Protein 9C5W (pdb70)

B-factor: mean 43.68, std 12.54, range [23.69, 110.82]

Radius of gyration: 29.63 Å; Cα contacts (8 Å, |Δi|>4): 1350; chains: 5; bounding box: 74×79×59 Å

Structure (mmCIF, N/CA/C/O backbone):
data_9C5W
#
_entry.id   9C5W
#
_cell.length_a   75.427
_cell.length_b   75.427
_cell.length_c   331.203
_cell.angle_alpha   90.000
_cell.angle_beta   90.000
_cell.angle_gamma   90.000
#
_symmetry.space_group_name_H-M   'P 41 21 2'
#
loop_
_entity.id
_entity.type
_entity.pdbx_description
1 polymer 'Cyclodehydratase RohQ'
2 non-polymer IMIDAZOLE
3 water water
#
loop_
_atom_site.group_PDB
_atom_site.id
_atom_site.type_symbol
_atom_site.label_atom_id
_atom_site.label_alt_id
_atom_site.label_comp_id
_atom_site.label_asym_id
_atom_site.label_entity_id
_atom_site.label_seq_id
_atom_site.pdbx_PDB_ins_code
_atom_site.Cartn_x
_atom_site.Cartn_y
_atom_site.Cartn_z
_atom_site.occupancy
_atom_site.B_iso_or_equiv
_atom_site.auth_seq_id
_atom_site.auth_comp_id
_atom_site.auth_asym_id
_atom_site.auth_atom_id
_atom_site.pdbx_PDB_model_num
ATOM 1 N N . MET A 1 1 ? 44.89936 -5.10908 45.62129 1.000 82.15677 1 MET E N 1
ATOM 2 C CA . MET A 1 1 ? 44.36376 -6.11947 46.52558 1.000 78.45575 1 MET E CA 1
ATOM 3 C C . MET A 1 1 ? 43.22665 -6.87872 45.84576 1.000 73.74760 1 MET E C 1
ATOM 4 O O . MET A 1 1 ? 42.34399 -6.28545 45.23319 1.000 70.50544 1 MET E O 1
ATOM 9 N N . ALA A 1 2 ? 43.27506 -8.20192 45.95259 1.000 64.53041 2 ALA E N 1
ATOM 10 C CA . ALA A 1 2 ? 42.25060 -9.09143 45.42945 1.000 55.54585 2 ALA E CA 1
ATOM 11 C C . ALA A 1 2 ? 41.45105 -9.67842 46.58640 1.000 55.42205 2 ALA E C 1
ATOM 12 O O . ALA A 1 2 ? 42.02020 -10.07593 47.61107 1.000 53.42820 2 ALA E O 1
ATOM 14 N N . GLU A 1 3 ? 40.13486 -9.73258 46.42628 1.000 46.68564 3 GLU E N 1
ATOM 15 C CA . GLU A 1 3 ? 39.26201 -10.28897 47.44902 1.000 50.17274 3 GLU E CA 1
ATOM 16 C C . GLU A 1 3 ? 38.63237 -11.58606 46.95588 1.000 42.82977 3 GLU E C 1
ATOM 17 O O . GLU A 1 3 ? 38.17488 -11.67302 45.80913 1.000 43.63005 3 GLU E O 1
ATOM 23 N N . ALA A 1 4 ? 38.60577 -12.59154 47.83002 1.000 44.93064 4 ALA E N 1
ATOM 24 C CA . ALA A 1 4 ? 37.91561 -13.83281 47.49746 1.000 44.50754 4 ALA E CA 1
ATOM 25 C C . ALA A 1 4 ? 36.42908 -13.57801 47.23164 1.000 44.05846 4 ALA E C 1
ATOM 26 O O . ALA A 1 4 ? 35.88420 -14.02030 46.21563 1.000 40.44440 4 ALA E O 1
ATOM 28 N N . SER A 1 5 ? 35.76185 -12.83978 48.11980 1.000 41.86611 5 SER E N 1
ATOM 29 C CA . SER A 1 5 ? 34.33412 -12.54190 47.95972 1.000 39.97219 5 SER E CA 1
ATOM 30 C C . SER A 1 5 ? 34.12132 -11.18452 47.29151 1.000 37.73848 5 SER E C 1
ATOM 31 O O . SER A 1 5 ? 33.46052 -10.30380 47.84260 1.000 37.14260 5 SER E O 1
ATOM 34 N N . ILE A 1 6 ? 34.64870 -11.01384 46.07523 1.000 36.12082 6 ILE E N 1
ATOM 35 C CA . ILE A 1 6 ? 34.46568 -9.73788 45.38760 1.000 35.22654 6 ILE E CA 1
ATOM 36 C C . ILE A 1 6 ? 32.97555 -9.46663 45.16992 1.000 33.20304 6 ILE E C 1
ATOM 37 O O . ILE A 1 6 ? 32.20540 -10.35633 44.78983 1.000 32.34648 6 ILE E O 1
ATOM 42 N N . ALA A 1 7 ? 32.56343 -8.22277 45.40309 1.000 31.63052 7 ALA E N 1
ATOM 43 C CA . ALA A 1 7 ? 31.16999 -7.85736 45.19989 1.000 31.88694 7 ALA E CA 1
ATOM 44 C C . ALA A 1 7 ? 30.81172 -7.85013 43.70793 1.000 30.91873 7 ALA E C 1
ATOM 45 O O . ALA A 1 7 ? 31.56500 -7.34980 42.87511 1.000 35.29113 7 ALA E O 1
ATOM 47 N N . VAL A 1 8 ? 29.65216 -8.41141 43.37426 1.000 31.25051 8 VAL E N 1
ATOM 48 C CA . VAL A 1 8 ? 29.14814 -8.45444 42.00565 1.000 30.59545 8 VAL E CA 1
ATOM 49 C C . VAL A 1 8 ? 27.99656 -7.47088 41.90123 1.000 30.70440 8 VAL E C 1
ATOM 50 O O . VAL A 1 8 ? 27.06783 -7.50070 42.71984 1.000 30.80890 8 VAL E O 1
ATOM 54 N N . ILE A 1 9 ? 28.04550 -6.59862 40.90032 1.000 28.61851 9 ILE E N 1
ATOM 55 C CA . ILE A 1 9 ? 26.94100 -5.68297 40.65396 1.000 29.60247 9 ILE E CA 1
ATOM 56 C C . ILE A 1 9 ? 26.45765 -5.89349 39.23434 1.000 28.58422 9 ILE E C 1
ATOM 57 O O . ILE A 1 9 ? 27.11781 -6.52855 38.42393 1.000 27.00481 9 ILE E O 1
ATOM 62 N N . ASP A 1 10 ? 25.29682 -5.32798 38.93181 1.000 28.37723 10 ASP E N 1
ATOM 63 C CA . ASP A 1 10 ? 24.79987 -5.37016 37.56774 1.000 26.48610 10 ASP E CA 1
ATOM 64 C C . ASP A 1 10 ? 24.44680 -3.95483 37.13447 1.000 26.32004 10 ASP E C 1
ATOM 65 O O . ASP A 1 10 ? 24.65179 -2.97132 37.86955 1.000 26.63106 10 ASP E O 1
ATOM 70 N N . ALA A 1 11 ? 23.93121 -3.85420 35.91244 1.000 26.84553 11 ALA E N 1
ATOM 71 C CA . ALA A 1 11 ? 23.64262 -2.54245 35.34973 1.000 26.67280 11 ALA E CA 1
ATOM 72 C C . ALA A 1 11 ? 22.61661 -1.78645 36.18441 1.000 26.72645 11 ALA E C 1
ATOM 73 O O . ALA A 1 11 ? 22.64930 -0.55228 36.22103 1.000 27.65149 11 ALA E O 1
ATOM 75 N N . THR A 1 12 ? 21.70138 -2.48917 36.86557 1.000 27.75641 12 THR E N 1
ATOM 76 C CA . THR A 1 12 ? 20.71235 -1.73757 37.63412 1.000 28.32000 12 THR E CA 1
ATOM 77 C C . THR A 1 12 ? 21.36405 -1.01688 38.79921 1.000 27.03568 12 THR E C 1
ATOM 78 O O . THR A 1 12 ? 20.87043 0.02898 39.22375 1.000 29.13770 12 THR E O 1
ATOM 82 N N . VAL A 1 13 ? 22.49131 -1.52878 39.29981 1.000 29.92207 13 VAL E N 1
ATOM 83 C CA . VAL A 1 13 ? 23.19160 -0.82758 40.37147 1.000 28.31034 13 VAL E CA 1
ATOM 84 C C . VAL A 1 13 ? 23.95530 0.36554 39.82293 1.000 24.50076 13 VAL E C 1
ATOM 85 O O . VAL A 1 13 ? 23.92038 1.45258 40.40030 1.000 26.76773 13 VAL E O 1
ATOM 89 N N . PHE A 1 14 ? 24.66534 0.18304 38.71197 1.000 25.87503 14 PHE E N 1
ATOM 90 C CA . PHE A 1 14 ? 25.42701 1.28782 38.14795 1.000 27.98311 14 PHE E CA 1
ATOM 91 C C . PHE A 1 14 ? 24.50356 2.41423 37.69254 1.000 26.80876 14 PHE E C 1
ATOM 92 O O . PHE A 1 14 ? 24.68987 3.57475 38.07734 1.000 27.29727 14 PHE E O 1
ATOM 100 N N . MET A 1 15 ? 23.50302 2.08338 36.87235 1.000 26.14013 15 MET E N 1
ATOM 101 C CA . MET A 1 15 ? 22.57405 3.08693 36.36074 1.000 27.37901 15 MET E CA 1
ATOM 102 C C . MET A 1 15 ? 21.68473 3.63348 37.47151 1.000 27.59644 15 MET E C 1
ATOM 103 O O . MET A 1 15 ? 21.17708 4.76243 37.36671 1.000 29.19044 15 MET E O 1
ATOM 108 N N . GLY A 1 16 ? 21.47687 2.83657 38.52889 1.000 27.53370 16 GLY E N 1
ATOM 109 C CA . GLY A 1 16 ? 20.68845 3.28150 39.67041 1.000 27.28825 16 GLY E CA 1
ATOM 110 C C . GLY A 1 16 ? 21.18652 4.57852 40.27120 1.000 29.90135 16 GLY E C 1
ATOM 111 O O . GLY A 1 16 ? 20.41970 5.31420 40.89835 1.000 30.31399 16 GLY E O 1
ATOM 112 N N . MET A 1 17 ? 22.46987 4.88789 40.08283 1.000 29.99974 17 MET E N 1
ATOM 113 C CA . MET A 1 17 ? 22.98797 6.18271 40.51446 1.000 29.83267 17 MET E CA 1
ATOM 114 C C . MET A 1 17 ? 22.27707 7.35784 39.83273 1.000 31.06985 17 MET E C 1
ATOM 115 O O . MET A 1 17 ? 22.41632 8.50271 40.28104 1.000 31.18027 17 MET E O 1
ATOM 120 N N . HIS A 1 18 ? 21.53825 7.11094 38.74785 1.000 32.21091 18 HIS E N 1
ATOM 121 C CA . HIS A 1 18 ? 20.80126 8.16315 38.04556 1.000 32.09653 18 HIS E CA 1
ATOM 122 C C . HIS A 1 18 ? 19.30881 7.85411 37.95012 1.000 35.69433 18 HIS E C 1
ATOM 123 O O . HIS A 1 18 ? 18.61152 8.38944 37.07945 1.000 37.89687 18 HIS E O 1
ATOM 130 N N . HIS A 1 19 ? 18.80981 7.00598 38.84272 1.000 30.37199 19 HIS E N 1
ATOM 131 C CA . HIS A 1 19 ? 17.41560 6.60262 38.81485 1.000 36.08330 19 HIS E CA 1
ATOM 132 C C . HIS A 1 19 ? 16.52154 7.78274 39.16330 1.000 38.47814 19 HIS E C 1
ATOM 133 O O . HIS A 1 19 ? 16.86727 8.61540 40.00974 1.000 36.94839 19 HIS E O 1
ATOM 140 N N . SER A 1 20 ? 15.35863 7.85905 38.50943 1.000 39.01737 20 SER E N 1
ATOM 141 C CA . SER A 1 20 ? 14.43572 8.93607 38.84501 1.000 41.66060 20 SER E CA 1
ATOM 142 C C . SER A 1 20 ? 13.90320 8.78684 40.26638 1.000 39.91037 20 SER E C 1
ATOM 143 O O . SER A 1 20 ? 13.54571 9.78034 40.89813 1.000 44.87133 20 SER E O 1
ATOM 146 N N . ASP A 1 21 ? 13.86563 7.57827 40.79068 1.000 41.16557 21 ASP E N 1
ATOM 147 C CA . ASP A 1 21 ? 13.43154 7.36893 42.16882 1.000 41.42843 21 ASP E CA 1
ATOM 148 C C . ASP A 1 21 ? 14.55355 7.75948 43.12828 1.000 41.23221 21 ASP E C 1
ATOM 149 O O . ASP A 1 21 ? 15.60717 7.11070 43.12249 1.000 38.64978 21 ASP E O 1
ATOM 154 N N . PRO A 1 22 ? 14.36857 8.78510 43.97577 1.000 38.67126 22 PRO E N 1
ATOM 155 C CA . PRO A 1 22 ? 15.46047 9.19339 44.88751 1.000 41.25813 22 PRO E CA 1
ATOM 156 C C . PRO A 1 22 ? 15.90978 8.09107 45.83035 1.000 39.49261 22 PRO E C 1
ATOM 157 O O . PRO A 1 22 ? 17.08501 8.06037 46.22172 1.000 37.95798 22 PRO E O 1
ATOM 161 N N . GLU A 1 23 ? 15.00877 7.18375 46.20719 1.000 38.32484 23 GLU E N 1
ATOM 162 C CA . GLU A 1 23 ? 15.37111 6.10753 47.12487 1.000 38.30799 23 GLU E CA 1
ATOM 163 C C . GLU A 1 23 ? 16.35231 5.14707 46.47684 1.000 38.33727 23 GLU E C 1
ATOM 164 O O . GLU A 1 23 ? 17.41045 4.83197 47.04279 1.000 36.26265 23 GLU E O 1
ATOM 170 N N . VAL A 1 24 ? 16.00162 4.66029 45.28913 1.000 38.99464 24 VAL E N 1
ATOM 171 C CA . VAL A 1 24 ? 16.90457 3.82410 44.50710 1.000 37.05521 24 VAL E CA 1
ATOM 172 C C . VAL A 1 24 ? 18.24164 4.52815 44.30340 1.000 33.81967 24 VAL E C 1
ATOM 173 O O . VAL A 1 24 ? 19.31424 3.93454 44.46563 1.000 34.77957 24 VAL E O 1
ATOM 177 N N . ARG A 1 25 ? 18.19434 5.80853 43.94330 1.000 35.65651 25 ARG E N 1
ATOM 178 C CA . ARG A 1 25 ? 19.42438 6.55654 43.69662 1.000 32.01734 25 ARG E CA 1
ATOM 179 C C . ARG A 1 25 ? 20.29913 6.63933 44.94909 1.000 34.66077 25 ARG E C 1
ATOM 180 O O . ARG A 1 25 ? 21.51793 6.43806 44.87915 1.000 35.04897 25 ARG E O 1
ATOM 188 N N . ALA A 1 26 ? 19.69714 6.92894 46.10625 1.000 33.82448 26 ALA E N 1
ATOM 189 C CA . ALA A 1 26 ? 20.46618 6.99149 47.34788 1.000 39.09158 26 ALA E CA 1
ATOM 190 C C . ALA A 1 26 ? 21.09667 5.64127 47.69465 1.000 37.35182 26 ALA E C 1
ATOM 191 O O . ALA A 1 26 ? 22.24066 5.58788 48.15619 1.000 39.92149 26 ALA E O 1
ATOM 193 N N . GLN A 1 27 ? 20.37714 4.54034 47.46856 1.000 34.48277 27 GLN E N 1
ATOM 194 C CA . GLN A 1 27 ? 20.94779 3.21372 47.71651 1.000 37.30641 27 GLN E CA 1
ATOM 195 C C . GLN A 1 27 ? 22.13815 2.93347 46.79874 1.000 36.57090 27 GLN E C 1
ATOM 196 O O . GLN A 1 27 ? 23.19079 2.46568 47.25124 1.000 33.01591 27 GLN E O 1
ATOM 198 N N . SER A 1 28 ? 21.98960 3.19967 45.50143 1.000 31.52434 28 SER E N 1
ATOM 199 C CA . SER A 1 28 ? 23.09379 2.95373 44.57972 1.000 32.17638 28 SER E CA 1
ATOM 200 C C . SER A 1 28 ? 24.29873 3.80833 44.93941 1.000 35.92165 28 SER E C 1
ATOM 201 O O . SER A 1 28 ? 25.43685 3.32473 44.94962 1.000 33.71751 28 SER E O 1
ATOM 204 N N . LEU A 1 29 ? 24.06581 5.09479 45.21306 1.000 33.77817 29 LEU E N 1
ATOM 205 C CA . LEU A 1 29 ? 25.14620 5.96370 45.66520 1.000 36.86263 29 LEU E CA 1
ATOM 206 C C . LEU A 1 29 ? 25.74591 5.44459 46.96122 1.000 37.78743 29 LEU E C 1
ATOM 207 O O . LEU A 1 29 ? 26.96663 5.47822 47.14925 1.000 34.68931 29 LEU E O 1
ATOM 212 N N . GLY A 1 30 ? 24.89429 4.98500 47.87917 1.000 39.57324 30 GLY E N 1
ATOM 213 C CA . GLY A 1 30 ? 25.39972 4.35262 49.08459 1.000 42.59522 30 GLY E CA 1
ATOM 214 C C . GLY A 1 30 ? 26.34910 3.21483 48.77222 1.000 37.94041 30 GLY E C 1
ATOM 215 O O . GLY A 1 30 ? 27.39692 3.07135 49.40804 1.000 37.62232 30 GLY E O 1
ATOM 216 N N . PHE A 1 31 ? 26.01371 2.40854 47.76610 1.000 35.65999 31 PHE E N 1
ATOM 217 C CA . PHE A 1 31 ? 26.90124 1.31473 47.39782 1.000 34.42868 31 PHE E CA 1
ATOM 218 C C . PHE A 1 31 ? 28.24990 1.83688 46.92936 1.000 33.53485 31 PHE E C 1
ATOM 219 O O . PHE A 1 31 ? 29.29259 1.41708 47.43697 1.000 34.99578 31 PHE E O 1
ATOM 227 N N . PHE A 1 32 ? 28.25541 2.74687 45.94876 1.000 33.83637 32 PHE E N 1
ATOM 228 C CA . PHE A 1 32 ? 29.53813 3.17863 45.39635 1.000 35.42866 32 PHE E CA 1
ATOM 229 C C . PHE A 1 32 ? 30.33035 3.98658 46.40700 1.000 32.87997 32 PHE E C 1
ATOM 230 O O . PHE A 1 32 ? 31.56140 3.95826 46.37720 1.000 38.66507 32 PHE E O 1
ATOM 238 N N . GLY A 1 33 ? 29.65104 4.68529 47.31376 1.000 36.44032 33 GLY E N 1
ATOM 239 C CA . GLY A 1 33 ? 30.35278 5.31610 48.41456 1.000 38.46543 33 GLY E CA 1
ATOM 240 C C . GLY A 1 33 ? 31.09601 4.30634 49.26842 1.000 41.82374 33 GLY E C 1
ATOM 241 O O . GLY A 1 33 ? 32.26287 4.50898 49.61620 1.000 42.03359 33 GLY E O 1
ATOM 242 N N . ALA A 1 34 ? 30.44147 3.18710 49.59041 1.000 41.57430 34 ALA E N 1
ATOM 243 C CA . ALA A 1 34 ? 31.07158 2.18096 50.43768 1.000 39.20931 34 ALA E CA 1
ATOM 244 C C . ALA A 1 34 ? 32.17695 1.41990 49.70752 1.000 38.27827 34 ALA E C 1
ATOM 245 O O . ALA A 1 34 ? 33.15737 1.01560 50.34161 1.000 37.93782 34 ALA E O 1
ATOM 247 N N . PHE A 1 35 ? 32.06178 1.23126 48.39026 1.000 37.04136 35 PHE E N 1
ATOM 248 C CA . PHE A 1 35 ? 32.99293 0.36966 47.66312 1.000 40.81757 35 PHE E CA 1
ATOM 249 C C . PHE A 1 35 ? 33.96404 1.12902 46.76401 1.000 37.66189 35 PHE E C 1
ATOM 250 O O . PHE A 1 35 ? 34.74374 0.49036 46.05002 1.000 37.09219 35 PHE E O 1
ATOM 258 N N . TYR A 1 36 ? 33.95936 2.46595 46.80086 1.000 37.23749 36 TYR E N 1
ATOM 259 C CA . TYR A 1 36 ? 34.82877 3.24868 45.91617 1.000 36.69847 36 TYR E CA 1
ATOM 260 C C . TYR A 1 36 ? 36.28701 2.78766 45.97584 1.000 40.09012 36 TYR E C 1
ATOM 261 O O . TYR A 1 36 ? 36.99841 2.81258 44.96306 1.000 40.02754 36 TYR E O 1
ATOM 270 N N . SER A 1 37 ? 36.75705 2.36217 47.14796 1.000 39.19882 37 SER E N 1
ATOM 271 C CA . SER A 1 37 ? 38.14658 1.94875 47.27734 1.000 44.21344 37 SER E CA 1
ATOM 272 C C . SER A 1 37 ? 38.31056 0.43818 47.34271 1.000 42.40844 37 SER E C 1
ATOM 273 O O . SER A 1 37 ? 39.34960 -0.04424 47.80369 1.000 44.44363 37 SER E O 1
ATOM 276 N N . ARG A 1 38 ? 37.33107 -0.31578 46.87368 1.000 40.52252 38 ARG E N 1
ATOM 277 C CA . ARG A 1 38 ? 37.40458 -1.76429 46.92094 1.000 42.66800 38 ARG E CA 1
ATOM 278 C C . ARG A 1 38 ? 37.21745 -2.34225 45.51480 1.000 40.70846 38 ARG E C 1
ATOM 279 O O . ARG A 1 38 ? 37.05697 -1.61842 44.53788 1.000 40.92769 38 ARG E O 1
ATOM 287 N N . GLN A 1 39 ? 37.27680 -3.66669 45.41253 1.000 47.61708 39 GLN E N 1
ATOM 288 C CA . GLN A 1 39 ? 37.05240 -4.35792 44.15032 1.000 43.33746 39 GLN E CA 1
ATOM 289 C C . GLN A 1 39 ? 35.56240 -4.59196 43.95556 1.000 41.84254 39 GLN E C 1
ATOM 290 O O . GLN A 1 39 ? 34.84922 -4.92399 44.90425 1.000 44.82928 39 GLN E O 1
ATOM 296 N N . VAL A 1 40 ? 35.09508 -4.40630 42.72667 1.000 34.51302 40 VAL E N 1
ATOM 297 C CA . VAL A 1 40 ? 33.73327 -4.75284 42.33980 1.000 35.44582 40 VAL E CA 1
ATOM 298 C C . VAL A 1 40 ? 33.78959 -5.35438 40.93591 1.000 33.88004 40 VAL E C 1
ATOM 299 O O . VAL A 1 40 ? 34.56749 -4.89901 40.08872 1.000 33.29470 40 VAL E O 1
ATOM 303 N N . MET A 1 41 ? 32.96769 -6.37059 40.68228 1.000 30.48564 41 MET E N 1
ATOM 304 C CA . MET A 1 41 ? 32.93531 -7.04187 39.38074 1.000 30.00003 41 MET E CA 1
ATOM 305 C C . MET A 1 41 ? 31.70633 -6.61218 38.57787 1.000 29.56442 41 MET E C 1
ATOM 306 O O . MET A 1 41 ? 30.58848 -6.57571 39.11246 1.000 28.65678 41 MET E O 1
ATOM 311 N N . MET A 1 42 ? 31.91942 -6.23647 37.30522 1.000 29.07990 42 MET E N 1
ATOM 312 C CA . MET A 1 42 ? 30.84249 -6.12460 36.32482 1.000 29.00700 42 MET E CA 1
ATOM 313 C C . MET A 1 42 ? 31.22680 -6.90897 35.08593 1.000 32.25396 42 MET E C 1
ATOM 314 O O . MET A 1 42 ? 32.36758 -6.82095 34.61924 1.000 30.44078 42 MET E O 1
ATOM 319 N N . SER A 1 43 ? 30.26439 -7.64166 34.53900 1.000 27.37977 43 SER E N 1
ATOM 320 C CA . SER A 1 43 ? 30.49755 -8.38029 33.30592 1.000 30.64227 43 SER E CA 1
ATOM 321 C C . SER A 1 43 ? 30.50542 -7.43840 32.10538 1.000 28.83751 43 SER E C 1
ATOM 322 O O . SER A 1 43 ? 29.91795 -6.34973 32.14064 1.000 28.39754 43 SER E O 1
ATOM 325 N N . PHE A 1 44 ? 31.20467 -7.85844 31.04143 1.000 31.21325 44 PHE E N 1
ATOM 326 C CA . PHE A 1 44 ? 31.11802 -7.14074 29.76851 1.000 29.39750 44 PHE E CA 1
ATOM 327 C C . PHE A 1 44 ? 29.66069 -6.89779 29.38094 1.000 27.52898 44 PHE E C 1
ATOM 328 O O . PHE A 1 44 ? 29.30122 -5.80622 28.92081 1.000 26.94880 44 PHE E O 1
ATOM 336 N N . GLY A 1 45 ? 28.80028 -7.90322 29.56803 1.000 27.58825 45 GLY E N 1
ATOM 337 C CA . GLY A 1 45 ? 27.40131 -7.73368 29.18857 1.000 28.57220 45 GLY E CA 1
ATOM 338 C C . GLY A 1 45 ? 26.69947 -6.63318 29.97193 1.000 29.36046 45 GLY E C 1
ATOM 339 O O . GLY A 1 45 ? 25.91285 -5.86155 29.41709 1.000 25.78049 45 GLY E O 1
ATOM 340 N N . GLN A 1 46 ? 26.94881 -6.56048 31.27908 1.000 25.94937 46 GLN E N 1
ATOM 341 C CA . GLN A 1 46 ? 26.29091 -5.52210 32.06608 1.000 25.33131 46 GLN E CA 1
ATOM 342 C C . GLN A 1 46 ? 26.79025 -4.14318 31.66758 1.000 25.21381 46 GLN E C 1
ATOM 343 O O . GLN A 1 46 ? 26.02052 -3.17618 31.64757 1.000 26.80913 46 GLN E O 1
ATOM 349 N N . ILE A 1 47 ? 28.07908 -4.04262 31.34358 1.000 27.86812 47 ILE E N 1
ATOM 350 C CA . ILE A 1 47 ? 28.63671 -2.78746 30.85174 1.000 26.60466 47 ILE E CA 1
ATOM 351 C C . ILE A 1 47 ? 27.95197 -2.38277 29.54978 1.000 26.25844 47 ILE E C 1
ATOM 352 O O . ILE A 1 47 ? 27.56483 -1.22144 29.35766 1.000 25.94375 47 ILE E O 1
ATOM 357 N N . GLY A 1 48 ? 27.79292 -3.34444 28.63555 1.000 25.58425 48 GLY E N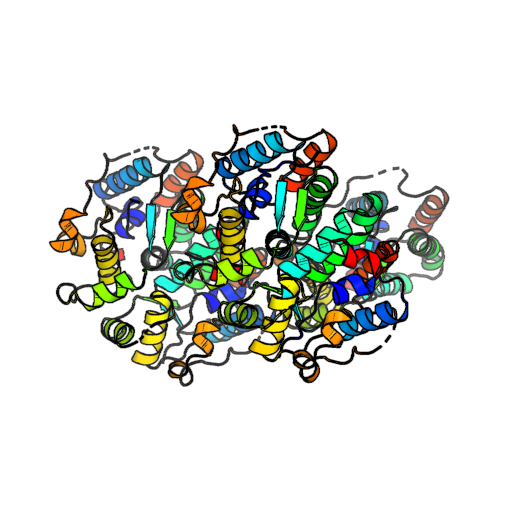 1
ATOM 358 C CA . GLY A 1 48 ? 27.10797 -3.06284 27.38377 1.000 25.59572 48 GLY E CA 1
ATOM 359 C C . GLY A 1 48 ? 25.67411 -2.60024 27.57741 1.000 27.88837 48 GLY E C 1
ATOM 360 O O . GLY A 1 48 ? 25.19102 -1.73815 26.83833 1.000 26.86492 48 GLY E O 1
ATOM 361 N N . ILE A 1 49 ? 24.97603 -3.16649 28.57246 1.000 25.12096 49 ILE E N 1
ATOM 362 C CA . ILE A 1 49 ? 23.59746 -2.76213 28.83204 1.000 25.17123 49 ILE E CA 1
ATOM 363 C C . ILE A 1 49 ? 23.54001 -1.29334 29.25624 1.000 26.35975 49 ILE E C 1
ATOM 364 O O . ILE A 1 49 ? 22.64784 -0.55064 28.83501 1.000 25.38031 49 ILE E O 1
ATOM 369 N N . CYS A 1 50 ? 24.48048 -0.85741 30.10855 1.000 27.90398 50 CYS E N 1
ATOM 370 C CA . CYS A 1 50 ? 24.51395 0.55092 30.50578 1.000 29.07047 50 CYS E CA 1
ATOM 371 C C . CYS A 1 50 ? 24.63785 1.45247 29.28112 1.000 26.75199 50 CYS E C 1
ATOM 372 O O . CYS A 1 50 ? 23.86028 2.40132 29.11655 1.000 28.99959 50 CYS E O 1
ATOM 375 N N . ASP A 1 51 ? 25.59230 1.15246 28.38804 1.000 25.24668 51 ASP E N 1
ATOM 376 C CA . ASP A 1 51 ? 25.75481 1.98426 27.19547 1.000 26.19117 51 ASP E CA 1
ATOM 377 C C . ASP A 1 51 ? 24.51699 1.94169 26.31385 1.000 27.28092 51 ASP E C 1
ATOM 378 O O . ASP A 1 51 ? 24.10077 2.96888 25.76075 1.000 27.15869 51 ASP E O 1
ATOM 383 N N . ALA A 1 52 ? 23.95209 0.74724 26.11638 1.000 27.00165 52 ALA E N 1
ATOM 384 C CA . ALA A 1 52 ? 22.79799 0.64160 25.23714 1.000 25.78771 52 ALA E CA 1
ATOM 385 C C . ALA A 1 52 ? 21.66595 1.52381 25.73347 1.000 26.75258 52 ALA E C 1
ATOM 386 O O . ALA A 1 52 ? 20.93844 2.10635 24.92901 1.000 29.15977 52 ALA E O 1
ATOM 388 N N . ILE A 1 53 ? 21.53532 1.66485 27.05227 1.000 26.21901 53 ILE E N 1
ATOM 389 C CA . ILE A 1 53 ? 20.53063 2.54937 27.63229 1.000 26.98985 53 ILE E CA 1
ATOM 390 C C . ILE A 1 53 ? 20.86284 4.00718 27.33411 1.000 31.34062 53 ILE E C 1
ATOM 391 O O . ILE A 1 53 ? 19.98255 4.79694 26.96604 1.000 30.21964 53 ILE E O 1
ATOM 396 N N . ILE A 1 54 ? 22.14026 4.38271 27.46465 1.000 28.00675 54 ILE E N 1
ATOM 397 C CA . ILE A 1 54 ? 22.53455 5.78744 27.35572 1.000 27.62058 54 ILE E CA 1
ATOM 398 C C . ILE A 1 54 ? 22.52159 6.24826 25.90853 1.000 28.53040 54 ILE E C 1
ATOM 399 O O . ILE A 1 54 ? 22.14588 7.39375 25.60748 1.000 28.57911 54 ILE E O 1
ATOM 404 N N . TRP A 1 55 ? 22.94194 5.37684 24.98167 1.000 27.76657 55 TRP E N 1
ATOM 405 C CA . TRP A 1 55 ? 23.02244 5.80546 23.59082 1.000 29.06172 55 TRP E CA 1
ATOM 406 C C . TRP A 1 55 ? 21.65290 6.02656 22.96634 1.000 29.38183 55 TRP E C 1
ATOM 407 O O . TRP A 1 55 ? 21.58632 6.51295 21.84294 1.000 28.29050 55 TRP E O 1
ATOM 418 N N . LYS A 1 56 ? 20.57008 5.66968 23.65445 1.000 32.75721 56 LYS E N 1
ATOM 419 C CA . LYS A 1 56 ? 19.22926 6.03784 23.21757 1.000 33.23191 56 LYS E CA 1
ATOM 420 C C . LYS A 1 56 ? 18.80514 7.41118 23.71675 1.000 34.42992 56 LYS E C 1
ATOM 421 O O . LYS A 1 56 ? 17.82508 7.96145 23.20651 1.000 37.17811 56 LYS E O 1
ATOM 427 N N . LYS A 1 57 ? 19.52430 7.98231 24.68063 1.000 34.15282 57 LYS E N 1
ATOM 428 C CA . LYS A 1 57 ? 19.25048 9.32677 25.16365 1.000 33.27618 57 LYS E CA 1
ATOM 429 C C . LYS A 1 57 ? 19.788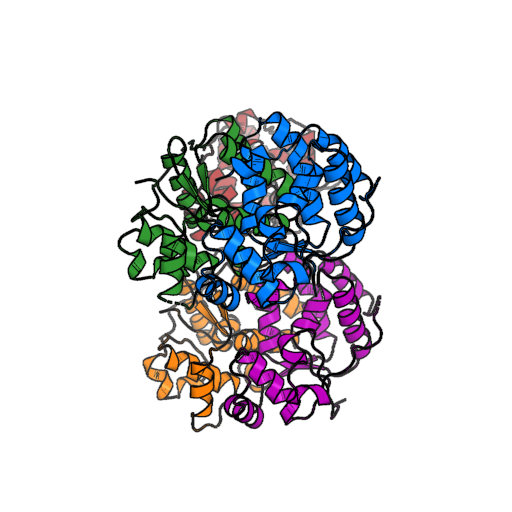80 10.36322 24.17936 1.000 33.73487 57 LYS E C 1
ATOM 430 O O . LYS A 1 57 ? 20.56755 10.05455 23.27115 1.000 32.52125 57 LYS E O 1
ATOM 436 N N . SER A 1 58 ? 19.37112 11.61233 24.37711 1.000 35.65457 58 SER E N 1
ATOM 437 C CA . SER A 1 58 ? 19.76903 12.69525 23.48383 1.000 34.17467 58 SER E CA 1
ATOM 438 C C . SER A 1 58 ? 21.28486 12.87261 23.49426 1.000 32.42160 58 SER E C 1
ATOM 439 O O . SER A 1 58 ? 21.98811 12.45168 24.41616 1.000 32.95995 58 SER E O 1
ATOM 442 N N . ARG A 1 59 ? 21.78547 13.51037 22.44174 1.000 35.49175 59 ARG E N 1
ATOM 443 C CA . ARG A 1 59 ? 23.21143 13.81357 22.36413 1.000 32.41404 59 ARG E CA 1
ATOM 444 C C . ARG A 1 59 ? 23.65936 14.61675 23.58668 1.000 33.38361 59 ARG E C 1
ATOM 445 O O . ARG A 1 59 ? 24.65024 14.27442 24.24500 1.000 36.32539 59 ARG E O 1
ATOM 453 N N . HIS A 1 60 ? 22.91183 15.67005 23.92796 1.000 33.76428 60 HIS E N 1
ATOM 454 C CA . HIS A 1 60 ? 23.27244 16.50868 25.07167 1.000 36.39545 60 HIS E CA 1
ATOM 455 C C . HIS A 1 60 ? 23.35875 15.70341 26.37411 1.000 32.91444 60 HIS E C 1
ATOM 456 O O . HIS A 1 60 ? 24.30547 15.85807 27.15219 1.000 30.96137 60 HIS E O 1
ATOM 463 N N . LEU A 1 61 ? 22.36756 14.86001 26.64349 1.000 33.80088 61 LEU E N 1
ATOM 464 C CA . LEU A 1 61 ? 22.36204 14.12448 27.90922 1.000 33.71159 61 LEU E CA 1
ATOM 465 C C . LEU A 1 61 ? 23.53571 13.15313 27.99038 1.000 35.06751 61 LEU E C 1
ATOM 466 O O . LEU A 1 61 ? 24.17754 13.03243 29.04532 1.000 33.58664 61 LEU E O 1
ATOM 471 N N . GLN A 1 62 ? 23.82888 12.45128 26.88343 1.000 32.01990 62 GLN E N 1
ATOM 472 C CA . GLN A 1 62 ? 25.01265 11.60392 26.83167 1.000 30.61359 62 GLN E CA 1
ATOM 473 C C . GLN A 1 62 ? 26.25572 12.40684 27.18255 1.000 33.25264 62 GLN E C 1
ATOM 474 O O . GLN A 1 62 ? 27.11387 11.95553 27.95560 1.000 27.85174 62 GLN E O 1
ATOM 480 N N . ASP A 1 63 ? 26.35933 13.61380 26.62584 1.000 34.49927 63 ASP E N 1
ATOM 481 C CA . ASP A 1 63 ? 27.57463 14.40493 26.77852 1.000 28.90010 63 ASP E CA 1
ATOM 482 C C . ASP A 1 63 ? 27.77967 14.84295 28.22257 1.000 32.05697 63 ASP E C 1
ATOM 483 O O . ASP A 1 63 ? 28.91990 14.90503 28.69207 1.000 31.88138 63 ASP E O 1
ATOM 488 N N . VAL A 1 64 ? 26.70071 15.14348 28.95497 1.000 30.97676 64 VAL E N 1
ATOM 489 C CA . VAL A 1 64 ? 26.89960 15.48472 30.36255 1.000 34.52976 64 VAL E CA 1
ATOM 490 C C . VAL A 1 64 ? 27.01066 14.24065 31.24259 1.000 32.70436 64 VAL E C 1
ATOM 491 O O . VAL A 1 64 ? 27.53552 14.32265 32.36348 1.000 32.77247 64 VAL E O 1
ATOM 495 N N . TYR A 1 65 ? 26.55876 13.08503 30.76001 1.000 31.40756 65 TYR E N 1
ATOM 496 C CA . TYR A 1 65 ? 26.58174 11.88894 31.59080 1.000 30.74039 65 TYR E CA 1
ATOM 497 C C . TYR A 1 65 ? 27.92391 11.16396 31.51697 1.000 32.42971 65 TYR E C 1
ATOM 498 O O . TYR A 1 65 ? 28.55050 10.90846 32.55225 1.000 32.25299 65 TYR E O 1
ATOM 507 N N . TYR A 1 66 ? 28.36327 10.81374 30.30411 1.000 29.46213 66 TYR E N 1
ATOM 508 C CA . TYR A 1 66 ? 29.50371 9.91003 30.14584 1.000 30.67132 66 TYR E CA 1
ATOM 509 C C . TYR A 1 66 ? 30.76861 10.34788 30.87781 1.000 30.67476 66 TYR E C 1
ATOM 510 O O . TYR A 1 66 ? 31.48024 9.46124 31.38132 1.000 33.25228 66 TYR E O 1
ATOM 519 N N . PRO A 1 67 ? 31.12201 11.64257 30.97599 1.000 33.09977 67 PRO E N 1
ATOM 520 C CA . PRO A 1 67 ? 32.31852 11.99581 31.76576 1.000 33.96150 67 PRO E CA 1
ATOM 521 C C . PRO A 1 67 ? 32.29298 11.41628 33.16829 1.000 34.93729 67 PRO E C 1
ATOM 522 O O . PRO A 1 67 ? 33.32655 10.94118 33.65277 1.000 32.65915 67 PRO E O 1
ATOM 526 N N . PHE A 1 68 ? 31.12904 11.42258 33.82979 1.000 33.44198 68 PHE E N 1
ATOM 527 C CA . PHE A 1 68 ? 31.04024 10.81594 35.15356 1.000 30.43820 68 PHE E CA 1
ATOM 528 C C . PHE A 1 68 ? 31.33263 9.32250 35.08760 1.000 31.57968 68 PHE E C 1
ATOM 529 O O . PHE A 1 68 ? 32.13564 8.79750 35.87395 1.000 29.46996 68 PHE E O 1
ATOM 537 N N . MET A 1 69 ? 30.67011 8.61901 34.15957 1.000 29.95894 69 MET E N 1
ATOM 538 C CA . MET A 1 69 ? 30.81399 7.16529 34.08412 1.000 30.59657 69 MET E CA 1
ATOM 539 C C . MET A 1 69 ? 32.25095 6.78310 33.76953 1.000 27.87843 69 MET E C 1
ATOM 540 O O . MET A 1 69 ? 32.79956 5.85120 34.37142 1.000 27.82078 69 MET E O 1
ATOM 545 N N . ASP A 1 70 ? 32.88352 7.50450 32.83447 1.000 29.48338 70 ASP E N 1
ATOM 546 C CA . ASP A 1 70 ? 34.22345 7.12802 32.39259 1.000 28.38288 70 ASP E CA 1
ATOM 547 C C . ASP A 1 70 ? 35.25640 7.38167 33.48998 1.000 30.64562 70 ASP E C 1
ATOM 548 O O . ASP A 1 70 ? 36.16973 6.57284 33.69427 1.000 30.08891 70 ASP E O 1
ATOM 553 N N . VAL A 1 71 ? 35.11617 8.48653 34.22256 1.000 30.39356 71 VAL E N 1
ATOM 554 C CA . VAL A 1 71 ? 36.05127 8.77101 35.30992 1.000 31.46260 71 VAL E CA 1
ATOM 555 C C . VAL A 1 71 ? 35.85184 7.79188 36.45772 1.000 29.07677 71 VAL E C 1
ATOM 556 O O . VAL A 1 71 ? 36.81815 7.34325 37.08445 1.000 29.24561 71 VAL E O 1
ATOM 560 N N . LEU A 1 72 ? 34.60646 7.41638 36.73556 1.000 29.04010 72 LEU E N 1
ATOM 561 C CA . LEU A 1 72 ? 34.37178 6.43540 37.78975 1.000 28.64428 72 LEU E CA 1
ATOM 562 C C . LEU A 1 72 ? 35.03885 5.10493 37.45049 1.000 29.55406 72 LEU E C 1
ATOM 563 O O . LEU A 1 72 ? 35.78244 4.54381 38.26467 1.000 27.00717 72 LEU E O 1
ATOM 568 N N . HIS A 1 73 ? 34.78282 4.59470 36.24060 1.000 28.40992 73 HIS E N 1
ATOM 569 C CA . HIS A 1 73 ? 35.35220 3.32313 35.80474 1.000 28.00791 73 HIS E CA 1
ATOM 570 C C . HIS A 1 73 ? 36.87346 3.37229 35.76711 1.000 28.71781 73 HIS E C 1
ATOM 571 O O . HIS A 1 73 ? 37.53000 2.33099 35.89402 1.000 28.92564 73 HIS E O 1
ATOM 578 N N . THR A 1 74 ? 37.45004 4.55506 35.52390 1.000 29.88050 74 THR E N 1
ATOM 579 C CA . THR A 1 74 ? 38.90868 4.68663 35.52476 1.000 29.13259 74 THR E CA 1
ATOM 580 C C . THR A 1 74 ? 39.45469 4.66018 36.94961 1.000 32.49505 74 THR E C 1
ATOM 581 O O . THR A 1 74 ? 40.33935 3.86183 37.26482 1.000 33.08355 74 THR E O 1
ATOM 585 N N . ASP A 1 75 ? 38.90959 5.50493 37.83673 1.000 32.38405 75 ASP E N 1
ATOM 586 C CA . ASP A 1 75 ? 39.50085 5.72548 39.15601 1.000 32.50433 75 ASP E CA 1
ATOM 587 C C . ASP A 1 75 ? 39.07730 4.69062 40.19172 1.000 35.56291 75 ASP E C 1
ATOM 588 O O . ASP A 1 75 ? 39.79569 4.49526 41.17454 1.000 37.46256 75 ASP E O 1
ATOM 593 N N . MET A 1 76 ? 37.93621 4.03853 40.00663 1.000 32.71229 76 MET E N 1
ATOM 594 C CA . MET A 1 76 ? 37.53058 2.92118 40.84538 1.000 32.57308 76 MET E CA 1
ATOM 595 C C . MET A 1 76 ? 38.03381 1.62413 40.23499 1.000 33.92862 76 MET E C 1
ATOM 596 O O . MET A 1 76 ? 38.09923 1.48602 39.01045 1.000 32.49163 76 MET E O 1
ATOM 601 N N . ASP A 1 77 ? 38.38515 0.66670 41.10045 1.000 31.87017 77 ASP E N 1
ATOM 602 C CA . ASP A 1 77 ? 38.89253 -0.63028 40.64733 1.000 34.50329 77 ASP E CA 1
ATOM 603 C C . ASP A 1 77 ? 37.71075 -1.55434 40.35253 1.000 35.14189 77 ASP E C 1
ATOM 604 O O . ASP A 1 77 ? 37.45759 -2.54501 41.03727 1.000 36.55106 77 ASP E O 1
ATOM 609 N N . ILE A 1 78 ? 36.96095 -1.19103 39.31664 1.000 30.98931 78 ILE E N 1
ATOM 610 C CA . ILE A 1 78 ? 35.90588 -2.04767 38.78927 1.000 31.86747 78 ILE E CA 1
ATOM 611 C C . ILE A 1 78 ? 36.54665 -3.09949 37.88483 1.000 32.97420 78 ILE E C 1
ATOM 612 O O . ILE A 1 78 ? 37.21902 -2.76019 36.90704 1.000 33.46171 78 ILE E O 1
ATOM 617 N N . GLN A 1 79 ? 36.37737 -4.37647 38.24360 1.000 30.85091 79 GLN E N 1
ATOM 618 C CA . GLN A 1 79 ? 36.96034 -5.50408 37.51221 1.000 33.50752 79 GLN E CA 1
ATOM 619 C C . GLN A 1 79 ? 35.97814 -5.90510 36.42888 1.000 32.27329 79 GLN E C 1
ATOM 620 O O . GLN A 1 79 ? 34.87001 -6.36931 36.72281 1.000 32.58194 79 GLN E O 1
ATOM 626 N N . ARG A 1 80 ? 36.37879 -5.72234 35.18687 1.000 32.66589 80 ARG E N 1
ATOM 627 C CA . ARG A 1 80 ? 35.50934 -5.92796 34.04072 1.000 31.14142 80 ARG E CA 1
ATOM 628 C C . ARG A 1 80 ? 35.95011 -7.20187 33.33705 1.000 32.23483 80 ARG E C 1
ATOM 629 O O . ARG A 1 80 ? 37.08426 -7.29144 32.85783 1.000 36.13660 80 ARG E O 1
ATOM 637 N N . GLN A 1 81 ? 35.05794 -8.18070 33.27278 1.000 29.13375 81 GLN E N 1
ATOM 638 C CA . GLN A 1 81 ? 35.45284 -9.50014 32.79914 1.000 36.26381 81 GLN E CA 1
ATOM 639 C C . GLN A 1 81 ? 34.26554 -10.17231 32.13037 1.000 35.20540 81 GLN E C 1
ATOM 640 O O . GLN A 1 81 ? 33.12322 -9.70754 32.22043 1.000 29.20094 81 GLN E O 1
ATOM 646 N N . GLY A 1 82 ? 34.55190 -11.29132 31.46771 1.000 39.87427 82 GLY E N 1
ATOM 647 C CA . GLY A 1 82 ? 33.52838 -12.19161 30.99232 1.000 34.69978 82 GLY E CA 1
ATOM 648 C C . GLY A 1 82 ? 33.28520 -13.32929 31.97265 1.000 39.57849 82 GLY E C 1
ATOM 649 O O . GLY A 1 82 ? 33.85810 -13.40310 33.05874 1.000 42.48856 82 GLY E O 1
ATOM 650 N N . TYR A 1 83 ? 32.39547 -14.22166 31.56942 1.000 37.72641 83 TYR E N 1
ATOM 651 C CA . TYR A 1 83 ? 32.10283 -15.41190 32.34450 1.000 39.63126 83 TYR E CA 1
ATOM 652 C C . TYR A 1 83 ? 33.02480 -16.55806 31.93374 1.000 38.10972 83 TYR E C 1
ATOM 653 O O . TYR A 1 83 ? 33.63904 -16.53010 30.87121 1.000 44.08226 83 TYR E O 1
ATOM 662 N N . CYS A 1 84 ? 33.13108 -17.56631 32.80204 1.000 45.71551 84 CYS E N 1
ATOM 663 C CA . CYS A 1 84 ? 33.95455 -18.73855 32.52202 1.000 44.79429 84 CYS E CA 1
ATOM 664 C C . CYS A 1 84 ? 33.09125 -19.90611 32.05716 1.000 46.20897 84 CYS E C 1
ATOM 665 O O . CYS A 1 84 ? 31.85787 -19.85626 32.08080 1.000 40.99207 84 CYS E O 1
ATOM 668 N N . ASN A 1 85 ? 33.77538 -20.98167 31.65030 1.000 46.04258 85 ASN E N 1
ATOM 669 C CA . ASN A 1 85 ? 33.10123 -22.13873 31.06826 1.000 46.42220 85 ASN E CA 1
ATOM 670 C C . ASN A 1 85 ? 32.14221 -22.80278 32.05339 1.000 46.88842 85 ASN E C 1
ATOM 671 O O . ASN A 1 85 ? 31.05945 -23.25582 31.65940 1.000 46.40265 85 ASN E O 1
ATOM 673 N N . LYS A 1 86 ? 32.52901 -22.90584 33.33209 1.000 45.80180 86 LYS E N 1
ATOM 674 C CA . LYS A 1 86 ? 31.62692 -23.49691 34.31982 1.000 45.95290 86 LYS E CA 1
ATOM 675 C C . LYS A 1 86 ? 30.34950 -22.67314 34.47060 1.000 40.88032 86 LYS E C 1
ATOM 676 O O . LYS A 1 86 ? 29.26024 -23.22597 34.66987 1.000 43.25542 86 LYS E O 1
ATOM 682 N N . VAL A 1 87 ? 30.46026 -21.35104 34.37808 1.000 39.81872 87 VAL E N 1
ATOM 683 C CA . VAL A 1 87 ? 29.27587 -20.51036 34.50133 1.000 40.08089 87 VAL E CA 1
ATOM 684 C C . VAL A 1 87 ? 28.35446 -20.68571 33.29073 1.000 43.97885 87 VAL E C 1
ATOM 685 O O . VAL A 1 87 ? 27.13108 -20.81536 33.44015 1.000 38.31399 87 VAL E O 1
ATOM 689 N N . LEU A 1 88 ? 28.91854 -20.71036 32.07767 1.000 41.00828 88 LEU E N 1
ATOM 690 C CA . LEU A 1 88 ? 28.10194 -20.97584 30.89606 1.000 41.66740 88 LEU E CA 1
ATOM 691 C C . LEU A 1 88 ? 27.35484 -22.30088 31.03360 1.000 47.58051 88 LEU E C 1
ATOM 692 O O . LEU A 1 88 ? 26.13764 -22.37170 30.81747 1.000 44.76472 88 LEU E O 1
ATOM 697 N N . LYS A 1 89 ? 28.06615 -23.36651 31.40234 1.000 45.30502 89 LYS E N 1
ATOM 698 C CA . LYS A 1 89 ? 27.40455 -24.66055 31.51256 1.000 46.45085 89 LYS E CA 1
ATOM 699 C C . LYS A 1 89 ? 26.25982 -24.58998 32.50889 1.000 48.62563 89 LYS E C 1
ATOM 700 O O . LYS A 1 89 ? 25.16922 -25.11791 32.25848 1.000 47.09831 89 LYS E O 1
ATOM 702 N N . ARG A 1 90 ? 26.46964 -23.89831 33.62495 1.000 43.32568 90 ARG E N 1
ATOM 703 C CA . ARG A 1 90 ? 25.40117 -23.80164 34.60838 1.000 47.07610 90 ARG E CA 1
ATOM 704 C C . ARG A 1 90 ? 24.20555 -23.04599 34.04503 1.000 43.33102 90 ARG E C 1
ATOM 705 O O . ARG A 1 90 ? 23.05843 -23.44364 34.26248 1.000 47.39715 90 ARG E O 1
ATOM 713 N N . ALA A 1 91 ? 24.45378 -21.96465 33.30095 1.000 43.50979 91 ALA E N 1
ATOM 714 C CA . ALA A 1 91 ? 23.35328 -21.17989 32.74696 1.000 43.42240 91 ALA E CA 1
ATOM 715 C C . ALA A 1 91 ? 22.50204 -21.99774 31.78742 1.000 50.73975 91 ALA E C 1
ATOM 716 O O . ALA A 1 91 ? 21.28346 -21.79164 31.70975 1.000 53.58498 91 ALA E O 1
ATOM 718 N N . CYS A 1 92 ? 23.11393 -22.94486 31.06929 1.000 47.08005 92 CYS E N 1
ATOM 719 C CA . CYS A 1 92 ? 22.35043 -23.78437 30.15353 1.000 55.74299 92 CYS E CA 1
ATOM 720 C C . CYS A 1 92 ? 21.56221 -24.85160 30.88602 1.000 55.95320 92 CYS E C 1
ATOM 721 O O . CYS A 1 92 ? 20.44055 -25.18721 30.48460 1.000 55.15130 92 CYS E O 1
ATOM 724 N N . LEU A 1 93 ? 22.14765 -25.40932 31.94301 1.000 57.23191 93 LEU E N 1
ATOM 725 C CA . LEU A 1 93 ? 21.52562 -26.52879 32.63714 1.000 56.45890 93 LEU E CA 1
ATOM 726 C C . LEU A 1 93 ? 20.38069 -26.06806 33.51771 1.000 57.65179 93 LEU E C 1
ATOM 727 O O . LEU A 1 93 ? 19.42877 -26.82294 33.72456 1.000 62.55038 93 LEU E O 1
ATOM 732 N N . GLU A 1 94 ? 20.46062 -24.84278 34.03837 1.000 59.81085 94 GLU E N 1
ATOM 733 C CA . GLU A 1 94 ? 19.46664 -24.32533 34.96542 1.000 63.00370 94 GLU E CA 1
ATOM 734 C C . GLU A 1 94 ? 18.12632 -24.29629 34.25520 1.000 67.27172 94 GLU E C 1
ATOM 735 O O . GLU A 1 94 ? 17.88602 -23.43236 33.40309 1.000 68.51301 94 GLU E O 1
ATOM 741 N N . PRO A 1 95 ? 17.22904 -25.22672 34.58124 1.000 73.76281 95 PRO E N 1
ATOM 742 C CA . PRO A 1 95 ? 16.00234 -25.37304 33.79136 1.000 78.63397 95 PRO E CA 1
ATOM 743 C C . PRO A 1 95 ? 14.90726 -24.40774 34.19011 1.000 77.38497 95 PRO E C 1
ATOM 744 O O . PRO A 1 95 ? 13.86484 -24.37075 33.52108 1.000 80.01837 95 PRO E O 1
ATOM 748 N N . ASP A 1 96 ? 15.10929 -23.62521 35.24749 1.000 76.09140 96 ASP E N 1
ATOM 749 C CA . ASP A 1 96 ? 14.06758 -22.75306 35.76387 1.000 78.02811 96 ASP E CA 1
ATOM 750 C C . ASP A 1 96 ? 14.43231 -21.28096 35.63015 1.000 80.76106 96 ASP E C 1
ATOM 751 O O . ASP A 1 96 ? 13.99339 -20.44643 36.42749 1.000 79.38843 96 ASP E O 1
ATOM 756 N N . TRP A 1 97 ? 15.24305 -20.95215 34.62755 1.000 73.85231 97 TRP E N 1
ATOM 757 C CA . TRP A 1 97 ? 15.54964 -19.56682 34.29763 1.000 71.16693 97 TRP E CA 1
ATOM 758 C C . TRP A 1 97 ? 15.14018 -19.23257 32.86871 1.000 71.24438 97 TRP E C 1
ATOM 759 O O . TRP A 1 97 ? 15.67531 -18.28879 32.27718 1.000 66.93732 97 TRP E O 1
ATOM 770 N N . ALA A 1 98 ? 14.21708 -20.00778 32.29521 1.000 74.87259 98 ALA E N 1
ATOM 771 C CA . ALA A 1 98 ? 13.76226 -19.73948 30.93584 1.000 77.59606 98 ALA E CA 1
ATOM 772 C C . ALA A 1 98 ? 13.11809 -18.36263 30.82347 1.000 75.91543 98 ALA E C 1
ATOM 773 O O . ALA A 1 98 ? 13.11568 -17.76443 29.74033 1.000 72.95137 98 ALA E O 1
ATOM 775 N N . ARG A 1 99 ? 12.56965 -17.84708 31.92984 1.000 75.39068 99 ARG E N 1
ATOM 776 C CA . ARG A 1 99 ? 11.91001 -16.54652 31.92298 1.000 72.09659 99 ARG E CA 1
ATOM 777 C C . ARG A 1 99 ? 12.90227 -15.39162 31.83792 1.000 67.92571 99 ARG E C 1
ATOM 778 O O . ARG A 1 99 ? 12.51366 -14.27917 31.47027 1.000 69.44184 99 ARG E O 1
ATOM 780 N N . LEU A 1 100 ? 14.16412 -15.62570 32.16371 1.000 56.91157 100 LEU E N 1
ATOM 781 C CA . LEU A 1 100 ? 15.16563 -14.57493 32.14543 1.000 56.30612 100 LEU E CA 1
ATOM 782 C C . LEU A 1 100 ? 15.89886 -14.53087 30.81349 1.000 53.04217 100 LEU E C 1
ATOM 783 O O . LEU A 1 100 ? 16.04318 -15.54465 30.12271 1.000 52.11466 100 LEU E O 1
ATOM 788 N N . SER A 1 101 ? 16.38013 -13.33737 30.47368 1.000 43.55596 101 SER E N 1
ATOM 789 C CA . SER A 1 101 ? 17.26538 -13.17174 29.33410 1.000 42.98341 101 SER E CA 1
ATOM 790 C C . SER A 1 101 ? 18.54541 -13.98927 29.52349 1.000 40.77866 101 SER E C 1
ATOM 791 O O . SER A 1 101 ? 18.88221 -14.42943 30.62367 1.000 41.57680 101 SER E O 1
ATOM 794 N N . VAL A 1 102 ? 19.25646 -14.19760 28.41764 1.000 40.75141 102 VAL E N 1
ATOM 795 C CA . VAL A 1 102 ? 20.51899 -14.92862 28.45519 1.000 36.08835 102 VAL E CA 1
ATOM 796 C C . VAL A 1 102 ? 21.50921 -14.24482 29.39532 1.000 37.70697 102 VAL E C 1
ATOM 797 O O . VAL A 1 102 ? 22.17969 -14.90416 30.20880 1.000 34.75645 102 VAL E O 1
ATOM 801 N N . GLU A 1 103 ? 21.61612 -12.91429 29.30574 1.000 32.97163 103 GLU E N 1
ATOM 802 C CA . GLU A 1 103 ? 22.55365 -12.19316 30.16259 1.000 34.78735 103 GLU E CA 1
ATOM 803 C C . GLU A 1 103 ? 22.19937 -12.35980 31.63652 1.000 35.79391 103 GLU E C 1
ATOM 804 O O . GLU A 1 103 ? 23.08252 -12.58821 32.47457 1.000 36.34572 103 GLU E O 1
ATOM 810 N N . LYS A 1 104 ? 20.91376 -12.24989 31.97742 1.000 31.49025 104 LYS E N 1
ATOM 811 C CA . LYS A 1 104 ? 20.51550 -12.48866 33.35820 1.000 34.92816 104 LYS E CA 1
ATOM 812 C C . LYS A 1 104 ? 20.84992 -13.90997 33.79498 1.000 37.43735 104 LYS E C 1
ATOM 813 O O . LYS A 1 104 ? 21.29389 -14.12631 34.92806 1.000 37.57047 104 LYS E O 1
ATOM 819 N N . ARG A 1 105 ? 20.65287 -14.89418 32.91185 1.000 34.36184 105 ARG E N 1
ATOM 820 C CA . ARG A 1 105 ? 20.94674 -16.27294 33.28008 1.000 35.41838 105 ARG E CA 1
ATOM 821 C C . ARG A 1 105 ? 22.43310 -16.45443 33.54206 1.000 35.93367 105 ARG E C 1
ATOM 822 O O . ARG A 1 105 ? 22.82980 -17.12394 34.50540 1.000 34.28741 105 ARG E O 1
ATOM 830 N N . LEU A 1 106 ? 23.27244 -15.86080 32.69618 1.000 33.04820 106 LEU E N 1
ATOM 831 C CA . LEU A 1 106 ? 24.71289 -15.94790 32.90540 1.000 34.21060 106 LEU E CA 1
ATOM 832 C C . LEU A 1 106 ? 25.12063 -15.27089 34.20986 1.000 33.56644 106 LEU E C 1
ATOM 833 O O . LEU A 1 106 ? 25.94261 -15.80327 34.96774 1.000 32.10997 106 LEU E O 1
ATOM 838 N N . LEU A 1 107 ? 24.54103 -14.10484 34.49441 1.000 30.87564 107 LEU E N 1
ATOM 839 C CA . LEU A 1 107 ? 24.92451 -13.34859 35.68009 1.000 34.21694 107 LEU E CA 1
ATOM 840 C C . LEU A 1 107 ? 24.56501 -14.10813 36.94980 1.000 33.01561 107 LEU E C 1
ATOM 841 O O . LEU A 1 107 ? 25.36915 -14.19268 37.88806 1.000 34.13532 107 LEU E O 1
ATOM 846 N N . VAL A 1 108 ? 23.35393 -14.66434 36.99611 1.00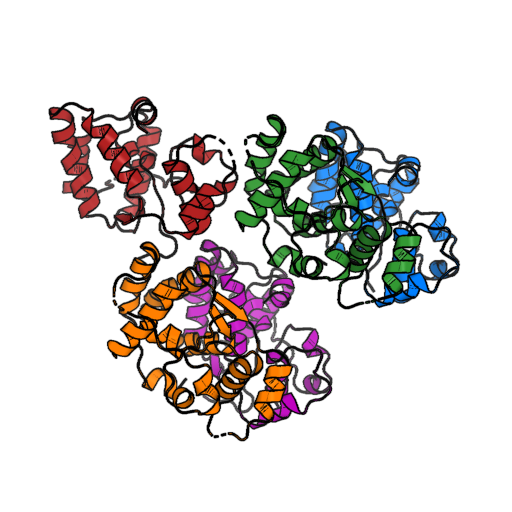0 32.14433 108 VAL E N 1
ATOM 847 C CA . VAL A 1 108 ? 22.92948 -15.45818 38.14486 1.000 35.08043 108 VAL E CA 1
ATOM 848 C C . VAL A 1 108 ? 23.77293 -16.72255 38.26503 1.000 33.84546 108 VAL E C 1
ATOM 849 O O . VAL A 1 108 ? 24.14090 -17.13672 39.37136 1.000 33.57162 108 VAL E O 1
ATOM 853 N N . ALA A 1 109 ? 24.06672 -17.37530 37.13584 1.000 33.23500 109 ALA E N 1
ATOM 854 C CA . ALA A 1 109 ? 24.96475 -18.53118 37.17775 1.000 34.96281 109 ALA E CA 1
ATOM 855 C C . ALA A 1 109 ? 26.33678 -18.14279 37.72026 1.000 31.92808 109 ALA E C 1
ATOM 856 O O . ALA A 1 109 ? 26.94857 -18.90555 38.47621 1.000 31.60613 109 ALA E O 1
ATOM 858 N N . HIS A 1 110 ? 26.83910 -16.96196 37.34773 1.000 30.99292 110 HIS E N 1
ATOM 859 C CA . HIS A 1 110 ? 28.13971 -16.52753 37.84516 1.000 31.35534 110 HIS E CA 1
ATOM 860 C C . HIS A 1 110 ? 28.10870 -16.36061 39.36260 1.000 34.47192 110 HIS E C 1
ATOM 861 O O . HIS A 1 110 ? 28.97203 -16.88462 40.07894 1.000 31.58406 110 HIS E O 1
ATOM 868 N N . VAL A 1 111 ? 27.09620 -15.65389 39.86932 1.000 31.16226 111 VAL E N 1
ATOM 869 C CA . VAL A 1 111 ? 26.97414 -15.41957 41.30750 1.000 30.99320 111 VAL E CA 1
ATOM 870 C C . VAL A 1 111 ? 26.85239 -16.73950 42.05582 1.000 33.03252 111 VAL E C 1
ATOM 871 O O . VAL A 1 111 ? 27.50430 -16.96011 43.08843 1.000 29.12774 111 VAL E O 1
ATOM 875 N N . VAL A 1 112 ? 26.01256 -17.63747 41.55083 1.000 31.02075 112 VAL E N 1
ATOM 876 C CA . VAL A 1 112 ? 25.76456 -18.87418 42.27936 1.000 33.86163 112 VAL E CA 1
ATOM 877 C C . VAL A 1 112 ? 26.98183 -19.78967 42.19858 1.000 36.29650 112 VAL E C 1
ATOM 878 O O . VAL A 1 112 ? 27.41413 -20.36805 43.20292 1.000 33.85835 112 VAL E O 1
ATOM 882 N N . GLU A 1 113 ? 27.57107 -19.91105 41.01418 1.000 33.99883 113 GLU E N 1
ATOM 883 C CA . GLU A 1 113 ? 28.69189 -20.82644 40.83462 1.000 34.89196 113 GLU E CA 1
ATOM 884 C C . GLU A 1 113 ? 29.87005 -20.44143 41.72670 1.000 33.39331 113 GLU E C 1
ATOM 885 O O . GLU A 1 113 ? 30.45665 -21.29505 42.39524 1.000 33.70453 113 GLU E O 1
ATOM 891 N N . HIS A 1 114 ? 30.23426 -19.15818 41.74126 1.000 31.57755 114 HIS E N 1
ATOM 892 C CA . HIS A 1 114 ? 31.36798 -18.66853 42.51875 1.000 33.46169 114 HIS E CA 1
ATOM 893 C C . HIS A 1 114 ? 30.97323 -18.23956 43.93034 1.000 34.57244 114 HIS E C 1
ATOM 894 O O . HIS A 1 114 ? 31.85206 -17.84892 44.72010 1.000 31.99445 114 HIS E O 1
ATOM 901 N N . GLN A 1 115 ? 29.67873 -18.31912 44.26813 1.000 32.62833 115 GLN E N 1
ATOM 902 C CA . GLN A 1 115 ? 29.19222 -18.01525 45.60858 1.000 31.82909 115 GLN E CA 1
ATOM 903 C C . GLN A 1 115 ? 29.56120 -16.58487 46.01262 1.000 34.04769 115 GLN E C 1
ATOM 904 O O . GLN A 1 115 ? 30.15231 -16.34699 47.06665 1.000 35.39400 115 GLN E O 1
ATOM 910 N N . LEU A 1 116 ? 29.20539 -15.65152 45.19073 1.000 30.75861 116 LEU E N 1
ATOM 911 C CA . LEU A 1 116 ? 29.68818 -14.29766 45.43412 1.000 31.77858 116 LEU E CA 1
ATOM 912 C C . LEU A 1 116 ? 28.59692 -13.39634 46.00783 1.000 33.28640 116 LEU E C 1
ATOM 913 O O . LEU A 1 116 ? 27.40706 -13.59595 45.74110 1.000 32.57865 116 LEU E O 1
ATOM 918 N N . PRO A 1 117 ? 28.97374 -12.38054 46.78876 1.000 29.83540 117 PRO E N 1
ATOM 919 C CA . PRO A 1 117 ? 27.98646 -11.37713 47.20885 1.000 33.32598 117 PRO E CA 1
ATOM 920 C C . PRO A 1 117 ? 27.50557 -10.55803 46.01495 1.000 33.87432 117 PRO E C 1
ATOM 921 O O . PRO A 1 117 ? 28.30113 -10.05015 45.21267 1.000 31.54553 117 PRO E O 1
ATOM 925 N N . PHE A 1 118 ? 26.18654 -10.43470 45.90461 1.000 29.86017 118 PHE E N 1
ATOM 926 C CA . PHE A 1 118 ? 25.53665 -9.89638 44.71850 1.000 31.93922 118 PHE E CA 1
ATOM 927 C C . PHE A 1 118 ? 24.63990 -8.73297 45.11006 1.000 33.76255 118 PHE E C 1
ATOM 928 O O . PHE A 1 118 ? 23.77990 -8.87746 45.98106 1.000 31.85718 118 PHE E O 1
ATOM 936 N N . TYR A 1 119 ? 24.83406 -7.59387 44.45463 1.000 28.32802 119 TYR E N 1
ATOM 937 C CA . TYR A 1 119 ? 24.00431 -6.41430 44.64745 1.000 32.80465 119 TYR E CA 1
ATOM 938 C C . TYR A 1 119 ? 23.25676 -6.12754 43.35540 1.000 32.03244 119 TYR E C 1
ATOM 939 O O . TYR A 1 119 ? 23.87767 -6.07129 42.29151 1.000 27.47765 119 TYR E O 1
ATOM 948 N N . THR A 1 120 ? 21.93476 -5.94834 43.45233 1.000 31.67712 120 THR E N 1
ATOM 949 C CA . THR A 1 120 ? 21.07252 -5.71287 42.29430 1.000 31.64862 120 THR E CA 1
ATOM 950 C C . THR A 1 120 ? 19.77085 -5.05455 42.74798 1.000 33.93101 120 THR E C 1
ATOM 951 O O . THR A 1 120 ? 19.29486 -5.30368 43.85842 1.000 31.86791 120 THR E O 1
ATOM 955 N N . HIS A 1 121 ? 19.19526 -4.21974 41.87880 1.000 30.45536 121 HIS E N 1
ATOM 956 C CA . HIS A 1 121 ? 17.85444 -3.67252 42.08178 1.000 36.75813 121 HIS E CA 1
ATOM 957 C C . HIS A 1 121 ? 16.81939 -4.40097 41.23447 1.000 37.39048 121 HIS E C 1
ATOM 958 O O . HIS A 1 121 ? 15.66676 -3.96374 41.16322 1.000 41.86224 121 HIS E O 1
ATOM 965 N N . ASP A 1 122 ? 17.21319 -5.49069 40.58660 1.000 32.55219 122 ASP E N 1
ATOM 966 C CA . ASP A 1 122 ? 16.40244 -6.15089 39.57016 1.000 34.95060 122 ASP E CA 1
ATOM 967 C C . ASP A 1 122 ? 15.46924 -7.12876 40.27024 1.000 40.98039 122 ASP E C 1
ATOM 968 O O . ASP A 1 122 ? 15.90805 -8.18609 40.72977 1.000 37.68073 122 ASP E O 1
ATOM 973 N N . ASP A 1 123 ? 14.18101 -6.77687 40.34565 1.000 38.78717 123 ASP E N 1
ATOM 974 C CA . ASP A 1 123 ? 13.22184 -7.62105 41.05859 1.000 43.64773 123 ASP E CA 1
ATOM 975 C C . ASP A 1 123 ? 13.10776 -9.01208 40.44108 1.000 44.65478 123 ASP E C 1
ATOM 976 O O . ASP A 1 123 ? 12.82444 -9.98554 41.15146 1.000 47.04729 123 ASP E O 1
ATOM 981 N N . SER A 1 124 ? 13.32496 -9.13458 39.12995 1.000 42.09286 124 SER E N 1
ATOM 982 C CA . SER A 1 124 ? 13.25363 -10.45153 38.50722 1.000 44.46524 124 SER E CA 1
ATOM 983 C C . SER A 1 124 ? 14.37512 -11.36538 38.98069 1.000 44.99758 124 SER E C 1
ATOM 984 O O . SER A 1 124 ? 14.27311 -12.58167 38.81388 1.000 44.01710 124 SER E O 1
ATOM 987 N N . LEU A 1 125 ? 15.43914 -10.81786 39.56334 1.000 42.14380 125 LEU E N 1
ATOM 988 C CA . LEU A 1 125 ? 16.48913 -11.65843 40.12497 1.000 44.17210 125 LEU E CA 1
ATOM 989 C C . LEU A 1 125 ? 16.31934 -11.91479 41.61065 1.000 46.41510 125 LEU E C 1
ATOM 990 O O . LEU A 1 125 ? 16.70235 -12.98583 42.08886 1.000 44.74856 125 LEU E O 1
ATOM 995 N N . ARG A 1 126 ? 15.76311 -10.95892 42.35325 1.000 43.71280 126 ARG E N 1
ATOM 996 C CA . ARG A 1 126 ? 15.73217 -11.05806 43.80619 1.000 46.06280 126 ARG E CA 1
ATOM 997 C C . ARG A 1 126 ? 14.74593 -12.10736 44.31648 1.000 51.17514 126 ARG E C 1
ATOM 998 O O . ARG A 1 126 ? 14.77288 -12.42277 45.50987 1.000 48.44302 126 ARG E O 1
ATOM 1006 N N . GLU A 1 127 ? 13.89993 -12.66993 43.45350 1.000 55.29133 127 GLU E N 1
ATOM 1007 C CA . GLU A 1 127 ? 12.95834 -13.71262 43.84214 1.000 54.05471 127 GLU E CA 1
ATOM 1008 C C . GLU A 1 127 ? 13.46386 -15.12009 43.53365 1.000 52.85759 127 GLU E C 1
ATOM 1009 O O . GLU A 1 127 ? 12.76398 -16.09771 43.81615 1.000 55.50807 127 GLU E O 1
ATOM 1015 N N . LEU A 1 128 ? 14.65857 -15.24583 42.96959 1.000 47.31204 128 LEU E N 1
ATOM 1016 C CA . LEU A 1 128 ? 15.22066 -16.54570 42.62575 1.000 48.41611 128 LEU E CA 1
ATOM 1017 C C . LEU A 1 128 ? 15.75693 -17.20986 43.89082 1.000 48.72748 128 LEU E C 1
ATOM 1018 O O . LEU A 1 128 ? 16.68577 -16.69471 44.52437 1.000 46.92011 128 LEU E O 1
ATOM 1023 N N . GLY A 1 129 ? 15.17251 -18.34772 44.26113 1.000 45.69125 129 GLY E N 1
ATOM 1024 C CA . GLY A 1 129 ? 15.58091 -18.99729 45.49410 1.000 43.03065 129 GLY E CA 1
ATOM 1025 C C . GLY A 1 129 ? 17.06233 -19.31412 45.52653 1.000 42.36629 129 GLY E C 1
ATOM 1026 O O . GLY A 1 129 ? 17.71177 -19.16496 46.56417 1.000 44.36464 129 GLY E O 1
ATOM 1027 N N . LEU A 1 130 ? 17.61739 -19.74227 44.38616 1.000 40.37981 130 LEU E N 1
ATOM 1028 C CA . LEU A 1 130 ? 19.03865 -20.06891 44.31910 1.000 42.10692 130 LEU E CA 1
ATOM 1029 C C . LEU A 1 130 ? 19.89346 -18.85601 44.62089 1.000 44.20868 130 LEU E C 1
ATOM 1030 O O . LEU A 1 130 ? 21.01454 -18.99300 45.12612 1.000 42.77351 130 LEU E O 1
ATOM 1035 N N . LEU A 1 131 ? 19.38051 -17.66661 44.31425 1.000 39.43071 131 LEU E N 1
ATOM 1036 C CA . LEU A 1 131 ? 20.12711 -16.43292 44.45670 1.000 42.14825 131 LEU E CA 1
ATOM 1037 C C . LEU A 1 131 ? 20.05966 -15.85915 45.86054 1.000 41.41547 131 LEU E C 1
ATOM 1038 O O . LEU A 1 131 ? 20.97711 -15.13695 46.26383 1.000 40.59494 131 LEU E O 1
ATOM 1043 N N . LYS A 1 132 ? 18.98576 -16.13651 46.59887 1.000 38.28204 132 LYS E N 1
ATOM 1044 C CA . LYS A 1 132 ? 18.79626 -15.50523 47.90168 1.000 40.21081 132 LYS E CA 1
ATOM 1045 C C . LYS A 1 132 ? 19.96365 -15.67597 48.86618 1.000 38.93103 132 LYS E C 1
ATOM 1046 O O . LYS A 1 132 ? 20.31712 -14.68521 49.52172 1.000 44.57924 132 LYS E O 1
ATOM 1052 N N . PRO A 1 133 ? 20.62523 -16.83328 48.98844 1.000 40.74828 133 PRO E N 1
ATOM 1053 C CA . PRO A 1 133 ? 21.76241 -16.91019 49.92648 1.000 40.94865 133 PRO E CA 1
ATOM 1054 C C . PRO A 1 133 ? 22.89726 -15.93485 49.61337 1.000 41.28852 133 PRO E C 1
ATOM 1055 O O . PRO A 1 133 ? 23.74674 -15.69499 50.48123 1.000 43.19481 133 PRO E O 1
ATOM 1059 N N . PHE A 1 134 ? 22.94290 -15.36161 48.41037 1.000 35.21057 134 PHE E N 1
ATOM 1060 C CA . PHE A 1 134 ? 24.03391 -14.47858 48.02218 1.000 38.43462 134 PHE E CA 1
ATOM 1061 C C . PHE A 1 134 ? 23.62673 -13.01712 47.85349 1.000 39.07924 134 PHE E C 1
ATOM 1062 O O . PHE A 1 134 ? 24.50434 -12.17749 47.62661 1.000 36.94069 134 PHE E O 1
ATOM 1070 N N . LEU A 1 135 ? 22.33596 -12.69101 47.93250 1.000 38.98911 135 LEU E N 1
ATOM 1071 C CA . LEU A 1 135 ? 21.90157 -11.30590 47.78765 1.000 38.60290 135 LEU E CA 1
ATOM 1072 C C . LEU A 1 135 ? 22.32336 -10.50674 49.01290 1.000 42.02531 135 LEU E C 1
ATOM 1073 O O . LEU A 1 135 ? 22.13981 -10.95176 50.14528 1.000 39.93992 135 LEU E O 1
ATOM 1078 N N . LYS A 1 136 ? 22.87856 -9.32579 48.80004 1.000 39.91899 136 LYS E N 1
ATOM 1079 C CA . LYS A 1 136 ? 23.40559 -8.55213 49.91127 1.000 42.08664 136 LYS E CA 1
ATOM 1080 C C . LYS A 1 136 ? 22.55120 -7.31971 50.16758 1.000 46.59760 136 LYS E C 1
ATOM 1081 O O . LYS A 1 136 ? 21.94003 -6.74804 49.25776 1.000 40.53672 136 LYS E O 1
ATOM 1085 N N . THR A 1 137 ? 22.49382 -6.93563 51.43423 1.000 47.44471 137 THR E N 1
ATOM 1086 C CA . THR A 1 137 ? 21.84783 -5.68495 51.78984 1.000 49.88292 137 THR E CA 1
ATOM 1087 C C . THR A 1 137 ? 22.72693 -4.52234 51.33330 1.000 47.58640 137 THR E C 1
ATOM 1088 O O . THR A 1 137 ? 23.95520 -4.56220 51.46324 1.000 48.92889 137 THR E O 1
ATOM 1092 N N . PHE A 1 138 ? 22.10318 -3.50711 50.75206 1.000 44.96970 138 PHE E N 1
ATOM 1093 C CA . PHE A 1 138 ? 22.85728 -2.35008 50.30205 1.000 46.01302 138 PHE E CA 1
ATOM 1094 C C . PHE A 1 138 ? 23.42464 -1.58735 51.49788 1.000 51.02668 138 PHE E C 1
ATOM 1095 O O . PHE A 1 138 ? 22.74310 -1.43793 52.51416 1.000 55.07409 138 PHE E O 1
ATOM 1103 N N . PRO A 1 139 ? 24.67142 -1.12053 51.41765 1.000 50.38964 139 PRO E N 1
ATOM 1104 C CA . PRO A 1 139 ? 25.23445 -0.33621 52.51863 1.000 51.45308 139 PRO E CA 1
ATOM 1105 C C . PRO A 1 139 ? 24.37361 0.88362 52.78700 1.000 59.53531 139 PRO E C 1
ATOM 1106 O O . PRO A 1 139 ? 23.56866 1.29893 51.95126 1.000 57.45364 139 PRO E O 1
ATOM 1110 N N . ALA A 1 140 ? 24.54030 1.44308 53.98665 1.000 68.92954 140 ALA E N 1
ATOM 1111 C CA . ALA A 1 140 ? 23.82803 2.65293 54.37035 1.000 69.85581 140 ALA E CA 1
ATOM 1112 C C . ALA A 1 140 ? 23.82324 3.64739 53.22257 1.000 76.99098 140 ALA E C 1
ATOM 1113 O O . ALA A 1 140 ? 24.84276 3.85485 52.55731 1.000 77.50459 140 ALA E O 1
ATOM 1115 N N . SER A 1 141 ? 22.65184 4.22348 52.96862 1.000 77.82671 141 SER E N 1
ATOM 1116 C CA . SER A 1 141 ? 22.48910 5.13431 51.84629 1.000 72.10768 141 SER E CA 1
ATOM 1117 C C . SER A 1 141 ? 23.31011 6.40479 52.06147 1.000 70.85327 141 SER E C 1
ATOM 1118 O O . SER A 1 141 ? 23.54316 6.83699 53.19465 1.000 71.69580 141 SER E O 1
ATOM 1121 N N . ALA A 1 142 ? 23.77452 6.98014 50.95090 1.000 66.63735 142 ALA E N 1
ATOM 1122 C CA . ALA A 1 142 ? 24.57715 8.20016 50.96282 1.000 68.69864 142 ALA E CA 1
ATOM 1123 C C . ALA A 1 142 ? 23.90794 9.32288 51.75189 1.000 77.89149 142 ALA E C 1
ATOM 1124 O O . ALA A 1 142 ? 22.73028 9.61417 51.54877 1.000 78.62133 142 ALA E O 1
ATOM 1126 N N . SER A 1 145 ? 27.45025 13.39178 49.54793 1.000 70.90726 145 SER E N 1
ATOM 1127 C CA . SER A 1 145 ? 28.58101 13.35269 48.62714 1.000 63.73403 145 SER E CA 1
ATOM 1128 C C . SER A 1 145 ? 29.50461 12.20620 49.00575 1.000 64.00463 145 SER E C 1
ATOM 1129 O O . SER A 1 145 ? 29.93908 12.10192 50.15342 1.000 68.93877 145 SER E O 1
ATOM 1131 N N . VAL A 1 146 ? 29.81532 11.34686 48.03284 1.000 59.40543 146 VAL E N 1
ATOM 1132 C CA . VAL A 1 146 ? 30.51259 10.09768 48.29745 1.000 54.79781 146 VAL E CA 1
ATOM 1133 C C . VAL A 1 146 ? 31.75666 9.91167 47.44367 1.000 53.84586 146 VAL E C 1
ATOM 1134 O O . VAL A 1 146 ? 32.44909 8.90762 47.60045 1.000 54.71424 146 VAL E O 1
ATOM 1138 N N . PHE A 1 147 ? 32.06154 10.82722 46.53697 1.000 54.23598 147 PHE E N 1
ATOM 1139 C CA . PHE A 1 147 ? 33.19732 10.69786 45.63760 1.000 48.99801 147 PHE E CA 1
ATOM 1140 C C . PHE A 1 147 ? 34.23782 11.77907 45.92813 1.000 49.04109 147 PHE E C 1
ATOM 1141 O O . PHE A 1 147 ? 33.95105 12.75486 46.62362 1.000 49.20796 147 PHE E O 1
ATOM 1149 N N . PRO A 1 148 ? 35.46510 11.62859 45.42177 1.000 47.64495 148 PRO E N 1
ATOM 1150 C CA . PRO A 1 148 ? 36.41299 12.74843 45.47120 1.000 48.82541 148 PRO E CA 1
ATOM 1151 C C . PRO A 1 148 ? 35.84953 13.94501 44.72367 1.000 48.23398 148 PRO E C 1
ATOM 1152 O O . PRO A 1 148 ? 34.96961 13.81214 43.86868 1.000 47.08355 148 PRO E O 1
ATOM 1156 N N . GLU A 1 149 ? 36.40032 15.12489 45.03954 1.000 46.55954 149 GLU E N 1
ATOM 1157 C CA . GLU A 1 149 ? 35.75181 16.38619 44.68383 1.000 45.50145 149 GLU E CA 1
ATOM 1158 C C . GLU A 1 149 ? 35.53080 16.50917 43.18417 1.000 47.88101 149 GLU E C 1
ATOM 1159 O O . GLU A 1 149 ? 34.48032 16.99020 42.74237 1.000 50.38814 149 GLU E O 1
ATOM 1161 N N . ASN A 1 150 ? 36.50990 16.10071 42.37824 1.000 46.16521 150 ASN E N 1
ATOM 1162 C CA . ASN A 1 150 ? 36.34899 16.24398 40.93476 1.000 49.10773 150 ASN E CA 1
ATOM 1163 C C . ASN A 1 150 ? 35.26735 15.30453 40.40808 1.000 47.58461 150 ASN E C 1
ATOM 1164 O O . ASN A 1 150 ? 34.39663 15.71647 39.62974 1.000 42.53472 150 ASN E O 1
ATOM 1169 N N . LEU A 1 151 ? 35.31482 14.03417 40.81933 1.000 47.14499 151 LEU E N 1
ATOM 1170 C CA . LEU A 1 151 ? 34.29475 13.07469 40.41146 1.000 40.97644 151 LEU E CA 1
ATOM 1171 C C . LEU A 1 151 ? 32.91790 13.48466 40.92383 1.000 42.50079 151 LEU E C 1
ATOM 1172 O O . LEU A 1 151 ? 31.90451 13.29899 40.23631 1.000 40.46063 151 LEU E O 1
ATOM 1177 N N . GLN A 1 152 ? 32.86619 14.04426 42.13176 1.000 40.71931 152 GLN E N 1
ATOM 1178 C CA . GLN A 1 152 ? 31.61140 14.54228 42.67689 1.000 42.19673 152 GLN E CA 1
ATOM 1179 C C . GLN A 1 152 ? 31.00175 15.60894 41.77021 1.000 43.82121 152 GLN E C 1
ATOM 1180 O O . GLN A 1 152 ? 29.79704 15.58653 41.47839 1.000 40.66602 152 GLN E O 1
ATOM 1186 N N . ARG A 1 153 ? 31.82147 16.56627 41.32860 1.000 43.34462 153 ARG E N 1
ATOM 1187 C CA . ARG A 1 153 ? 31.34002 17.58844 40.40291 1.000 39.68262 153 ARG E CA 1
ATOM 1188 C C . ARG A 1 153 ? 30.85501 16.96053 39.09823 1.000 39.24727 153 ARG E C 1
ATOM 1189 O O . ARG A 1 153 ? 29.81241 17.35296 38.55905 1.000 36.09651 153 ARG E O 1
ATOM 1191 N N . LEU A 1 154 ? 31.59436 15.97756 38.57549 1.000 37.86198 154 LEU E N 1
ATOM 1192 C CA . LEU A 1 154 ? 31.12595 15.26998 37.38799 1.000 37.62208 154 LEU E CA 1
ATOM 1193 C C . LEU A 1 154 ? 29.78349 14.59426 37.64007 1.000 33.23971 154 LEU E C 1
ATOM 1194 O O . LEU A 1 154 ? 28.90229 14.59551 36.77223 1.000 33.82909 154 LEU E O 1
ATOM 1199 N N . TYR A 1 155 ? 29.60737 14.00750 38.81762 1.000 33.31229 155 TYR E N 1
ATOM 1200 C CA . TYR A 1 155 ? 28.33574 13.36898 39.11782 1.000 33.86020 155 TYR E CA 1
ATOM 1201 C C . TYR A 1 155 ? 27.19979 14.38550 39.08914 1.000 37.37483 155 TYR E C 1
ATOM 1202 O O . TYR A 1 155 ? 26.15110 14.14015 38.48155 1.000 33.26417 155 TYR E O 1
ATOM 1211 N N . GLU A 1 156 ? 27.40163 15.55320 39.72010 1.000 35.83258 156 GLU E N 1
ATOM 1212 C CA . GLU A 1 156 ? 26.34480 16.56201 39.74800 1.000 37.59399 156 GLU E CA 1
ATOM 1213 C C . GLU A 1 156 ? 26.01585 17.08619 38.35820 1.000 39.10263 156 GLU E C 1
ATOM 1214 O O . GLU A 1 156 ? 24.84332 17.32644 38.04839 1.000 37.23484 156 GLU E O 1
ATOM 1220 N N . GLN A 1 157 ? 27.02743 17.27300 37.50247 1.000 35.95261 157 GLN E N 1
ATOM 1221 C CA . GLN A 1 157 ? 26.73718 17.61779 36.11327 1.000 38.02583 157 GLN E CA 1
ATOM 1222 C C . GLN A 1 157 ? 25.94860 16.50096 35.43711 1.000 35.15739 157 GLN E C 1
ATOM 1223 O O . GLN A 1 157 ? 25.00870 16.75815 34.67232 1.000 37.63951 157 GLN E O 1
ATOM 1225 N N . SER A 1 158 ? 26.29798 15.25240 35.72948 1.000 32.77750 158 SER E N 1
ATOM 1226 C CA . SER A 1 158 ? 25.65321 14.12343 35.06767 1.000 33.84788 158 SER E CA 1
ATOM 1227 C C . SER A 1 158 ? 24.21605 13.93035 35.51977 1.000 36.04452 158 SER E C 1
ATOM 1228 O O . SER A 1 158 ? 23.46456 13.21507 34.84846 1.000 32.61617 158 SER E O 1
ATOM 1231 N N . MET A 1 159 ? 23.81033 14.56972 36.62197 1.000 34.25783 159 MET E N 1
ATOM 1232 C CA . MET A 1 159 ? 22.49256 14.30054 37.16200 1.000 35.20671 159 MET E CA 1
ATOM 1233 C C . MET A 1 159 ? 21.39073 14.94430 36.32975 1.000 36.45958 159 MET E C 1
ATOM 1234 O O . MET A 1 159 ? 20.21085 14.74893 36.62627 1.000 37.95874 159 MET E O 1
ATOM 1239 N N . GLU A 1 160 ? 21.74894 15.71606 35.30106 1.000 36.12015 160 GLU E N 1
ATOM 1240 C CA . GLU A 1 160 ? 20.75684 16.13321 34.31656 1.000 37.31968 160 GLU E CA 1
ATOM 1241 C C . GLU A 1 160 ? 20.12300 14.92715 33.62965 1.000 36.53809 160 GLU E C 1
ATOM 1242 O O . GLU A 1 160 ? 18.97707 14.99885 33.17309 1.000 37.88441 160 GLU E O 1
ATOM 1248 N N . MET A 1 161 ? 20.83936 13.81267 33.57764 1.000 37.42297 161 MET E N 1
ATOM 1249 C CA . MET A 1 161 ? 20.38702 12.59295 32.91654 1.000 38.45803 161 MET E CA 1
ATOM 1250 C C . MET A 1 161 ? 19.66159 11.71191 33.92395 1.000 36.22829 161 MET E C 1
ATOM 1251 O O . MET A 1 161 ? 20.23943 11.31914 34.94037 1.000 34.59089 161 MET E O 1
ATOM 1256 N N . THR A 1 162 ? 18.42174 11.36091 33.63018 1.000 38.46541 162 THR E N 1
ATOM 1257 C CA . THR A 1 162 ? 17.64005 10.53348 34.53395 1.000 39.58721 162 THR E CA 1
ATOM 1258 C C . THR A 1 162 ? 17.30421 9.19674 33.87683 1.000 42.42807 162 THR E C 1
ATOM 1259 O O . THR A 1 162 ? 17.05356 9.12408 32.67010 1.000 43.43958 162 THR E O 1
ATOM 1263 N N . ILE A 1 163 ? 17.37091 8.13643 34.67646 1.000 39.39072 163 ILE E N 1
ATOM 1264 C CA . ILE A 1 163 ? 17.10871 6.76522 34.25857 1.000 44.08842 163 ILE E CA 1
ATOM 1265 C C . ILE A 1 163 ? 15.78999 6.31802 34.86797 1.000 44.47761 163 ILE E C 1
ATOM 1266 O O . ILE A 1 163 ? 15.49441 6.63830 36.02472 1.000 43.86159 163 ILE E O 1
ATOM 1271 N N . GLY A 1 164 ? 15.00496 5.56649 34.09928 1.000 46.18983 164 GLY E N 1
ATOM 1272 C CA . GLY A 1 164 ? 13.75130 5.04922 34.61436 1.000 52.75333 164 GLY E CA 1
ATOM 1273 C C . GLY A 1 164 ? 13.69678 3.53994 34.72766 1.000 55.21058 164 GLY E C 1
ATOM 1274 O O . GLY A 1 164 ? 14.48974 2.82741 34.09977 1.000 54.32410 164 GLY E O 1
ATOM 1275 N N . LYS A 1 165 ? 12.74503 3.04170 35.52477 1.000 54.13050 165 LYS E N 1
ATOM 1276 C CA . LYS A 1 165 ? 12.54849 1.59943 35.65198 1.000 57.06958 165 LYS E CA 1
ATOM 1277 C C . LYS A 1 165 ? 12.32514 0.95453 34.29231 1.000 62.56768 165 LYS E C 1
ATOM 1278 O O . LYS A 1 165 ? 12.78216 -0.16792 34.03896 1.000 62.92995 165 LYS E O 1
ATOM 1280 N N . GLU A 1 166 ? 11.65224 1.66956 33.39150 1.000 61.36771 166 GLU E N 1
ATOM 1281 C CA . GLU A 1 166 ? 11.37239 1.14691 32.06477 1.000 66.47337 166 GLU E CA 1
ATOM 1282 C C . GLU A 1 166 ? 12.59632 1.10400 31.15642 1.000 63.89126 166 GLU E C 1
ATOM 1283 O O . GLU A 1 166 ? 12.56546 0.38409 30.15159 1.000 62.60656 166 GLU E O 1
ATOM 1289 N N . ASP A 1 167 ? 13.65779 1.86343 31.46163 1.000 61.48102 167 ASP E N 1
ATOM 1290 C CA . ASP A 1 167 ? 14.84998 1.82876 30.61289 1.000 55.39350 167 ASP E CA 1
ATOM 1291 C C . ASP A 1 167 ? 15.47635 0.44332 30.58042 1.000 53.35965 167 ASP E C 1
ATOM 1292 O O . ASP A 1 167 ? 16.16134 0.09469 29.61272 1.000 49.76632 167 ASP E O 1
ATOM 1297 N N . PHE A 1 168 ? 15.27608 -0.34847 31.63064 1.000 52.14798 168 PHE E N 1
ATOM 1298 C CA . PHE A 1 168 ? 15.79234 -1.70941 31.67502 1.000 52.48104 168 PHE E CA 1
ATOM 1299 C C . PHE A 1 168 ? 14.87271 -2.72246 31.00543 1.000 57.74485 168 PHE E C 1
ATOM 1300 O O . PHE A 1 168 ? 15.25778 -3.89232 30.87796 1.000 58.41335 168 PHE E O 1
ATOM 1308 N N . GLN A 1 169 ? 13.66998 -2.31086 30.59118 1.000 59.82063 169 GLN E N 1
ATOM 1309 C CA . GLN A 1 169 ? 12.78519 -3.21728 29.86559 1.000 69.39179 169 GLN E CA 1
ATOM 1310 C C . GLN A 1 169 ? 13.14830 -3.26305 28.38616 1.000 69.22733 169 GLN E C 1
ATOM 1311 O O . GLN A 1 169 ? 13.31638 -4.34797 27.81715 1.000 72.75942 169 GLN E O 1
ATOM 1317 N N . HIS A 1 170 ? 13.29075 -2.08938 27.75607 1.000 77.64288 170 HIS E N 1
ATOM 1318 C CA . HIS A 1 170 ? 13.46559 -2.02819 26.30540 1.000 78.97618 170 HIS E CA 1
ATOM 1319 C C . HIS A 1 170 ? 14.79984 -2.61522 25.87217 1.000 76.18720 170 HIS E C 1
ATOM 1320 O O . HIS A 1 170 ? 14.84616 -3.48075 24.99095 1.000 79.70195 170 HIS E O 1
ATOM 1322 N N . VAL A 1 171 ? 15.88766 -2.13350 26.46956 1.000 67.27155 171 VAL E N 1
ATOM 1323 C CA . VAL A 1 171 ? 17.26987 -2.43917 26.09531 1.000 63.69699 171 VAL E CA 1
ATOM 1324 C C . VAL A 1 171 ? 17.47218 -3.81079 25.45265 1.000 58.32761 171 VAL E C 1
ATOM 1325 O O . VAL A 1 171 ? 17.45597 -3.94484 24.22143 1.000 58.50253 171 VAL E O 1
ATOM 1329 N N . SER B 1 5 ? -1.56921 -4.94452 48.13801 1.000 75.61867 5 SER A N 1
ATOM 1330 C CA . SER B 1 5 ? -2.22516 -4.93061 46.83289 1.000 73.13653 5 SER A CA 1
ATOM 1331 C C . SER B 1 5 ? -2.72290 -3.52361 46.49333 1.000 67.40179 5 SER A C 1
ATOM 1332 O O . SER B 1 5 ? -3.34709 -2.86277 47.32320 1.000 70.15381 5 SER A O 1
ATOM 1334 N N . ILE B 1 6 ? -2.44791 -3.07896 45.26828 1.000 57.34485 6 ILE A N 1
ATOM 1335 C CA . ILE B 1 6 ? -2.70825 -1.70160 44.84830 1.000 53.18427 6 ILE A CA 1
ATOM 1336 C C . ILE B 1 6 ? -4.19165 -1.51712 44.55256 1.000 50.52959 6 ILE A C 1
ATOM 1337 O O . ILE B 1 6 ? -4.81540 -2.36246 43.90055 1.000 53.42559 6 ILE A O 1
ATOM 1342 N N . ALA B 1 7 ? -4.76144 -0.39860 45.00804 1.000 46.36032 7 ALA A N 1
ATOM 1343 C CA . ALA B 1 7 ? -6.18413 -0.15143 44.80862 1.000 42.13230 7 ALA A CA 1
ATOM 1344 C C . ALA B 1 7 ? -6.49836 0.09326 43.33660 1.000 44.02887 7 ALA A C 1
ATOM 1345 O O . ALA B 1 7 ? -5.72838 0.73425 42.60728 1.000 39.09088 7 ALA A O 1
ATOM 1347 N N . VAL B 1 8 ? -7.65227 -0.40456 42.90339 1.000 38.05712 8 VAL A N 1
ATOM 1348 C CA . VAL B 1 8 ? -8.12729 -0.23351 41.53289 1.000 35.81774 8 VAL A CA 1
ATOM 1349 C C . VAL B 1 8 ? -9.27563 0.76256 41.54844 1.000 34.44530 8 VAL A C 1
ATOM 1350 O O . VAL B 1 8 ? -10.16576 0.66444 42.40343 1.000 36.45107 8 VAL A O 1
ATOM 1354 N N . ILE B 1 9 ? -9.25926 1.72391 40.61690 1.000 32.85237 9 ILE A N 1
ATOM 1355 C CA . ILE B 1 9 ? -10.39491 2.61852 40.38143 1.000 34.09734 9 ILE A CA 1
ATOM 1356 C C . ILE B 1 9 ? -10.79373 2.56890 38.91315 1.000 33.66035 9 ILE A C 1
ATOM 1357 O O . ILE B 1 9 ? -10.02305 2.14715 38.04685 1.000 30.65054 9 ILE A O 1
ATOM 1362 N N . ASP B 1 10 ? -12.01021 3.03887 38.63936 1.000 30.76548 10 ASP A N 1
ATOM 1363 C CA . ASP B 1 10 ? -12.50162 3.13489 37.27398 1.000 29.18177 10 ASP A CA 1
ATOM 1364 C C . ASP B 1 10 ? -12.80347 4.59860 36.93888 1.000 33.07089 10 ASP A C 1
ATOM 1365 O O . ASP B 1 10 ? -12.50527 5.52954 37.71506 1.000 31.77233 10 ASP A O 1
ATOM 1370 N N . ALA B 1 11 ? -13.38918 4.80364 35.76010 1.000 31.90811 11 ALA A N 1
ATOM 1371 C CA . ALA B 1 11 ? -13.64830 6.16109 35.29047 1.000 31.89947 11 ALA A CA 1
ATOM 1372 C C . ALA B 1 11 ? -14.70794 6.86186 36.13813 1.000 33.06342 11 ALA A C 1
ATOM 1373 O O . ALA B 1 11 ? -14.70587 8.09764 36.22139 1.000 30.92875 11 ALA A O 1
ATOM 1375 N N . THR B 1 12 ? -15.62830 6.10312 36.75803 1.000 34.12056 12 THR A N 1
ATOM 1376 C CA . THR B 1 12 ? -16.62190 6.74010 37.62071 1.000 35.10675 12 THR A CA 1
ATOM 1377 C C . THR B 1 12 ? -15.96466 7.40008 38.83138 1.000 33.38193 12 THR A C 1
ATOM 1378 O O . THR B 1 12 ? -16.42496 8.44515 39.30046 1.000 32.01967 12 THR A O 1
ATOM 1382 N N . VAL B 1 13 ? -14.90918 6.79587 39.37554 1.000 30.79169 13 VAL A N 1
ATOM 1383 C CA . VAL B 1 13 ? -14.25238 7.42380 40.51786 1.000 32.09903 13 VAL A CA 1
ATOM 1384 C C . VAL B 1 13 ? -13.47309 8.65664 40.07385 1.000 32.33585 13 VAL A C 1
ATOM 1385 O O . VAL B 1 13 ? -13.54447 9.71449 40.70796 1.000 29.99479 13 VAL A O 1
ATOM 1389 N N . PHE B 1 14 ? -12.75256 8.55974 38.95765 1.000 29.17383 14 PHE A N 1
ATOM 1390 C CA . PHE B 1 14 ? -11.96729 9.70233 38.49263 1.000 28.51822 14 PHE A CA 1
ATOM 1391 C C . PHE B 1 14 ? -12.86170 10.87998 38.11287 1.000 29.83961 14 PHE A C 1
ATOM 1392 O O . PHE B 1 14 ? -12.63273 12.02252 38.53439 1.000 31.16733 14 PHE A O 1
ATOM 1400 N N . MET B 1 15 ? -13.86035 10.62654 37.27348 1.000 29.40560 15 MET A N 1
ATOM 1401 C CA . MET B 1 15 ? -14.76198 11.67799 36.84336 1.000 29.11253 15 MET A CA 1
ATOM 1402 C C . MET B 1 15 ? -15.70314 12.10981 37.96684 1.000 32.65677 15 MET A C 1
ATOM 1403 O O . MET B 1 15 ? -16.26085 13.21283 37.90054 1.000 32.71693 15 MET A O 1
ATOM 1408 N N . GLY B 1 16 ? -15.90547 11.25308 38.98063 1.000 30.51170 16 GLY A N 1
ATOM 1409 C CA . GLY B 1 16 ? -16.76539 11.58008 40.11305 1.000 33.50351 16 GLY A CA 1
ATOM 1410 C C . GLY B 1 16 ? -16.30349 12.81120 40.86384 1.000 34.53539 16 GLY A C 1
ATOM 1411 O O . GLY B 1 16 ? -17.09628 13.43226 41.57576 1.000 34.81385 16 GLY A O 1
ATOM 1412 N N . MET B 1 17 ? -15.03340 13.18295 40.70046 1.000 30.57957 17 MET A N 1
ATOM 1413 C CA . MET B 1 17 ? -14.51868 14.42809 41.23815 1.000 32.58047 17 MET A CA 1
ATOM 1414 C C . MET B 1 17 ? -15.20973 15.63936 40.62772 1.000 35.78637 17 MET A C 1
ATOM 1415 O O . MET B 1 17 ? -15.11080 16.73427 41.18781 1.000 36.01550 17 MET A O 1
ATOM 1420 N N . HIS B 1 18 ? -15.89438 15.47636 39.48787 1.000 33.57146 18 HIS A N 1
ATOM 1421 C CA . HIS B 1 18 ? -16.62141 16.57161 38.85088 1.000 34.31793 18 HIS A CA 1
ATOM 1422 C C . HIS B 1 18 ? -18.11983 16.29366 38.74340 1.000 38.36460 18 HIS A C 1
ATOM 1423 O O . HIS B 1 18 ? -18.83406 16.97718 38.00342 1.000 38.60551 18 HIS A O 1
ATOM 1430 N N . HIS B 1 19 ? -18.60957 15.32020 39.50028 1.000 39.67803 19 HIS A N 1
ATOM 1431 C CA . HIS B 1 19 ? -20.02073 14.97855 39.48378 1.000 41.47753 19 HIS A CA 1
ATOM 1432 C C . HIS B 1 19 ? -20.87383 16.15667 39.95412 1.000 45.26203 19 HIS A C 1
ATOM 1433 O O . HIS B 1 19 ? -20.46917 16.95229 40.81110 1.000 42.59447 19 HIS A O 1
ATOM 1440 N N . SER B 1 20 ? -22.07645 16.26455 39.38501 1.000 46.86952 20 SER A N 1
ATOM 1441 C CA . SER B 1 20 ? -22.99807 17.29815 39.84585 1.000 48.87077 20 SER A CA 1
ATOM 1442 C C . SER B 1 20 ? -23.47203 17.02528 41.26289 1.000 47.04632 20 SER A C 1
ATOM 1443 O O . SER B 1 20 ? -23.79751 17.96465 41.98975 1.000 50.78025 20 SER A O 1
ATOM 1446 N N . ASP B 1 21 ? -23.51342 15.76192 41.67419 1.000 48.13603 21 ASP A N 1
ATOM 1447 C CA . ASP B 1 21 ? -23.96362 15.42801 43.02093 1.000 49.76379 21 ASP A CA 1
ATOM 1448 C C . ASP B 1 21 ? -22.85051 15.73103 44.01864 1.000 48.18175 21 ASP A C 1
ATOM 1449 O O . ASP B 1 21 ? -21.78392 15.11080 43.94195 1.000 45.45744 21 ASP A O 1
ATOM 1454 N N . PRO B 1 22 ? -23.04432 16.67426 44.95162 1.000 52.11694 22 PRO A N 1
ATOM 1455 C CA . PRO B 1 22 ? -21.96076 17.00416 45.89959 1.000 48.63409 22 PRO A CA 1
ATOM 1456 C C . PRO B 1 22 ? -21.52147 15.82583 46.75525 1.000 48.98429 22 PRO A C 1
ATOM 1457 O O . PRO B 1 22 ? -20.33541 15.73064 47.09850 1.000 47.09718 22 PRO A O 1
ATOM 1461 N N . GLU B 1 23 ? -22.44084 14.93043 47.12438 1.000 46.99082 23 GLU A N 1
ATOM 1462 C CA . GLU B 1 23 ? -22.04013 13.76161 47.90217 1.000 50.90048 23 GLU A CA 1
ATOM 1463 C C . GLU B 1 23 ? -21.15335 12.82732 47.08742 1.000 46.26792 23 GLU A C 1
ATOM 1464 O O . GLU B 1 23 ? -20.21186 12.24076 47.62756 1.000 49.30118 23 GLU A O 1
ATOM 1470 N N . VAL B 1 24 ? -21.44811 12.65030 45.79719 1.000 46.99528 24 VAL A N 1
ATOM 1471 C CA . VAL B 1 24 ? -20.57744 11.82674 44.96107 1.000 43.42950 24 VAL A CA 1
ATOM 1472 C C . VAL B 1 24 ? -19.22287 12.49553 44.82240 1.000 43.64186 24 VAL A C 1
ATOM 1473 O O . VAL B 1 24 ? -18.16945 11.85507 44.95257 1.000 42.23912 24 VAL A O 1
ATOM 1477 N N . ARG B 1 25 ? -19.24123 13.80657 44.58290 1.000 41.57082 25 ARG A N 1
ATOM 1478 C CA . ARG B 1 25 ? -18.02372 14.58598 44.43485 1.000 43.61663 25 ARG A CA 1
ATOM 1479 C C . ARG B 1 25 ? -17.16874 14.53191 45.69978 1.000 44.97796 25 ARG A C 1
ATOM 1480 O O . ARG B 1 25 ? -15.97470 14.21934 45.63868 1.000 37.87620 25 ARG A O 1
ATOM 1488 N N . ALA B 1 26 ? -17.76352 14.83773 46.86362 1.000 45.52482 26 ALA A N 1
ATOM 1489 C CA . ALA B 1 26 ? -17.00049 14.80085 48.11065 1.000 45.59433 26 ALA A CA 1
ATOM 1490 C C . ALA B 1 26 ? -16.42573 13.41406 48.38158 1.000 48.30616 26 ALA A C 1
ATOM 1491 O O . ALA B 1 26 ? -15.37978 13.28704 49.02813 1.000 51.82869 26 ALA A O 1
ATOM 1493 N N . GLN B 1 27 ? -17.07309 12.36923 47.87339 1.000 45.29611 27 GLN A N 1
ATOM 1494 C CA . GLN B 1 27 ? -16.59669 11.00989 48.09642 1.000 45.88925 27 GLN A CA 1
ATOM 1495 C C . GLN B 1 27 ? -15.39609 10.67833 47.21852 1.000 43.98855 27 GLN A C 1
ATOM 1496 O O . GLN B 1 27 ? -14.42065 10.07787 47.69261 1.000 38.74287 27 GLN A O 1
ATOM 1502 N N . SER B 1 28 ? -15.47066 11.02319 45.92559 1.000 38.15280 28 SER A N 1
ATOM 1503 C CA . SER B 1 28 ? -14.31444 10.85096 45.05262 1.000 40.77423 28 SER A CA 1
ATOM 1504 C C . SER B 1 28 ? -13.13475 11.65587 45.55192 1.000 39.22634 28 SER A C 1
ATOM 1505 O O . SER B 1 28 ? -11.99191 11.17800 45.51910 1.000 39.13791 28 SER A O 1
ATOM 1508 N N . LEU B 1 29 ? -13.38414 12.90291 45.97154 1.000 40.95804 29 LEU A N 1
ATOM 1509 C CA . LEU B 1 29 ? -12.31508 13.71850 46.53630 1.000 42.00544 29 LEU A CA 1
ATOM 1510 C C . LEU B 1 29 ? -11.72796 13.04188 47.76474 1.000 45.66143 29 LEU A C 1
ATOM 1511 O O . LEU B 1 29 ? -10.50528 12.97521 47.92852 1.000 45.42550 29 LEU A O 1
ATOM 1516 N N . GLY B 1 30 ? -12.59615 12.54077 48.64650 1.000 45.98361 30 GLY A N 1
ATOM 1517 C CA . GLY B 1 30 ? -12.12094 11.79347 49.79589 1.000 49.39086 30 GLY A CA 1
ATOM 1518 C C . GLY B 1 30 ? -11.21539 10.64423 49.40269 1.000 42.08881 30 GLY A C 1
ATOM 1519 O O . GLY B 1 30 ? -10.19189 10.39947 50.04223 1.000 39.69447 30 GLY A O 1
ATOM 1520 N N . PHE B 1 31 ? -11.55917 9.93769 48.32557 1.000 38.79799 31 PHE A N 1
ATOM 1521 C CA . PHE B 1 31 ? -10.67794 8.86923 47.87442 1.000 38.83995 31 PHE A CA 1
ATOM 1522 C C . PHE B 1 31 ? -9.30914 9.42141 47.49870 1.000 38.64446 31 PHE A C 1
ATOM 1523 O O . PHE B 1 31 ? -8.28240 8.96986 48.01700 1.000 40.75773 31 PHE A O 1
ATOM 1531 N N . PHE B 1 32 ? -9.27674 10.42195 46.61571 1.000 36.41141 32 PHE A N 1
ATOM 1532 C CA . PHE B 1 32 ? -7.98609 10.90369 46.13897 1.000 40.96077 32 PHE A CA 1
ATOM 1533 C C . PHE B 1 32 ? -7.18639 11.56839 47.25227 1.000 41.03538 32 PHE A C 1
ATOM 1534 O O . PHE B 1 32 ? -5.95817 11.48519 47.25136 1.000 44.55525 32 PHE A O 1
ATOM 1542 N N . GLY B 1 33 ? -7.84810 12.18540 48.23099 1.000 45.88890 33 GLY A N 1
ATOM 1543 C CA . GLY B 1 33 ? -7.11649 12.70830 49.37271 1.000 45.09674 33 GLY A CA 1
ATOM 1544 C C . GLY B 1 33 ? -6.38432 11.62819 50.14828 1.000 47.99351 33 GLY A C 1
ATOM 1545 O O . GLY B 1 33 ? -5.22201 11.79978 50.52794 1.000 51.91718 33 GLY A O 1
ATOM 1546 N N . ALA B 1 34 ? -7.04671 10.49314 50.37792 1.000 44.80165 34 ALA A N 1
ATOM 1547 C CA . ALA B 1 34 ? -6.41687 9.39133 51.09660 1.000 42.06764 34 ALA A CA 1
ATOM 1548 C C . ALA B 1 34 ? -5.34213 8.68787 50.26434 1.000 41.54333 34 ALA A C 1
ATOM 1549 O O . ALA B 1 34 ? -4.37783 8.15424 50.82436 1.000 47.07017 34 ALA A O 1
ATOM 1551 N N . PHE B 1 35 ? -5.47723 8.65436 48.94569 1.000 38.62607 35 PHE A N 1
ATOM 1552 C CA . PHE B 1 35 ? -4.54502 7.88027 48.14023 1.000 43.62439 35 PHE A CA 1
ATOM 1553 C C . PHE B 1 35 ? -3.58167 8.73028 47.32512 1.000 42.43391 35 PHE A C 1
ATOM 1554 O O . PHE B 1 35 ? -2.75537 8.16498 46.59538 1.000 41.41285 35 PHE A O 1
ATOM 1562 N N . TYR B 1 36 ? -3.65551 10.06160 47.42189 1.000 39.20920 36 TYR A N 1
ATOM 1563 C CA . TYR B 1 36 ? -2.78375 10.90046 46.60333 1.000 39.81275 36 TYR A CA 1
ATOM 1564 C C . TYR B 1 36 ? -1.31839 10.57105 46.84102 1.000 38.91381 36 TYR A C 1
ATOM 1565 O O . TYR B 1 36 ? -0.50750 10.58924 45.90787 1.000 36.26113 36 TYR A O 1
ATOM 1574 N N . SER B 1 37 ? -0.95736 10.28490 48.08545 1.000 38.37248 37 SER A N 1
ATOM 1575 C CA . SER B 1 37 ? 0.41947 9.95474 48.41651 1.000 44.13255 37 SER A CA 1
ATOM 1576 C C . SER B 1 37 ? 0.76297 8.51290 48.10595 1.000 44.49794 37 SER A C 1
ATOM 1577 O O . SER B 1 37 ? 1.91392 8.11120 48.30581 1.000 48.40527 37 SER A O 1
ATOM 1580 N N . ARG B 1 38 ? -0.19618 7.72756 47.62535 1.000 41.40143 38 ARG A N 1
ATOM 1581 C CA . ARG B 1 38 ? 0.04512 6.30324 47.45229 1.000 45.98025 38 ARG A CA 1
ATOM 1582 C C . ARG B 1 38 ? -0.02448 5.92388 45.98464 1.000 42.91539 38 ARG A C 1
ATOM 1583 O O . ARG B 1 38 ? 0.33345 6.71521 45.10839 1.000 45.21968 38 ARG A O 1
ATOM 1591 N N . GLN B 1 39 ? -0.49816 4.72288 45.70458 1.000 45.56299 39 GLN A N 1
ATOM 1592 C CA . GLN B 1 39 ? -0.55689 4.21614 44.34661 1.000 44.40591 39 GLN A CA 1
ATOM 1593 C C . GLN B 1 39 ? -1.97237 3.75496 44.05092 1.000 41.38636 39 GLN A C 1
ATOM 1594 O O . GLN B 1 39 ? -2.66974 3.25564 44.93504 1.000 44.05218 39 GLN A O 1
ATOM 1600 N N . VAL B 1 40 ? -2.39491 3.95294 42.81153 1.000 40.88707 40 VAL A N 1
ATOM 1601 C CA . VAL B 1 40 ? -3.72426 3.58822 42.33873 1.000 37.23464 40 VAL A CA 1
ATOM 1602 C C . VAL B 1 40 ? -3.55730 3.07520 40.91417 1.000 35.56574 40 VAL A C 1
ATOM 1603 O O . VAL B 1 40 ? -2.71122 3.57866 40.16582 1.000 34.85086 40 VAL A O 1
ATOM 1607 N N . MET B 1 41 ? -4.34067 2.07290 40.53105 1.000 33.51183 41 MET A N 1
ATOM 1608 C CA . MET B 1 41 ? -4.24139 1.51580 39.18932 1.000 35.00803 41 MET A CA 1
ATOM 1609 C C . MET B 1 41 ? -5.48796 1.86941 38.38858 1.000 34.21387 41 MET A C 1
ATOM 1610 O O . MET B 1 41 ? -6.60799 1.83769 38.90985 1.000 32.77777 41 MET A O 1
ATOM 1615 N N . MET B 1 42 ? -5.27082 2.23520 37.12841 1.000 30.00378 42 MET A N 1
ATOM 1616 C CA . MET B 1 42 ? -6.32415 2.49833 36.16070 1.000 33.98394 42 MET A CA 1
ATOM 1617 C C . MET B 1 42 ? -5.95800 1.80291 34.86483 1.000 33.82312 42 MET A C 1
ATOM 1618 O O . MET B 1 42 ? -4.80164 1.85348 34.42478 1.000 35.51801 42 MET A O 1
ATOM 1623 N N . SER B 1 43 ? -6.94433 1.17575 34.24279 1.000 33.55966 43 SER A N 1
ATOM 1624 C CA . SER B 1 43 ? -6.69668 0.50089 32.98240 1.000 34.99800 43 SER A CA 1
ATOM 1625 C C . SER B 1 43 ? -6.66844 1.50777 31.84063 1.000 32.02336 43 SER A C 1
ATOM 1626 O O . SER B 1 43 ? -7.18565 2.62355 31.95303 1.000 30.87016 43 SER A O 1
ATOM 1629 N N . PHE B 1 44 ? -6.05852 1.09376 30.72157 1.000 34.19919 44 PHE A N 1
ATOM 1630 C CA . PHE B 1 44 ? -6.08060 1.92114 29.51607 1.000 33.46660 44 PHE A CA 1
ATOM 1631 C C . PHE B 1 44 ? -7.51026 2.27352 29.11902 1.000 32.06781 44 PHE A C 1
ATOM 1632 O O . PHE B 1 44 ? -7.80420 3.42146 28.75359 1.000 29.82439 44 PHE A O 1
ATOM 1640 N N . GLY B 1 45 ? -8.41484 1.28986 29.18863 1.000 31.05778 45 GLY A N 1
ATOM 1641 C CA . GLY B 1 45 ? -9.78919 1.54057 28.79701 1.000 31.90673 45 GLY A CA 1
ATOM 1642 C C . GLY B 1 45 ? -10.45618 2.60932 29.64607 1.000 31.23133 45 GLY A C 1
ATOM 1643 O O . GLY B 1 45 ? -11.15306 3.48051 29.12434 1.000 29.93736 45 GLY A O 1
ATOM 1644 N N . GLN B 1 46 ? -10.26917 2.54191 30.96925 1.000 32.03566 46 GLN A N 1
ATOM 1645 C CA . GLN B 1 46 ? -10.87659 3.52914 31.85789 1.000 32.19343 46 GLN A CA 1
ATOM 1646 C C . GLN B 1 46 ? -10.35358 4.92928 31.56574 1.000 28.88270 46 GLN A C 1
ATOM 1647 O O . GLN B 1 46 ? -11.11031 5.90441 31.60933 1.000 28.80382 46 GLN A O 1
ATOM 1653 N N . ILE B 1 47 ? -9.05906 5.03937 31.26158 1.000 27.96141 47 ILE A N 1
ATOM 1654 C CA . ILE B 1 47 ? -8.47595 6.31866 30.86715 1.000 29.80864 47 ILE A CA 1
ATOM 1655 C C . ILE B 1 47 ? -9.13306 6.83596 29.59341 1.000 31.02789 47 ILE A C 1
ATOM 1656 O O . ILE B 1 47 ? -9.46342 8.02437 29.49181 1.000 27.91537 47 ILE A O 1
ATOM 1661 N N . GLY B 1 48 ? -9.35967 5.94646 28.61446 1.000 30.07708 48 GLY A N 1
ATOM 1662 C CA . GLY B 1 48 ? -10.02642 6.36247 27.38321 1.000 29.17366 48 GLY A CA 1
ATOM 1663 C C . GLY B 1 48 ? -11.45512 6.82483 27.60602 1.000 31.84808 48 GLY A C 1
ATOM 1664 O O . GLY B 1 48 ? -11.89544 7.81857 27.02283 1.000 31.04210 48 GLY A O 1
ATOM 1665 N N . ILE B 1 49 ? -12.19702 6.11907 28.46224 1.000 29.57903 49 ILE A N 1
ATOM 1666 C CA . ILE B 1 49 ? -13.56480 6.53190 28.76363 1.000 31.33473 49 ILE A CA 1
ATOM 1667 C C . ILE B 1 49 ? -13.58855 7.95953 29.29996 1.000 29.14685 49 ILE A C 1
ATOM 1668 O O . ILE B 1 49 ? -14.45351 8.76793 28.92408 1.000 31.54188 49 ILE A O 1
ATOM 1673 N N . CYS B 1 50 ? -12.64270 8.29841 30.18127 1.000 27.89883 50 CYS A N 1
ATOM 1674 C CA . CYS B 1 50 ? -12.59323 9.66247 30.71459 1.000 30.38125 50 CYS A CA 1
ATOM 1675 C C . CYS B 1 50 ? -12.42233 10.68731 29.59847 1.000 30.01765 50 CYS A C 1
ATOM 1676 O O . CYS B 1 50 ? -13.14256 11.69582 29.54769 1.000 29.43386 50 CYS A O 1
ATOM 1679 N N . ASP B 1 51 ? -11.46211 10.44972 28.69808 1.000 29.26758 51 ASP A N 1
ATOM 1680 C CA . ASP B 1 51 ? -11.24203 11.37217 27.58321 1.000 28.77060 51 ASP A CA 1
ATOM 1681 C C . ASP B 1 51 ? -12.45020 11.41841 26.66002 1.000 31.47894 51 ASP A C 1
ATOM 1682 O O . ASP B 1 51 ? -12.84223 12.49418 26.19155 1.000 33.09656 51 ASP A O 1
ATOM 1687 N N . ALA B 1 52 ? -13.01469 10.24738 26.33929 1.000 32.58753 52 ALA A N 1
ATOM 1688 C CA . ALA B 1 52 ? -14.16417 10.19209 25.43764 1.000 34.59969 52 ALA A CA 1
ATOM 1689 C C . ALA B 1 52 ? -15.31782 11.02775 25.96817 1.000 33.37198 52 ALA A C 1
ATOM 1690 O O . ALA B 1 52 ? -16.02879 11.67911 25.19322 1.000 33.69383 52 ALA A O 1
ATOM 1692 N N . ILE B 1 53 ? -15.51023 11.02946 27.28983 1.000 32.32937 53 ILE A N 1
ATOM 1693 C CA . ILE B 1 53 ? -16.51177 11.89569 27.90496 1.000 35.34295 53 ILE A CA 1
ATOM 1694 C C . ILE B 1 53 ? -16.15423 13.37045 27.69798 1.000 33.74922 53 ILE A C 1
ATOM 1695 O O . ILE B 1 53 ? -17.00664 14.18290 27.32566 1.000 32.03318 53 ILE A O 1
ATOM 1700 N N . ILE B 1 54 ? -14.88784 13.73405 27.93415 1.000 30.75487 54 ILE A N 1
ATOM 1701 C CA . ILE B 1 54 ? -14.49248 15.14618 27.95985 1.000 32.70281 54 ILE A CA 1
ATOM 1702 C C . ILE B 1 54 ? -14.45989 15.74516 26.54998 1.000 34.59309 54 ILE A C 1
ATOM 1703 O O . ILE B 1 54 ? -14.85459 16.89931 26.33986 1.000 34.16833 54 ILE A O 1
ATOM 1708 N N . TRP B 1 55 ? -13.97652 14.98659 25.56608 1.000 30.96113 55 TRP A N 1
ATOM 1709 C CA . TRP B 1 55 ? -13.81092 15.51272 24.21865 1.000 33.38819 55 TRP A CA 1
ATOM 1710 C C . TRP B 1 55 ? -15.14247 15.86527 23.55938 1.000 38.93604 55 TRP A C 1
ATOM 1711 O O . TRP B 1 55 ? -15.15042 16.49807 22.49467 1.000 34.71879 55 TRP A O 1
ATOM 1722 N N . LYS B 1 56 ? -16.25418 15.47846 24.17685 1.000 34.46511 56 LYS A N 1
ATOM 1723 C CA . LYS B 1 56 ? -17.58349 15.85031 23.72569 1.000 40.88679 56 LYS A CA 1
ATOM 1724 C C . LYS B 1 56 ? -18.01769 17.21193 24.25476 1.000 39.10164 56 LYS A C 1
ATOM 1725 O O . LYS B 1 56 ? -19.03543 17.73993 23.79604 1.000 40.73851 56 LYS A O 1
ATOM 1731 N N . LYS B 1 57 ? -17.28696 17.77849 25.21278 1.000 38.47381 57 LYS A N 1
ATOM 1732 C CA . LYS B 1 57 ? -17.62595 19.07081 25.78825 1.000 38.48722 57 LYS A CA 1
ATOM 1733 C C . LYS B 1 57 ? -17.03733 20.19160 24.93284 1.000 38.96262 57 LYS A C 1
ATOM 1734 O O . LYS B 1 57 ? -16.20838 19.96582 24.04365 1.000 37.50488 57 LYS A O 1
ATOM 1740 N N . SER B 1 58 ? -17.47104 21.41423 25.21910 1.000 37.52128 58 SER A N 1
ATOM 1741 C CA . SER B 1 58 ? -16.98431 22.57450 24.48464 1.000 40.31166 58 SER A CA 1
ATOM 1742 C C . SER B 1 58 ? -15.46970 22.71775 24.62555 1.000 39.46652 58 SER A C 1
ATOM 1743 O O . SER B 1 58 ? -14.85281 22.20810 25.56819 1.000 39.38206 58 SER A O 1
ATOM 1746 N N . ARG B 1 59 ? -14.87151 23.44243 23.67557 1.000 37.03516 59 ARG A N 1
ATOM 1747 C CA . ARG B 1 59 ? -13.45236 23.76525 23.77373 1.000 37.47357 59 ARG A CA 1
ATOM 1748 C C . ARG B 1 59 ? -13.13653 24.45062 25.10172 1.000 40.56489 59 ARG A C 1
ATOM 1749 O O . ARG B 1 59 ? -12.17589 24.07907 25.78445 1.000 43.37533 59 ARG A O 1
ATOM 1757 N N . HIS B 1 60 ? -13.94191 25.44645 25.49626 1.000 37.13117 60 HIS A N 1
ATOM 1758 C CA . HIS B 1 60 ? -13.67802 26.14773 26.75596 1.000 37.28627 60 HIS A CA 1
ATOM 1759 C C . HIS B 1 60 ? -13.68025 25.18854 27.95057 1.000 38.98051 60 HIS A C 1
ATOM 1760 O O . HIS B 1 60 ? -12.76984 25.21707 28.78692 1.000 37.20722 60 HIS A O 1
ATOM 1767 N N . LEU B 1 61 ? -14.70833 24.34305 28.06124 1.000 37.07946 61 LEU A N 1
ATOM 1768 C CA . LEU B 1 61 ? -14.76898 23.41880 29.18974 1.000 32.95860 61 LEU A CA 1
ATOM 1769 C C . LEU B 1 61 ? -13.57592 22.46663 29.19743 1.000 37.29159 61 LEU A C 1
ATOM 1770 O O . LEU B 1 61 ? -12.99536 22.19976 30.25578 1.000 34.97554 61 LEU A O 1
ATOM 1775 N N . GLN B 1 62 ? -13.19713 21.93770 28.02642 1.000 36.93285 62 GLN A N 1
ATOM 1776 C CA . GLN B 1 62 ? -12.01372 21.08648 27.94990 1.000 36.29553 62 GLN A CA 1
ATOM 1777 C C . GLN B 1 62 ? -10.77430 21.83223 28.43037 1.000 37.85955 62 GLN A C 1
ATOM 1778 O O . GLN B 1 62 ? -9.95395 21.27529 29.17201 1.000 33.58221 62 GLN A O 1
ATOM 1784 N N . ASP B 1 63 ? -10.62292 23.10113 28.01167 1.000 35.11642 63 ASP A N 1
ATOM 1785 C CA . ASP B 1 63 ? -9.39103 23.84074 28.28722 1.000 32.96462 63 ASP A CA 1
ATOM 1786 C C . ASP B 1 63 ? -9.21489 24.11940 29.77836 1.000 33.50492 63 ASP A C 1
ATOM 1787 O O . ASP B 1 63 ? -8.08053 24.17477 30.26665 1.000 35.03460 63 ASP A O 1
ATOM 1792 N N . VAL B 1 64 ? -10.30623 24.29015 30.52256 1.000 32.45629 64 VAL A N 1
ATOM 1793 C CA . VAL B 1 64 ? -10.17598 24.50043 31.96071 1.000 33.17552 64 VAL A CA 1
ATOM 1794 C C . VAL B 1 64 ? -10.13691 23.19385 32.73981 1.000 36.80806 64 VAL A C 1
ATOM 1795 O O . VAL B 1 64 ? -9.67216 23.19098 33.89022 1.000 34.95394 64 VAL A O 1
ATOM 1799 N N . TYR B 1 65 ? -10.60395 22.08843 32.15294 1.000 32.05583 65 TYR A N 1
ATOM 1800 C CA . TYR B 1 65 ? -10.60470 20.82185 32.86886 1.000 35.04728 65 TYR A CA 1
ATOM 1801 C C . TYR B 1 65 ? -9.26741 20.09485 32.74744 1.000 34.54538 65 TYR A C 1
ATOM 1802 O O . TYR B 1 65 ? -8.71215 19.63112 33.75404 1.000 31.37418 65 TYR A O 1
ATOM 1811 N N . TYR B 1 66 ? -8.76191 19.95477 31.52000 1.000 31.86936 66 TYR A N 1
ATOM 1812 C CA . TYR B 1 66 ? -7.63373 19.05505 31.28472 1.000 31.08379 66 TYR A CA 1
ATOM 1813 C C . TYR B 1 66 ? -6.38062 19.37416 32.09544 1.000 31.39409 66 TYR A C 1
ATOM 1814 O O . TYR B 1 66 ? -5.69397 18.42034 32.49639 1.000 31.20625 66 TYR A O 1
ATOM 1823 N N . PRO B 1 67 ? -6.00688 20.63225 32.35686 1.000 30.43453 67 PRO A N 1
ATOM 1824 C CA . PRO B 1 67 ? -4.84113 20.85323 33.23371 1.000 32.29575 67 PRO A CA 1
ATOM 1825 C C . PRO B 1 67 ? -4.94423 20.14392 34.57257 1.000 31.79880 67 PRO A C 1
ATOM 1826 O O . PRO B 1 67 ? -3.92664 19.67012 35.09300 1.000 33.56892 67 PRO A O 1
ATOM 1830 N N . PHE B 1 68 ? -6.14439 20.03961 35.14355 1.000 29.50847 68 PHE A N 1
ATOM 1831 C CA . PHE B 1 68 ? -6.27552 19.33656 36.41172 1.000 29.43580 68 PHE A CA 1
ATOM 1832 C C . PHE B 1 68 ? -5.99849 17.84791 36.23007 1.000 30.69048 68 PHE A C 1
ATOM 1833 O O . PHE B 1 68 ? -5.16650 17.27026 36.94176 1.000 28.47196 68 PHE A O 1
ATOM 1841 N N . MET B 1 69 ? -6.68502 17.21382 35.27413 1.000 27.97023 69 MET A N 1
ATOM 1842 C CA . MET B 1 69 ? -6.43904 15.80068 34.97992 1.000 30.68715 69 MET A CA 1
ATOM 1843 C C . MET B 1 69 ? -4.95179 15.53012 34.73108 1.000 27.94239 69 MET A C 1
ATOM 1844 O O . MET B 1 69 ? -4.37263 14.58798 35.28579 1.000 27.36218 69 MET A O 1
ATOM 1849 N N . ASP B 1 70 ? -4.32324 16.34461 33.88097 1.000 27.93900 70 ASP A N 1
ATOM 1850 C CA . ASP B 1 70 ? -2.95596 16.06228 33.44218 1.000 30.99412 70 ASP A CA 1
ATOM 1851 C C . ASP B 1 70 ? -1.96169 16.17450 34.59997 1.000 32.24742 70 ASP A C 1
ATOM 1852 O O . ASP B 1 70 ? -1.08959 15.30730 34.77243 1.000 28.46546 70 ASP A O 1
ATOM 1857 N N . VAL B 1 71 ? -2.07632 17.23370 35.40916 1.000 30.38739 71 VAL A N 1
ATOM 1858 C CA . VAL B 1 71 ? -1.14983 17.38752 36.53062 1.000 28.54207 71 VAL A CA 1
ATOM 1859 C C . VAL B 1 71 ? -1.38949 16.28887 37.56133 1.000 28.90709 71 VAL A C 1
ATOM 1860 O O . VAL B 1 71 ? -0.44083 15.74624 38.15220 1.000 27.58940 71 VAL A O 1
ATOM 1864 N N . LEU B 1 72 ? -2.65356 15.91082 37.76444 1.000 26.97893 72 LEU A N 1
ATOM 1865 C CA . LEU B 1 72 ? -2.94750 14.82448 38.69265 1.000 28.05674 72 LEU A CA 1
ATOM 1866 C C . LEU B 1 72 ? -2.28809 13.53186 38.22470 1.000 28.77358 72 LEU A C 1
ATOM 1867 O O . LEU B 1 72 ? -1.56941 12.87468 38.98749 1.000 27.46971 72 LEU A O 1
ATOM 1872 N N . HIS B 1 73 ? -2.51990 13.15224 36.96459 1.000 28.65871 73 HIS A N 1
ATOM 1873 C CA . HIS B 1 73 ? -1.90333 11.93843 36.44312 1.000 28.25427 73 HIS A CA 1
ATOM 1874 C C . HIS B 1 73 ? -0.37865 12.02603 36.47911 1.000 28.35617 73 HIS A C 1
ATOM 1875 O O . HIS B 1 73 ? 0.30382 11.00106 36.61128 1.000 26.31597 73 HIS A O 1
ATOM 1882 N N . THR B 1 74 ? 0.17352 13.23501 36.37985 1.000 26.28017 74 THR A N 1
ATOM 1883 C CA . THR B 1 74 ? 1.62747 13.34475 36.35596 1.000 27.54761 74 THR A CA 1
ATOM 1884 C C . THR B 1 74 ? 2.17768 13.19521 37.76649 1.000 31.13747 74 THR A C 1
ATOM 1885 O O . THR B 1 74 ? 3.01670 12.31964 38.02545 1.000 29.37275 74 THR A O 1
ATOM 1889 N N . ASP B 1 75 ? 1.63370 13.97668 38.71143 1.000 26.95519 75 ASP A N 1
ATOM 1890 C CA . ASP B 1 75 ? 2.23016 14.12464 40.03130 1.000 30.61780 75 ASP A CA 1
ATOM 1891 C C . ASP B 1 75 ? 1.84227 13.01670 41.00261 1.000 30.84716 75 ASP A C 1
ATOM 1892 O O . ASP B 1 75 ? 2.55831 12.80735 41.98716 1.000 31.52568 75 ASP A O 1
ATOM 1897 N N . MET B 1 76 ? 0.72124 12.33961 40.78731 1.000 30.23128 76 MET A N 1
ATOM 1898 C CA . MET B 1 76 ? 0.35718 11.21123 41.63265 1.000 31.80426 76 MET A CA 1
ATOM 1899 C C . MET B 1 76 ? 0.74824 9.91853 40.92176 1.000 32.87606 76 MET A C 1
ATOM 1900 O O . MET B 1 76 ? 0.75148 9.84661 39.69175 1.000 29.85409 76 MET A O 1
ATOM 1905 N N . ASP B 1 77 ? 1.10908 8.90081 41.70704 1.000 34.03547 77 ASP A N 1
ATOM 1906 C CA . ASP B 1 77 ? 1.58676 7.63753 41.14213 1.000 33.70316 77 ASP A CA 1
ATOM 1907 C C . ASP B 1 77 ? 0.38096 6.78992 40.74200 1.000 33.69481 77 ASP A C 1
ATOM 1908 O O . ASP B 1 77 ? -0.04783 5.86964 41.43888 1.000 35.95868 77 ASP A O 1
ATOM 1910 N N . ILE B 1 78 ? -0.19961 7.12354 39.60134 1.000 31.59845 78 ILE A N 1
ATOM 1911 C CA . ILE B 1 78 ? -1.29089 6.32988 39.04880 1.000 31.61361 78 ILE A CA 1
ATOM 1912 C C . ILE B 1 78 ? -0.67642 5.33053 38.07305 1.000 34.78274 78 ILE A C 1
ATOM 1913 O O . ILE B 1 78 ? -0.06504 5.72975 37.07674 1.000 30.58479 78 ILE A O 1
ATOM 1918 N N . GLN B 1 79 ? -0.81500 4.03455 38.36926 1.000 35.65767 79 GLN A N 1
ATOM 1919 C CA . GLN B 1 79 ? -0.32133 2.98996 37.47453 1.000 34.63440 79 GLN A CA 1
ATOM 1920 C C . GLN B 1 79 ? -1.33270 2.73620 36.36419 1.000 33.23768 79 GLN A C 1
ATOM 1921 O O . GLN B 1 79 ? -2.47491 2.33323 36.62544 1.000 34.76916 79 GLN A O 1
ATOM 1927 N N . ARG B 1 80 ? -0.88967 2.92793 35.13194 1.000 33.93153 80 ARG A N 1
ATOM 1928 C CA . ARG B 1 80 ? -1.72142 2.83399 33.94608 1.000 33.42203 80 ARG A CA 1
ATOM 1929 C C . ARG B 1 80 ? -1.25494 1.63533 33.13227 1.000 36.71321 80 ARG A C 1
ATOM 1930 O O . ARG B 1 80 ? -0.10427 1.58273 32.68053 1.000 35.77856 80 ARG A O 1
ATOM 1938 N N . GLN B 1 81 ? -2.13170 0.66123 32.96436 1.000 34.75117 81 GLN A N 1
ATOM 1939 C CA . GLN B 1 81 ? -1.69392 -0.56972 32.32954 1.000 41.73995 81 GLN A CA 1
ATOM 1940 C C . GLN B 1 81 ? -2.89405 -1.24890 31.69535 1.000 38.40608 81 GLN A C 1
ATOM 1941 O O . GLN B 1 81 ? -4.04714 -0.85480 31.90791 1.000 36.51011 81 GLN A O 1
ATOM 1947 N N . GLY B 1 82 ? -2.60358 -2.25377 30.87045 1.000 38.72438 82 GLY A N 1
ATOM 1948 C CA . GLY B 1 82 ? -3.63204 -3.05842 30.25565 1.000 39.40254 82 GLY A CA 1
ATOM 1949 C C . GLY B 1 82 ? -3.87516 -4.31974 31.06550 1.000 42.76588 82 GLY A C 1
ATOM 1950 O O . GLY B 1 82 ? -3.17226 -4.62718 32.02223 1.000 44.04054 82 GLY A O 1
ATOM 1951 N N . TYR B 1 83 ? -4.90192 -5.05036 30.66468 1.000 41.83764 83 TYR A N 1
ATOM 1952 C CA . TYR B 1 83 ? -5.23396 -6.29521 31.33615 1.000 46.01963 83 TYR A CA 1
ATOM 1953 C C . TYR B 1 83 ? -4.31566 -7.41207 30.84836 1.000 49.80112 83 TYR A C 1
ATOM 1954 O O . TYR B 1 83 ? -3.85861 -7.40770 29.70453 1.000 46.90286 83 TYR A O 1
ATOM 1963 N N . CYS B 1 84 ? -4.01308 -8.35212 31.73879 1.000 50.06959 84 CYS A N 1
ATOM 1964 C CA . CYS B 1 84 ? -3.14333 -9.46152 31.37480 1.000 51.94242 84 CYS A CA 1
ATOM 1965 C C . CYS B 1 84 ? -3.97579 -10.62352 30.83536 1.000 53.88790 84 CYS A C 1
ATOM 1966 O O . CYS B 1 84 ? -5.21035 -10.59164 30.83789 1.000 51.51586 84 CYS A O 1
ATOM 1969 N N . ASN B 1 85 ? -3.28356 -11.66717 30.36293 1.000 55.14618 85 ASN A N 1
ATOM 1970 C CA . ASN B 1 85 ? -3.97672 -12.72739 29.63333 1.000 55.27030 85 ASN A CA 1
ATOM 1971 C C . ASN B 1 85 ? -4.86916 -13.57457 30.53828 1.000 55.99714 85 ASN A C 1
ATOM 1972 O O . ASN B 1 85 ? -5.91784 -14.05614 30.08881 1.000 56.46740 85 ASN A O 1
ATOM 1977 N N . LYS B 1 86 ? -4.46948 -13.79536 31.79446 1.000 52.11340 86 LYS A N 1
ATOM 1978 C CA . LYS B 1 86 ? -5.36381 -14.47681 32.72286 1.000 60.70668 86 LYS A CA 1
ATOM 1979 C C . LYS B 1 86 ? -6.69015 -13.73076 32.85353 1.000 50.76463 86 LYS A C 1
ATOM 1980 O O . LYS B 1 86 ? -7.74866 -14.35249 32.98380 1.000 52.09873 86 LYS A O 1
ATOM 1982 N N . VAL B 1 87 ? -6.66267 -12.40595 32.78115 1.000 50.77044 87 VAL A N 1
ATOM 1983 C CA . VAL B 1 87 ? -7.90448 -11.65205 32.91444 1.000 50.75341 87 VAL A CA 1
ATOM 1984 C C . VAL B 1 87 ? -8.81008 -11.88634 31.70608 1.000 51.09991 87 VAL A C 1
ATOM 1985 O O . VAL B 1 87 ? -10.02131 -12.10114 31.85484 1.000 45.91127 87 VAL A O 1
ATOM 1989 N N . LEU B 1 88 ? -8.24254 -11.85917 30.49377 1.000 48.61521 88 LEU A N 1
ATOM 1990 C CA . LEU B 1 88 ? -9.05027 -12.07947 29.29690 1.000 49.91133 88 LEU A CA 1
ATOM 1991 C C . LEU B 1 88 ? -9.68887 -13.46393 29.30945 1.000 51.72432 88 LEU A C 1
ATOM 1992 O O . LEU B 1 88 ? -10.85461 -13.62136 28.92819 1.000 51.34503 88 LEU A O 1
ATOM 1997 N N . LYS B 1 89 ? -8.93695 -14.48036 29.74640 1.000 51.68241 89 LYS A N 1
ATOM 1998 C CA . LYS B 1 89 ? -9.48372 -15.83322 29.81812 1.000 53.66510 89 LYS A CA 1
ATOM 1999 C C . LYS B 1 89 ? -10.63008 -15.91501 30.81629 1.000 52.36478 89 LYS A C 1
ATOM 2000 O O . LYS B 1 89 ? -11.67232 -16.50954 30.52302 1.000 53.69549 89 LYS A O 1
ATOM 2002 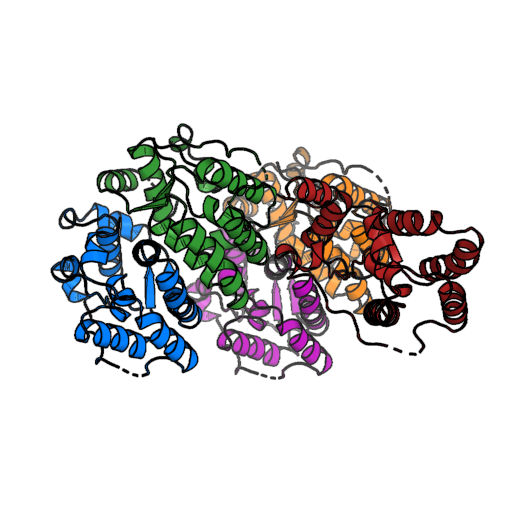N N . ARG B 1 90 ? -10.45812 -15.31379 31.99914 1.000 50.10931 90 ARG A N 1
ATOM 2003 C CA . ARG B 1 90 ? -11.52892 -15.31205 32.99266 1.000 49.30159 90 ARG A CA 1
ATOM 2004 C C . ARG B 1 90 ? -12.77581 -14.62986 32.45093 1.000 50.64975 90 ARG A C 1
ATOM 2005 O O . ARG B 1 90 ? -13.89541 -15.11898 32.64713 1.000 50.38351 90 ARG A O 1
ATOM 2013 N N . ALA B 1 91 ? -12.59846 -13.49355 31.76843 1.000 49.43529 91 ALA A N 1
ATOM 2014 C CA . ALA B 1 91 ? -13.73821 -12.74394 31.25003 1.000 48.76981 91 ALA A CA 1
ATOM 2015 C C . ALA B 1 91 ? -14.52318 -13.56366 30.23577 1.000 55.75351 91 ALA A C 1
ATOM 2016 O O . ALA B 1 91 ? -15.75211 -13.45553 30.15912 1.000 54.31247 91 ALA A O 1
ATOM 2018 N N . CYS B 1 92 ? -13.83155 -14.38580 29.44234 1.000 52.25843 92 CYS A N 1
ATOM 2019 C CA . CYS B 1 92 ? -14.53400 -15.25741 28.51434 1.000 58.33933 92 CYS A CA 1
ATOM 2020 C C . CYS B 1 92 ? -15.17569 -16.45902 29.19672 1.000 55.28827 92 CYS A C 1
ATOM 2021 O O . CYS B 1 92 ? -16.02063 -17.11483 28.58106 1.000 57.92056 92 CYS A O 1
ATOM 2024 N N . LEU B 1 93 ? -14.80747 -16.76994 30.43934 1.000 54.55840 93 LEU A N 1
ATOM 2025 C CA . LEU B 1 93 ? -15.39561 -17.90795 31.13927 1.000 60.66395 93 LEU A CA 1
ATOM 2026 C C . LEU B 1 93 ? -16.50982 -17.49976 32.09405 1.000 61.56311 93 LEU A C 1
ATOM 2027 O O . LEU B 1 93 ? -17.06456 -18.36325 32.77593 1.000 65.91186 93 LEU A O 1
ATOM 2032 N N . GLU B 1 94 ? -16.85237 -16.21595 32.15841 1.000 57.16169 94 GLU A N 1
ATOM 2033 C CA . GLU B 1 94 ? -17.93399 -15.76371 33.02494 1.000 64.86802 94 GLU A CA 1
ATOM 2034 C C . GLU B 1 94 ? -19.13735 -15.30606 32.20827 1.000 67.44584 94 GLU A C 1
ATOM 2035 O O . GLU B 1 94 ? -19.32781 -14.09566 32.01663 1.000 63.46243 94 GLU A O 1
ATOM 2041 N N . PRO B 1 95 ? -19.98553 -16.22497 31.73795 1.000 69.93626 95 PRO A N 1
ATOM 2042 C CA . PRO B 1 95 ? -21.18628 -15.79712 30.99401 1.000 74.50735 95 PRO A CA 1
ATOM 2043 C C . PRO B 1 95 ? -22.11396 -14.92509 31.81636 1.000 75.45769 95 PRO A C 1
ATOM 2044 O O . PRO B 1 95 ? -22.89866 -14.15681 31.24064 1.000 73.74016 95 PRO A O 1
ATOM 2048 N N . ASP B 1 96 ? -22.03265 -15.02357 33.14660 1.000 77.30958 96 ASP A N 1
ATOM 2049 C CA . ASP B 1 96 ? -22.84838 -14.20313 34.03378 1.000 75.51921 96 ASP A CA 1
ATOM 2050 C C . ASP B 1 96 ? -22.76092 -12.71653 33.69659 1.000 78.40228 96 ASP A C 1
ATOM 2051 O O . ASP B 1 96 ? -23.76339 -11.99703 33.77226 1.000 83.46796 96 ASP A O 1
ATOM 2056 N N . TRP B 1 97 ? -21.57565 -12.23114 33.32516 1.000 67.21896 97 TRP A N 1
ATOM 2057 C CA . TRP B 1 97 ? -21.38705 -10.80838 33.06554 1.000 63.87507 97 TRP A CA 1
ATOM 2058 C C . TRP B 1 97 ? -21.63779 -10.42303 31.60678 1.000 64.41473 97 TRP A C 1
ATOM 2059 O O . TRP B 1 97 ? -21.23731 -9.32848 31.19345 1.000 61.57164 97 TRP A O 1
ATOM 2070 N N . ALA B 1 98 ? -22.28206 -11.28749 30.81627 1.000 66.02129 98 ALA A N 1
ATOM 2071 C CA . ALA B 1 98 ? -22.50651 -10.96148 29.41002 1.000 65.50469 98 ALA A CA 1
ATOM 2072 C C . ALA B 1 98 ? -23.37027 -9.71595 29.23668 1.000 66.65211 98 ALA A C 1
ATOM 2073 O O . ALA B 1 98 ? -23.28229 -9.05826 28.19359 1.000 63.52968 98 ALA A O 1
ATOM 2075 N N . ARG B 1 99 ? -24.19206 -9.37253 30.23773 1.000 72.03412 99 ARG A N 1
ATOM 2076 C CA . ARG B 1 99 ? -25.02206 -8.17237 30.16652 1.000 69.47380 99 ARG A CA 1
ATOM 2077 C C . ARG B 1 99 ? -24.19874 -6.88917 30.07578 1.000 69.85170 99 ARG A C 1
ATOM 2078 O O . ARG B 1 99 ? -24.71621 -5.86429 29.61838 1.000 69.93521 99 ARG A O 1
ATOM 2080 N N . LEU B 1 100 ? -22.93966 -6.91762 30.49373 1.000 59.17691 100 LEU A N 1
ATOM 2081 C CA . LEU B 1 100 ? -22.10896 -5.72662 30.56755 1.000 55.58699 100 LEU A CA 1
ATOM 2082 C C . LEU B 1 100 ? -21.20336 -5.59854 29.35076 1.000 50.98159 100 LEU A C 1
ATOM 2083 O O . LEU B 1 100 ? -20.97032 -6.55808 28.61215 1.000 56.17569 100 LEU A O 1
ATOM 2088 N N . SER B 1 101 ? -20.66652 -4.39366 29.17381 1.000 47.31274 101 SER A N 1
ATOM 2089 C CA . SER B 1 101 ? -19.73716 -4.11764 28.08647 1.000 49.60480 101 SER A CA 1
ATOM 2090 C C . SER B 1 101 ? -18.46278 -4.94916 28.23536 1.000 44.36103 101 SER A C 1
ATOM 2091 O O . SER B 1 101 ? -18.13978 -5.44683 29.31398 1.000 45.18107 101 SER A O 1
ATOM 2094 N N . VAL B 1 102 ? -17.73284 -5.09975 27.12442 1.000 46.11867 102 VAL A N 1
ATOM 2095 C CA . VAL B 1 102 ? -16.45983 -5.81501 27.17357 1.000 45.24235 102 VAL A CA 1
ATOM 2096 C C . VAL B 1 102 ? -15.51384 -5.14609 28.16426 1.000 43.98815 102 VAL A C 1
ATOM 2097 O O . VAL B 1 102 ? -14.84590 -5.82141 28.95782 1.000 43.46953 102 VAL A O 1
ATOM 2101 N N . GLU B 1 103 ? -15.46648 -3.80838 28.15731 1.000 41.74831 103 GLU A N 1
ATOM 2102 C CA . GLU B 1 103 ? -14.57861 -3.08455 29.06559 1.000 42.72167 103 GLU A CA 1
ATOM 2103 C C . GLU B 1 103 ? -14.91040 -3.39634 30.52042 1.000 41.09778 103 GLU A C 1
ATOM 2104 O O . GLU B 1 103 ? -14.01122 -3.64492 31.33325 1.000 40.25807 103 GLU A O 1
ATOM 2110 N N . LYS B 1 104 ? -16.19708 -3.41785 30.86118 1.000 40.09196 104 LYS A N 1
ATOM 2111 C CA . LYS B 1 104 ? -16.58336 -3.72472 32.23519 1.000 40.30961 104 LYS A CA 1
ATOM 2112 C C . LYS B 1 104 ? -16.31280 -5.18391 32.57696 1.000 40.21204 104 LYS A C 1
ATOM 2113 O O . LYS B 1 104 ? -15.87345 -5.49596 33.69006 1.000 40.05029 104 LYS A O 1
ATOM 2119 N N . ARG B 1 105 ? -16.57647 -6.09454 31.64133 1.000 39.36657 105 ARG A N 1
ATOM 2120 C CA . ARG B 1 105 ? -16.30722 -7.50018 31.91997 1.000 43.70294 105 ARG A CA 1
ATOM 2121 C C . ARG B 1 105 ? -14.82907 -7.71398 32.20779 1.000 41.11759 105 ARG A C 1
ATOM 2122 O O . ARG B 1 105 ? -14.47521 -8.43383 33.14697 1.000 41.01495 105 ARG A O 1
ATOM 2130 N N . LEU B 1 106 ? -13.95185 -7.06694 31.43015 1.000 37.22467 106 LEU A N 1
ATOM 2131 C CA . LEU B 1 106 ? -12.51682 -7.21488 31.65155 1.000 39.72912 106 LEU A CA 1
ATOM 2132 C C . LEU B 1 106 ? -12.09167 -6.60019 32.98360 1.000 41.19604 106 LEU A C 1
ATOM 2133 O O . LEU B 1 106 ? -11.26167 -7.17366 33.69738 1.000 41.06498 106 LEU A O 1
ATOM 2138 N N . LEU B 1 107 ? -12.63753 -5.42704 33.32333 1.000 38.47254 107 LEU A N 1
ATOM 2139 C CA . LEU B 1 107 ? -12.31730 -4.77545 34.59187 1.000 38.35879 107 LEU A CA 1
ATOM 2140 C C . LEU B 1 107 ? -12.71242 -5.64755 35.77487 1.000 38.21564 107 LEU A C 1
ATOM 2141 O O . LEU B 1 107 ? -11.92390 -5.84792 36.70632 1.000 37.49611 107 LEU A O 1
ATOM 2146 N N . VAL B 1 108 ? -13.95017 -6.14459 35.77200 1.000 38.15878 108 VAL A N 1
ATOM 2147 C CA . VAL B 1 108 ? -14.39237 -7.03641 36.83835 1.000 37.53090 108 VAL A CA 1
ATOM 2148 C C . VAL B 1 108 ? -13.49195 -8.26611 36.89512 1.000 38.77841 108 VAL A C 1
ATOM 2149 O O . VAL B 1 108 ? -13.02144 -8.66523 37.96525 1.000 39.40453 108 VAL A O 1
ATOM 2153 N N . ALA B 1 109 ? -13.22468 -8.87769 35.73886 1.000 41.05991 109 ALA A N 1
ATOM 2154 C CA . ALA B 1 109 ? -12.34979 -10.04807 35.71912 1.000 44.01464 109 ALA A CA 1
ATOM 2155 C C . ALA B 1 109 ? -10.98075 -9.71607 36.30758 1.000 42.08017 109 ALA A C 1
ATOM 2156 O O . ALA B 1 109 ? -10.42042 -10.49918 37.08201 1.000 42.81743 109 ALA A O 1
ATOM 2158 N N . HIS B 1 110 ? -10.45083 -8.54032 35.97564 1.000 41.97395 110 HIS A N 1
ATOM 2159 C CA . HIS B 1 110 ? -9.18941 -8.07774 36.54539 1.000 41.13611 110 HIS A CA 1
ATOM 2160 C C . HIS B 1 110 ? -9.24946 -8.03092 38.07070 1.000 42.29556 110 HIS A C 1
ATOM 2161 O O . HIS B 1 110 ? -8.36619 -8.55930 38.75820 1.000 42.90439 110 HIS A O 1
ATOM 2168 N N . VAL B 1 111 ? -10.29093 -7.40683 38.61978 1.000 38.47883 111 VAL A N 1
ATOM 2169 C CA . VAL B 1 111 ? -10.39024 -7.27232 40.07262 1.000 41.21916 111 VAL A CA 1
ATOM 2170 C C . VAL B 1 111 ? -10.56955 -8.63203 40.74345 1.000 40.39666 111 VAL A C 1
ATOM 2171 O O . VAL B 1 111 ? -9.97546 -8.89985 41.79471 1.000 40.75570 111 VAL A O 1
ATOM 2175 N N . VAL B 1 112 ? -11.41190 -9.49964 40.17524 1.000 41.14833 112 VAL A N 1
ATOM 2176 C CA . VAL B 1 112 ? -11.68031 -10.78802 40.81884 1.000 41.17829 112 VAL A CA 1
ATOM 2177 C C . VAL B 1 112 ? -10.49104 -11.73108 40.64545 1.000 44.66041 112 VAL A C 1
ATOM 2178 O O . VAL B 1 112 ? -10.10614 -12.43751 41.58225 1.000 45.01655 112 VAL A O 1
ATOM 2182 N N . GLU B 1 113 ? -9.87259 -11.73607 39.45676 1.000 44.72691 113 GLU A N 1
ATOM 2183 C CA . GLU B 1 113 ? -8.73422 -12.62165 39.19698 1.000 46.75859 113 GLU A CA 1
ATOM 2184 C C . GLU B 1 113 ? -7.58883 -12.33434 40.15393 1.000 49.14700 113 GLU A C 1
ATOM 2185 O O . GLU B 1 113 ? -6.96854 -13.25508 40.69869 1.000 49.92644 113 GLU A O 1
ATOM 2191 N N . HIS B 1 114 ? -7.27426 -11.05528 40.34228 1.000 49.18705 114 HIS A N 1
ATOM 2192 C CA . HIS B 1 114 ? -6.14199 -10.63683 41.15022 1.000 48.08076 114 HIS A CA 1
ATOM 2193 C C . HIS B 1 114 ? -6.53078 -10.27941 42.57527 1.000 45.02593 114 HIS A C 1
ATOM 2194 O O . HIS B 1 114 ? -5.65663 -9.90507 43.35865 1.000 45.98832 114 HIS A O 1
ATOM 2201 N N . GLN B 1 115 ? -7.81607 -10.37709 42.92391 1.000 46.45578 115 GLN A N 1
ATOM 2202 C CA . GLN B 1 115 ? -8.29880 -10.10609 44.27895 1.000 46.22374 115 GLN A CA 1
ATOM 2203 C C . GLN B 1 115 ? -7.88114 -8.71101 44.74328 1.000 46.26940 115 GLN A C 1
ATOM 2204 O O . GLN B 1 115 ? -7.27558 -8.53910 45.80161 1.000 49.17739 115 GLN A O 1
ATOM 2210 N N . LEU B 1 116 ? -8.21852 -7.70437 43.94384 1.000 42.00328 116 LEU A N 1
ATOM 2211 C CA . LEU B 1 116 ? -7.71023 -6.38005 44.28358 1.000 44.25855 116 LEU A CA 1
ATOM 2212 C C . LEU B 1 116 ? -8.77617 -5.52740 44.96642 1.000 43.27678 116 LEU A C 1
ATOM 2213 O O . LEU B 1 116 ? -9.97756 -5.74162 44.77545 1.000 42.17721 116 LEU A O 1
ATOM 2218 N N . PRO B 1 117 ? -8.37169 -4.56514 45.79297 1.000 41.66077 117 PRO A N 1
ATOM 2219 C CA . PRO B 1 117 ? -9.35869 -3.65384 46.38402 1.000 44.28466 117 PRO A CA 1
ATOM 2220 C C . PRO B 1 117 ? -9.87084 -2.68766 45.32328 1.000 43.62922 117 PRO A C 1
ATOM 2221 O O . PRO B 1 117 ? -9.08724 -2.00084 44.66179 1.000 42.13303 117 PRO A O 1
ATOM 2225 N N . PHE B 1 118 ? -11.19264 -2.64023 45.16072 1.000 38.20462 118 PHE A N 1
ATOM 2226 C CA . PHE B 1 118 ? -11.81474 -1.94440 44.04181 1.000 37.11100 118 PHE A CA 1
ATOM 2227 C C . PHE B 1 118 ? -12.71988 -0.82035 44.52862 1.000 36.17074 118 PHE A C 1
ATOM 2228 O O . PHE B 1 118 ? -13.56002 -1.02491 45.41195 1.000 33.38186 118 PHE A O 1
ATOM 2236 N N . TYR B 1 119 ? -12.56287 0.35738 43.92779 1.000 33.00237 119 TYR A N 1
ATOM 2237 C CA . TYR B 1 119 ? -13.38120 1.52593 44.23439 1.000 35.65961 119 TYR A CA 1
ATOM 2238 C C . TYR B 1 119 ? -14.14420 1.93039 42.98342 1.000 34.29953 119 TYR A C 1
ATOM 2239 O O . TYR B 1 119 ? -13.53993 2.13393 41.92400 1.000 34.21070 119 TYR A O 1
ATOM 2248 N N . THR B 1 120 ? -15.46416 2.04598 43.10391 1.000 32.73167 120 THR A N 1
ATOM 2249 C CA . THR B 1 120 ? -16.30045 2.36232 41.95245 1.000 34.50941 120 THR A CA 1
ATOM 2250 C C . THR B 1 120 ? -17.62064 2.95762 42.41823 1.000 36.47305 120 THR A C 1
ATOM 2251 O O . THR B 1 120 ? -18.13286 2.61362 43.49464 1.000 39.78641 120 THR A O 1
ATOM 2255 N N . HIS B 1 121 ? -18.17357 3.84103 41.58145 1.000 32.28257 121 HIS A N 1
ATOM 2256 C CA . HIS B 1 121 ? -19.53252 4.33395 41.75014 1.000 36.05644 121 HIS A CA 1
ATOM 2257 C C . HIS B 1 121 ? -20.51780 3.64403 40.81789 1.000 36.05219 121 HIS A C 1
ATOM 2258 O O . HIS B 1 121 ? -21.69933 3.98862 40.83410 1.000 39.39993 121 HIS A O 1
ATOM 2265 N N . ASP B 1 122 ? -20.06170 2.69118 39.99875 1.000 36.03666 122 ASP A N 1
ATOM 2266 C CA . ASP B 1 122 ? -20.88578 2.08734 38.95201 1.000 36.02050 122 ASP A CA 1
ATOM 2267 C C . ASP B 1 122 ? -21.86727 1.07951 39.56047 1.000 39.84342 122 ASP A C 1
ATOM 2268 O O . ASP B 1 122 ? -21.46937 -0.01242 39.98042 1.000 39.70965 122 ASP A O 1
ATOM 2273 N N . ASP B 1 123 ? -23.15910 1.42241 39.56970 1.000 41.44586 123 ASP A N 1
ATOM 2274 C CA . ASP B 1 123 ? -24.16039 0.51416 40.13668 1.000 44.52096 123 ASP A CA 1
ATOM 2275 C C . ASP B 1 123 ? -24.17662 -0.83520 39.42080 1.000 45.41715 123 ASP A C 1
ATOM 2276 O O . ASP B 1 123 ? -24.41602 -1.87307 40.05385 1.000 44.80418 123 ASP A O 1
ATOM 2281 N N . SER B 1 124 ? -23.92692 -0.84896 38.10686 1.000 41.14265 124 SER A N 1
ATOM 2282 C CA . SER B 1 124 ? -23.97888 -2.10702 37.37476 1.000 44.01249 124 SER A CA 1
ATOM 2283 C C . SER B 1 124 ? -22.88515 -3.07114 37.81628 1.000 45.82589 124 SER A C 1
ATOM 2284 O O . SER B 1 124 ? -23.05460 -4.29116 37.67637 1.000 44.56041 124 SER A O 1
ATOM 2287 N N . LEU B 1 125 ? -21.77768 -2.55322 38.35146 1.000 40.01348 125 LEU A N 1
ATOM 2288 C CA . LEU B 1 125 ? -20.72305 -3.39393 38.89624 1.000 39.38501 125 LEU A CA 1
ATOM 2289 C C . LEU B 1 125 ? -20.97227 -3.72935 40.35851 1.000 41.30395 125 LEU A C 1
ATOM 2290 O O . LEU B 1 125 ? -20.73093 -4.86612 40.78407 1.000 37.48978 125 LEU A O 1
ATOM 2295 N N . ARG B 1 126 ? -21.47107 -2.75929 41.12909 1.000 39.58167 126 ARG A N 1
ATOM 2296 C CA . A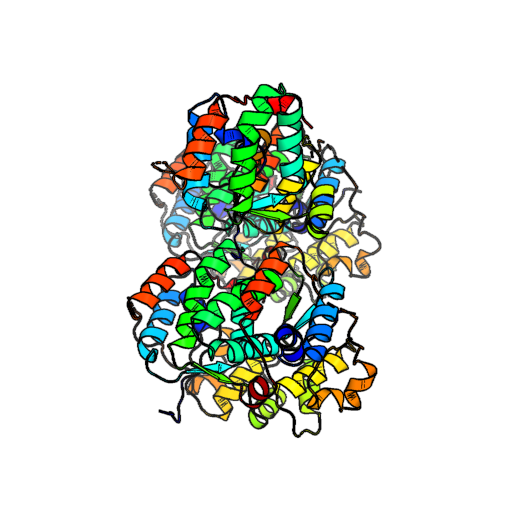RG B 1 126 ? -21.59360 -2.93584 42.57048 1.000 42.49657 126 ARG A CA 1
ATOM 2297 C C . ARG B 1 126 ? -22.56097 -4.05527 42.93254 1.000 46.29307 126 ARG A C 1
ATOM 2298 O O . ARG B 1 126 ? -22.46412 -4.61736 44.03008 1.000 41.59310 126 ARG A O 1
ATOM 2306 N N . GLU B 1 127 ? -23.47272 -4.40981 42.03332 1.000 44.48484 127 GLU A N 1
ATOM 2307 C CA . GLU B 1 127 ? -24.44804 -5.45196 42.31078 1.000 45.55464 127 GLU A CA 1
ATOM 2308 C C . GLU B 1 127 ? -23.97765 -6.84215 41.88329 1.000 44.69677 127 GLU A C 1
ATOM 2309 O O . GLU B 1 127 ? -24.73243 -7.80767 42.04450 1.000 43.65617 127 GLU A O 1
ATOM 2315 N N . LEU B 1 128 ? -22.75337 -6.97356 41.36843 1.000 41.45760 128 LEU A N 1
ATOM 2316 C CA . LEU B 1 128 ? -22.22570 -8.27629 40.96641 1.000 42.41421 128 LEU A CA 1
ATOM 2317 C C . LEU B 1 128 ? -21.71757 -9.02009 42.19980 1.000 38.76577 128 LEU A C 1
ATOM 2318 O O . LEU B 1 128 ? -20.74913 -8.59469 42.84074 1.000 37.34464 128 LEU A O 1
ATOM 2323 N N . GLY B 1 129 ? -22.37381 -10.13648 42.52717 1.000 39.61045 129 GLY A N 1
ATOM 2324 C CA . GLY B 1 129 ? -22.01980 -10.87836 43.72869 1.000 39.53347 129 GLY A CA 1
ATOM 2325 C C . GLY B 1 129 ? -20.55492 -11.25429 43.78428 1.000 40.93444 129 GLY A C 1
ATOM 2326 O O . GLY B 1 129 ? -19.89989 -11.08192 44.81398 1.000 40.54977 129 GLY A O 1
ATOM 2327 N N . LEU B 1 130 ? -20.00871 -11.73628 42.66118 1.000 38.78887 130 LEU A N 1
ATOM 2328 C CA . LEU B 1 130 ? -18.60410 -12.12470 42.62197 1.000 40.43315 130 LEU A CA 1
ATOM 2329 C C . LEU B 1 130 ? -17.69106 -10.95532 42.95682 1.000 43.04522 130 LEU A C 1
ATOM 2330 O O . LEU B 1 130 ? -16.60922 -11.15762 43.52175 1.000 40.84807 130 LEU A O 1
ATOM 2335 N N . LEU B 1 131 ? -18.11698 -9.72889 42.63341 1.000 38.20660 131 LEU A N 1
ATOM 2336 C CA . LEU B 1 131 ? -17.29469 -8.53823 42.83373 1.000 39.06306 131 LEU A CA 1
ATOM 2337 C C . LEU B 1 131 ? -17.44182 -7.93824 44.22634 1.000 41.74858 131 LEU A C 1
ATOM 2338 O O . LEU B 1 131 ? -16.52135 -7.25987 44.70492 1.000 37.05594 131 LEU A O 1
ATOM 2343 N N . LYS B 1 132 ? -18.57427 -8.18235 44.88971 1.000 38.94461 132 LYS A N 1
ATOM 2344 C CA . LYS B 1 132 ? -18.83505 -7.52549 46.16699 1.000 40.52395 132 LYS A CA 1
ATOM 2345 C C . LYS B 1 132 ? -17.75353 -7.74304 47.22419 1.000 40.96312 132 LYS A C 1
ATOM 2346 O O . LYS B 1 132 ? -17.49452 -6.79667 47.98781 1.000 44.41615 132 LYS A O 1
ATOM 2352 N N . PRO B 1 133 ? -17.09789 -8.90786 47.34166 1.000 38.39675 133 PRO A N 1
ATOM 2353 C CA . PRO B 1 133 ? -16.05734 -9.04701 48.38093 1.000 39.27525 133 PRO A CA 1
ATOM 2354 C C . PRO B 1 133 ? -14.86846 -8.11397 48.19141 1.000 44.46658 133 PRO A C 1
ATOM 2355 O O . PRO B 1 133 ? -14.11085 -7.89398 49.14457 1.000 46.54866 133 PRO A O 1
ATOM 2359 N N . PHE B 1 134 ? -14.67297 -7.57055 46.99426 1.000 39.69243 134 PHE A N 1
ATOM 2360 C CA . PHE B 1 134 ? -13.53431 -6.70693 46.71401 1.000 44.46573 134 PHE A CA 1
ATOM 2361 C C . PHE B 1 134 ? -13.88711 -5.22630 46.72149 1.000 44.65456 134 PHE A C 1
ATOM 2362 O O . PHE B 1 134 ? -12.98301 -4.39010 46.63593 1.000 43.43998 134 PHE A O 1
ATOM 2370 N N . LEU B 1 135 ? -15.16662 -4.88948 46.85321 1.000 46.17269 135 LEU A N 1
ATOM 2371 C CA . LEU B 1 135 ? -15.60998 -3.50093 46.88910 1.000 45.11243 135 LEU A CA 1
ATOM 2372 C C . LEU B 1 135 ? -15.22398 -2.88131 48.22167 1.000 43.80924 135 LEU A C 1
ATOM 2373 O O . LEU B 1 135 ? -15.79667 -3.22726 49.25579 1.000 47.88961 135 LEU A O 1
ATOM 2378 N N . LYS B 1 136 ? -14.28558 -1.94244 48.20951 1.000 44.15998 136 LYS A N 1
ATOM 2379 C CA . LYS B 1 136 ? -13.86405 -1.29786 49.44671 1.000 47.51053 136 LYS A CA 1
ATOM 2380 C C . LYS B 1 136 ? -14.76784 -0.11520 49.78067 1.000 48.32860 136 LYS A C 1
ATOM 2381 O O . LYS B 1 136 ? -15.33787 0.52465 48.89395 1.000 42.36490 136 LYS A O 1
ATOM 2385 N N . THR B 1 137 ? -14.90696 0.15062 51.08392 1.000 50.50557 137 THR A N 1
ATOM 2386 C CA . THR B 1 137 ? -15.55865 1.37003 51.54672 1.000 51.78101 137 THR A CA 1
ATOM 2387 C C . THR B 1 137 ? -14.74466 2.58716 51.13369 1.000 49.95425 137 THR A C 1
ATOM 2388 O O . THR B 1 137 ? -13.52270 2.62177 51.30653 1.000 48.53468 137 THR A O 1
ATOM 2392 N N . PHE B 1 138 ? -15.42543 3.59161 50.60063 1.000 50.22962 138 PHE A N 1
ATOM 2393 C CA . PHE B 1 138 ? -14.74742 4.83432 50.28082 1.000 49.99748 138 PHE A CA 1
ATOM 2394 C C . PHE B 1 138 ? -14.26780 5.51047 51.56238 1.000 48.63411 138 PHE A C 1
ATOM 2395 O O . PHE B 1 138 ? -14.95458 5.45619 52.58959 1.000 54.46719 138 PHE A O 1
ATOM 2403 N N . PRO B 1 139 ? -13.07223 6.10008 51.55270 1.000 49.43619 139 PRO A N 1
ATOM 2404 C CA . PRO B 1 139 ? -12.60363 6.83912 52.72862 1.000 53.91372 139 PRO A CA 1
ATOM 2405 C C . PRO B 1 139 ? -13.51044 8.02306 53.00983 1.000 57.04486 139 PRO A C 1
ATOM 2406 O O . PRO B 1 139 ? -14.32094 8.43409 52.17555 1.000 56.00489 139 PRO A O 1
ATOM 2410 N N . ALA B 1 140 ? -13.36623 8.56747 54.22013 1.000 59.71301 140 ALA A N 1
ATOM 2411 C CA . ALA B 1 140 ? -14.17224 9.70562 54.63616 1.000 62.55310 140 ALA A CA 1
ATOM 2412 C C . ALA B 1 140 ? -14.11184 10.80077 53.58386 1.000 63.79275 140 ALA A C 1
ATOM 2413 O O . ALA B 1 140 ? -13.05065 11.08929 53.02363 1.000 64.76368 140 ALA A O 1
ATOM 2415 N N . SER B 1 141 ? -15.27251 11.37881 53.29303 1.000 66.39713 141 SER A N 1
ATOM 2416 C CA . SER B 1 141 ? -15.36107 12.43142 52.29636 1.000 67.81268 141 SER A CA 1
ATOM 2417 C C . SER B 1 141 ? -14.44462 13.59430 52.66836 1.000 66.84956 141 SER A C 1
ATOM 2418 O O . SER B 1 141 ? -14.00557 13.73688 53.81358 1.000 59.98506 141 SER A O 1
ATOM 2421 N N . ALA B 1 142 ? -14.13945 14.41675 51.66896 1.000 77.47241 142 ALA A N 1
ATOM 2422 C CA . ALA B 1 142 ? -13.19731 15.51976 51.83164 1.000 81.20674 142 ALA A CA 1
ATOM 2423 C C . ALA B 1 142 ? -13.34008 16.52784 50.69544 1.000 77.54854 142 ALA A C 1
ATOM 2424 O O . ALA B 1 142 ? -14.45479 16.87148 50.29949 1.000 79.63823 142 ALA A O 1
ATOM 2426 N N . SER B 1 145 ? -9.57830 20.44195 50.41147 1.000 86.77444 145 SER A N 1
ATOM 2427 C CA . SER B 1 145 ? -8.19854 20.82770 50.14372 1.000 86.83215 145 SER A CA 1
ATOM 2428 C C . SER B 1 145 ? -7.27535 19.61300 50.13236 1.000 85.42265 145 SER A C 1
ATOM 2429 O O . SER B 1 145 ? -6.17379 19.64690 50.68214 1.000 85.70254 145 SER A O 1
ATOM 2432 N N . VAL B 1 146 ? -7.72599 18.53163 49.49131 1.000 63.92033 146 VAL A N 1
ATOM 2433 C CA . VAL B 1 146 ? -6.97381 17.27897 49.51831 1.000 59.42765 146 VAL A CA 1
ATOM 2434 C C . VAL B 1 146 ? -5.77257 17.27574 48.58894 1.000 55.47969 146 VAL A C 1
ATOM 2435 O O . VAL B 1 146 ? -5.01899 16.29205 48.57434 1.000 52.32391 146 VAL A O 1
ATOM 2439 N N . PHE B 1 147 ? -5.57568 18.32893 47.79803 1.000 50.90743 147 PHE A N 1
ATOM 2440 C CA . PHE B 1 147 ? -4.49147 18.33976 46.83056 1.000 45.41676 147 PHE A CA 1
ATOM 2441 C C . PHE B 1 147 ? -3.43108 19.35320 47.23958 1.000 47.51756 147 PHE A C 1
ATOM 2442 O O . PHE B 1 147 ? -3.74517 20.33672 47.91091 1.000 49.70945 147 PHE A O 1
ATOM 2450 N N . PRO B 1 148 ? -2.16478 19.16129 46.82840 1.000 47.56329 148 PRO A N 1
ATOM 2451 C CA . PRO B 1 148 ? -1.18452 20.24328 46.97641 1.000 46.86897 148 PRO A CA 1
ATOM 2452 C C . PRO B 1 148 ? -1.73613 21.52071 46.37095 1.000 47.47735 148 PRO A C 1
ATOM 2453 O O . PRO B 1 148 ? -2.60689 21.45894 45.49759 1.000 45.30662 148 PRO A O 1
ATOM 2457 N N . GLU B 1 149 ? -1.23629 22.67073 46.82498 1.000 46.04784 149 GLU A N 1
ATOM 2458 C CA . GLU B 1 149 ? -1.85679 23.95811 46.52219 1.000 48.30312 149 GLU A CA 1
ATOM 2459 C C . GLU B 1 149 ? -2.13672 24.14589 45.03236 1.000 46.77879 149 GLU A C 1
ATOM 2460 O O . GLU B 1 149 ? -3.27981 24.40284 44.63596 1.000 46.58456 149 GLU A O 1
ATOM 2466 N N . ASN B 1 150 ? -1.10671 24.04482 44.18709 1.000 46.15442 150 ASN A N 1
ATOM 2467 C CA . ASN B 1 150 ? -1.32765 24.39984 42.78880 1.000 45.80707 150 ASN A CA 1
ATOM 2468 C C . ASN B 1 150 ? -2.35020 23.48150 42.13975 1.000 42.80028 150 ASN A C 1
ATOM 2469 O O . ASN B 1 150 ? -3.24480 23.95185 41.42610 1.000 42.92637 150 ASN A O 1
ATOM 2474 N N . LEU B 1 151 ? -2.24562 22.16923 42.38260 1.000 40.45796 151 LEU A N 1
ATOM 2475 C CA . LEU B 1 151 ? -3.22637 21.24400 41.82208 1.000 38.17820 151 LEU A CA 1
ATOM 2476 C C . LEU B 1 151 ? -4.62817 21.53754 42.35037 1.000 38.54570 151 LEU A C 1
ATOM 2477 O O . LEU B 1 151 ? -5.61617 21.43025 41.61228 1.000 37.68833 151 LEU A O 1
ATOM 2482 N N . GLN B 1 152 ? -4.72978 21.93757 43.62217 1.000 40.73751 152 GLN A N 1
ATOM 2483 C CA . GLN B 1 152 ? -6.01751 22.35606 44.17016 1.000 41.66710 152 GLN A CA 1
ATOM 2484 C C . GLN B 1 152 ? -6.57585 23.55400 43.40757 1.000 43.02687 152 GLN A C 1
ATOM 2485 O O . GLN B 1 152 ? -7.78523 23.62830 43.13860 1.000 42.99867 152 GLN A O 1
ATOM 2491 N N . ARG B 1 153 ? -5.70233 24.49359 43.03369 1.000 44.58902 153 ARG A N 1
ATOM 2492 C CA . ARG B 1 153 ? -6.13019 25.62939 42.22204 1.000 46.33220 153 ARG A CA 1
ATOM 2493 C C . ARG B 1 153 ? -6.58993 25.17851 40.83365 1.000 44.01300 153 ARG A C 1
ATOM 2494 O O . ARG B 1 153 ? -7.60872 25.65916 40.32102 1.000 44.55270 153 ARG A O 1
ATOM 2502 N N . LEU B 1 154 ? -5.86315 24.25668 40.20840 1.000 41.83041 154 LEU A N 1
ATOM 2503 C CA . LEU B 1 154 ? -6.34545 23.70888 38.94247 1.000 41.88744 154 LEU A CA 1
ATOM 2504 C C . LEU B 1 154 ? -7.68992 22.99025 39.12300 1.000 38.48968 154 LEU A C 1
ATOM 2505 O O . LEU B 1 154 ? -8.59687 23.12173 38.28833 1.000 38.25648 154 LEU A O 1
ATOM 2510 N N . TYR B 1 155 ? -7.84056 22.22903 40.20707 1.000 37.80322 155 TYR A N 1
ATOM 2511 C CA . TYR B 1 155 ? -9.12610 21.58544 40.47231 1.000 37.13725 155 TYR A CA 1
ATOM 2512 C C . TYR B 1 155 ? -10.26040 22.61068 40.56072 1.000 38.98727 155 TYR A C 1
ATOM 2513 O O . TYR B 1 155 ? -11.29010 22.47051 39.88580 1.000 38.48961 155 TYR A O 1
ATOM 2522 N N . GLU B 1 156 ? -10.09973 23.63270 41.41332 1.000 41.54563 156 GLU A N 1
ATOM 2523 C CA . GLU B 1 156 ? -11.09577 24.70714 41.52180 1.000 44.10065 156 GLU A CA 1
ATOM 2524 C C . GLU B 1 156 ? -11.49705 25.21724 40.14564 1.000 43.72367 156 GLU A C 1
ATOM 2525 O O . GLU B 1 156 ? -12.68421 25.27285 39.80574 1.000 43.91460 156 GLU A O 1
ATOM 2531 N N . GLN B 1 157 ? -10.49911 25.60663 39.35143 1.000 43.62433 157 GLN A N 1
ATOM 2532 C CA . GLN B 1 157 ? -10.70282 26.01261 37.96557 1.000 43.59932 157 GLN A CA 1
ATOM 2533 C C . GLN B 1 157 ? -11.50173 24.97813 37.16963 1.000 41.06335 157 GLN A C 1
ATOM 2534 O O . GLN B 1 157 ? -12.41705 25.32317 36.41027 1.000 41.49428 157 GLN A O 1
ATOM 2540 N N . SER B 1 158 ? -11.14778 23.70119 37.31785 1.000 38.77985 158 SER A N 1
ATOM 2541 C CA . SER B 1 158 ? -11.73224 22.64464 36.49971 1.000 36.92150 158 SER A CA 1
ATOM 2542 C C . SER B 1 158 ? -13.16044 22.31339 36.88947 1.000 36.89629 158 SER A C 1
ATOM 2543 O O . SER B 1 158 ? -13.83868 21.60848 36.13469 1.000 35.97005 158 SER A O 1
ATOM 2546 N N . MET B 1 159 ? -13.62178 22.77433 38.04531 1.000 38.38674 159 MET A N 1
ATOM 2547 C CA . MET B 1 159 ? -14.96997 22.45703 38.49321 1.000 39.08067 159 MET A CA 1
ATOM 2548 C C . MET B 1 159 ? -16.03725 23.24933 37.75165 1.000 40.22632 159 MET A C 1
ATOM 2549 O O . MET B 1 159 ? -17.22337 23.07484 38.03956 1.000 42.73421 159 MET A O 1
ATOM 2554 N N . GLU B 1 160 ? -15.65166 24.12398 36.81664 1.000 40.56885 160 GLU A N 1
ATOM 2555 C CA . GLU B 1 160 ? -16.62225 24.62424 35.84745 1.000 41.28035 160 GLU A CA 1
ATOM 2556 C C . GLU B 1 160 ? -17.17489 23.48610 34.99516 1.000 44.18096 160 GLU A C 1
ATOM 2557 O O . GLU B 1 160 ? -18.29786 23.57906 34.48358 1.000 40.49425 160 GLU A O 1
ATOM 2563 N N . MET B 1 161 ? -16.40209 22.40984 34.84681 1.000 46.12726 161 MET A N 1
ATOM 2564 C CA . MET B 1 161 ? -16.79866 21.22070 34.10244 1.000 44.57928 161 MET A CA 1
ATOM 2565 C C . MET B 1 161 ? -17.56787 20.26863 35.01620 1.000 44.09054 161 MET A C 1
ATOM 2566 O O . MET B 1 161 ? -17.05132 19.84151 36.05347 1.000 43.94957 161 MET A O 1
ATOM 2571 N N . THR B 1 162 ? -18.78321 19.91612 34.62529 1.000 44.23317 162 THR A N 1
ATOM 2572 C CA . THR B 1 162 ? -19.64010 19.08279 35.44949 1.000 44.36548 162 THR A CA 1
ATOM 2573 C C . THR B 1 162 ? -20.00928 17.80783 34.69200 1.000 46.60579 162 THR A C 1
ATOM 2574 O O . THR B 1 162 ? -20.30944 17.84683 33.49549 1.000 46.68836 162 THR A O 1
ATOM 2578 N N . ILE B 1 163 ? -19.93560 16.67093 35.38852 1.000 43.70653 163 ILE A N 1
ATOM 2579 C CA . ILE B 1 163 ? -20.14215 15.34289 34.81899 1.000 44.63363 163 ILE A CA 1
ATOM 2580 C C . ILE B 1 163 ? -21.35737 14.72810 35.49879 1.000 47.99766 163 ILE A C 1
ATOM 2581 O O . ILE B 1 163 ? -21.58400 14.94978 36.69475 1.000 49.39272 163 ILE A O 1
ATOM 2586 N N . GLY B 1 164 ? -22.15756 13.97231 34.73399 1.000 48.46169 164 GLY A N 1
ATOM 2587 C CA . GLY B 1 164 ? -23.34978 13.35485 35.26815 1.000 50.11260 164 GLY A CA 1
ATOM 2588 C C . GLY B 1 164 ? -23.47358 11.89905 34.85146 1.000 49.75000 164 GLY A C 1
ATOM 2589 O O . GLY B 1 164 ? -22.68232 11.38018 34.05229 1.000 44.54822 164 GLY A O 1
ATOM 2590 N N . LYS B 1 165 ? -24.50015 11.24857 35.41660 1.000 47.30059 165 LYS A N 1
ATOM 2591 C CA . LYS B 1 165 ? -24.79539 9.85849 35.07948 1.000 48.83279 165 LYS A CA 1
ATOM 2592 C C . LYS B 1 165 ? -24.93925 9.67422 33.57501 1.000 48.59565 165 LYS A C 1
ATOM 2593 O O . LYS B 1 165 ? -24.50754 8.65775 33.02162 1.000 47.92925 165 LYS A O 1
ATOM 2595 N N . GLU B 1 166 ? -25.53887 10.65252 32.89494 1.000 48.04205 166 GLU A N 1
ATOM 2596 C CA . GLU B 1 166 ? -25.76685 10.51483 31.46800 1.000 49.50625 166 GLU A CA 1
ATOM 2597 C C . GLU B 1 166 ? -24.46749 10.53727 30.67774 1.000 49.95142 166 GLU A C 1
ATOM 2598 O O . GLU B 1 166 ? -24.42563 9.98163 29.57662 1.000 51.57489 166 GLU A O 1
ATOM 2604 N N . ASP B 1 167 ? -23.41348 11.16421 31.21184 1.000 45.56027 167 ASP A N 1
ATOM 2605 C CA . ASP B 1 167 ? -22.11580 11.13510 30.54306 1.000 46.50195 167 ASP A CA 1
ATOM 2606 C C . ASP B 1 167 ? -21.60892 9.70167 30.38905 1.000 46.83618 167 ASP A C 1
ATOM 2607 O O . ASP B 1 167 ? -21.06749 9.32889 29.34061 1.000 45.48804 167 ASP A O 1
ATOM 2612 N N . PHE B 1 168 ? -21.80189 8.87709 31.41718 1.000 45.73638 168 PHE A N 1
ATOM 2613 C CA . PHE B 1 168 ? -21.37948 7.48830 31.35652 1.000 46.00977 168 PHE A CA 1
ATOM 2614 C C . PHE B 1 168 ? -22.30013 6.64929 30.48549 1.000 48.64318 168 PHE A C 1
ATOM 2615 O O . PHE B 1 168 ? -21.83303 5.74156 29.78930 1.000 48.77733 168 PHE A O 1
ATOM 2623 N N . GLN B 1 169 ? -23.59881 6.94132 30.50038 1.000 48.51948 169 GLN A N 1
ATOM 2624 C CA . GLN B 1 169 ? -24.52730 6.19008 29.67058 1.000 51.65806 169 GLN A CA 1
ATOM 2625 C C . GLN B 1 169 ? -24.32498 6.49238 28.18839 1.000 54.33858 169 GLN A C 1
ATOM 2626 O O . GLN B 1 169 ? -24.57363 5.62385 27.34220 1.000 54.80090 169 GLN A O 1
ATOM 2632 N N . HIS B 1 170 ? -23.85804 7.70068 27.85830 1.000 50.86281 170 HIS A N 1
ATOM 2633 C CA . HIS B 1 170 ? -23.70687 8.14000 26.47327 1.000 53.19017 170 HIS A CA 1
ATOM 2634 C C . HIS B 1 170 ? -22.34310 7.81588 25.87044 1.000 52.98527 170 HIS A C 1
ATOM 2635 O O . HIS B 1 170 ? -22.19153 7.90838 24.64429 1.000 50.63471 170 HIS A O 1
ATOM 2642 N N . VAL B 1 171 ? -21.35599 7.43977 26.68730 1.000 49.34861 171 VAL A N 1
ATOM 2643 C CA . VAL B 1 171 ? -20.00541 7.24928 26.17406 1.000 52.21381 171 VAL A CA 1
ATOM 2644 C C . VAL B 1 171 ? -19.93880 5.98323 25.32751 1.000 54.52032 171 VAL A C 1
ATOM 2645 O O . VAL B 1 171 ? -20.57714 4.96455 25.63513 1.000 53.89049 171 VAL A O 1
ATOM 2649 N N . GLY B 1 172 ? -19.17683 6.05267 24.23711 1.000 56.35870 172 GLY A N 1
ATOM 2650 C CA . GLY B 1 172 ? -19.06302 4.94403 23.30475 1.000 55.88981 172 GLY A CA 1
ATOM 2651 C C . GLY B 1 172 ? -20.21022 4.86143 22.31242 1.000 61.06854 172 GLY A C 1
ATOM 2652 O O . GLY B 1 172 ? -21.08274 5.73255 22.25202 1.000 62.78506 172 GLY A O 1
ATOM 2654 N N . SER C 1 5 ? 19.63318 -9.64556 5.53405 1.000 73.67052 5 SER B N 1
ATOM 2655 C CA . SER C 1 5 ? 20.02828 -10.01819 6.88958 1.000 72.21265 5 SER B CA 1
ATOM 2656 C C . SER C 1 5 ? 21.05283 -9.01986 7.45357 1.000 66.52072 5 SER B C 1
ATOM 2657 O O . SER C 1 5 ? 22.00376 -8.63831 6.76801 1.000 67.78462 5 SER B O 1
ATOM 2659 N N . ILE C 1 6 ? 20.84495 -8.60619 8.70722 1.000 68.16626 6 ILE B N 1
ATOM 2660 C CA . ILE C 1 6 ? 21.65723 -7.55775 9.31380 1.000 61.53620 6 ILE B CA 1
ATOM 2661 C C . ILE C 1 6 ? 23.06512 -8.06794 9.59597 1.000 61.55098 6 ILE B C 1
ATOM 2662 O O . ILE C 1 6 ? 23.26065 -9.20113 10.05943 1.000 61.52319 6 ILE B O 1
ATOM 2667 N N . ALA C 1 7 ? 24.05926 -7.22937 9.31524 1.000 46.96165 7 ALA B N 1
ATOM 2668 C CA . ALA C 1 7 ? 25.44932 -7.61942 9.50301 1.000 48.10992 7 ALA B CA 1
ATOM 2669 C C . ALA C 1 7 ? 25.81309 -7.61466 10.98286 1.000 48.57046 7 ALA B C 1
ATOM 2670 O O . ALA C 1 7 ? 25.38269 -6.73558 11.73326 1.000 39.64639 7 ALA B O 1
ATOM 2672 N N . VAL C 1 8 ? 26.61917 -8.59389 11.39748 1.000 39.73242 8 VAL B N 1
ATOM 2673 C CA . VAL C 1 8 ? 27.10847 -8.69006 12.77409 1.000 39.55363 8 VAL B CA 1
ATOM 2674 C C . VAL C 1 8 ? 28.57629 -8.27664 12.80868 1.000 36.08311 8 VAL B C 1
ATOM 2675 O O . VAL C 1 8 ? 29.37160 -8.71083 11.96377 1.000 37.35243 8 VAL B O 1
ATOM 2679 N N . ILE C 1 9 ? 28.94125 -7.45110 13.79034 1.000 33.16117 9 ILE B N 1
ATOM 2680 C CA . ILE C 1 9 ? 30.34068 -7.12369 14.03455 1.000 35.32680 9 ILE B CA 1
ATOM 2681 C C . ILE C 1 9 ? 30.67981 -7.35273 15.50214 1.000 33.63195 9 ILE B C 1
ATOM 2682 O O . ILE C 1 9 ? 29.81108 -7.39097 16.37216 1.000 34.83372 9 ILE B O 1
ATOM 2687 N N . ASP C 1 10 ? 31.96720 -7.50002 15.77117 1.000 35.05087 10 ASP B N 1
ATOM 2688 C CA . ASP C 1 10 ? 32.43344 -7.65006 17.13770 1.000 32.70319 10 ASP B CA 1
ATOM 2689 C C . ASP C 1 10 ? 33.34003 -6.46896 17.49527 1.000 34.76477 10 ASP B C 1
ATOM 2690 O O . ASP C 1 10 ? 33.51449 -5.52635 16.71360 1.000 32.00374 10 ASP B O 1
ATOM 2695 N N . ALA C 1 11 ? 33.91892 -6.53133 18.69784 1.000 32.02525 11 ALA B N 1
ATOM 2696 C CA . ALA C 1 11 ? 34.74849 -5.43221 19.17767 1.000 33.51264 11 ALA B CA 1
ATOM 2697 C C . ALA C 1 11 ? 36.00186 -5.25697 18.32203 1.000 32.81451 11 ALA B C 1
ATOM 2698 O O . ALA C 1 11 ? 36.52275 -4.13838 18.20564 1.000 30.62112 11 ALA B O 1
ATOM 2700 N N . THR C 1 12 ? 36.48859 -6.33004 17.69507 1.000 30.89775 12 THR B N 1
ATOM 2701 C CA . THR C 1 12 ? 37.66591 -6.17783 16.84931 1.000 33.71378 12 THR B CA 1
ATOM 2702 C C . THR C 1 12 ? 37.36144 -5.33048 15.61868 1.000 33.57394 12 THR B C 1
ATOM 2703 O O . THR C 1 12 ? 38.24236 -4.62093 15.13353 1.000 36.52097 12 THR B O 1
ATOM 2707 N N . VAL C 1 13 ? 36.13412 -5.37582 15.09760 1.000 34.84282 13 VAL B N 1
ATOM 2708 C CA . VAL C 1 13 ? 35.79484 -4.49684 13.98170 1.000 33.71489 13 VAL B CA 1
ATOM 2709 C C . VAL C 1 13 ? 35.72503 -3.05137 14.46122 1.000 33.36508 13 VAL B C 1
ATOM 2710 O O . VAL C 1 13 ? 36.29783 -2.14000 13.84623 1.000 32.45976 13 VAL B O 1
ATOM 2714 N N . PHE C 1 14 ? 35.02484 -2.82535 15.57600 1.000 29.97715 14 PHE B N 1
ATOM 2715 C CA . PHE C 1 14 ? 34.82552 -1.46472 16.06204 1.000 28.54122 14 PHE B CA 1
ATOM 2716 C C . PHE C 1 14 ? 36.15497 -0.82254 16.44919 1.000 33.94715 14 PHE B C 1
ATOM 2717 O O . PHE C 1 14 ? 36.48263 0.28157 15.98963 1.000 31.14798 14 PHE B O 1
ATOM 2725 N N . MET C 1 15 ? 36.93097 -1.50096 17.30654 1.000 29.98586 15 MET B N 1
ATOM 2726 C CA . MET C 1 15 ? 38.21806 -0.96733 17.72930 1.000 33.72603 15 MET B CA 1
ATOM 2727 C C . MET C 1 15 ? 39.25590 -1.02391 16.62194 1.000 33.53228 15 MET B C 1
ATOM 2728 O O . MET C 1 15 ? 40.22309 -0.25974 16.67003 1.000 38.30198 15 MET B O 1
ATOM 2733 N N . GLY C 1 16 ? 39.07017 -1.89801 15.63067 1.000 35.40844 16 GLY B N 1
ATOM 2734 C CA . GLY C 1 16 ? 39.96343 -1.95039 14.48385 1.000 35.53656 16 GLY B CA 1
ATOM 2735 C C . GLY C 1 16 ? 40.07576 -0.64248 13.72320 1.000 37.38258 16 GLY B C 1
ATOM 2736 O O . GLY C 1 16 ? 41.08345 -0.40984 13.05279 1.000 39.43444 16 GLY B O 1
ATOM 2737 N N . MET C 1 17 ? 39.06287 0.21740 13.80916 1.000 37.61443 17 MET B N 1
ATOM 2738 C CA . MET C 1 17 ? 39.17067 1.56226 13.25642 1.000 36.10069 17 MET B CA 1
ATOM 2739 C C . MET C 1 17 ? 40.37210 2.31857 13.81371 1.000 37.99577 17 MET B C 1
ATOM 2740 O O . MET C 1 17 ? 40.81251 3.29725 13.20898 1.000 41.27600 17 MET B O 1
ATOM 2745 N N . HIS C 1 18 ? 40.91111 1.90250 14.95849 1.000 39.59599 18 HIS B N 1
ATOM 2746 C CA . HIS C 1 18 ? 42.04488 2.59074 15.56532 1.000 42.25777 18 HIS B CA 1
ATOM 2747 C C . HIS C 1 18 ? 43.25978 1.68520 15.66403 1.000 45.75946 18 HIS B C 1
ATOM 2748 O O . HIS C 1 18 ? 44.18888 1.96670 16.43164 1.000 44.46394 18 HIS B O 1
ATOM 2755 N N . HIS C 1 19 ? 43.26579 0.60349 14.89563 1.000 44.44438 19 HIS B N 1
ATOM 2756 C CA . HIS C 1 19 ? 44.35317 -0.35342 14.95440 1.000 46.78503 19 HIS B CA 1
ATOM 2757 C C . HIS C 1 19 ? 45.65432 0.26918 14.45997 1.000 49.37658 19 HIS B C 1
ATOM 2758 O O . HIS C 1 19 ? 45.65916 1.15249 13.60018 1.000 48.20480 19 HIS B O 1
ATOM 2765 N N . SER C 1 20 ? 46.77281 -0.20920 15.01135 1.000 48.86074 20 SER B N 1
ATOM 2766 C CA . SER C 1 20 ? 48.07310 0.23981 14.52602 1.000 55.15110 20 SER B CA 1
ATOM 2767 C C . SER C 1 20 ? 48.40892 -0.33837 13.15536 1.000 53.73879 20 SER B C 1
ATOM 2768 O O . SER C 1 20 ? 49.21281 0.25422 12.42056 1.000 56.76369 20 SER B O 1
ATOM 2771 N N . ASP C 1 21 ? 47.82534 -1.47691 12.80183 1.000 54.99982 21 ASP B N 1
ATOM 2772 C CA . ASP C 1 21 ? 48.00689 -2.04922 11.46347 1.000 58.18801 21 ASP B CA 1
ATOM 2773 C C . ASP C 1 21 ? 47.20114 -1.23680 10.45774 1.000 56.47304 21 ASP B C 1
ATOM 2774 O O . ASP C 1 21 ? 45.96532 -1.22946 10.53505 1.000 55.31877 21 ASP B O 1
ATOM 2779 N N . PRO C 1 22 ? 47.83805 -0.56422 9.49656 1.000 59.59626 22 PRO B N 1
ATOM 2780 C CA . PRO C 1 22 ? 47.05813 0.24421 8.54278 1.000 59.74652 22 PRO B CA 1
ATOM 2781 C C . PRO C 1 22 ? 46.06354 -0.57488 7.74546 1.000 55.09037 22 PRO B C 1
ATOM 2782 O O . PRO C 1 22 ? 44.98274 -0.07114 7.41682 1.000 53.55027 22 PRO B O 1
ATOM 2786 N N . GLU C 1 23 ? 46.38478 -1.83393 7.44215 1.000 56.41056 23 GLU B N 1
ATOM 2787 C CA . GLU C 1 23 ? 45.45202 -2.66837 6.69149 1.000 54.41977 23 GLU B CA 1
ATOM 2788 C C . GLU C 1 23 ? 44.21687 -3.00492 7.52091 1.000 55.21332 23 GLU B C 1
ATOM 2789 O O . GLU C 1 23 ? 43.08945 -2.98413 7.00574 1.000 48.10652 23 GLU B O 1
ATOM 2795 N N . VAL C 1 24 ? 44.40233 -3.32001 8.80641 1.000 55.86520 24 VAL B N 1
ATOM 2796 C CA . VAL C 1 24 ? 43.25066 -3.58388 9.66333 1.000 51.46111 24 VAL B CA 1
ATOM 2797 C C . VAL C 1 24 ? 42.37304 -2.34447 9.73920 1.000 47.52701 24 VAL B C 1
ATOM 2798 O O . VAL C 1 24 ? 41.14899 -2.41255 9.58386 1.000 47.41569 24 VAL B O 1
ATOM 2802 N N . ARG C 1 25 ? 42.99383 -1.18675 9.95337 1.000 47.14422 25 ARG B N 1
ATOM 2803 C CA . ARG C 1 25 ? 42.23545 0.05541 10.03179 1.000 46.07846 25 ARG B CA 1
ATOM 2804 C C . ARG C 1 25 ? 41.47562 0.32230 8.73520 1.000 46.02904 25 ARG B C 1
ATOM 2805 O O . ARG C 1 25 ? 40.28552 0.66056 8.75960 1.000 46.75050 25 ARG B O 1
ATOM 2813 N N . ALA C 1 26 ? 42.15548 0.18539 7.59101 1.000 44.86900 26 ALA B N 1
ATOM 2814 C CA . ALA C 1 26 ? 41.49618 0.36662 6.30271 1.000 45.93984 26 ALA B CA 1
ATOM 2815 C C . ALA C 1 26 ? 40.29875 -0.56225 6.16091 1.000 50.58080 26 ALA B C 1
ATOM 2816 O O . ALA C 1 26 ? 39.24593 -0.15875 5.65399 1.000 51.04755 26 ALA B O 1
ATOM 2818 N N . GLN C 1 27 ? 40.43846 -1.81297 6.60088 1.000 46.98631 27 GLN B N 1
ATOM 2819 C CA . GLN C 1 27 ? 39.32663 -2.74842 6.49816 1.000 48.05539 27 GLN B CA 1
ATOM 2820 C C . GLN C 1 27 ? 38.15731 -2.31925 7.38402 1.000 46.63812 27 GLN B C 1
ATOM 2821 O O . GLN C 1 27 ? 37.01053 -2.27361 6.92627 1.000 45.37378 27 GLN B O 1
ATOM 2827 N N . SER C 1 28 ? 38.42852 -2.00168 8.65747 1.000 43.74469 28 SER B N 1
ATOM 2828 C CA . SER C 1 28 ? 37.36840 -1.56121 9.56077 1.000 43.13313 28 SER B CA 1
ATOM 2829 C C . SER C 1 28 ? 36.68535 -0.29220 9.05936 1.000 43.94695 28 SER B C 1
ATOM 2830 O O . SER C 1 28 ? 35.45405 -0.18156 9.12111 1.000 42.62537 28 SER B O 1
ATOM 2833 N N . LEU C 1 29 ? 37.47115 0.69624 8.60895 1.000 44.43877 29 LEU B N 1
ATOM 2834 C CA . LEU C 1 29 ? 36.88979 1.93623 8.09581 1.000 45.07761 29 LEU B CA 1
ATOM 2835 C C . LEU C 1 29 ? 36.07073 1.67892 6.83813 1.000 45.83285 29 LEU B C 1
ATOM 2836 O O . LEU C 1 29 ? 35.03497 2.31632 6.61918 1.000 44.26649 29 LEU B O 1
ATOM 2841 N N . GLY C 1 30 ? 36.53021 0.75951 5.99107 1.000 44.63959 30 GLY B N 1
ATOM 2842 C CA . GLY C 1 30 ? 35.76291 0.42134 4.80525 1.000 48.74457 30 GLY B CA 1
ATOM 2843 C C . GLY C 1 30 ? 34.41757 -0.18614 5.14927 1.000 45.33744 30 GLY B C 1
ATOM 2844 O O . GLY C 1 30 ? 33.40332 0.12453 4.52003 1.000 46.21706 30 GLY B O 1
ATOM 2845 N N . PHE C 1 31 ? 34.38196 -1.04137 6.16902 1.000 43.39896 31 PHE B N 1
ATOM 2846 C CA . PHE C 1 31 ? 33.10012 -1.58343 6.59930 1.000 43.05684 31 PHE B CA 1
ATOM 2847 C C . PHE C 1 31 ? 32.14939 -0.46684 7.02240 1.000 42.00899 31 PHE B C 1
ATOM 2848 O O . PHE C 1 31 ? 30.98352 -0.43782 6.60958 1.000 42.33200 31 PHE B O 1
ATOM 2856 N N . PHE C 1 32 ? 32.62590 0.46141 7.85485 1.000 39.29992 32 PHE B N 1
ATOM 2857 C CA . PHE C 1 32 ? 31.72062 1.48078 8.37632 1.000 43.41811 32 PHE B CA 1
ATOM 2858 C C . PHE C 1 32 ? 31.32027 2.48950 7.30156 1.000 44.79176 32 PHE B C 1
ATOM 2859 O O . PHE C 1 32 ? 30.18993 2.98333 7.31399 1.000 46.81512 32 PHE B O 1
ATOM 2867 N N . GLY C 1 33 ? 32.20968 2.80184 6.36145 1.000 45.66283 33 GLY B N 1
ATOM 2868 C CA . GLY C 1 33 ? 31.79476 3.62196 5.23423 1.000 43.77033 33 GLY B CA 1
ATOM 2869 C C . GLY C 1 33 ? 30.66667 2.98782 4.44408 1.000 47.94680 33 GLY B C 1
ATOM 2870 O O . GLY C 1 33 ? 29.74435 3.67301 3.99533 1.000 51.29034 33 GLY B O 1
ATOM 2871 N N . ALA C 1 34 ? 30.71335 1.66756 4.27532 1.000 45.59593 34 ALA B N 1
ATOM 2872 C CA . ALA C 1 34 ? 29.68074 0.99902 3.49655 1.000 47.20364 34 ALA B CA 1
ATOM 2873 C C . ALA C 1 34 ? 28.40915 0.75243 4.29970 1.000 45.84618 34 ALA B C 1
ATOM 2874 O O . ALA C 1 34 ? 27.32724 0.67510 3.71118 1.000 50.53657 34 ALA B O 1
ATOM 2876 N N . PHE C 1 35 ? 28.50365 0.63031 5.62213 1.000 43.83692 35 PHE B N 1
ATOM 2877 C CA . PHE C 1 35 ? 27.35059 0.26282 6.43334 1.000 47.88685 35 PHE B CA 1
ATOM 2878 C C . PHE C 1 35 ? 26.80718 1.40334 7.28760 1.000 47.27150 35 PHE B C 1
ATOM 2879 O O . PHE C 1 35 ? 25.79725 1.20757 7.97094 1.000 48.56044 35 PHE B O 1
ATOM 2887 N N . TYR C 1 36 ? 27.41852 2.59215 7.24291 1.000 45.20542 36 TYR B N 1
ATOM 2888 C CA . TYR C 1 36 ? 26.96056 3.69765 8.08402 1.000 47.06384 36 TYR B CA 1
ATOM 2889 C C . TYR C 1 36 ? 25.48612 4.01467 7.84231 1.000 49.97147 36 TYR B C 1
ATOM 2890 O O . TYR C 1 36 ? 24.73412 4.26473 8.78878 1.000 45.00674 36 TYR B O 1
ATOM 2899 N N . SER C 1 37 ? 25.05328 4.01268 6.58531 1.000 48.59219 37 SER B N 1
ATOM 2900 C CA . SER C 1 37 ? 23.65030 4.26751 6.27685 1.000 50.38307 37 SER B CA 1
ATOM 2901 C C . SER C 1 37 ? 22.75851 3.05037 6.49596 1.000 51.45835 37 SER B C 1
ATOM 2902 O O . SER C 1 37 ? 21.55785 3.11840 6.20120 1.000 52.33433 37 SER B O 1
ATOM 2905 N N . ARG C 1 38 ? 23.30619 1.94269 6.99725 1.000 48.02870 38 ARG B N 1
ATOM 2906 C CA . ARG C 1 38 ? 22.54649 0.70602 7.08596 1.000 47.47677 38 ARG B CA 1
ATOM 2907 C C . ARG C 1 38 ? 22.43393 0.28366 8.54110 1.000 49.10316 38 ARG B C 1
ATOM 2908 O O . ARG C 1 38 ? 22.58884 1.10490 9.45192 1.000 53.29549 38 ARG B O 1
ATOM 2916 N N . GLN C 1 39 ? 22.16051 -0.98901 8.77044 1.000 50.87937 39 GLN B N 1
ATOM 2917 C CA . GLN C 1 39 ? 22.01098 -1.52921 10.10878 1.000 51.16271 39 GLN B CA 1
ATOM 2918 C C . GLN C 1 39 ? 23.14472 -2.50322 10.39156 1.000 47.50113 39 GLN B C 1
ATOM 2919 O O . GLN C 1 39 ? 23.61322 -3.20736 9.49534 1.000 47.38003 39 GLN B O 1
ATOM 2925 N N . VAL C 1 40 ? 23.58795 -2.52776 11.64354 1.000 45.95874 40 VAL B N 1
ATOM 2926 C CA . VAL C 1 40 ? 24.62127 -3.44453 12.11437 1.000 41.23461 40 VAL B CA 1
ATOM 2927 C C . VAL C 1 40 ? 24.23844 -3.86521 13.52708 1.000 40.64023 40 VAL B C 1
ATOM 2928 O O . VAL C 1 40 ? 23.65912 -3.07378 14.27837 1.000 38.80525 40 VAL B O 1
ATOM 2932 N N . MET C 1 41 ? 24.53428 -5.11336 13.88501 1.000 40.89797 41 MET B N 1
ATOM 2933 C CA . MET C 1 41 ? 24.26348 -5.62888 15.22540 1.000 38.71003 41 MET B CA 1
ATOM 2934 C C . MET C 1 41 ? 25.57160 -5.79579 16.00001 1.000 35.57041 41 MET B C 1
ATOM 2935 O O . MET C 1 41 ? 26.56384 -6.29073 15.45591 1.000 34.20164 41 MET B O 1
ATOM 2940 N N . MET C 1 42 ? 25.57466 -5.35869 17.26817 1.000 32.93715 42 MET B N 1
ATOM 2941 C CA . MET C 1 42 ? 26.61473 -5.69119 18.23983 1.000 32.70627 42 MET B CA 1
ATOM 2942 C C . MET C 1 42 ? 25.95288 -6.18578 19.51136 1.000 35.32876 42 MET B C 1
ATOM 2943 O O . MET C 1 42 ? 24.93035 -5.63750 19.95423 1.000 31.41974 42 MET B O 1
ATOM 2948 N N . SER C 1 43 ? 26.56029 -7.18620 20.12163 1.000 29.91033 43 SER B N 1
ATOM 2949 C CA . SER C 1 43 ? 26.02661 -7.67350 21.38085 1.000 32.14430 43 SER B CA 1
ATOM 2950 C C . SER C 1 43 ? 26.45591 -6.76309 22.53070 1.000 29.80583 43 SER B C 1
ATOM 2951 O O . SER C 1 43 ? 27.43836 -6.01807 22.43730 1.000 26.59485 43 SER B O 1
ATOM 2954 N N . PHE C 1 44 ? 25.68485 -6.82469 23.62425 1.000 28.63732 44 PHE B N 1
ATOM 2955 C CA . PHE C 1 44 ? 26.08470 -6.17243 24.86720 1.000 28.95800 44 PHE B CA 1
ATOM 2956 C C . PHE C 1 44 ? 27.52914 -6.52540 25.23975 1.000 28.49241 44 PHE B C 1
ATOM 2957 O O . PHE C 1 44 ? 28.31493 -5.65486 25.63794 1.000 27.20855 44 PHE B O 1
ATOM 2965 N N . GLY C 1 45 ? 27.88062 -7.81155 25.14636 1.000 29.02705 45 GLY B N 1
ATOM 2966 C CA . GLY C 1 45 ? 29.23144 -8.23031 25.50565 1.000 29.54620 45 GLY B CA 1
ATOM 2967 C C . GLY C 1 45 ? 30.30607 -7.56318 24.66419 1.000 29.66161 45 GLY B C 1
ATOM 2968 O O . GLY C 1 45 ? 31.32415 -7.10514 25.18760 1.000 30.18672 45 GLY B O 1
ATOM 2969 N N . GLN C 1 46 ? 30.10405 -7.51619 23.34230 1.000 28.32358 46 GLN B N 1
ATOM 2970 C CA . GLN C 1 46 ? 31.07316 -6.85015 22.46773 1.000 29.93683 46 GLN B CA 1
ATOM 2971 C C . GLN C 1 46 ? 31.21288 -5.37281 22.81639 1.000 30.31800 46 GLN B C 1
ATOM 2972 O O . GLN C 1 46 ? 32.31898 -4.81592 22.78255 1.000 30.41511 46 GLN B O 1
ATOM 2978 N N . ILE C 1 47 ? 30.10409 -4.71802 23.15559 1.000 25.91072 47 ILE B N 1
ATOM 2979 C CA . ILE C 1 47 ? 30.18661 -3.32463 23.59100 1.000 28.59836 47 ILE B CA 1
ATOM 2980 C C . ILE C 1 47 ? 31.01511 -3.19216 24.87384 1.000 27.81670 47 ILE B C 1
ATOM 2981 O O . ILE C 1 47 ? 31.82557 -2.26596 25.01212 1.000 26.68533 47 ILE B O 1
ATOM 2986 N N . GLY C 1 48 ? 30.81954 -4.10064 25.83408 1.000 27.78001 48 GLY B N 1
ATOM 2987 C CA . GLY C 1 48 ? 31.57211 -4.01597 27.08282 1.000 26.43817 48 GLY B CA 1
ATOM 2988 C C . GLY C 1 48 ? 33.06125 -4.25442 26.89600 1.000 27.70278 48 GLY B C 1
ATOM 2989 O O . GLY C 1 48 ? 33.88822 -3.62702 27.56578 1.000 29.37371 48 GLY B O 1
ATOM 2990 N N . ILE C 1 49 ? 33.41785 -5.18703 26.01054 1.000 25.50828 49 ILE B N 1
ATOM 2991 C CA . ILE C 1 49 ? 34.81361 -5.42248 25.65842 1.000 29.08200 49 ILE B CA 1
ATOM 2992 C C . ILE C 1 49 ? 35.46182 -4.14715 25.14570 1.000 29.38630 49 ILE B C 1
ATOM 2993 O O . ILE C 1 49 ? 36.60011 -3.83081 25.50820 1.000 28.47451 49 ILE B O 1
ATOM 2998 N N . CYS C 1 50 ? 34.76652 -3.40586 24.27022 1.000 26.52838 50 CYS B N 1
ATOM 2999 C CA . CYS C 1 50 ? 35.32212 -2.13947 23.80252 1.000 28.39131 50 CYS B CA 1
ATOM 3000 C C . CYS C 1 50 ? 35.62634 -1.21189 24.97463 1.000 28.80845 50 CYS B C 1
ATOM 3001 O O . CYS C 1 50 ? 36.74429 -0.70298 25.09753 1.000 32.23011 50 CYS B O 1
ATOM 3004 N N . ASP C 1 51 ? 34.64616 -0.99085 25.85599 1.000 29.52377 51 ASP B N 1
ATOM 3005 C CA . ASP C 1 51 ? 34.86802 -0.10012 26.99654 1.000 28.73700 51 ASP B CA 1
ATOM 3006 C C . ASP C 1 51 ? 35.99086 -0.60541 27.90008 1.000 28.26317 51 ASP B C 1
ATOM 3007 O O . ASP C 1 51 ? 36.80760 0.18277 28.38532 1.000 29.84056 51 ASP B O 1
ATOM 3012 N N . ALA C 1 52 ? 36.01994 -1.91241 28.16890 1.000 25.99980 52 ALA B N 1
ATOM 3013 C CA . ALA C 1 52 ? 37.03920 -2.46485 29.05677 1.000 29.51427 52 ALA B CA 1
ATOM 3014 C C . ALA C 1 52 ? 38.44120 -2.22787 28.50924 1.000 32.22205 52 ALA B C 1
ATOM 3015 O O . ALA C 1 52 ? 39.39494 -2.09821 29.28101 1.000 30.36277 52 ALA B O 1
ATOM 3017 N N . ILE C 1 53 ? 38.58639 -2.17480 27.18282 1.000 30.35030 53 ILE B N 1
ATOM 3018 C CA . ILE C 1 53 ? 39.86546 -1.79632 26.58552 1.000 32.95895 53 ILE B CA 1
ATOM 3019 C C . ILE C 1 53 ? 40.14600 -0.30433 26.80939 1.000 31.00122 53 ILE B C 1
ATOM 3020 O O . ILE C 1 53 ? 41.24736 0.08905 27.22192 1.000 30.34635 53 ILE B O 1
ATOM 3025 N N . ILE C 1 54 ? 39.14527 0.54348 26.56226 1.000 28.46030 54 ILE B N 1
ATOM 3026 C CA . ILE C 1 54 ? 39.36491 1.98833 26.56474 1.000 31.33254 54 ILE B CA 1
ATOM 3027 C C . ILE C 1 54 ? 39.59234 2.51359 27.98328 1.000 31.22907 54 ILE B C 1
ATOM 3028 O O . ILE C 1 54 ? 40.38993 3.43888 28.19481 1.000 30.06541 54 ILE B O 1
ATOM 3033 N N . TRP C 1 55 ? 38.88607 1.95598 28.97613 1.000 29.95689 55 TRP B N 1
ATOM 3034 C CA . TRP C 1 55 ? 38.98581 2.47218 30.34514 1.000 29.40584 55 TRP B CA 1
ATOM 3035 C C . TRP C 1 55 ? 40.33527 2.19120 30.99192 1.000 33.41112 55 TRP B C 1
ATOM 3036 O O . TRP C 1 55 ? 40.58126 2.66455 32.11045 1.000 34.12022 55 TRP B O 1
ATOM 3047 N N . LYS C 1 56 ? 41.20946 1.44006 30.33416 1.000 31.39751 56 LYS B N 1
ATOM 3048 C CA . LYS C 1 56 ? 42.56292 1.24301 30.84277 1.000 34.74185 56 LYS B CA 1
ATOM 3049 C C . LYS C 1 56 ? 43.54021 2.26876 30.29003 1.000 34.91888 56 LYS B C 1
ATOM 3050 O O . LYS C 1 56 ? 44.67574 2.34562 30.76433 1.000 36.99410 56 LYS B O 1
ATOM 3056 N N . LYS C 1 57 ? 43.11083 3.08312 29.33675 1.000 32.89682 57 LYS B N 1
ATOM 3057 C CA . LYS C 1 57 ? 43.94017 4.13117 28.77162 1.000 35.41086 57 LYS B CA 1
ATOM 3058 C C . LYS C 1 57 ? 43.85106 5.40980 29.60856 1.000 38.35042 57 LYS B C 1
ATOM 3059 O O . LYS C 1 57 ? 43.00233 5.55884 30.49712 1.000 35.31568 57 LYS B O 1
ATOM 3065 N N . SER C 1 58 ? 44.75014 6.34134 29.30553 1.000 40.09192 58 SER B N 1
ATOM 3066 C CA . SER C 1 58 ? 44.83666 7.59907 30.02962 1.000 39.69772 58 SER B CA 1
ATOM 3067 C C . SER C 1 58 ? 43.52757 8.37500 29.93914 1.000 39.15656 58 SER B C 1
ATOM 3068 O O . SER C 1 58 ? 42.72966 8.21849 29.00877 1.000 37.54212 58 SER B O 1
ATOM 3071 N N . ARG C 1 59 ? 43.32628 9.23428 30.93087 1.000 38.40884 59 ARG B N 1
ATOM 3072 C CA . ARG C 1 59 ? 42.18369 10.13715 30.92404 1.000 37.30232 59 ARG B CA 1
ATOM 3073 C C . ARG C 1 59 ? 42.13110 10.95719 29.63011 1.000 40.70344 59 ARG B C 1
ATOM 3074 O O . ARG C 1 59 ? 41.06407 11.10370 29.02282 1.000 37.06397 59 ARG B O 1
ATOM 3082 N N . HIS C 1 60 ? 43.28010 11.46662 29.16960 1.000 41.38086 60 HIS B N 1
ATOM 3083 C CA . HIS C 1 60 ? 43.29411 12.26205 27.93968 1.000 44.92300 60 HIS B CA 1
ATOM 3084 C C . HIS C 1 60 ? 42.85000 11.43250 26.73707 1.000 40.07212 60 HIS B C 1
ATOM 3085 O O . HIS C 1 60 ? 42.01562 11.87392 25.93637 1.000 36.93406 60 HIS B O 1
ATOM 3092 N N . LEU C 1 61 ? 43.38537 10.21646 26.60764 1.000 40.67157 61 LEU B N 1
ATOM 3093 C CA . LEU C 1 61 ? 43.03381 9.36241 25.47655 1.000 40.10627 61 LEU B CA 1
ATOM 3094 C C . LEU C 1 61 ? 41.56057 8.96480 25.50148 1.000 38.79010 61 LEU B C 1
ATOM 3095 O O . LEU C 1 61 ? 40.90002 8.95927 24.45475 1.000 37.23785 61 LEU B O 1
ATOM 3100 N N . GLN C 1 62 ? 41.02960 8.61162 26.67517 1.000 36.87787 62 GLN B N 1
ATOM 3101 C CA . GLN C 1 62 ? 39.59159 8.36195 26.77548 1.000 39.19434 62 GLN B CA 1
ATOM 3102 C C . GLN C 1 62 ? 38.79973 9.58323 26.34232 1.000 36.96827 62 GLN B C 1
ATOM 3103 O O . GLN C 1 62 ? 37.77307 9.45598 25.66171 1.000 36.53024 62 GLN B O 1
ATOM 3109 N N . ASP C 1 63 ? 39.27121 10.77829 26.72568 1.000 35.91857 63 ASP B N 1
ATOM 3110 C CA . ASP C 1 63 ? 38.52428 12.00245 26.46833 1.000 35.24527 63 ASP B CA 1
ATOM 3111 C C . ASP C 1 63 ? 38.47544 12.31530 24.97817 1.000 37.37154 63 ASP B C 1
ATOM 3112 O O . ASP C 1 63 ? 37.46382 12.81353 24.47705 1.000 36.98573 63 ASP B O 1
ATOM 3117 N N . VAL C 1 64 ? 39.56592 12.05591 24.25410 1.000 36.06642 64 VAL B N 1
ATOM 3118 C CA . VAL C 1 64 ? 39.53728 12.29844 22.81728 1.000 40.08625 64 VAL B CA 1
ATOM 3119 C C . VAL C 1 64 ? 38.83193 11.18403 22.04701 1.000 39.58085 64 VAL B C 1
ATOM 3120 O O . VAL C 1 64 ? 38.32867 11.43470 20.94309 1.000 42.42500 64 VAL B O 1
ATOM 3124 N N . TYR C 1 65 ? 38.75109 9.97193 22.59981 1.000 38.28366 65 TYR B N 1
ATOM 3125 C CA . TYR C 1 65 ? 38.19919 8.83710 21.86050 1.000 35.00380 65 TYR B CA 1
ATOM 3126 C C . TYR C 1 65 ? 36.68294 8.72215 22.01744 1.000 34.71623 65 TYR B C 1
ATOM 3127 O O . TYR C 1 65 ? 35.95812 8.59396 21.02608 1.000 33.19715 65 TYR B O 1
ATOM 3136 N N . TYR C 1 66 ? 36.18980 8.73890 23.25450 1.000 34.23609 66 TYR B N 1
ATOM 3137 C CA . TYR C 1 66 ? 34.77875 8.43848 23.48932 1.000 33.81597 66 TYR B CA 1
ATOM 3138 C C . TYR C 1 66 ? 33.80167 9.30275 22.69945 1.000 33.34154 66 TYR B C 1
ATOM 3139 O O . TYR C 1 66 ? 32.79185 8.74925 22.22691 1.000 33.95616 66 TYR B O 1
ATOM 3148 N N . PRO C 1 67 ? 34.01038 10.62009 22.51884 1.000 34.09844 67 PRO B N 1
ATOM 3149 C CA . PRO C 1 67 ? 33.07669 11.38710 21.67121 1.000 32.24197 67 PRO B CA 1
ATOM 3150 C C . PRO C 1 67 ? 32.86602 10.77129 20.29903 1.000 33.83089 67 PRO B C 1
ATOM 3151 O O . PRO C 1 67 ? 31.73967 10.79244 19.78498 1.000 31.87599 67 PRO B O 1
ATOM 3155 N N . PHE C 1 68 ? 33.91387 10.19141 19.70387 1.000 34.77643 68 PHE B N 1
ATOM 3156 C CA . PHE C 1 68 ? 33.75486 9.55021 18.40101 1.000 33.48705 68 PHE B CA 1
ATOM 3157 C C . PHE C 1 68 ? 32.91565 8.28503 18.51463 1.000 33.60481 68 PHE B C 1
ATOM 3158 O O . PHE C 1 68 ? 32.01187 8.04638 17.70440 1.000 31.81984 68 PHE B O 1
ATOM 3166 N N . MET C 1 69 ? 33.22657 7.44341 19.50105 1.000 30.46711 69 MET B N 1
ATOM 3167 C CA . MET C 1 69 ? 32.45762 6.22180 19.68486 1.000 32.97949 69 MET B CA 1
ATOM 3168 C C . MET C 1 69 ? 30.99924 6.55306 19.97717 1.000 31.01092 69 MET B C 1
ATOM 3169 O O . MET C 1 69 ? 30.09120 5.91936 19.43138 1.000 32.33181 69 MET B O 1
ATOM 3174 N N . ASP C 1 70 ? 30.76401 7.58029 20.80053 1.000 29.49492 70 ASP B N 1
ATOM 3175 C CA . ASP C 1 70 ? 29.41306 7.92537 21.23868 1.000 31.68166 70 ASP B CA 1
ATOM 3176 C C . ASP C 1 70 ? 28.56642 8.48642 20.10361 1.000 31.55564 70 ASP B C 1
ATOM 3177 O O . ASP C 1 70 ? 27.38411 8.14361 19.97552 1.000 31.65486 70 ASP B O 1
ATOM 3182 N N . VAL C 1 71 ? 29.13464 9.36829 19.28288 1.000 34.06342 71 VAL B N 1
ATOM 3183 C CA . VAL C 1 71 ? 28.34096 9.91402 18.18772 1.000 30.46543 71 VAL B CA 1
ATOM 3184 C C . VAL C 1 71 ? 28.09174 8.84366 17.13743 1.000 31.93949 71 VAL B C 1
ATOM 3185 O O . VAL C 1 71 ? 27.02199 8.81382 16.51360 1.000 31.28063 71 VAL B O 1
ATOM 3189 N N . LEU C 1 72 ? 29.05007 7.93299 16.93960 1.000 32.66381 72 LEU B N 1
ATOM 3190 C CA . LEU C 1 72 ? 28.84502 6.84652 15.98334 1.000 31.59259 72 LEU B CA 1
ATOM 3191 C C . LEU C 1 72 ? 27.69670 5.94366 16.42363 1.000 32.71180 72 LEU B C 1
ATOM 3192 O O . LEU C 1 72 ? 26.77762 5.68357 15.64397 1.000 31.00142 72 LEU B O 1
ATOM 3197 N N . HIS C 1 73 ? 27.72714 5.46246 17.68105 1.000 30.21455 73 HIS B N 1
ATOM 3198 C CA . HIS C 1 73 ? 26.61679 4.65534 18.20092 1.000 28.56860 73 HIS B CA 1
ATOM 3199 C C . HIS C 1 73 ? 25.27974 5.41091 18.17946 1.000 31.16300 73 HIS B C 1
ATOM 3200 O O . HIS C 1 73 ? 24.22716 4.80009 17.96330 1.000 31.73392 73 HIS B O 1
ATOM 3207 N N . THR C 1 74 ? 25.29301 6.73085 18.39755 1.000 31.71392 74 THR B N 1
ATOM 3208 C CA . THR C 1 74 ? 24.04855 7.50630 18.35115 1.000 29.18340 74 THR B CA 1
ATOM 3209 C C . THR C 1 74 ? 23.54180 7.67200 16.92042 1.000 32.75424 74 THR B C 1
ATOM 3210 O O . THR C 1 74 ? 22.38172 7.35883 16.62505 1.000 33.21714 74 THR B O 1
ATOM 3214 N N . ASP C 1 75 ? 24.39528 8.16139 16.01396 1.000 32.42355 75 ASP B N 1
ATOM 3215 C CA . ASP C 1 75 ? 23.91287 8.58898 14.70281 1.000 36.07709 75 ASP B CA 1
ATOM 3216 C C . ASP C 1 75 ? 23.73599 7.42072 13.74236 1.000 35.60099 75 ASP B C 1
ATOM 3217 O O . ASP C 1 75 ? 22.88865 7.49539 12.84792 1.000 37.34222 75 ASP B O 1
ATOM 3222 N N . MET C 1 76 ? 24.52311 6.35723 13.89620 1.000 35.55721 76 MET B N 1
ATOM 3223 C CA . MET C 1 76 ? 24.39565 5.16123 13.07830 1.000 37.03627 76 MET B CA 1
ATOM 3224 C C . MET C 1 76 ? 23.36900 4.22889 13.70156 1.000 36.74128 76 MET B C 1
ATOM 3225 O O . MET C 1 76 ? 23.21288 4.18880 14.91931 1.000 33.78990 76 MET B O 1
ATOM 3230 N N . ASP C 1 77 ? 22.66455 3.47090 12.85641 1.000 36.47631 77 ASP B N 1
ATOM 3231 C CA . ASP C 1 77 ? 21.66106 2.53388 13.36282 1.000 37.48348 77 ASP B CA 1
ATOM 3232 C C . ASP C 1 77 ? 22.35170 1.23162 13.75806 1.000 38.52118 77 ASP B C 1
ATOM 3233 O O . ASP C 1 77 ? 22.31084 0.21664 13.06107 1.000 43.10053 77 ASP B O 1
ATOM 3238 N N . ILE C 1 78 ? 23.00284 1.26819 14.91503 1.000 34.33359 78 ILE B N 1
ATOM 3239 C CA . ILE C 1 78 ? 23.65162 0.08892 15.47372 1.000 34.03431 78 ILE B CA 1
ATOM 3240 C C . ILE C 1 78 ? 22.67711 -0.56468 16.44058 1.000 33.58919 78 ILE B C 1
ATOM 3241 O O . ILE C 1 78 ? 22.22311 0.06857 17.40012 1.000 34.24517 78 ILE B O 1
ATOM 3246 N N . GLN C 1 79 ? 22.32966 -1.81911 16.17049 1.000 33.44327 79 GLN B N 1
ATOM 3247 C CA . GLN C 1 79 ? 21.34184 -2.53564 16.96363 1.000 37.48923 79 GLN B CA 1
ATOM 3248 C C . GLN C 1 79 ? 22.06884 -3.25376 18.09009 1.000 35.56759 79 GLN B C 1
ATOM 3249 O O . GLN C 1 79 ? 22.89025 -4.13934 17.83840 1.000 35.94368 79 GLN B O 1
ATOM 3255 N N . ARG C 1 80 ? 21.78361 -2.86151 19.32273 1.000 33.75894 80 ARG B N 1
ATOM 3256 C CA . ARG C 1 80 ? 22.51492 -3.34712 20.48377 1.000 31.42795 80 ARG B CA 1
ATOM 3257 C C . ARG C 1 80 ? 21.55921 -4.23515 21.25898 1.000 36.74452 80 ARG B C 1
ATOM 3258 O O . ARG C 1 80 ? 20.54604 -3.75349 21.77264 1.000 34.48425 80 ARG B O 1
ATOM 3266 N N . GLN C 1 81 ? 21.86500 -5.52988 21.32586 1.000 34.37882 81 GLN B N 1
ATOM 3267 C CA . GLN C 1 81 ? 20.92838 -6.46930 21.92187 1.000 36.71408 81 GLN B CA 1
ATOM 3268 C C . GLN C 1 81 ? 21.68898 -7.60671 22.57563 1.000 34.46299 81 GLN B C 1
ATOM 3269 O O . GLN C 1 81 ? 22.90566 -7.76317 22.41253 1.000 32.48980 81 GLN B O 1
ATOM 3275 N N . GLY C 1 82 ? 20.94493 -8.40109 23.33689 1.000 35.49141 82 GLY B N 1
ATOM 3276 C CA . GLY C 1 82 ? 21.48666 -9.58291 23.96074 1.000 39.54938 82 GLY B CA 1
ATOM 3277 C C . GLY C 1 82 ? 21.16400 -10.80185 23.12485 1.000 38.09323 82 GLY B C 1
ATOM 3278 O O . GLY C 1 82 ? 20.35197 -10.76431 22.20714 1.000 39.96526 82 GLY B O 1
ATOM 3279 N N . TYR C 1 83 ? 21.82296 -11.89863 23.46061 1.000 37.82256 83 TYR B N 1
ATOM 3280 C CA . TYR C 1 83 ? 21.56990 -13.14837 22.75983 1.000 37.45622 83 TYR B CA 1
ATOM 3281 C C . TYR C 1 83 ? 20.23052 -13.74672 23.19928 1.000 42.18597 83 TYR B C 1
ATOM 3282 O O . TYR C 1 83 ? 19.75014 -13.49550 24.31015 1.000 38.34714 83 TYR B O 1
ATOM 3291 N N . CYS C 1 84 ? 19.61054 -14.53388 22.31560 1.000 42.08345 84 CYS B N 1
ATOM 3292 C CA . CYS C 1 84 ? 18.33595 -15.16370 22.64936 1.000 44.64135 84 CYS B CA 1
ATOM 3293 C C . CYS C 1 84 ? 18.55887 -16.58238 23.16990 1.000 45.07137 84 CYS B C 1
ATOM 3294 O O . CYS C 1 84 ? 19.66404 -17.12338 23.11708 1.000 45.77106 84 CYS B O 1
ATOM 3297 N N . ASN C 1 85 ? 17.48342 -17.17629 23.69810 1.000 49.43359 85 ASN B N 1
ATOM 3298 C CA . ASN C 1 85 ? 17.57051 -18.50360 24.30782 1.000 50.43667 85 ASN B CA 1
ATOM 3299 C C . ASN C 1 85 ? 18.14477 -19.53744 23.33983 1.000 49.64575 85 ASN B C 1
ATOM 3300 O O . ASN C 1 85 ? 18.99064 -20.35737 23.71964 1.000 49.03385 85 ASN B O 1
ATOM 3305 N N . LYS C 1 86 ? 17.67280 -19.53761 22.08818 1.000 47.91290 86 LYS B N 1
ATOM 3306 C CA . LYS C 1 86 ? 18.15860 -20.52508 21.12869 1.000 51.75475 86 LYS B CA 1
ATOM 3307 C C . LYS C 1 86 ? 19.67184 -20.43063 20.98007 1.000 48.35202 86 LYS B C 1
ATOM 3308 O O . LYS C 1 86 ? 20.36206 -21.45325 20.87730 1.000 43.79877 86 LYS B O 1
ATOM 3311 N N . VAL C 1 87 ? 20.20397 -19.20741 21.01564 1.000 43.74224 87 VAL B N 1
ATOM 3312 C CA . VAL C 1 87 ? 21.63720 -19.00412 20.85078 1.000 45.08807 87 VAL B CA 1
ATOM 3313 C C . VAL C 1 87 ? 22.40497 -19.55197 22.04947 1.000 45.56149 87 VAL B C 1
ATOM 3314 O O . VAL C 1 87 ? 23.44022 -20.21035 21.88845 1.000 43.31544 87 VAL B O 1
ATOM 3318 N N . LEU C 1 88 ? 21.90358 -19.31559 23.26600 1.000 43.55416 88 LEU B N 1
ATOM 3319 C CA . LEU C 1 88 ? 22.56630 -19.85862 24.44730 1.000 43.35031 88 LEU B CA 1
ATOM 3320 C C . LEU C 1 88 ? 22.62453 -21.38162 24.38589 1.000 43.65863 88 LEU B C 1
ATOM 3321 O O . LEU C 1 88 ? 23.67095 -21.98627 24.64079 1.000 45.94232 88 LEU B O 1
ATOM 3326 N N . LYS C 1 89 ? 21.50856 -22.02129 24.03478 1.000 42.62787 89 LYS B N 1
ATOM 3327 C CA . LYS C 1 89 ? 21.50018 -23.47678 23.97047 1.000 46.19667 89 LYS B CA 1
ATOM 3328 C C . LYS C 1 89 ? 22.49927 -23.97632 22.93775 1.000 45.72956 89 LYS B C 1
ATOM 3329 O O . LYS C 1 89 ? 23.17039 -24.99241 23.14985 1.000 46.41317 89 LYS B O 1
ATOM 3331 N N . ARG C 1 90 ? 22.61893 -23.27072 21.81511 1.000 43.37070 90 ARG B N 1
ATOM 3332 C CA . ARG C 1 90 ? 23.57594 -23.69599 20.80440 1.000 44.80366 90 ARG B CA 1
ATOM 3333 C C . ARG C 1 90 ? 25.00425 -23.57703 21.32176 1.000 47.26044 90 ARG B C 1
ATOM 3334 O O . ARG C 1 90 ? 25.82506 -24.47754 21.10544 1.000 45.69422 90 ARG B O 1
ATOM 3342 N N . ALA C 1 91 ? 25.31106 -22.48978 22.03214 1.000 41.87244 91 ALA B N 1
ATOM 3343 C CA . ALA C 1 91 ? 26.66757 -22.29617 22.53412 1.000 48.01584 91 ALA B CA 1
ATOM 3344 C C . ALA C 1 91 ? 27.07530 -23.41603 23.48604 1.000 50.29908 91 ALA B C 1
ATOM 3345 O O . ALA C 1 91 ? 28.22425 -23.87095 23.46733 1.000 55.07563 91 ALA B O 1
ATOM 3347 N N . CYS C 1 92 ? 26.15316 -23.87512 24.32789 1.000 42.58143 92 CYS B N 1
ATOM 3348 C CA . CYS C 1 92 ? 26.53220 -24.90763 25.28118 1.000 50.45709 92 CYS B CA 1
ATOM 3349 C C . CYS C 1 92 ? 26.74057 -26.25822 24.62053 1.000 56.71141 92 CYS B C 1
ATOM 3350 O O . CYS C 1 92 ? 27.44224 -27.10715 25.18187 1.000 55.78603 92 CYS B O 1
ATOM 3353 N N . LEU C 1 93 ? 26.13219 -26.48423 23.45692 1.000 54.08058 93 LEU B N 1
ATOM 3354 C CA . LEU C 1 93 ? 26.32099 -27.74138 22.75289 1.000 54.94770 93 LEU B CA 1
ATOM 3355 C C . LEU C 1 93 ? 27.55387 -27.72145 21.85784 1.000 60.11058 93 LEU B C 1
ATOM 3356 O O . LEU C 1 93 ? 27.89215 -28.75828 21.27975 1.000 61.07586 93 LEU B O 1
ATOM 3361 N N . GLU C 1 94 ? 28.22461 -26.57333 21.73602 1.000 67.51684 94 GLU B N 1
ATOM 3362 C CA . GLU C 1 94 ? 29.50835 -26.50949 21.05269 1.000 71.18888 94 GLU B CA 1
ATOM 3363 C C . GLU C 1 94 ? 30.53252 -27.33841 21.82603 1.000 77.38831 94 GLU B C 1
ATOM 3364 O O . GLU C 1 94 ? 30.46443 -27.43059 23.05588 1.000 78.23588 94 GLU B O 1
ATOM 3370 N N . PRO C 1 95 ? 31.51031 -27.93044 21.13698 1.000 84.40137 95 PRO B N 1
ATOM 3371 C CA . PRO C 1 95 ? 32.49925 -28.74887 21.86162 1.000 87.28629 95 PRO B CA 1
ATOM 3372 C C . PRO C 1 95 ? 33.49590 -27.93539 22.67842 1.000 90.21306 95 PRO B C 1
ATOM 3373 O O . PRO C 1 95 ? 33.90421 -28.39001 23.75545 1.000 91.20732 95 PRO B O 1
ATOM 3377 N N . ASP C 1 96 ? 33.90177 -26.75246 22.20949 1.000 88.93745 96 ASP B N 1
ATOM 3378 C CA . ASP C 1 96 ? 34.89200 -25.93930 22.92750 1.000 83.43286 96 ASP B CA 1
ATOM 3379 C C . ASP C 1 96 ? 34.33324 -24.63907 23.47593 1.000 79.68666 96 ASP B C 1
ATOM 3380 O O . ASP C 1 96 ? 35.04556 -23.63368 23.51936 1.000 74.65723 96 ASP B O 1
ATOM 3385 N N . ARG C 1 99 ? 38.66061 -23.79783 24.51831 1.000 72.62289 99 ARG B N 1
ATOM 3386 C CA . ARG C 1 99 ? 39.49159 -23.07487 23.55999 1.000 68.83584 99 ARG B CA 1
ATOM 3387 C C . ARG C 1 99 ? 39.05795 -21.61142 23.44559 1.000 69.10450 99 ARG B C 1
ATOM 3388 O O . ARG C 1 99 ? 39.88248 -20.69562 23.51908 1.000 69.81099 99 ARG B O 1
ATOM 3390 N N . LEU C 1 100 ? 37.76099 -21.39218 23.26579 1.000 62.04434 100 LEU B N 1
ATOM 3391 C CA . LEU C 1 100 ? 37.21470 -20.05990 23.04862 1.000 59.12579 100 LEU B CA 1
ATOM 3392 C C . LEU C 1 100 ? 36.53632 -19.55188 24.31103 1.000 53.53108 100 LEU B C 1
ATOM 3393 O O . LEU C 1 100 ? 35.88148 -20.31595 25.02754 1.000 49.58636 100 LEU B O 1
ATOM 3398 N N . SER C 1 101 ? 36.67845 -18.25461 24.56412 1.000 47.51072 101 SER B N 1
ATOM 3399 C CA . SER C 1 101 ? 35.99393 -17.63856 25.68786 1.000 45.74598 101 SER B CA 1
ATOM 3400 C C . SER C 1 101 ? 34.47314 -17.73894 25.51352 1.000 43.44417 101 SER B C 1
ATOM 3401 O O . SER C 1 101 ? 33.95704 -17.97521 24.41843 1.000 41.54817 101 SER B O 1
ATOM 3404 N N . VAL C 1 102 ? 33.75555 -17.53792 26.62291 1.000 42.96686 102 VAL B N 1
ATOM 3405 C CA . VAL C 1 102 ? 32.29580 -17.66623 26.62729 1.000 42.21940 102 VAL B CA 1
ATOM 3406 C C . VAL C 1 102 ? 31.65612 -16.65328 25.67878 1.000 39.60897 102 VAL B C 1
ATOM 3407 O O . VAL C 1 102 ? 30.76541 -16.99266 24.89252 1.000 35.34198 102 VAL B O 1
ATOM 3411 N N . GLU C 1 103 ? 32.09339 -15.39303 25.74593 1.000 38.55943 103 GLU B N 1
ATOM 3412 C CA . GLU C 1 103 ? 31.57055 -14.37068 24.83952 1.000 37.12043 103 GLU B CA 1
ATOM 3413 C C . GLU C 1 103 ? 31.72502 -14.79469 23.37953 1.000 38.26890 103 GLU B C 1
ATOM 3414 O O . GLU C 1 103 ? 30.78848 -14.66100 22.57989 1.000 37.66990 103 GLU B O 1
ATOM 3420 N N . LYS C 1 104 ? 32.89650 -15.32431 23.01956 1.000 40.10625 104 LYS B N 1
ATOM 3421 C CA . LYS C 1 104 ? 33.13465 -15.75589 21.64257 1.000 40.05063 104 LYS B CA 1
ATOM 3422 C C . LYS C 1 104 ? 32.23466 -16.91944 21.25062 1.000 36.24447 104 LYS B C 1
ATOM 3423 O O . LYS C 1 104 ? 31.72449 -16.96052 20.12591 1.000 38.28344 104 LYS B O 1
ATOM 3429 N N . ARG C 1 105 ? 32.04008 -17.87897 22.15886 1.000 40.80335 105 ARG B N 1
ATOM 3430 C CA . ARG C 1 105 ? 31.14703 -18.99919 21.88163 1.000 40.37121 105 ARG B CA 1
ATOM 3431 C C . ARG C 1 105 ? 29.72028 -18.52034 21.66381 1.000 36.89542 105 ARG B C 1
ATOM 3432 O O . ARG C 1 105 ? 29.02219 -19.00836 20.76690 1.000 38.32574 105 ARG B O 1
ATOM 3440 N N . LEU C 1 106 ? 29.25899 -17.58189 22.49256 1.000 34.93395 106 LEU B N 1
ATOM 3441 C CA . LEU C 1 106 ? 27.93400 -17.00934 22.28941 1.000 34.10265 106 LEU B CA 1
ATOM 3442 C C . LEU C 1 106 ? 27.86524 -16.26528 20.96782 1.000 36.12545 106 LEU B C 1
ATOM 3443 O O . LEU C 1 106 ? 26.87200 -16.36794 20.23921 1.000 38.51174 106 LEU B O 1
ATOM 3448 N N . LEU C 1 107 ? 28.92107 -15.52112 20.63607 1.000 36.12480 107 LEU B N 1
ATOM 3449 C CA . LEU C 1 107 ? 28.94069 -14.77651 19.38323 1.000 35.92708 107 LEU B CA 1
ATOM 3450 C C . LEU C 1 107 ? 28.88125 -15.71471 18.18120 1.000 38.93694 107 LEU B C 1
ATOM 3451 O O . LEU C 1 107 ? 28.12936 -15.46605 17.22851 1.000 37.99765 107 LEU B O 1
ATOM 3456 N N . VAL C 1 108 ? 29.66571 -16.79865 18.20855 1.000 36.74819 108 VAL B N 1
ATOM 3457 C CA . VAL C 1 108 ? 29.63263 -17.78063 17.12226 1.000 35.69362 108 VAL B CA 1
ATOM 3458 C C . VAL C 1 108 ? 28.25019 -18.40518 17.01981 1.000 38.67055 108 VAL B C 1
ATOM 3459 O O . VAL C 1 108 ? 27.69341 -18.57307 15.92018 1.000 38.98933 108 VAL B O 1
ATOM 3463 N N . ALA C 1 109 ? 27.69274 -18.78889 18.16673 1.000 36.73430 109 ALA B N 1
ATOM 3464 C CA . ALA C 1 109 ? 26.35305 -19.36192 18.20973 1.000 38.08311 109 ALA B CA 1
ATOM 3465 C C . ALA C 1 109 ? 25.32722 -18.42105 17.59546 1.000 36.43366 109 ALA B C 1
ATOM 3466 O O . ALA C 1 109 ? 24.44327 -18.85676 16.85215 1.000 35.84096 109 ALA B O 1
ATOM 3468 N N . HIS C 1 110 ? 25.44255 -17.12235 17.88241 1.000 36.59165 110 HIS B N 1
ATOM 3469 C CA . HIS C 1 110 ? 24.48490 -16.14496 17.36609 1.000 38.59575 110 HIS B CA 1
ATOM 3470 C C . HIS C 1 110 ? 24.57018 -16.03821 15.84735 1.000 38.75539 110 HIS B C 1
ATOM 3471 O O . HIS C 1 110 ? 23.54937 -16.07808 15.14893 1.000 41.42797 110 HIS B O 1
ATOM 3478 N N . VAL C 1 111 ? 25.78639 -15.90932 15.32102 1.000 38.12351 111 VAL B N 1
ATOM 3479 C CA . VAL C 1 111 ? 25.98326 -15.82918 13.87543 1.000 37.94389 111 VAL B CA 1
ATOM 3480 C C . VAL C 1 111 ? 25.39494 -17.05583 13.18030 1.000 42.66012 111 VAL B C 1
ATOM 3481 O O . VAL C 1 111 ? 24.66508 -16.93299 12.19090 1.000 44.01712 111 VAL B O 1
ATOM 3485 N N . VAL C 1 112 ? 25.69316 -18.25528 13.69301 1.000 39.94499 112 VAL B N 1
ATOM 3486 C CA . VAL C 1 112 ? 25.24249 -19.48165 13.03546 1.000 43.14907 112 VAL B CA 1
ATOM 3487 C C . VAL C 1 112 ? 23.73237 -19.64742 13.18558 1.000 44.54313 112 VAL B C 1
ATOM 3488 O O . VAL C 1 112 ? 23.02282 -19.90069 12.20522 1.000 42.47042 112 VAL B O 1
ATOM 3492 N N . GLU C 1 113 ? 23.21929 -19.49600 14.41149 1.000 39.65560 113 GLU B N 1
ATOM 3493 C CA . GLU C 1 113 ? 21.79610 -19.71500 14.66357 1.000 42.49801 113 GLU B CA 1
ATOM 3494 C C . GLU C 1 113 ? 20.92464 -18.88470 13.73890 1.000 43.84753 113 GLU B C 1
ATOM 3495 O O . GLU C 1 113 ? 19.94238 -19.38081 13.17962 1.000 46.38185 113 GLU B O 1
ATOM 3501 N N . HIS C 1 114 ? 21.26167 -17.60890 13.58055 1.000 43.02353 114 HIS B N 1
ATOM 3502 C CA . HIS C 1 114 ? 20.48362 -16.69214 12.76289 1.000 44.98914 114 HIS B CA 1
ATOM 3503 C C . HIS C 1 114 ? 21.02091 -16.56359 11.34479 1.000 44.63031 114 HIS B C 1
ATOM 3504 O O . HIS C 1 114 ? 20.47607 -15.77915 10.56099 1.000 45.59760 114 HIS B O 1
ATOM 3511 N N . GLN C 1 115 ? 22.06828 -17.31480 11.00387 1.000 45.52651 115 GLN B N 1
ATOM 3512 C CA . GLN C 1 115 ? 22.68497 -17.29802 9.67602 1.000 45.38492 115 GLN B CA 1
ATOM 3513 C C . GLN C 1 115 ? 22.93991 -15.86602 9.19878 1.000 46.28579 115 GLN B C 1
ATOM 3514 O O . GLN C 1 115 ? 22.46537 -15.42663 8.14931 1.000 45.47257 115 GLN B O 1
ATOM 3520 N N . LEU C 1 116 ? 23.71723 -15.13859 9.99566 1.000 47.73265 116 LEU B N 1
ATOM 3521 C CA . LEU C 1 116 ? 23.91120 -13.71583 9.75343 1.000 43.87872 116 LEU B CA 1
ATOM 3522 C C . LEU C 1 116 ? 25.27388 -13.43813 9.13014 1.000 43.96564 116 LEU B C 1
ATOM 3523 O O . LEU C 1 116 ? 26.25333 -14.11536 9.45348 1.000 45.98435 116 LEU B O 1
ATOM 3528 N N . PRO C 1 117 ? 25.38440 -12.46498 8.22796 1.000 42.34754 117 PRO B N 1
ATOM 3529 C CA . PRO C 1 117 ? 26.71409 -12.07527 7.73848 1.000 41.18731 117 PRO B CA 1
ATOM 3530 C C . PRO C 1 117 ? 27.54322 -11.52857 8.88870 1.000 42.42767 117 PRO B C 1
ATOM 3531 O O . PRO C 1 117 ? 27.04344 -10.78289 9.73230 1.000 40.45908 117 PRO B O 1
ATOM 3535 N N . PHE C 1 118 ? 28.80973 -11.93325 8.94086 1.000 38.56043 118 PHE B N 1
ATOM 3536 C CA . PHE C 1 118 ? 29.65462 -11.67564 10.10204 1.000 38.95838 118 PHE B CA 1
ATOM 3537 C C . PHE C 1 118 ? 30.97870 -11.08026 9.64548 1.000 40.64158 118 PHE B C 1
ATOM 3538 O O . PHE C 1 118 ? 31.60419 -11.59356 8.71368 1.000 40.22973 118 PHE B O 1
ATOM 3546 N N . TYR C 1 119 ? 31.40077 -10.00856 10.31304 1.000 36.03576 119 TYR B N 1
ATOM 3547 C CA . TYR C 1 119 ? 32.64500 -9.30718 10.03148 1.000 37.87757 119 TYR B CA 1
ATOM 3548 C C . TYR C 1 119 ? 33.50660 -9.34186 11.28441 1.000 37.70241 119 TYR B C 1
ATOM 3549 O O . TYR C 1 119 ? 33.02147 -9.01705 12.37258 1.000 33.67705 119 TYR B O 1
ATOM 3558 N N . THR C 1 120 ? 34.78029 -9.71484 11.13709 1.000 36.50122 120 THR B N 1
ATOM 3559 C CA . THR C 1 120 ? 35.65632 -9.79807 12.30186 1.000 36.13642 120 THR B CA 1
ATOM 3560 C C . THR C 1 120 ? 37.11903 -9.81103 11.87641 1.000 40.26489 120 THR B C 1
ATOM 3561 O O . THR C 1 120 ? 37.46735 -10.31084 10.80228 1.000 38.98361 120 THR B O 1
ATOM 3565 N N . HIS C 1 121 ? 37.96896 -9.25971 12.74493 1.000 35.95776 121 HIS B N 1
ATOM 3566 C CA . HIS C 1 121 ? 39.41837 -9.36533 12.63579 1.000 38.01564 121 HIS B CA 1
ATOM 3567 C C . HIS C 1 121 ? 39.99954 -10.43519 13.55036 1.000 41.69099 121 HIS B C 1
ATOM 3568 O O . HIS C 1 121 ? 41.22213 -10.62097 13.56286 1.000 44.89453 121 HIS B O 1
ATOM 3575 N N . ASP C 1 122 ? 39.15958 -11.12237 14.32271 1.000 35.50299 122 ASP B N 1
ATOM 3576 C CA . ASP C 1 122 ? 39.61491 -12.04279 15.35815 1.000 38.62974 122 ASP B CA 1
ATOM 3577 C C . ASP C 1 122 ? 40.09782 -13.32776 14.69639 1.000 44.84454 122 ASP B C 1
ATOM 3578 O O . ASP C 1 122 ? 39.29011 -14.10889 14.17862 1.000 42.75583 122 ASP B O 1
ATOM 3583 N N . ASP C 1 123 ? 41.41897 -13.54735 14.72298 1.000 40.75483 123 ASP B N 1
ATOM 3584 C CA . ASP C 1 123 ? 41.99928 -14.73256 14.10106 1.000 45.90800 123 ASP B CA 1
ATOM 3585 C C . ASP C 1 123 ? 41.41863 -16.01941 14.66989 1.000 45.57083 123 ASP B C 1
ATOM 3586 O O . ASP C 1 123 ? 41.32296 -17.01702 13.95418 1.000 47.50817 123 ASP B O 1
ATOM 3591 N N . SER C 1 124 ? 41.03681 -16.02942 15.94901 1.000 42.10068 124 SER B N 1
ATOM 3592 C CA . SER C 1 124 ? 40.51276 -17.26749 16.52241 1.000 48.72679 124 SER B CA 1
ATOM 3593 C C . SER C 1 124 ? 39.10026 -17.57399 16.04013 1.000 46.34952 124 SER B C 1
ATOM 3594 O O . SER C 1 124 ? 38.60167 -18.67811 16.28423 1.000 47.15785 124 SER B O 1
ATOM 3597 N N . LEU C 1 125 ? 38.45088 -16.62781 15.36889 1.000 41.07221 125 LEU B N 1
ATOM 3598 C CA . LEU C 1 125 ? 37.15027 -16.85424 14.75950 1.000 42.46310 125 LEU B CA 1
ATOM 3599 C C . LEU C 1 125 ? 37.22732 -17.02374 13.25239 1.000 43.87934 125 LEU B C 1
ATOM 3600 O O . LEU C 1 125 ? 36.42411 -17.76722 12.68610 1.000 45.66055 125 LEU B O 1
ATOM 3605 N N . ARG C 1 126 ? 38.16548 -16.34020 12.59316 1.000 43.40251 126 ARG B N 1
ATOM 3606 C CA . ARG C 1 126 ? 38.31118 -16.44464 11.14562 1.000 45.66313 126 ARG B CA 1
ATOM 3607 C C . ARG C 1 126 ? 38.80404 -17.81789 10.71324 1.000 49.71672 126 ARG B C 1
ATOM 3608 O O . ARG C 1 126 ? 38.61348 -18.19327 9.55362 1.000 55.81504 126 ARG B O 1
ATOM 3616 N N . GLU C 1 127 ? 39.41996 -18.57624 11.61711 1.000 48.47577 127 GLU B N 1
ATOM 3617 C CA . GLU C 1 127 ? 39.89432 -19.92039 11.30898 1.000 52.90860 127 GLU B CA 1
ATOM 3618 C C . GLU C 1 127 ? 38.81574 -20.98741 11.45567 1.000 51.35891 127 GLU B C 1
ATOM 3619 O O . GLU C 1 127 ? 39.07275 -22.14929 11.11713 1.000 51.77044 127 GLU B O 1
ATOM 3625 N N . LEU C 1 128 ? 37.63466 -20.63190 11.96088 1.000 48.98759 128 LEU B N 1
ATOM 3626 C CA . LEU C 1 128 ? 36.62992 -21.62268 12.32765 1.000 49.19027 128 LEU B CA 1
ATOM 3627 C C . LEU C 1 128 ? 35.82617 -22.02400 11.10279 1.000 48.85272 128 LEU B C 1
ATOM 3628 O O . LEU C 1 128 ? 35.13898 -21.18511 10.51097 1.000 49.77283 128 LEU B O 1
ATOM 3633 N N . GLY C 1 129 ? 35.89130 -23.31044 10.73652 1.000 47.61801 129 GLY B N 1
ATOM 3634 C CA . GLY C 1 129 ? 35.07009 -23.79438 9.63678 1.000 46.00170 129 GLY B CA 1
ATOM 3635 C C . GLY C 1 129 ? 33.60826 -23.43197 9.80574 1.000 44.89984 129 GLY B C 1
ATOM 3636 O O . GLY C 1 129 ? 32.95312 -22.98055 8.86172 1.000 43.24701 129 GLY B O 1
ATOM 3637 N N . LEU C 1 130 ? 33.09001 -23.57511 11.02760 1.000 43.93033 130 LEU B N 1
ATOM 3638 C CA . LEU C 1 130 ? 31.67953 -23.30392 11.26065 1.000 42.45221 130 LEU B CA 1
ATOM 3639 C C . LEU C 1 130 ? 31.30390 -21.86847 10.86975 1.000 44.89712 130 LEU B C 1
ATOM 3640 O O . LEU C 1 130 ? 30.16673 -21.61469 10.45500 1.000 46.03504 130 LEU B O 1
ATOM 3645 N N . LEU C 1 131 ? 32.24451 -20.92328 10.94679 1.000 44.08413 131 LEU B N 1
ATOM 3646 C CA . LEU C 1 131 ? 31.92852 -19.52998 10.63763 1.000 44.12130 131 LEU B CA 1
ATOM 3647 C C . LEU C 1 131 ? 32.16615 -19.15131 9.18306 1.000 49.76959 131 LEU B C 1
ATOM 3648 O O . LEU C 1 131 ? 31.63323 -18.12885 8.72739 1.000 44.41583 131 LEU B O 1
ATOM 3653 N N . LYS C 1 132 ? 32.94518 -19.93976 8.44116 1.000 45.52374 132 LYS B N 1
ATOM 3654 C CA . LYS C 1 132 ? 33.33958 -19.51235 7.10658 1.000 46.98573 132 LYS B CA 1
ATOM 3655 C C . LYS C 1 132 ? 32.17935 -19.30149 6.13147 1.000 43.68048 132 LYS B C 1
ATOM 3656 O O . LYS C 1 132 ? 32.33977 -18.46839 5.22439 1.000 46.57403 132 LYS B O 1
ATOM 3662 N N . PRO C 1 133 ? 31.01908 -19.96017 6.23953 1.000 47.43561 133 PRO B N 1
ATOM 3663 C CA . PRO C 1 133 ? 29.93248 -19.61504 5.30854 1.000 50.80438 133 PRO B CA 1
ATOM 3664 C C . PRO C 1 133 ? 29.30099 -18.26956 5.60135 1.000 50.29362 133 PRO B C 1
ATOM 3665 O O . PRO C 1 133 ? 28.57322 -17.74866 4.74483 1.000 46.52416 133 PRO B O 1
ATOM 3669 N N . PHE C 1 134 ? 29.57974 -17.67792 6.76764 1.000 48.58995 134 PHE B N 1
ATOM 3670 C CA . PHE C 1 134 ? 29.00821 -16.39990 7.14909 1.000 46.03870 134 PHE B CA 1
ATOM 3671 C C . PHE C 1 134 ? 30.01821 -15.26258 7.18358 1.000 48.47934 134 PHE B C 1
ATOM 3672 O O . PHE C 1 134 ? 29.60540 -14.09644 7.22142 1.000 47.35995 134 PHE B O 1
ATOM 3680 N N . LEU C 1 135 ? 31.31588 -15.56646 7.18412 1.000 49.09428 135 LEU B N 1
ATOM 3681 C CA . LEU C 1 135 ? 32.32838 -14.52230 7.14878 1.000 45.57819 135 LEU B CA 1
ATOM 3682 C C . LEU C 1 135 ? 32.18089 -13.72781 5.86581 1.000 46.27371 135 LEU B C 1
ATOM 3683 O O . LEU C 1 135 ? 32.02051 -14.30035 4.78766 1.000 52.86175 135 LEU B O 1
ATOM 3688 N N . LYS C 1 136 ? 32.23810 -12.40993 5.96630 1.000 44.81225 136 LYS B N 1
ATOM 3689 C CA . LYS C 1 136 ? 32.19558 -11.58654 4.76896 1.000 48.81241 136 LYS B CA 1
ATOM 3690 C C . LYS C 1 136 ? 33.52658 -10.87400 4.57682 1.000 47.55050 136 LYS B C 1
ATOM 3691 O O . LYS C 1 136 ? 34.23647 -10.56937 5.53775 1.000 49.42715 136 LYS B O 1
ATOM 3697 N N . THR C 1 137 ? 33.86917 -10.64764 3.31636 1.000 51.31427 137 THR B N 1
ATOM 3698 C CA . THR C 1 137 ? 35.01439 -9.81940 2.96832 1.000 50.59237 137 THR B CA 1
ATOM 3699 C C . THR C 1 137 ? 34.77009 -8.36132 3.33219 1.000 49.14251 137 THR B C 1
ATOM 3700 O O . THR C 1 137 ? 33.70805 -7.80361 3.04609 1.000 49.97480 137 THR B O 1
ATOM 3704 N N . PHE C 1 138 ? 35.76436 -7.74161 3.94421 1.000 50.73006 138 PHE B N 1
ATOM 3705 C CA . PHE C 1 138 ? 35.63431 -6.34247 4.33053 1.000 49.73950 138 PHE B CA 1
ATOM 3706 C C . PHE C 1 138 ? 35.55760 -5.47455 3.08055 1.000 52.84656 138 PHE B C 1
ATOM 3707 O O . PHE C 1 138 ? 36.40561 -5.60855 2.19068 1.000 53.08424 138 PHE B O 1
ATOM 3715 N N . PRO C 1 139 ? 34.56344 -4.59056 2.96729 1.000 52.05793 139 PRO B N 1
ATOM 3716 C CA . PRO C 1 139 ? 34.53643 -3.65305 1.83337 1.000 57.50827 139 PRO B CA 1
ATOM 3717 C C . PRO C 1 139 ? 35.75058 -2.73611 1.85697 1.000 56.24225 139 PRO B C 1
ATOM 3718 O O . PRO C 1 139 ? 36.43253 -2.58548 2.87247 1.000 54.84763 139 PRO B O 1
ATOM 3722 N N . ALA C 1 140 ? 36.00515 -2.09618 0.72652 1.000 56.46107 140 ALA B N 1
ATOM 3723 C CA . ALA C 1 140 ? 37.14996 -1.20400 0.64109 1.000 58.43351 140 ALA B CA 1
ATOM 3724 C C . ALA C 1 140 ? 36.71708 0.22502 0.34950 1.000 64.40363 140 ALA B C 1
ATOM 3725 O O . ALA C 1 140 ? 35.55406 0.57549 0.53562 1.000 66.45658 140 ALA B O 1
ATOM 3727 N N . SER C 1 144 ? 39.98319 6.39395 3.93003 1.000 68.56040 144 SER B N 1
ATOM 3728 C CA . SER C 1 144 ? 40.13092 7.80617 4.27677 1.000 81.43018 144 SER B CA 1
ATOM 3729 C C . SER C 1 144 ? 38.87640 8.39807 4.92630 1.000 76.27752 144 SER B C 1
ATOM 3730 O O . SER C 1 144 ? 38.40186 7.89726 5.95607 1.000 69.93804 144 SER B O 1
ATOM 3733 N N . SER C 1 145 ? 38.36668 9.47367 4.31084 1.000 78.21240 145 SER B N 1
ATOM 3734 C CA . SER C 1 145 ? 37.19106 10.21561 4.77659 1.000 67.85302 145 SER B CA 1
ATOM 3735 C C . SER C 1 145 ? 35.93824 9.38709 4.51574 1.000 66.95512 145 SER B C 1
ATOM 3736 O O . SER C 1 145 ? 35.44323 9.30716 3.38986 1.000 74.15832 145 SER B O 1
ATOM 3738 N N . VAL C 1 146 ? 35.40297 8.79888 5.57911 1.000 65.02834 146 VAL B N 1
ATOM 3739 C CA . VAL C 1 146 ? 34.46838 7.68834 5.47891 1.000 58.70937 146 VAL B CA 1
ATOM 3740 C C . VAL C 1 146 ? 33.13852 7.95161 6.18403 1.000 58.53823 146 VAL B C 1
ATOM 3741 O O . VAL C 1 146 ? 32.13178 7.29737 5.85594 1.000 57.20186 146 VAL B O 1
ATOM 3745 N N . PHE C 1 147 ? 33.07200 8.90727 7.09487 1.000 54.70154 147 PHE B N 1
ATOM 3746 C CA . PHE C 1 147 ? 31.87895 9.23930 7.84927 1.000 54.06735 147 PHE B CA 1
ATOM 3747 C C . PHE C 1 147 ? 31.30404 10.56668 7.37935 1.000 58.00443 147 PHE B C 1
ATOM 3748 O O . PHE C 1 147 ? 31.92181 11.28071 6.58166 1.000 58.49218 147 PHE B O 1
ATOM 3756 N N . PRO C 1 148 ? 30.09828 10.92871 7.83826 1.000 53.83632 148 PRO B N 1
ATOM 3757 C CA . PRO C 1 148 ? 29.66978 12.32789 7.73959 1.000 51.27828 148 PRO B CA 1
ATOM 3758 C C . PRO C 1 148 ? 30.73415 13.22086 8.35863 1.000 52.59048 148 PRO B C 1
ATOM 3759 O O . PRO C 1 148 ? 31.45972 12.80737 9.26706 1.000 51.88936 148 PRO B O 1
ATOM 3763 N N . GLU C 1 149 ? 30.79638 14.46493 7.88294 1.000 52.39809 149 GLU B N 1
ATOM 3764 C CA . GLU C 1 149 ? 31.96950 15.29210 8.13659 1.000 53.76759 149 GLU B CA 1
ATOM 3765 C C . GLU C 1 149 ? 32.22075 15.49213 9.62721 1.000 51.41856 149 GLU B C 1
ATOM 3766 O O . GLU C 1 149 ? 33.36553 15.39069 10.07539 1.000 56.08548 149 GLU B O 1
ATOM 3768 N N . ASN C 1 150 ? 31.18166 15.76565 10.42562 1.000 50.36706 150 ASN B N 1
ATOM 3769 C CA . ASN C 1 150 ? 31.47166 16.02923 11.83428 1.000 50.10176 150 ASN B CA 1
ATOM 3770 C C . ASN C 1 150 ? 31.95317 14.77354 12.53852 1.000 49.29740 150 ASN B C 1
ATOM 3771 O O . ASN C 1 150 ? 32.87880 14.83625 13.35309 1.000 51.59670 150 ASN B O 1
ATOM 3776 N N . LEU C 1 151 ? 31.32881 13.62958 12.25398 1.000 47.97200 151 LEU B N 1
ATOM 3777 C CA . LEU C 1 151 ? 31.85605 12.37227 12.76212 1.000 44.59722 151 LEU B CA 1
ATOM 3778 C C . LEU C 1 151 ? 33.28301 12.15494 12.27964 1.000 43.88675 151 LEU B C 1
ATOM 3779 O O . LEU C 1 151 ? 34.13764 11.68816 13.03989 1.000 41.71081 151 LEU B O 1
ATOM 3784 N N . GLN C 1 152 ? 33.57030 12.51990 11.02766 1.000 47.33039 152 GLN B N 1
ATOM 3785 C CA . GLN C 1 152 ? 34.94258 12.42393 10.53279 1.000 48.91371 152 GLN B CA 1
ATOM 3786 C C . GLN C 1 152 ? 35.89201 13.29399 11.35554 1.000 48.57553 152 GLN B C 1
ATOM 3787 O O . GLN C 1 152 ? 37.01945 12.88115 11.65365 1.000 47.21925 152 GLN B O 1
ATOM 3793 N N . ARG C 1 153 ? 35.46089 14.50846 11.71937 1.000 47.81082 153 ARG B N 1
ATOM 3794 C CA . ARG C 1 153 ? 36.27380 15.35062 12.59850 1.000 50.54457 153 ARG B CA 1
ATOM 3795 C C . ARG C 1 153 ? 36.51882 14.65505 13.93532 1.000 47.58115 153 ARG B C 1
ATOM 3796 O O . ARG C 1 153 ? 37.65338 14.59573 14.42418 1.000 46.57917 153 ARG B O 1
ATOM 3798 N N . LEU C 1 154 ? 35.46517 14.09288 14.52788 1.000 43.36886 154 LEU B N 1
ATOM 3799 C CA . LEU C 1 154 ? 35.63298 13.38693 15.78975 1.000 40.93686 154 LEU B CA 1
ATOM 3800 C C . LEU C 1 154 ? 36.61196 12.23010 15.63905 1.000 44.27093 154 LEU B C 1
ATOM 3801 O O . LEU C 1 154 ? 37.50095 12.04205 16.47858 1.000 40.86686 154 LEU B O 1
ATOM 3806 N N . TYR C 1 155 ? 36.46366 11.44128 14.56622 1.000 42.31576 155 TYR B N 1
ATOM 3807 C CA . TYR C 1 155 ? 37.37000 10.31575 14.35486 1.000 42.20230 155 TYR B CA 1
ATOM 3808 C C . TYR C 1 155 ? 38.81354 10.78984 14.31318 1.000 44.21424 155 TYR B C 1
ATOM 3809 O O . TYR C 1 155 ? 39.69324 10.18832 14.93670 1.000 44.60181 155 TYR B O 1
ATOM 3818 N N . GLU C 1 156 ? 39.06697 11.88449 13.59676 1.000 44.35701 156 GLU B N 1
ATOM 3819 C CA . GLU C 1 156 ? 40.42761 12.38898 13.44505 1.000 48.22152 156 GLU B CA 1
ATOM 3820 C C . GLU C 1 156 ? 41.04696 12.72356 14.79823 1.000 49.36307 156 GLU B C 1
ATOM 3821 O O . GLU C 1 156 ? 42.17724 12.31872 15.09754 1.000 48.39519 156 GLU B O 1
ATOM 3827 N N . GLN C 1 157 ? 40.31122 13.46070 15.63376 1.000 48.92209 157 GLN B N 1
ATOM 3828 C CA . GLN C 1 157 ? 40.79658 13.77537 16.97359 1.000 51.23601 157 GLN B CA 1
ATOM 3829 C C . GLN C 1 157 ? 41.05941 12.50551 17.78136 1.000 49.22466 157 GLN B C 1
ATOM 3830 O O . GLN C 1 157 ? 42.05011 12.41911 18.51851 1.000 48.69440 157 GLN B O 1
ATOM 3836 N N . SER C 1 158 ? 40.20031 11.49920 17.63102 1.000 46.98296 158 SER B N 1
ATOM 3837 C CA . SER C 1 158 ? 40.34155 10.26121 18.37970 1.000 45.35000 158 SER B CA 1
ATOM 3838 C C . SER C 1 158 ? 41.51695 9.40990 17.92544 1.000 45.76339 158 SER B C 1
ATOM 3839 O O . SER C 1 158 ? 41.88655 8.47879 18.64708 1.000 42.02763 158 SER B O 1
ATOM 3842 N N . MET C 1 159 ? 42.10737 9.69358 16.76324 1.000 45.26671 159 MET B N 1
ATOM 3843 C CA . MET C 1 159 ? 43.14117 8.81298 16.22462 1.000 46.87271 159 MET B CA 1
ATOM 3844 C C . MET C 1 159 ? 44.41585 8.83603 17.05603 1.000 48.54648 159 MET B C 1
ATOM 3845 O O . MET C 1 159 ? 45.32615 8.04196 16.79284 1.000 47.03583 159 MET B O 1
ATOM 3850 N N . GLU C 1 160 ? 44.49114 9.72164 18.05358 1.000 48.95952 160 GLU B N 1
ATOM 3851 C CA . GLU C 1 160 ? 45.52678 9.61545 19.07620 1.000 52.44130 160 GLU B CA 1
ATOM 3852 C C . GLU C 1 160 ? 45.48465 8.24995 19.74624 1.000 46.02849 160 GLU B C 1
ATOM 3853 O O . GLU C 1 160 ? 46.51859 7.69671 20.13454 1.000 47.39399 160 GLU B O 1
ATOM 3859 N N . MET C 1 161 ? 44.28453 7.71947 19.91972 1.000 46.37225 161 MET B N 1
ATOM 3860 C CA . MET C 1 161 ? 44.08317 6.42020 20.54109 1.000 48.53972 161 MET B CA 1
ATOM 3861 C C . MET C 1 161 ? 44.50395 5.32230 19.58373 1.000 45.05817 161 MET B C 1
ATOM 3862 O O . MET C 1 161 ? 44.01613 5.26052 18.45260 1.000 45.65985 161 MET B O 1
ATOM 3867 N N . THR C 1 162 ? 45.39247 4.44556 20.03279 1.000 45.30792 162 THR B N 1
ATOM 3868 C CA . THR C 1 162 ? 45.87975 3.37164 19.18315 1.000 49.33248 162 THR B CA 1
ATOM 3869 C C . THR C 1 162 ? 45.56750 2.01714 19.80936 1.000 47.32859 162 THR B C 1
ATOM 3870 O O . THR C 1 162 ? 45.63649 1.84594 21.03046 1.000 51.52582 162 THR B O 1
ATOM 3874 N N . ILE C 1 163 ? 45.18372 1.07170 18.96059 1.000 48.38670 163 ILE B N 1
ATOM 3875 C CA . ILE C 1 163 ? 44.72504 -0.24948 19.36713 1.000 47.88891 163 ILE B CA 1
ATOM 3876 C C . ILE C 1 163 ? 45.61916 -1.29116 18.70755 1.000 49.34491 163 ILE B C 1
ATOM 3877 O O . ILE C 1 163 ? 45.97850 -1.15468 17.53413 1.000 46.14050 163 ILE B O 1
ATOM 3882 N N . GLY C 1 164 ? 45.98640 -2.32883 19.47066 1.000 49.69858 164 GLY B N 1
ATOM 3883 C CA . GLY C 1 164 ? 46.81617 -3.39692 18.94924 1.000 52.16547 164 GLY B CA 1
ATOM 3884 C C . GLY C 1 164 ? 46.33564 -4.73901 19.46381 1.000 52.38470 164 GLY B C 1
ATOM 3885 O O . GLY C 1 164 ? 45.42528 -4.81857 20.29859 1.000 50.87612 164 GLY B O 1
ATOM 3886 N N . LYS C 1 165 ? 46.97023 -5.79841 18.94951 1.000 54.24203 165 LYS B N 1
ATOM 3887 C CA . LYS C 1 165 ? 46.60918 -7.16441 19.33243 1.000 53.95330 165 LYS B CA 1
ATOM 3888 C C . LYS C 1 165 ? 46.73635 -7.39197 20.83455 1.000 50.22624 165 LYS B C 1
ATOM 3889 O O . LYS C 1 165 ? 45.97774 -8.18527 21.40421 1.000 53.11912 165 LYS B O 1
ATOM 3891 N N . GLU C 1 166 ? 47.68224 -6.71811 21.49304 1.000 51.33936 166 GLU B N 1
ATOM 3892 C CA . GLU C 1 166 ? 47.82728 -6.88870 22.93569 1.000 51.73207 166 GLU B CA 1
ATOM 3893 C C . GLU C 1 166 ? 46.57978 -6.42414 23.69420 1.000 55.76908 166 GLU B C 1
ATOM 3894 O O . GLU C 1 166 ? 46.23450 -7.00379 24.73146 1.000 53.91905 166 GLU B O 1
ATOM 3896 N N . ASP C 1 167 ? 45.88249 -5.39791 23.18800 1.000 50.82086 167 ASP B N 1
ATOM 3897 C CA . ASP C 1 167 ? 44.66870 -4.91962 23.85081 1.000 49.32421 167 ASP B CA 1
ATOM 3898 C C . ASP C 1 167 ? 43.63497 -6.03288 24.00105 1.000 50.40546 167 ASP B C 1
ATOM 3899 O O . ASP C 1 167 ? 42.94641 -6.11694 25.02513 1.000 49.52236 167 ASP B O 1
ATOM 3904 N N . PHE C 1 168 ? 43.52387 -6.91087 23.00046 1.000 49.55013 168 PHE B N 1
ATOM 3905 C CA . PHE C 1 168 ? 42.50804 -7.95728 23.03466 1.000 51.86455 168 PHE B CA 1
ATOM 3906 C C . PHE C 1 168 ? 42.94623 -9.19132 23.81289 1.000 54.23152 168 PHE B C 1
ATOM 3907 O O . PHE C 1 168 ? 42.08625 -9.92720 24.31104 1.000 55.47462 168 PHE B O 1
ATOM 3915 N N . GLN C 1 169 ? 44.25418 -9.41958 23.94901 1.000 51.56993 169 GLN B N 1
ATOM 3916 C CA . GLN C 1 169 ? 44.73099 -10.59215 24.67237 1.000 58.72636 169 GLN B CA 1
ATOM 3917 C C . GLN C 1 169 ? 44.43591 -10.50547 26.16347 1.000 58.73055 169 GLN B C 1
ATOM 3918 O O . GLN C 1 169 ? 44.20966 -11.53838 26.80391 1.000 62.74324 169 GLN B O 1
ATOM 3920 N N . HIS C 1 170 ? 44.43045 -9.29715 26.72913 1.000 56.46973 170 HIS B N 1
ATOM 3921 C CA . HIS C 1 170 ? 44.47930 -9.11149 28.17467 1.000 61.00347 170 HIS B CA 1
ATOM 3922 C C . HIS C 1 170 ? 43.22729 -8.45307 28.74672 1.000 59.98631 170 HIS B C 1
ATOM 3923 O O . HIS C 1 170 ? 43.23362 -8.04464 29.91206 1.000 64.45022 170 HIS B O 1
ATOM 3925 N N . VAL C 1 171 ? 42.15049 -8.35470 27.98001 1.000 62.19743 171 VAL B N 1
ATOM 3926 C CA . VAL C 1 171 ? 40.99033 -7.62527 28.46894 1.000 62.89582 171 VAL B CA 1
ATOM 3927 C C . VAL C 1 171 ? 40.07076 -8.50278 29.32506 1.000 61.75945 171 VAL B C 1
ATOM 3928 O O . VAL C 1 171 ? 40.14419 -9.73438 29.28890 1.000 63.70096 171 VAL B O 1
ATOM 3932 N N . SER D 1 5 ? -17.72401 1.14124 5.76814 1.000 77.34881 5 SER C N 1
ATOM 3933 C CA . SER D 1 5 ? -16.39335 0.69049 6.16260 1.000 79.13560 5 SER C CA 1
ATOM 3934 C C . SER D 1 5 ? -15.55029 1.83868 6.73326 1.000 83.25235 5 SER C C 1
ATOM 3935 O O . SER D 1 5 ? -14.82409 2.51549 6.00293 1.000 84.57352 5 SER C O 1
ATOM 3937 N N . ILE D 1 6 ? -15.64506 2.04198 8.04634 1.000 80.30335 6 ILE C N 1
ATOM 3938 C CA . ILE D 1 6 ? -14.95545 3.12629 8.73943 1.000 76.49371 6 ILE C CA 1
ATOM 3939 C C . ILE D 1 6 ? -13.55995 2.66247 9.14254 1.000 75.72508 6 ILE C C 1
ATOM 3940 O O . ILE D 1 6 ? -13.37727 1.54329 9.63852 1.000 77.03811 6 ILE C O 1
ATOM 3945 N N . ALA D 1 7 ? -12.56951 3.52500 8.93478 1.000 61.82478 7 ALA C N 1
ATOM 3946 C CA . ALA D 1 7 ? -11.18421 3.14573 9.17576 1.000 57.92667 7 ALA C CA 1
ATOM 3947 C C . ALA D 1 7 ? -10.88197 3.04030 10.67106 1.000 56.87180 7 ALA C C 1
ATOM 3948 O O . ALA D 1 7 ? -11.38392 3.81976 11.48510 1.000 54.67133 7 ALA C O 1
ATOM 3950 N N . VAL D 1 8 ? -10.04887 2.06568 11.02652 1.000 49.60409 8 VAL C N 1
ATOM 3951 C CA . VAL D 1 8 ? -9.60618 1.84610 12.39625 1.000 45.47962 8 VAL C CA 1
ATOM 3952 C C . VAL D 1 8 ? -8.14064 2.23474 12.48990 1.000 46.07183 8 VAL C C 1
ATOM 3953 O O . VAL D 1 8 ? -7.32847 1.83544 11.64539 1.000 46.28654 8 VAL C O 1
ATOM 3957 N N . ILE D 1 9 ? -7.79805 3.00871 13.51486 1.000 38.74262 9 ILE C N 1
ATOM 3958 C CA . ILE D 1 9 ? -6.41200 3.32859 13.81193 1.000 41.57089 9 ILE C CA 1
ATOM 3959 C C . ILE D 1 9 ? -6.14861 2.98467 15.26826 1.000 44.71595 9 ILE C C 1
ATOM 3960 O O . ILE D 1 9 ? -7.06959 2.79022 16.06420 1.000 41.67508 9 ILE C O 1
ATOM 3965 N N . ASP D 1 10 ? -4.86354 2.93926 15.61398 1.000 39.71963 10 ASP C N 1
ATOM 3966 C CA . ASP D 1 10 ? -4.47084 2.67353 16.98890 1.000 36.14456 10 ASP C CA 1
ATOM 3967 C C . ASP D 1 10 ? -3.51657 3.75611 17.47794 1.000 35.97753 10 ASP C C 1
ATOM 3968 O O . ASP D 1 10 ? -3.26433 4.74277 16.77206 1.000 34.70612 10 ASP C O 1
ATOM 3973 N N . ALA D 1 11 ? -2.96826 3.56969 18.67601 1.000 35.87745 11 ALA C N 1
ATOM 3974 C CA . ALA D 1 11 ? -2.11846 4.59804 19.26274 1.000 34.76000 11 ALA C CA 1
ATOM 3975 C C . ALA D 1 11 ? -0.87055 4.85013 18.41946 1.000 36.41965 11 ALA C C 1
ATOM 3976 O O . ALA D 1 11 ? -0.38362 5.98758 18.36200 1.000 33.42138 11 ALA C O 1
ATOM 3978 N N . THR D 1 12 ? -0.34185 3.81688 17.74795 1.000 36.51112 12 THR C N 1
ATOM 3979 C CA . THR D 1 12 ? 0.83806 4.04730 16.91346 1.000 37.14697 12 THR C CA 1
ATOM 3980 C C . THR D 1 12 ? 0.54136 5.03377 15.79236 1.000 37.90348 12 THR C C 1
ATOM 3981 O O . THR D 1 12 ? 1.40826 5.84414 15.44259 1.000 39.84711 12 THR C O 1
ATOM 3985 N N . VAL D 1 13 ? -0.68015 5.02667 15.25145 1.000 36.08815 13 VAL C N 1
ATOM 3986 C CA . VAL D 1 13 ? -1.01378 5.99415 14.20917 1.000 35.55377 13 VAL C CA 1
ATOM 3987 C C . VAL D 1 13 ? -1.14982 7.39226 14.79275 1.000 34.98417 13 VAL C C 1
ATOM 3988 O O . VAL D 1 13 ? -0.62680 8.36008 14.22898 1.000 35.23154 13 VAL C O 1
ATOM 3992 N N . PHE D 1 14 ? -1.87451 7.52711 15.91153 1.000 34.17195 14 PHE C N 1
ATOM 3993 C CA . PHE D 1 14 ? -2.06836 8.84650 16.51152 1.000 33.40579 14 PHE C CA 1
ATOM 3994 C C . PHE D 1 14 ? -0.74726 9.44263 16.98759 1.000 36.45457 14 PHE C C 1
ATOM 3995 O O . PHE D 1 14 ? -0.40164 10.58036 16.63944 1.000 33.25483 14 PHE C O 1
ATOM 4003 N N . MET D 1 15 ? -0.01804 8.70699 17.83182 1.000 34.84834 15 MET C N 1
ATOM 4004 C CA . MET D 1 15 ? 1.24065 9.23118 18.34782 1.000 37.22880 15 MET C CA 1
ATOM 4005 C C . MET D 1 15 ? 2.32011 9.29579 17.27997 1.000 36.30422 15 MET C C 1
ATOM 4006 O O . MET D 1 15 ? 3.29850 10.02872 17.46471 1.000 33.22212 15 MET C O 1
ATOM 4011 N N . GLY D 1 16 ? 2.15621 8.55175 16.17798 1.000 35.91421 16 GLY C N 1
ATOM 4012 C CA . GLY D 1 16 ? 3.11288 8.58111 15.08581 1.000 34.04426 16 GLY C CA 1
ATOM 4013 C C . GLY D 1 16 ? 3.29401 9.95184 14.47394 1.000 37.66538 16 GLY C C 1
ATOM 4014 O O . GLY D 1 16 ? 4.35024 10.22309 13.89768 1.000 37.74148 16 GLY C O 1
ATOM 4015 N N . MET D 1 17 ? 2.29110 10.83093 14.60092 1.000 36.16797 17 MET C N 1
ATOM 4016 C CA . MET D 1 17 ? 2.42796 12.21476 14.16314 1.000 36.72977 17 MET C CA 1
ATOM 4017 C C . MET D 1 17 ? 3.56955 12.94479 14.85371 1.000 34.69398 17 MET C C 1
ATOM 4018 O O . MET D 1 17 ? 3.93607 14.03425 14.40425 1.000 36.19920 17 MET C O 1
ATOM 4023 N N . HIS D 1 18 ? 4.12613 12.39643 15.93212 1.000 33.73750 18 HIS C N 1
ATOM 4024 C CA . HIS D 1 18 ? 5.21459 13.05421 16.64251 1.000 34.59964 18 HIS C CA 1
ATOM 4025 C C . HIS D 1 18 ? 6.44945 12.17324 16.70485 1.000 39.48913 18 HIS C C 1
ATOM 4026 O O . HIS D 1 18 ? 7.36965 12.44273 17.48693 1.000 39.79835 18 HIS C O 1
ATOM 4033 N N . HIS D 1 19 ? 6.48939 11.13877 15.87513 1.000 35.27393 19 HIS C N 1
ATOM 4034 C CA . HIS D 1 19 ? 7.58510 10.18447 15.90388 1.000 38.53223 19 HIS C CA 1
ATOM 4035 C C . HIS D 1 19 ? 8.90603 10.83269 15.48957 1.000 42.01155 19 HIS C C 1
ATOM 4036 O O . HIS D 1 19 ? 8.95655 11.66505 14.57661 1.000 41.78830 19 HIS C O 1
ATOM 4043 N N . SER D 1 20 ? 9.98986 10.43435 16.16286 1.000 40.06797 20 SER C N 1
ATOM 4044 C CA . SER D 1 20 ? 11.31502 10.89540 15.75857 1.000 41.24336 20 SER C CA 1
ATOM 4045 C C . SER D 1 20 ? 11.71691 10.34093 14.40013 1.000 41.24956 20 SER C C 1
ATOM 4046 O O . SER D 1 20 ? 12.55725 10.93548 13.72194 1.000 42.73115 20 SER C O 1
ATOM 4049 N N . ASP D 1 21 ? 11.16763 9.20003 14.00809 1.000 41.19846 21 ASP C N 1
ATOM 4050 C CA . ASP D 1 21 ? 11.38012 8.66617 12.67098 1.000 43.00801 21 ASP C CA 1
ATOM 4051 C C . ASP D 1 21 ? 10.56736 9.50106 11.69035 1.000 42.42884 21 ASP C C 1
ATOM 4052 O O . ASP D 1 21 ? 9.32856 9.45708 11.73793 1.000 40.70222 21 ASP C O 1
ATOM 4057 N N . PRO D 1 22 ? 11.20093 10.27337 10.80682 1.000 38.80042 22 PRO C N 1
ATOM 4058 C CA . PRO D 1 22 ? 10.41902 11.15295 9.91937 1.000 45.63620 22 PRO C CA 1
ATOM 4059 C C . PRO D 1 22 ? 9.56541 10.38769 8.92598 1.000 43.76534 22 PRO C C 1
ATOM 4060 O O . PRO D 1 22 ? 8.54578 10.91367 8.46683 1.000 43.37512 22 PRO C O 1
ATOM 4064 N N . GLU D 1 23 ? 9.95642 9.16822 8.57319 1.000 40.95780 23 GLU C N 1
ATOM 4065 C CA . GLU D 1 23 ? 9.11561 8.33980 7.71623 1.000 41.81350 23 GLU C CA 1
ATOM 4066 C C . GLU D 1 23 ? 7.80869 7.97666 8.41125 1.000 44.13719 23 GLU C C 1
ATOM 4067 O O . GLU D 1 23 ? 6.72690 8.10195 7.82278 1.000 43.73339 23 GLU C O 1
ATOM 4073 N N . VAL D 1 24 ? 7.88490 7.52731 9.67015 1.000 42.76905 24 VAL C N 1
ATOM 4074 C CA . VAL D 1 24 ? 6.66453 7.23485 10.42516 1.000 45.26440 24 VAL C CA 1
ATOM 4075 C C . VAL D 1 24 ? 5.80982 8.48911 10.56213 1.000 41.96982 24 VAL C C 1
ATOM 4076 O O . VAL D 1 24 ? 4.58088 8.44706 10.40196 1.000 39.89559 24 VAL C O 1
ATOM 4080 N N . ARG D 1 25 ? 6.44242 9.62279 10.87010 1.000 38.82364 25 ARG C N 1
ATOM 4081 C CA . ARG D 1 25 ? 5.69042 10.86289 11.05430 1.000 39.24073 25 ARG C CA 1
ATOM 4082 C C . ARG D 1 25 ? 4.98018 11.26794 9.76688 1.000 40.25466 25 ARG C C 1
ATOM 4083 O O . ARG D 1 25 ? 3.79002 11.58767 9.77577 1.000 40.52582 25 ARG C O 1
ATOM 4091 N N . ALA D 1 26 ? 5.70004 11.26635 8.64551 1.000 40.79718 26 ALA C N 1
ATOM 4092 C CA . ALA D 1 26 ? 5.06814 11.63548 7.38343 1.000 46.66767 26 ALA C CA 1
ATOM 4093 C C . ALA D 1 26 ? 3.91529 10.69110 7.04175 1.000 42.91057 26 ALA C C 1
ATOM 4094 O O . ALA D 1 26 ? 2.90315 11.11745 6.47399 1.000 46.70610 26 ALA C O 1
ATOM 4096 N N . GLN D 1 27 ? 4.04555 9.40781 7.38635 1.000 40.57595 27 GLN C N 1
ATOM 4097 C CA . GLN D 1 27 ? 2.95119 8.46190 7.16197 1.000 45.15349 27 GLN C CA 1
ATOM 4098 C C . GLN D 1 27 ? 1.72895 8.82242 7.99764 1.000 44.65241 27 GLN C C 1
ATOM 4099 O O . GLN D 1 27 ? 0.59795 8.83292 7.49787 1.000 44.43705 27 GLN C O 1
ATOM 4105 N N . SER D 1 28 ? 1.93937 9.11211 9.28079 1.000 40.26046 28 SER C N 1
ATOM 4106 C CA . SER D 1 28 ? 0.82453 9.44050 10.15998 1.000 43.48868 28 SER C CA 1
ATOM 4107 C C . SER D 1 28 ? 0.17406 10.76056 9.75569 1.000 46.98280 28 SER C C 1
ATOM 4108 O O . SER D 1 28 ? -1.05957 10.85959 9.67356 1.000 42.22156 28 SER C O 1
ATOM 4111 N N . LEU D 1 29 ? 0.99056 11.79178 9.51933 1.000 41.77657 29 LEU C N 1
ATOM 4112 C CA . LEU D 1 29 ? 0.46797 13.04352 8.98513 1.000 47.29209 29 LEU C CA 1
ATOM 4113 C C . LEU D 1 29 ? -0.29251 12.80333 7.68731 1.000 48.82487 29 LEU C C 1
ATOM 4114 O O . LEU D 1 29 ? -1.38115 13.35653 7.48622 1.000 49.37386 29 LEU C O 1
ATOM 4119 N N . GLY D 1 30 ? 0.27197 11.98621 6.79310 1.000 46.29796 30 GLY C N 1
ATOM 4120 C CA . GLY D 1 30 ? -0.45209 11.61109 5.59067 1.000 53.09069 30 GLY C CA 1
ATOM 4121 C C . GLY D 1 30 ? -1.83375 11.06163 5.88909 1.000 53.16218 30 GLY C C 1
ATOM 4122 O O . GLY D 1 30 ? -2.81388 11.42841 5.23412 1.000 52.88538 30 GLY C O 1
ATOM 4123 N N . PHE D 1 31 ? -1.93989 10.19139 6.89629 1.000 44.78869 31 PHE C N 1
ATOM 4124 C CA . PHE D 1 31 ? -3.24280 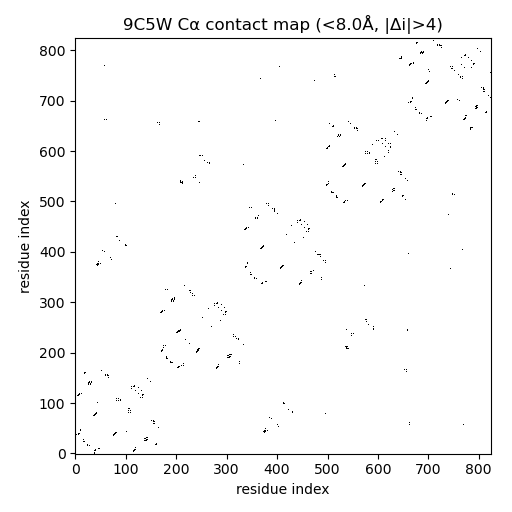9.61512 7.21027 1.000 47.92493 31 PHE C CA 1
ATOM 4125 C C . PHE D 1 31 ? -4.21946 10.68781 7.67469 1.000 49.20884 31 PHE C C 1
ATOM 4126 O O . PHE D 1 31 ? -5.34180 10.77990 7.16771 1.000 48.29206 31 PHE C O 1
ATOM 4134 N N . PHE D 1 32 ? -3.81988 11.49287 8.66564 1.000 47.36323 32 PHE C N 1
ATOM 4135 C CA . PHE D 1 32 ? -4.74204 12.48621 9.20577 1.000 46.72653 32 PHE C CA 1
ATOM 4136 C C . PHE D 1 32 ? -5.05037 13.59084 8.19847 1.000 52.21017 32 PHE C C 1
ATOM 4137 O O . PHE D 1 32 ? -6.12163 14.20132 8.26878 1.000 51.81317 32 PHE C O 1
ATOM 4145 N N . GLY D 1 33 ? -4.14812 13.85579 7.24981 1.000 49.27554 33 GLY C N 1
ATOM 4146 C CA . GLY D 1 33 ? -4.49286 14.77025 6.17604 1.000 53.10961 33 GLY C CA 1
ATOM 4147 C C . GLY D 1 33 ? -5.67592 14.27152 5.37006 1.000 55.21079 33 GLY C C 1
ATOM 4148 O O . GLY D 1 33 ? -6.62353 15.01494 5.10210 1.000 51.84668 33 GLY C O 1
ATOM 4149 N N . ALA D 1 34 ? -5.64558 12.98913 4.99964 1.000 52.61234 34 ALA C N 1
ATOM 4150 C CA . ALA D 1 34 ? -6.69260 12.41947 4.15937 1.000 51.05462 34 ALA C CA 1
ATOM 4151 C C . ALA D 1 34 ? -8.00016 12.24745 4.92336 1.000 51.83164 34 ALA C C 1
ATOM 4152 O O . ALA D 1 34 ? -9.08165 12.46916 4.36993 1.000 54.88358 34 ALA C O 1
ATOM 4154 N N . PHE D 1 35 ? -7.92803 11.85267 6.19050 1.000 54.33342 35 PHE C N 1
ATOM 4155 C CA . PHE D 1 35 ? -9.11829 11.49258 6.94624 1.000 54.50822 35 PHE C CA 1
ATOM 4156 C C . PHE D 1 35 ? -9.61348 12.59716 7.86614 1.000 51.54791 35 PHE C C 1
ATOM 4157 O O . PHE D 1 35 ? -10.58529 12.37822 8.58719 1.000 51.29393 35 PHE C O 1
ATOM 4165 N N . TYR D 1 36 ? -8.99111 13.77974 7.83982 1.000 49.98014 36 TYR C N 1
ATOM 4166 C CA . TYR D 1 36 ? -9.38753 14.84825 8.75331 1.000 52.53629 36 TYR C CA 1
ATOM 4167 C C . TYR D 1 36 ? -10.87238 15.16991 8.64617 1.000 54.38154 36 TYR C C 1
ATOM 4168 O O . TYR D 1 36 ? -11.50255 15.50913 9.65541 1.000 49.89251 36 TYR C O 1
ATOM 4177 N N . SER D 1 37 ? -11.44485 15.07319 7.44221 1.000 50.20799 37 SER C N 1
ATOM 4178 C CA . SER D 1 37 ? -12.86012 15.33123 7.21682 1.000 55.32944 37 SER C CA 1
ATOM 4179 C C . SER D 1 37 ? -13.68798 14.05594 7.19657 1.000 57.90122 37 SER C C 1
ATOM 4180 O O . SER D 1 37 ? -14.82190 14.06563 6.70343 1.000 59.36267 37 SER C O 1
ATOM 4183 N N . ARG D 1 38 ? -13.14907 12.96094 7.70698 1.000 54.18336 38 ARG C N 1
ATOM 4184 C CA . ARG D 1 38 ? -13.81288 11.67601 7.60163 1.000 55.69048 38 ARG C CA 1
ATOM 4185 C C . ARG D 1 38 ? -13.98638 11.04963 8.98172 1.000 56.49405 38 ARG C C 1
ATOM 4186 O O . ARG D 1 38 ? -13.63838 11.63775 10.01190 1.000 52.66155 38 ARG C O 1
ATOM 4194 N N . GLN D 1 39 ? -14.51414 9.83115 8.98226 1.000 55.27057 39 GLN C N 1
ATOM 4195 C CA . GLN D 1 39 ? -14.75974 9.06792 10.19368 1.000 54.04709 39 GLN C CA 1
ATOM 4196 C C . GLN D 1 39 ? -13.61336 8.10008 10.43066 1.000 54.86977 39 GLN C C 1
ATOM 4197 O O . GLN D 1 39 ? -13.18618 7.39501 9.51098 1.000 59.45357 39 GLN C O 1
ATOM 4203 N N . VAL D 1 40 ? -13.12567 8.06926 11.66199 1.000 52.23169 40 VAL C N 1
ATOM 4204 C CA . VAL D 1 40 ? -12.05679 7.17468 12.08285 1.000 51.57871 40 VAL C CA 1
ATOM 4205 C C . VAL D 1 40 ? -12.46127 6.59524 13.42872 1.000 47.28139 40 VAL C C 1
ATOM 4206 O O . VAL D 1 40 ? -13.04876 7.29823 14.25518 1.000 51.03392 40 VAL C O 1
ATOM 4210 N N . MET D 1 41 ? -12.17584 5.31368 13.64985 1.000 46.29016 41 MET C N 1
ATOM 4211 C CA . MET D 1 41 ? -12.51673 4.67113 14.91318 1.000 47.14645 41 MET C CA 1
ATOM 4212 C C . MET D 1 41 ? -11.27074 4.47083 15.77662 1.000 46.79475 41 MET C C 1
ATOM 4213 O O . MET D 1 41 ? -10.21223 4.06143 15.28544 1.000 39.07520 41 MET C O 1
ATOM 4218 N N . MET D 1 42 ? -11.41708 4.75708 17.07379 1.000 42.50002 42 MET C N 1
ATOM 4219 C CA . MET D 1 42 ? -10.38079 4.57046 18.07986 1.000 38.68891 42 MET C CA 1
ATOM 4220 C C . MET D 1 42 ? -11.01144 3.89951 19.29079 1.000 41.51567 42 MET C C 1
ATOM 4221 O O . MET D 1 42 ? -12.05402 4.35386 19.77480 1.000 40.32522 42 MET C O 1
ATOM 4226 N N . SER D 1 43 ? -10.39798 2.82473 19.77835 1.000 36.82364 43 SER C N 1
ATOM 4227 C CA . SER D 1 43 ? -10.92700 2.18636 20.97545 1.000 35.12442 43 SER C CA 1
ATOM 4228 C C . SER D 1 43 ? -10.50399 2.95740 22.22514 1.000 37.96127 43 SER C C 1
ATOM 4229 O O . SER D 1 43 ? -9.51275 3.69891 22.22080 1.000 32.81785 43 SER C O 1
ATOM 4232 N N . PHE D 1 44 ? -11.27858 2.77404 23.30522 1.000 32.40575 44 PHE C N 1
ATOM 4233 C CA . PHE D 1 44 ? -10.92065 3.36862 24.59252 1.000 34.41203 44 PHE C CA 1
ATOM 4234 C C . PHE D 1 44 ? -9.48802 3.00886 24.98764 1.000 33.03453 44 PHE C C 1
ATOM 4235 O O . PHE D 1 44 ? -8.71597 3.86628 25.43049 1.000 31.09353 44 PHE C O 1
ATOM 4243 N N . GLY D 1 45 ? -9.12664 1.72877 24.85924 1.000 33.96378 45 GLY C N 1
ATOM 4244 C CA . GLY D 1 45 ? -7.79165 1.30778 25.25692 1.000 34.06291 45 GLY C CA 1
ATOM 4245 C C . GLY D 1 45 ? -6.69979 2.02492 24.48373 1.000 33.30529 45 GLY C C 1
ATOM 4246 O O . GLY D 1 45 ? -5.67795 2.41544 25.05512 1.000 32.05703 45 GLY C O 1
ATOM 4247 N N . GLN D 1 46 ? -6.90034 2.21778 23.17304 1.000 32.15772 46 GLN C N 1
ATOM 4248 C CA . GLN D 1 46 ? -5.87503 2.90057 22.38438 1.000 33.10410 46 GLN C CA 1
ATOM 4249 C C . GLN D 1 46 ? -5.76280 4.35982 22.80002 1.000 33.47463 46 GLN C C 1
ATOM 4250 O O . GLN D 1 46 ? -4.66473 4.93009 22.80681 1.000 32.28907 46 GLN C O 1
ATOM 4256 N N . ILE D 1 47 ? -6.89369 4.97632 23.14994 1.000 33.04570 47 ILE C N 1
ATOM 4257 C CA . ILE D 1 47 ? -6.87289 6.33616 23.67291 1.000 29.27967 47 ILE C CA 1
ATOM 4258 C C . ILE D 1 47 ? -6.07661 6.38689 24.97124 1.000 28.20166 47 ILE C C 1
ATOM 4259 O O . ILE D 1 47 ? -5.23403 7.26567 25.16724 1.000 29.88405 47 ILE C O 1
ATOM 4264 N N . GLY D 1 48 ? -6.33134 5.43566 25.87350 1.000 28.16937 48 GLY C N 1
ATOM 4265 C CA . GLY D 1 48 ? -5.59336 5.38856 27.12231 1.000 28.64729 48 GLY C CA 1
ATOM 4266 C C . GLY D 1 48 ? -4.10215 5.17466 26.92700 1.000 30.13976 48 GLY C C 1
ATOM 4267 O O . GLY D 1 48 ? -3.28967 5.75166 27.65037 1.000 29.65131 48 GLY C O 1
ATOM 4268 N N . ILE D 1 49 ? -3.72463 4.31946 25.96774 1.000 30.65523 49 ILE C N 1
ATOM 4269 C CA . ILE D 1 49 ? -2.30816 4.09518 25.68457 1.000 30.62814 49 ILE C CA 1
ATOM 4270 C C . ILE D 1 49 ? -1.62051 5.40920 25.32255 1.000 28.75764 49 ILE C C 1
ATOM 4271 O O . ILE D 1 49 ? -0.51258 5.69461 25.79434 1.000 28.85861 49 ILE C O 1
ATOM 4276 N N . CYS D 1 50 ? -2.27424 6.23235 24.49419 1.000 26.96290 50 CYS C N 1
ATOM 4277 C CA . CYS D 1 50 ? -1.72534 7.53604 24.13320 1.000 28.99788 50 CYS C CA 1
ATOM 4278 C C . CYS D 1 50 ? -1.42465 8.36380 25.37506 1.000 30.74002 50 CYS C C 1
ATOM 4279 O O . CYS D 1 50 ? -0.30424 8.87057 25.54659 1.000 31.06023 50 CYS C O 1
ATOM 4282 N N . ASP D 1 51 ? -2.41692 8.49353 26.26041 1.000 28.44025 51 ASP C N 1
ATOM 4283 C CA . ASP D 1 51 ? -2.23794 9.25683 27.49076 1.000 28.71042 51 ASP C CA 1
ATOM 4284 C C . ASP D 1 51 ? -1.14218 8.66755 28.36198 1.000 29.32733 51 ASP C C 1
ATOM 4285 O O . ASP D 1 51 ? -0.35746 9.40907 28.97236 1.000 29.59094 51 ASP C O 1
ATOM 4290 N N . ALA D 1 52 ? -1.12114 7.33751 28.48925 1.000 25.50415 52 ALA C N 1
ATOM 4291 C CA . ALA D 1 52 ? -0.12460 6.69671 29.33648 1.000 27.43538 52 ALA C CA 1
ATOM 4292 C C . ALA D 1 52 ? 1.28376 7.02153 28.85687 1.000 31.99779 52 ALA C C 1
ATOM 4293 O O . ALA D 1 52 ? 2.20118 7.20353 29.67106 1.000 31.71632 52 ALA C O 1
ATOM 4295 N N . ILE D 1 53 ? 1.47321 7.08971 27.53576 1.000 28.33454 53 ILE C N 1
ATOM 4296 C CA . ILE D 1 53 ? 2.76183 7.51374 26.98579 1.000 31.21828 53 ILE C CA 1
ATOM 4297 C C . ILE D 1 53 ? 3.04952 8.96529 27.35738 1.000 29.70578 53 ILE C C 1
ATOM 4298 O O . ILE D 1 53 ? 4.15182 9.29983 27.81830 1.000 31.15450 53 ILE C O 1
ATOM 4303 N N . ILE D 1 54 ? 2.04772 9.83959 27.19768 1.000 25.80253 54 ILE C N 1
ATOM 4304 C CA . ILE D 1 54 ? 2.26383 11.27967 27.31226 1.000 25.36632 54 ILE C CA 1
ATOM 4305 C C . ILE D 1 54 ? 2.48232 11.68945 28.76936 1.000 30.42603 54 ILE C C 1
ATOM 4306 O O . ILE D 1 54 ? 3.30570 12.57047 29.06415 1.000 27.01787 54 ILE C O 1
ATOM 4311 N N . TRP D 1 55 ? 1.73825 11.08208 29.70196 1.000 28.83537 55 TRP C N 1
ATOM 4312 C CA . TRP D 1 55 ? 1.86008 11.46205 31.10367 1.000 28.78515 55 TRP C CA 1
ATOM 4313 C C . TRP D 1 55 ? 3.20286 11.07100 31.70793 1.000 30.31805 55 TRP C C 1
ATOM 4314 O O . TRP D 1 55 ? 3.48951 11.45994 32.84435 1.000 32.00009 55 TRP C O 1
ATOM 4325 N N . LYS D 1 56 ? 4.02533 10.32180 30.98777 1.000 28.93873 56 LYS C N 1
ATOM 4326 C CA . LYS D 1 56 ? 5.38725 10.05780 31.42437 1.000 31.93547 56 LYS C CA 1
ATOM 4327 C C . LYS D 1 56 ? 6.37875 11.04844 30.84210 1.000 31.64350 56 LYS C C 1
ATOM 4328 O O . LYS D 1 56 ? 7.55777 10.99833 31.20274 1.000 35.39084 56 LYS C O 1
ATOM 4334 N N . LYS D 1 57 ? 5.94218 11.90364 29.91984 1.000 29.81740 57 LYS C N 1
ATOM 4335 C CA . LYS D 1 57 ? 6.75966 13.02498 29.47730 1.000 32.42774 57 LYS C CA 1
ATOM 4336 C C . LYS D 1 57 ? 6.66981 14.16682 30.48400 1.000 32.39377 57 LYS C C 1
ATOM 4337 O O . LYS D 1 57 ? 5.81281 14.17994 31.37917 1.000 31.56577 57 LYS C O 1
ATOM 4343 N N . SER D 1 58 ? 7.57244 15.13149 30.32525 1.000 30.69668 58 SER C N 1
ATOM 4344 C CA . SER D 1 58 ? 7.66822 16.24737 31.24942 1.000 28.01393 58 SER C CA 1
ATOM 4345 C C . SER D 1 58 ? 6.41422 17.11405 31.20326 1.000 29.63599 58 SER C C 1
ATOM 4346 O O . SER D 1 58 ? 5.69820 17.17364 30.19765 1.000 29.46379 58 SER C O 1
ATOM 4349 N N . ARG D 1 59 ? 6.15940 17.78169 32.32716 1.000 31.44065 59 ARG C N 1
ATOM 4350 C CA . ARG D 1 59 ? 5.08337 18.76116 32.42335 1.000 32.34060 59 ARG C CA 1
ATOM 4351 C C . ARG D 1 59 ? 5.10774 19.72347 31.23359 1.000 33.43788 59 ARG C C 1
ATOM 4352 O O . ARG D 1 59 ? 4.08585 19.95105 30.57509 1.000 31.58093 59 ARG C O 1
ATOM 4360 N N . HIS D 1 60 ? 6.28158 20.27971 30.92956 1.000 30.93092 60 HIS C N 1
ATOM 4361 C CA . HIS D 1 60 ? 6.37514 21.24141 29.83583 1.000 33.52254 60 HIS C CA 1
ATOM 4362 C C . HIS D 1 60 ? 5.96818 20.62254 28.49641 1.000 32.21804 60 HIS C C 1
ATOM 4363 O O . HIS D 1 60 ? 5.17520 21.20388 27.74794 1.000 32.48529 60 HIS C O 1
ATOM 4370 N N . LEU D 1 61 ? 6.51615 19.45347 28.15958 1.000 30.68859 61 LEU C N 1
ATOM 4371 C CA . LEU D 1 61 ? 6.16683 18.85750 26.87197 1.000 29.13251 61 LEU C CA 1
ATOM 4372 C C . LEU D 1 61 ? 4.68220 18.50905 26.81186 1.000 32.53617 61 LEU C C 1
ATOM 4373 O O . LEU D 1 61 ? 4.04329 18.67460 25.76624 1.000 32.55022 61 LEU C O 1
ATOM 4378 N N . GLN D 1 62 ? 4.11125 18.03878 27.92635 1.000 28.44680 62 GLN C N 1
ATOM 4379 C CA . GLN D 1 62 ? 2.67422 17.78880 27.95979 1.000 30.38030 62 GLN C CA 1
ATOM 4380 C C . GLN D 1 62 ? 1.89900 19.06033 27.65779 1.000 32.39297 62 GLN C C 1
ATOM 4381 O O . GLN D 1 62 ? 0.92399 19.03862 26.89248 1.000 32.31976 62 GLN C O 1
ATOM 4387 N N . ASP D 1 63 ? 2.32456 20.17803 28.25826 1.000 33.04920 63 ASP C N 1
ATOM 4388 C CA . ASP D 1 63 ? 1.61185 21.44055 28.11952 1.000 31.96370 63 ASP C CA 1
ATOM 4389 C C . ASP D 1 63 ? 1.61507 21.93421 26.67753 1.000 32.81774 63 ASP C C 1
ATOM 4390 O O . ASP D 1 63 ? 0.62584 22.51719 26.21741 1.000 34.24562 63 ASP C O 1
ATOM 4395 N N . VAL D 1 64 ? 2.72021 21.74516 25.95208 1.000 32.71469 64 VAL C N 1
ATOM 4396 C CA . VAL D 1 64 ? 2.70315 22.15819 24.55127 1.000 32.88192 64 VAL C CA 1
ATOM 4397 C C . VAL D 1 64 ? 2.11394 21.08110 23.64472 1.000 35.31899 64 VAL C C 1
ATOM 4398 O O . VAL D 1 64 ? 1.74584 21.38920 22.50264 1.000 37.00775 64 VAL C O 1
ATOM 4402 N N . TYR D 1 65 ? 1.99335 19.83799 24.11990 1.000 31.35531 65 TYR C N 1
ATOM 4403 C CA . TYR D 1 65 ? 1.43626 18.76241 23.30557 1.000 32.57805 65 TYR C CA 1
ATOM 4404 C C . TYR D 1 65 ? -0.09406 18.69529 23.36321 1.000 34.43081 65 TYR C C 1
ATOM 4405 O O . TYR D 1 65 ? -0.75386 18.66721 22.32094 1.000 33.19921 65 TYR C O 1
ATOM 4414 N N . TYR D 1 66 ? -0.66801 18.62596 24.56293 1.000 32.96210 66 TYR C N 1
ATOM 4415 C CA . TYR D 1 66 ? -2.09215 18.31475 24.68480 1.000 32.92049 66 TYR C CA 1
ATOM 4416 C C . TYR D 1 66 ? -3.01959 19.24482 23.89684 1.000 34.43209 66 TYR C C 1
ATOM 4417 O O . TYR D 1 66 ? -4.00749 18.73646 23.34342 1.000 34.94712 66 TYR C O 1
ATOM 4426 N N . PRO D 1 67 ? -2.79053 20.56536 23.79243 1.000 34.24583 67 PRO C N 1
ATOM 4427 C CA . PRO D 1 67 ? -3.70768 21.38608 22.97812 1.000 36.13623 67 PRO C CA 1
ATOM 4428 C C . PRO D 1 67 ? -3.91533 20.85127 21.57014 1.000 38.74508 67 PRO C C 1
ATOM 4429 O O . PRO D 1 67 ? -5.05483 20.84855 21.08226 1.000 36.46947 67 PRO C O 1
ATOM 4433 N N . PHE D 1 68 ? -2.85029 20.37776 20.90998 1.000 37.57006 68 PHE C N 1
ATOM 4434 C CA . PHE D 1 68 ? -3.01943 19.79511 19.58608 1.000 35.40025 68 PHE C CA 1
ATOM 4435 C C . PHE D 1 68 ? -3.90274 18.55563 19.64299 1.000 36.53769 68 PHE C C 1
ATOM 4436 O O . PHE D 1 68 ? -4.84683 18.41785 18.85462 1.000 35.96270 68 PHE C O 1
ATOM 4444 N N . MET D 1 69 ? -3.59188 17.62867 20.56025 1.000 33.62677 69 MET C N 1
ATOM 4445 C CA . MET D 1 69 ? -4.38252 16.40742 20.69670 1.000 34.20099 69 MET C CA 1
ATOM 4446 C C . MET D 1 69 ? -5.84935 16.71743 20.96848 1.000 36.02157 69 MET C C 1
ATOM 4447 O O . MET D 1 69 ? -6.74522 16.13593 20.34207 1.000 35.04229 69 MET C O 1
ATOM 4452 N N . ASP D 1 70 ? -6.10982 17.61802 21.91680 1.000 32.01088 70 ASP C N 1
ATOM 4453 C CA . ASP D 1 70 ? -7.48071 17.87168 22.34746 1.000 36.49002 70 ASP C CA 1
ATOM 4454 C C . ASP D 1 70 ? -8.29525 18.56184 21.26188 1.000 34.80350 70 ASP C C 1
ATOM 4455 O O . ASP D 1 70 ? -9.48495 18.26435 21.09145 1.000 36.48374 70 ASP C O 1
ATOM 4460 N N . VAL D 1 71 ? -7.68781 19.48819 20.52259 1.000 33.40803 71 VAL C N 1
ATOM 4461 C CA . VAL D 1 71 ? -8.43233 20.13559 19.44425 1.000 38.26294 71 VAL C CA 1
ATOM 4462 C C . VAL D 1 71 ? -8.67992 19.15500 18.29255 1.000 38.62029 71 VAL C C 1
ATOM 4463 O O . VAL D 1 71 ? -9.75510 19.15313 17.67941 1.000 35.06356 71 VAL C O 1
ATOM 4467 N N . LEU D 1 72 ? -7.70767 18.28641 17.99798 1.000 35.90620 72 LEU C N 1
ATOM 4468 C CA . LEU D 1 72 ? -7.90320 17.30735 16.92989 1.000 38.61615 72 LEU C CA 1
ATOM 4469 C C . LEU D 1 72 ? -9.04886 16.35085 17.25227 1.000 38.46778 72 LEU C C 1
ATOM 4470 O O . LEU D 1 72 ? -9.94170 16.12953 16.42064 1.000 35.27187 72 LEU C O 1
ATOM 4475 N N . HIS D 1 73 ? -9.03498 15.76904 18.46173 1.000 35.85705 73 HIS C N 1
ATOM 4476 C CA . HIS D 1 73 ? -10.12516 14.89463 18.89183 1.000 34.56596 73 HIS C CA 1
ATOM 4477 C C . HIS D 1 73 ? -11.45583 15.63160 18.92615 1.000 36.97301 73 HIS C C 1
ATOM 4478 O O . HIS D 1 73 ? -12.50925 15.01029 18.74634 1.000 37.66587 73 HIS C O 1
ATOM 4485 N N . THR D 1 74 ? -11.43801 16.94485 19.17893 1.000 38.14856 74 THR C N 1
ATOM 4486 C CA . THR D 1 74 ? -12.68580 17.70837 19.18341 1.000 38.95686 74 THR C CA 1
ATOM 4487 C C . THR D 1 74 ? -13.19823 17.92465 17.76475 1.000 38.56664 74 THR C C 1
ATOM 4488 O O . THR D 1 74 ? -14.36437 17.63270 17.46366 1.000 39.29084 74 THR C O 1
ATOM 4492 N N . ASP D 1 75 ? -12.32920 18.41814 16.87122 1.000 38.98902 75 ASP C N 1
ATOM 4493 C CA . ASP D 1 75 ? -12.77591 18.89522 15.56450 1.000 39.72961 75 ASP C CA 1
ATOM 4494 C C . ASP D 1 75 ? -12.93693 17.75895 14.55709 1.000 43.55123 75 ASP C C 1
ATOM 4495 O O . ASP D 1 75 ? -13.86437 17.78039 13.73666 1.000 43.01990 75 ASP C O 1
ATOM 4500 N N . MET D 1 76 ? -12.04240 16.77640 14.58664 1.000 41.37720 76 MET C N 1
ATOM 4501 C CA . MET D 1 76 ? -12.16151 15.61068 13.72333 1.000 44.50846 76 MET C CA 1
ATOM 4502 C C . MET D 1 76 ? -13.22933 14.65724 14.25835 1.000 44.64233 76 MET C C 1
ATOM 4503 O O . MET D 1 76 ? -13.47833 14.58264 15.46243 1.000 39.48778 76 MET C O 1
ATOM 4508 N N . ASP D 1 77 ? -13.87093 13.93155 13.34174 1.000 42.75535 77 ASP C N 1
ATOM 4509 C CA . ASP D 1 77 ? -14.93587 12.99053 13.69381 1.000 42.86090 77 ASP C CA 1
ATOM 4510 C C . ASP D 1 77 ? -14.32112 11.63279 14.05155 1.000 43.59951 77 ASP C C 1
ATOM 4511 O O . ASP D 1 77 ? -14.43267 10.64600 13.32471 1.000 48.14367 77 ASP C O 1
ATOM 4516 N N . ILE D 1 78 ? -13.64842 11.60288 15.20434 1.000 41.99319 78 ILE C N 1
ATOM 4517 C CA . ILE D 1 78 ? -13.06935 10.37332 15.74651 1.000 41.74725 78 ILE C CA 1
ATOM 4518 C C . ILE D 1 78 ? -14.11176 9.68164 16.62285 1.000 44.93007 78 ILE C C 1
ATOM 4519 O O . ILE D 1 78 ? -14.55056 10.23380 17.63970 1.000 40.91305 78 ILE C O 1
ATOM 4524 N N . GLN D 1 79 ? -14.51892 8.47902 16.21689 1.000 43.64626 79 GLN C N 1
ATOM 4525 C CA . GLN D 1 79 ? -15.49821 7.68672 16.95459 1.000 44.09499 79 GLN C CA 1
ATOM 4526 C C . GLN D 1 79 ? -14.77210 6.91137 18.04087 1.000 42.61255 79 GLN C C 1
ATOM 4527 O O . GLN D 1 79 ? -13.95874 6.02653 17.74854 1.000 46.26285 79 GLN C O 1
ATOM 4533 N N . ARG D 1 80 ? -15.06414 7.23227 19.29123 1.000 41.83681 80 ARG C N 1
ATOM 4534 C CA . ARG D 1 80 ? -14.37454 6.63951 20.42539 1.000 39.08547 80 ARG C CA 1
ATOM 4535 C C . ARG D 1 80 ? -15.33667 5.68156 21.10738 1.000 42.38338 80 ARG C C 1
ATOM 4536 O O . ARG D 1 80 ? -16.38038 6.10631 21.61723 1.000 42.83404 80 ARG C O 1
ATOM 4544 N N . GLN D 1 81 ? -14.99990 4.39304 21.10067 1.000 40.38950 81 GLN C N 1
ATOM 4545 C CA . GLN D 1 81 ? -15.93219 3.38530 21.59112 1.000 46.89980 81 GLN C CA 1
ATOM 4546 C C . GLN D 1 81 ? -15.17235 2.16734 22.10916 1.000 43.13570 81 GLN C C 1
ATOM 4547 O O . GLN D 1 81 ? -13.95973 2.02866 21.91098 1.000 36.73674 81 GLN C O 1
ATOM 4553 N N . GLY D 1 82 ? -15.91085 1.28832 22.80295 1.000 42.64546 82 GLY C N 1
ATOM 4554 C CA . GLY D 1 82 ? -15.37451 0.02921 23.27455 1.000 41.21141 82 GLY C CA 1
ATOM 4555 C C . GLY D 1 82 ? -15.62973 -1.09643 22.28688 1.000 46.64457 82 GLY C C 1
ATOM 4556 O O . GLY D 1 82 ? -16.22127 -0.91340 21.22714 1.000 48.79309 82 GLY C O 1
ATOM 4557 N N . TYR D 1 83 ? -15.16872 -2.28712 22.65163 1.000 46.23011 83 TYR C N 1
ATOM 4558 C CA . TYR D 1 83 ? -15.38482 -3.46902 21.83142 1.000 50.49983 83 TYR C CA 1
ATOM 4559 C C . TYR D 1 83 ? -16.71369 -4.13704 22.17890 1.000 54.14313 83 TYR C C 1
ATOM 4560 O O . TYR D 1 83 ? -17.15014 -4.12826 23.33298 1.000 55.90091 83 TYR C O 1
ATOM 4569 N N . CYS D 1 84 ? -17.36045 -4.70787 21.16251 1.000 59.09042 84 CYS C N 1
ATOM 4570 C CA . CYS D 1 84 ? -18.61714 -5.42856 21.33417 1.000 62.77905 84 CYS C CA 1
ATOM 4571 C C . CYS D 1 84 ? -18.36136 -6.89435 21.70135 1.000 64.05488 84 CYS C C 1
ATOM 4572 O O . CYS D 1 84 ? -17.24411 -7.40830 21.59107 1.000 64.18401 84 CYS C O 1
ATOM 4575 N N . ASN D 1 85 ? -19.42945 -7.58003 22.12139 1.000 62.70105 85 ASN C N 1
ATOM 4576 C CA . ASN D 1 85 ? -19.26572 -8.90106 22.72088 1.000 64.38219 85 ASN C CA 1
ATOM 4577 C C . ASN D 1 85 ? -18.78807 -9.94067 21.70882 1.000 68.57855 85 ASN C C 1
ATOM 4578 O O . ASN D 1 85 ? -18.03251 -10.85167 22.07242 1.000 66.13398 85 ASN C O 1
ATOM 4580 N N . LYS D 1 86 ? -19.20894 -9.83381 20.44298 1.000 66.37328 86 LYS C N 1
ATOM 4581 C CA . LYS D 1 86 ? -18.72775 -10.77436 19.43719 1.000 66.17529 86 LYS C CA 1
ATOM 4582 C C . LYS D 1 86 ? -17.23385 -10.61641 19.17896 1.000 67.30015 86 LYS C C 1
ATOM 4583 O O . LYS D 1 86 ? -16.58343 -11.57864 18.75472 1.000 68.20365 86 LYS C O 1
ATOM 4585 N N . VAL D 1 87 ? -16.67908 -9.42826 19.43307 1.000 64.85656 87 VAL C N 1
ATOM 4586 C CA . VAL D 1 87 ? -15.23179 -9.24765 19.38264 1.000 64.47877 87 VAL C CA 1
ATOM 4587 C C . VAL D 1 87 ? -14.55722 -9.98264 20.53486 1.000 66.19753 87 VAL C C 1
ATOM 4588 O O . VAL D 1 87 ? -13.49393 -10.59023 20.36268 1.000 66.76051 87 VAL C O 1
ATOM 4592 N N . LEU D 1 88 ? -15.14587 -9.91987 21.73239 1.000 61.85483 88 LEU C N 1
ATOM 4593 C CA . LEU D 1 88 ? -14.54684 -10.59257 22.88031 1.000 63.06587 88 LEU C CA 1
ATOM 4594 C C . LEU D 1 88 ? -14.52823 -12.10338 22.68480 1.000 65.89385 88 LEU C C 1
ATOM 4595 O O . LEU D 1 88 ? -13.54843 -12.76722 23.03838 1.000 70.65376 88 LEU C O 1
ATOM 4600 N N . LYS D 1 89 ? -15.59881 -12.66780 22.12425 1.000 63.89679 89 LYS C N 1
ATOM 4601 C CA . LYS D 1 89 ? -15.60856 -14.10742 21.88828 1.000 68.36407 89 LYS C CA 1
ATOM 4602 C C . LYS D 1 89 ? -14.49980 -14.50835 20.92299 1.000 72.89526 89 LYS C C 1
ATOM 4603 O O . LYS D 1 89 ? -13.84916 -15.54246 21.10678 1.000 75.02975 89 LYS C O 1
ATOM 4605 N N . ARG D 1 90 ? -14.25583 -13.69306 19.89703 1.000 67.63290 90 ARG C N 1
ATOM 4606 C CA . ARG D 1 90 ? -13.24419 -14.05595 18.91383 1.000 71.09413 90 ARG C CA 1
ATOM 4607 C C . ARG D 1 90 ? -11.84130 -13.95199 19.49794 1.000 69.29219 90 ARG C C 1
ATOM 4608 O O . ARG D 1 90 ? -10.98994 -14.80833 19.23319 1.000 70.04071 90 ARG C O 1
ATOM 4616 N N . ALA D 1 91 ? -11.58493 -12.91659 20.30235 1.000 68.30988 91 ALA C N 1
ATOM 4617 C CA . ALA D 1 91 ? -10.25189 -12.72283 20.86420 1.000 66.50407 91 ALA C CA 1
ATOM 4618 C C . ALA D 1 91 ? -9.81707 -13.91483 21.70146 1.000 76.04904 91 ALA C C 1
ATOM 4619 O O . ALA D 1 91 ? -8.62021 -14.21175 21.78964 1.000 80.43593 91 ALA C O 1
ATOM 4621 N N . CYS D 1 92 ? -10.76622 -14.61528 22.31555 1.000 68.60338 92 CYS C N 1
ATOM 4622 C CA . CYS D 1 92 ? -10.38481 -15.74252 23.15296 1.000 78.85056 92 CYS C CA 1
ATOM 4623 C C . CYS D 1 92 ? -10.11558 -16.98812 22.31996 1.000 86.52491 92 CYS C C 1
ATOM 4624 O O . CYS D 1 92 ? -9.22403 -17.77662 22.65595 1.000 92.54367 92 CYS C O 1
ATOM 4627 N N . LEU D 1 93 ? -10.84291 -17.16000 21.20957 1.000 90.30297 93 LEU C N 1
ATOM 4628 C CA . LEU D 1 93 ? -10.78620 -18.38791 20.42292 1.000 89.79444 93 LEU C CA 1
ATOM 4629 C C . LEU D 1 93 ? -9.43639 -18.57389 19.73638 1.000 95.64727 93 LEU C C 1
ATOM 4630 O O . LEU D 1 93 ? -9.27285 -19.49695 18.93378 1.000 103.11238 93 LEU C O 1
ATOM 4632 N N . GLU D 1 94 ? -8.46810 -17.71282 20.03499 1.000 95.76711 94 GLU C N 1
ATOM 4633 C CA . GLU D 1 94 ? -7.08374 -17.96248 19.65444 1.000 103.51683 94 GLU C CA 1
ATOM 4634 C C . GLU D 1 94 ? -6.15457 -17.86089 20.85999 1.000 104.63853 94 GLU C C 1
ATOM 4635 O O . GLU D 1 94 ? -5.31629 -18.73909 21.08883 1.000 110.81659 94 GLU C O 1
ATOM 4641 N N . ALA D 1 98 ? -2.17921 -15.58291 20.46385 1.000 98.57449 98 ALA C N 1
ATOM 4642 C CA . ALA D 1 98 ? -2.12574 -15.55427 21.92113 1.000 94.79122 98 ALA C CA 1
ATOM 4643 C C . ALA D 1 98 ? -0.88997 -14.80567 22.41606 1.000 92.13632 98 ALA C C 1
ATOM 4644 O O . ALA D 1 98 ? -0.84111 -14.36269 23.56719 1.000 90.23355 98 ALA C O 1
ATOM 4646 N N . ARG D 1 99 ? 0.10041 -14.65971 21.52834 1.000 89.90701 99 ARG C N 1
ATOM 4647 C CA . ARG D 1 99 ? 1.38741 -14.07544 21.89716 1.000 85.21644 99 ARG C CA 1
ATOM 4648 C C . ARG D 1 99 ? 1.29557 -12.59625 22.26823 1.000 83.04934 99 ARG C C 1
ATOM 4649 O O . ARG D 1 99 ? 2.15520 -12.10565 23.00727 1.000 81.48767 99 ARG C O 1
ATOM 4651 N N . LEU D 1 100 ? 0.28442 -11.87990 21.78620 1.000 74.55449 100 LEU C N 1
ATOM 4652 C CA . LEU D 1 100 ? 0.20162 -10.43850 21.97129 1.000 65.26889 100 LEU C CA 1
ATOM 4653 C C . LEU D 1 100 ? -0.53693 -10.07633 23.25806 1.000 59.47412 100 LEU C C 1
ATOM 4654 O O . LEU D 1 100 ? -1.14571 -10.91822 23.91754 1.000 60.58085 100 LEU C O 1
ATOM 4659 N N . SER D 1 101 ? -0.50196 -8.78501 23.58757 1.000 53.72809 101 SER C N 1
ATOM 4660 C CA . SER D 1 101 ? -1.24964 -8.24897 24.71634 1.000 50.71917 101 SER C CA 1
ATOM 4661 C C . SER D 1 101 ? -2.75609 -8.35961 24.48282 1.000 52.06309 101 SER C C 1
ATOM 4662 O O . SER D 1 101 ? -3.23916 -8.44113 23.34438 1.000 49.08048 101 SER C O 1
ATOM 4665 N N . VAL D 1 102 ? -3.49682 -8.32685 25.59421 1.000 50.40239 102 VAL C N 1
ATOM 4666 C CA . VAL D 1 102 ? -4.95712 -8.40907 25.55501 1.000 49.45825 102 VAL C CA 1
ATOM 4667 C C . VAL D 1 102 ? -5.53638 -7.28460 24.70356 1.000 47.36058 102 VAL C C 1
ATOM 4668 O O . VAL D 1 102 ? -6.43051 -7.49927 23.87610 1.000 50.33601 102 VAL C O 1
ATOM 4672 N N . GLU D 1 103 ? -5.03345 -6.06903 24.89106 1.000 45.96925 103 GLU C N 1
ATOM 4673 C CA . GLU D 1 103 ? -5.49650 -4.94876 24.08141 1.000 45.48844 103 GLU C CA 1
ATOM 4674 C C . GLU D 1 103 ? -5.28701 -5.21788 22.58989 1.000 45.88402 103 GLU C C 1
ATOM 4675 O O . GLU D 1 103 ? -6.19277 -5.00102 21.77820 1.000 44.77283 103 GLU C O 1
ATOM 4681 N N . LYS D 1 104 ? -4.10733 -5.72082 22.21088 1.000 43.11904 104 LYS C N 1
ATOM 4682 C CA . LYS D 1 104 ? -3.84798 -5.98679 20.79453 1.000 48.09210 104 LYS C CA 1
ATOM 4683 C C . LYS D 1 104 ? -4.72076 -7.12956 20.26742 1.000 49.22078 104 LYS C C 1
ATOM 4684 O O . LYS D 1 104 ? -5.19936 -7.07829 19.12651 1.000 47.26901 104 LYS C O 1
ATOM 4690 N N . ARG D 1 105 ? -4.96240 -8.15515 21.08634 1.000 47.53268 105 ARG C N 1
ATOM 4691 C CA . ARG D 1 105 ? -5.84239 -9.24088 20.65617 1.000 49.73340 105 ARG C CA 1
ATOM 4692 C C . ARG D 1 105 ? -7.25029 -8.72696 20.38265 1.000 51.67899 105 ARG C C 1
ATOM 4693 O O . ARG D 1 105 ? -7.85372 -9.06177 19.35514 1.000 48.70149 105 ARG C O 1
ATOM 4701 N N . LEU D 1 106 ? -7.78568 -7.89413 21.28675 1.000 46.01865 106 LEU C N 1
ATOM 4702 C CA . LEU D 1 106 ? -9.11483 -7.33427 21.06630 1.000 48.25405 106 LEU C CA 1
ATOM 4703 C C . LEU D 1 106 ? -9.12914 -6.43610 19.83745 1.000 49.48584 106 LEU C C 1
ATOM 4704 O O . LEU D 1 106 ? -10.07372 -6.47663 19.03976 1.000 47.76279 106 LEU C O 1
ATOM 4709 N N . LEU D 1 107 ? -8.08648 -5.61835 19.66775 1.000 47.65737 107 LEU C N 1
ATOM 4710 C CA . LEU D 1 107 ? -7.98952 -4.77598 18.48081 1.000 44.51159 107 LEU C CA 1
ATOM 4711 C C . LEU D 1 107 ? -8.01554 -5.62008 17.21391 1.000 48.91351 107 LEU C C 1
ATOM 4712 O O . LEU D 1 107 ? -8.80382 -5.35979 16.29598 1.000 51.69614 107 LEU C O 1
ATOM 4717 N N . VAL D 1 108 ? -7.16514 -6.64846 17.14876 1.000 46.78559 108 VAL C N 1
ATOM 4718 C CA . VAL D 1 108 ? -7.13612 -7.49632 15.95950 1.000 51.77785 108 VAL C CA 1
ATOM 4719 C C . VAL D 1 108 ? -8.48096 -8.18718 15.76979 1.000 55.05661 108 VAL C C 1
ATOM 4720 O O . VAL D 1 108 ? -8.99000 -8.29376 14.64467 1.000 55.12710 108 VAL C O 1
ATOM 4724 N N . ALA D 1 109 ? -9.08633 -8.65415 16.86738 1.000 52.59452 109 ALA C N 1
ATOM 4725 C CA . ALA D 1 109 ? -10.37458 -9.32478 16.75304 1.000 52.92698 109 ALA C CA 1
ATOM 4726 C C . ALA D 1 109 ? -11.43871 -8.35996 16.25657 1.000 57.98857 109 ALA C C 1
ATOM 4727 O O . ALA D 1 109 ? -12.28825 -8.73349 15.44097 1.000 58.20306 109 ALA C O 1
ATOM 4729 N N . HIS D 1 110 ? -11.38746 -7.10708 16.71961 1.000 53.02492 110 HIS C N 1
ATOM 4730 C CA . HIS D 1 110 ? -12.32718 -6.09425 16.24909 1.000 57.12896 110 HIS C CA 1
ATOM 4731 C C . HIS D 1 110 ? -12.18848 -5.86479 14.75078 1.000 56.26368 110 HIS C C 1
ATOM 4732 O O . HIS D 1 110 ? -13.18978 -5.77221 14.03420 1.000 61.12492 110 HIS C O 1
ATOM 4739 N N . VAL D 1 111 ? -10.95326 -5.76920 14.26004 1.000 57.32412 111 VAL C N 1
ATOM 4740 C CA . VAL D 1 111 ? -10.73452 -5.50583 12.84160 1.000 56.47165 111 VAL C CA 1
ATOM 4741 C C . VAL D 1 111 ? -11.23487 -6.67178 12.00285 1.000 59.35212 111 VAL C C 1
ATOM 4742 O O . VAL D 1 111 ? -11.96090 -6.48256 11.02137 1.000 62.27949 111 VAL C O 1
ATOM 4746 N N . VAL D 1 112 ? -10.86112 -7.89581 12.38049 1.000 58.06511 112 VAL C N 1
ATOM 4747 C CA . VAL D 1 112 ? -11.29705 -9.06262 11.61775 1.000 66.17867 112 VAL C CA 1
ATOM 4748 C C . VAL D 1 112 ? -12.80180 -9.26373 11.75384 1.000 66.38928 112 VAL C C 1
ATOM 4749 O O . VAL D 1 112 ? -13.49204 -9.51698 10.76077 1.000 65.11289 112 VAL C O 1
ATOM 4753 N N . GLU D 1 113 ? -13.34057 -9.13066 12.97071 1.000 64.93025 113 GLU C N 1
ATOM 4754 C CA . GLU D 1 113 ? -14.76512 -9.40302 13.18232 1.000 67.62805 113 GLU C CA 1
ATOM 4755 C C . GLU D 1 113 ? -15.63707 -8.54034 12.27853 1.000 68.10852 113 GLU C C 1
ATOM 4756 O O . GLU D 1 113 ? -16.55767 -9.03942 11.62281 1.000 68.15004 113 GLU C O 1
ATOM 4762 N N . HIS D 1 114 ? -15.35200 -7.24102 12.22586 1.000 68.45929 114 HIS C N 1
ATOM 4763 C CA . HIS D 1 114 ? -16.13525 -6.28483 11.45522 1.000 69.22269 114 HIS C CA 1
ATOM 4764 C C . HIS D 1 114 ? -15.54164 -5.98652 10.08599 1.000 67.56356 114 HIS C C 1
ATOM 4765 O O . HIS D 1 114 ? -16.06582 -5.11720 9.38340 1.000 66.61111 114 HIS C O 1
ATOM 4772 N N . GLN D 1 115 ? -14.46218 -6.66911 9.70248 1.000 68.12132 115 GLN C N 1
ATOM 4773 C CA . GLN D 1 115 ? -13.81769 -6.50936 8.39519 1.000 69.93098 115 GLN C CA 1
ATOM 4774 C C . GLN D 1 115 ? -13.59777 -5.03324 8.04950 1.000 66.36142 115 GLN C C 1
ATOM 4775 O O . GLN D 1 115 ? -14.06992 -4.52645 7.03291 1.000 73.16043 115 GLN C O 1
ATOM 4781 N N . LEU D 1 116 ? -12.86298 -4.34421 8.91544 1.000 67.37780 116 LEU C N 1
ATOM 4782 C CA . LEU D 1 116 ? -12.66131 -2.91256 8.72917 1.000 66.82009 116 LEU C CA 1
ATOM 4783 C C . LEU D 1 116 ? -11.24340 -2.61346 8.25017 1.000 63.42672 116 LEU C C 1
ATOM 4784 O O . LEU D 1 116 ? -10.29527 -3.31275 8.61994 1.000 62.86401 116 LEU C O 1
ATOM 4789 N N . PRO D 1 117 ? -11.06644 -1.58357 7.42465 1.000 61.17528 117 PRO C N 1
ATOM 4790 C CA . PRO D 1 117 ? -9.70644 -1.16327 7.05178 1.000 59.94328 117 PRO C CA 1
ATOM 4791 C C . PRO D 1 117 ? -8.91208 -0.75089 8.28370 1.000 58.18875 117 PRO C C 1
ATOM 4792 O O . PRO D 1 117 ? -9.40722 -0.01917 9.14758 1.000 56.87761 117 PRO C O 1
ATOM 4796 N N . PHE D 1 118 ? -7.66867 -1.22451 8.36106 1.000 55.90325 118 PHE C N 1
ATOM 4797 C CA . PHE D 1 118 ? -6.82943 -1.03837 9.53972 1.000 51.04729 118 PHE C CA 1
ATOM 4798 C C . PHE D 1 118 ? -5.54035 -0.31028 9.17034 1.000 49.70783 118 PHE C C 1
ATOM 4799 O O . PHE D 1 118 ? -4.85799 -0.68652 8.20719 1.000 50.21584 118 PHE C O 1
ATOM 4807 N N . TYR D 1 119 ? -5.21940 0.72988 9.94006 1.000 43.99557 119 TYR C N 1
ATOM 4808 C CA . TYR D 1 119 ? -3.99293 1.50390 9.80315 1.000 44.81851 119 TYR C CA 1
ATOM 4809 C C . TYR D 1 119 ? -3.18869 1.37474 11.08784 1.000 47.19750 119 TYR C C 1
ATOM 4810 O O . TYR D 1 119 ? -3.71934 1.62543 12.18244 1.000 42.54659 119 TYR C O 1
ATOM 4819 N N . THR D 1 120 ? -1.91732 0.98360 10.96075 1.000 43.30341 120 THR C N 1
ATOM 4820 C CA . THR D 1 120 ? -1.06567 0.83303 12.13841 1.000 44.76943 120 THR C CA 1
ATOM 4821 C C . THR D 1 120 ? 0.40435 0.82479 11.73909 1.000 47.95405 120 THR C C 1
ATOM 4822 O O . THR D 1 120 ? 0.76496 0.38325 10.64187 1.000 51.66325 120 THR C O 1
ATOM 4826 N N . HIS D 1 121 ? 1.24675 1.30022 12.65871 1.000 44.04479 121 HIS C N 1
ATOM 4827 C CA . HIS D 1 121 ? 2.69749 1.17516 12.56434 1.000 45.84811 121 HIS C CA 1
ATOM 4828 C C . HIS D 1 121 ? 3.23929 0.02495 13.40283 1.000 48.77221 121 HIS C C 1
ATOM 4829 O O . HIS D 1 121 ? 4.46317 -0.10849 13.53547 1.000 49.07608 121 HIS C O 1
ATOM 4836 N N . ASP D 1 122 ? 2.36120 -0.78716 13.99330 1.000 43.03676 122 ASP C N 1
ATOM 4837 C CA . ASP D 1 122 ? 2.77670 -1.80696 14.94927 1.000 49.07324 122 ASP C CA 1
ATOM 4838 C C . ASP D 1 122 ? 3.27120 -3.02285 14.17745 1.000 52.00610 122 ASP C C 1
ATOM 4839 O O . ASP D 1 122 ? 2.47295 -3.76149 13.59114 1.000 53.38640 122 ASP C O 1
ATOM 4844 N N . ASP D 1 123 ? 4.58808 -3.23486 14.17621 1.000 49.79705 123 ASP C N 1
ATOM 4845 C CA . ASP D 1 123 ? 5.13705 -4.38331 13.46168 1.000 56.91793 123 ASP C CA 1
ATOM 4846 C C . ASP D 1 123 ? 4.55119 -5.69432 13.97330 1.000 56.34744 123 ASP C C 1
ATOM 4847 O O . ASP D 1 123 ? 4.36483 -6.63197 13.19174 1.000 60.31454 123 ASP C O 1
ATOM 4852 N N . SER D 1 124 ? 4.23089 -5.77418 15.27094 1.000 52.79384 124 SER C N 1
ATOM 4853 C CA . SER D 1 124 ? 3.66651 -7.00322 15.82007 1.000 57.18947 124 SER C CA 1
ATOM 4854 C C . SER D 1 124 ? 2.29104 -7.31187 15.25021 1.000 58.50682 124 SER C C 1
ATOM 4855 O O . SER D 1 124 ? 1.84309 -8.46326 15.32775 1.000 60.57974 124 SER C O 1
ATOM 4858 N N . LEU D 1 125 ? 1.60903 -6.31229 14.69632 1.000 54.38031 125 LEU C N 1
ATOM 4859 C CA . LEU D 1 125 ? 0.31691 -6.50843 14.05540 1.000 56.57234 125 LEU C CA 1
ATOM 4860 C C . LEU D 1 125 ? 0.42745 -6.59788 12.54241 1.000 60.36829 125 LEU C C 1
ATOM 4861 O O . LEU D 1 125 ? -0.29947 -7.37296 11.91295 1.000 58.50651 125 LEU C O 1
ATOM 4866 N N . ARG D 1 126 ? 1.34532 -5.83295 11.95339 1.000 55.42696 126 ARG C N 1
ATOM 4867 C CA . ARG D 1 126 ? 1.47796 -5.73883 10.50706 1.000 61.04639 126 ARG C CA 1
ATOM 4868 C C . ARG D 1 126 ? 1.90801 -7.04704 9.85102 1.000 60.95588 126 ARG C C 1
ATOM 4869 O O . ARG D 1 126 ? 1.81435 -7.15889 8.62713 1.000 66.89460 126 ARG C O 1
ATOM 4877 N N . GLU D 1 127 ? 2.38434 -8.02459 10.61621 1.000 61.81620 127 GLU C N 1
ATOM 4878 C CA . GLU D 1 127 ? 2.87080 -9.28183 10.06446 1.000 69.11010 127 GLU C CA 1
ATOM 4879 C C . GLU D 1 127 ? 1.91725 -10.44234 10.30511 1.000 71.70464 127 GLU C C 1
ATOM 4880 O O . GLU D 1 127 ? 2.24797 -11.58344 9.96024 1.000 69.73676 127 GLU C O 1
ATOM 4886 N N . LEU D 1 128 ? 0.75677 -10.18353 10.89869 1.000 68.73514 128 LEU C N 1
ATOM 4887 C CA . LEU D 1 128 ? -0.20564 -11.23018 11.20100 1.000 64.58896 128 LEU C CA 1
ATOM 4888 C C . LEU D 1 128 ? -0.94454 -11.63326 9.93312 1.000 70.84606 128 LEU C C 1
ATOM 4889 O O . LEU D 1 128 ? -1.46881 -10.77461 9.21542 1.000 70.66939 128 LEU C O 1
ATOM 4894 N N . GLY D 1 129 ? -0.98204 -12.94173 9.65933 1.000 67.96982 129 GLY C N 1
ATOM 4895 C CA . GLY D 1 129 ? -1.67486 -13.41920 8.47502 1.000 65.95513 129 GLY C CA 1
ATOM 4896 C C . GLY D 1 129 ? -3.13575 -13.01056 8.44464 1.000 72.80549 129 GLY C C 1
ATOM 4897 O O . GLY D 1 129 ? -3.62727 -12.49826 7.43496 1.000 72.57034 129 GLY C O 1
ATOM 4898 N N . LEU D 1 130 ? -3.84724 -13.21626 9.56121 1.000 70.92882 130 LEU C N 1
ATOM 4899 C CA . LEU D 1 130 ? -5.25709 -12.84030 9.64485 1.000 68.72674 130 LEU C CA 1
ATOM 4900 C C . LEU D 1 130 ? -5.49742 -11.36771 9.32623 1.000 69.28650 130 LEU C C 1
ATOM 4901 O O . LEU D 1 130 ? -6.61999 -10.99853 8.96735 1.000 70.04650 130 LEU C O 1
ATOM 4903 N N . LEU D 1 131 ? -4.47547 -10.51951 9.44138 1.000 70.02854 131 LEU C N 1
ATOM 4904 C CA . LEU D 1 131 ? -4.64959 -9.08352 9.25439 1.000 71.81913 131 LEU C CA 1
ATOM 4905 C C . LEU D 1 131 ? -4.33332 -8.61438 7.84028 1.000 70.09130 131 LEU C C 1
ATOM 4906 O O . LEU D 1 131 ? -4.75515 -7.51497 7.46242 1.000 68.16278 131 LEU C O 1
ATOM 4911 N N . LYS D 1 132 ? -3.61080 -9.41534 7.05850 1.000 71.10850 132 LYS C N 1
ATOM 4912 C CA . LYS D 1 132 ? -3.28886 -9.04096 5.68328 1.000 73.22305 132 LYS C CA 1
ATOM 4913 C C . LYS D 1 132 ? -4.47817 -8.52000 4.87758 1.000 73.81332 132 LYS C C 1
ATOM 4914 O O . LYS D 1 132 ? -4.30166 -7.51864 4.16281 1.000 72.98600 132 LYS C O 1
ATOM 4916 N N . PRO D 1 133 ? -5.68504 -9.10484 4.94384 1.000 69.86170 133 PRO C N 1
ATOM 4917 C CA . PRO D 1 133 ? -6.80293 -8.53786 4.16353 1.000 66.72892 133 PRO C CA 1
ATOM 4918 C C . PRO D 1 133 ? -7.12431 -7.08420 4.48743 1.000 70.85018 133 PRO C C 1
ATOM 4919 O O . PRO D 1 133 ? -7.67957 -6.38375 3.63104 1.000 66.10433 133 PRO C O 1
ATOM 4923 N N . PHE D 1 134 ? -6.78433 -6.60258 5.69122 1.000 64.82700 134 PHE C N 1
ATOM 4924 C CA . PHE D 1 134 ? -7.30393 -5.33776 6.19603 1.000 63.04960 134 PHE C CA 1
ATOM 4925 C C . PHE D 1 134 ? -6.25821 -4.24106 6.35812 1.000 60.30076 134 PHE C C 1
ATOM 4926 O O . PHE D 1 134 ? -6.62534 -3.06010 6.34397 1.000 55.06810 134 PHE C O 1
ATOM 4934 N N . LEU D 1 135 ? -4.98263 -4.59226 6.51917 1.000 60.21562 135 LEU C N 1
ATOM 4935 C CA . LEU D 1 135 ? -3.94424 -3.58047 6.65792 1.000 60.11258 135 LEU C CA 1
ATOM 4936 C C . LEU D 1 135 ? -3.91919 -2.69700 5.41383 1.000 61.19883 135 LEU C C 1
ATOM 4937 O O . LEU D 1 135 ? -3.88452 -3.19336 4.28480 1.000 61.73277 135 LEU C O 1
ATOM 4939 N N . LYS D 1 136 ? -3.97279 -1.38279 5.61777 1.000 58.45642 136 LYS C N 1
ATOM 4940 C CA . LYS D 1 136 ? -4.05761 -0.43732 4.51525 1.000 60.00490 136 LYS C CA 1
ATOM 4941 C C . LYS D 1 136 ? -2.79529 0.40802 4.43234 1.000 61.11773 136 LYS C C 1
ATOM 4942 O O . LYS D 1 136 ? -2.10407 0.62552 5.42957 1.000 57.17600 136 LYS C O 1
ATOM 4948 N N . THR D 1 137 ? -2.50407 0.87877 3.22449 1.000 58.39657 137 THR C N 1
ATOM 4949 C CA . THR D 1 137 ? -1.33442 1.71021 2.99104 1.000 63.42782 137 THR C CA 1
ATOM 4950 C C . THR D 1 137 ? -1.60261 3.14317 3.44782 1.000 64.41971 137 THR C C 1
ATOM 4951 O O . THR D 1 137 ? -2.67818 3.70108 3.19971 1.000 64.86498 137 THR C O 1
ATOM 4955 N N . PHE D 1 138 ? -0.62049 3.73638 4.12400 1.000 61.22990 138 PHE C N 1
ATOM 4956 C CA . PHE D 1 138 ? -0.76522 5.11014 4.59109 1.000 59.78026 138 PHE C CA 1
ATOM 4957 C C . PHE D 1 138 ? -0.81044 6.06913 3.40723 1.000 67.93227 138 PHE C C 1
ATOM 4958 O O . PHE D 1 138 ? 0.06946 6.01263 2.53958 1.000 64.18508 138 PHE C O 1
ATOM 4966 N N . PRO D 1 139 ? -1.80288 6.95814 3.33517 1.000 68.29689 139 PRO C N 1
ATOM 4967 C CA . PRO D 1 139 ? -1.84393 7.95181 2.25463 1.000 70.64990 139 PRO C CA 1
ATOM 4968 C C . PRO D 1 139 ? -0.59581 8.82641 2.24181 1.000 72.45768 139 PRO C C 1
ATOM 4969 O O . PRO D 1 139 ? 0.07470 9.02492 3.25795 1.000 69.94342 139 PRO C O 1
ATOM 4973 N N . ALA D 1 140 ? -0.29952 9.37468 1.06770 1.000 79.62654 140 ALA C N 1
ATOM 4974 C CA . ALA D 1 140 ? 0.83085 10.27949 0.93783 1.000 80.21109 140 ALA C CA 1
ATOM 4975 C C . ALA D 1 140 ? 0.41963 11.69636 1.34629 1.000 79.48502 140 ALA C C 1
ATOM 4976 O O . ALA D 1 140 ? -0.72273 11.95070 1.73798 1.000 78.32145 140 ALA C O 1
ATOM 4978 N N . SER D 1 141 ? 1.37054 12.62877 1.26462 1.000 82.58892 141 SER C N 1
ATOM 4979 C CA . SER D 1 141 ? 1.13762 14.04906 1.56028 1.000 82.69352 141 SER C CA 1
ATOM 4980 C C . SER D 1 141 ? 0.51703 14.23608 2.94830 1.000 81.19843 141 SER C C 1
ATOM 4981 O O . SER D 1 141 ? -0.07688 15.27452 3.24934 1.000 83.24213 141 SER C O 1
ATOM 4984 N N . SER D 1 145 ? 0.37260 21.83315 5.01119 1.000 90.70871 145 SER C N 1
ATOM 4985 C CA . SER D 1 145 ? -1.00645 22.11860 4.62162 1.000 92.49817 145 SER C CA 1
ATOM 4986 C C . SER D 1 145 ? -1.87006 20.86660 4.76586 1.000 90.13656 145 SER C C 1
ATOM 4987 O O . SER D 1 145 ? -2.35163 20.31019 3.77712 1.000 95.85614 145 SER C O 1
ATOM 4989 N N . VAL D 1 146 ? -2.06275 20.43162 6.01045 1.000 80.25314 146 VAL C N 1
ATOM 4990 C CA . VAL D 1 146 ? -2.75092 19.18422 6.32420 1.000 78.28570 146 VAL C CA 1
ATOM 4991 C C . VAL D 1 146 ? -3.98711 19.43133 7.18718 1.000 71.92303 146 VAL C C 1
ATOM 4992 O O . VAL D 1 146 ? -5.06656 18.89133 6.91744 1.000 67.86608 146 VAL C O 1
ATOM 4996 N N . PHE D 1 147 ? -3.84914 20.25506 8.22270 1.000 69.47773 147 PHE C N 1
ATOM 4997 C CA . PHE D 1 147 ? -4.92653 20.68220 9.09649 1.000 63.66477 147 PHE C CA 1
ATOM 4998 C C . PHE D 1 147 ? -5.36682 22.09301 8.74475 1.000 63.33462 147 PHE C C 1
ATOM 4999 O O . PHE D 1 147 ? -4.66519 22.81329 8.03159 1.000 61.39589 147 PHE C O 1
ATOM 5007 N N . PRO D 1 148 ? -6.53261 22.52453 9.22531 1.000 60.97388 148 PRO C N 1
ATOM 5008 C CA . PRO D 1 148 ? -6.86091 23.95641 9.17889 1.000 61.76460 148 PRO C CA 1
ATOM 5009 C C . PRO D 1 148 ? -5.85452 24.77498 9.97518 1.000 60.06358 148 PRO C C 1
ATOM 5010 O O . PRO D 1 148 ? -5.09931 24.25485 10.79788 1.000 58.01871 148 PRO C O 1
ATOM 5014 N N . GLU D 1 149 ? -5.86543 26.08623 9.72557 1.000 61.53409 149 GLU C N 1
ATOM 5015 C CA . GLU D 1 149 ? -4.71399 26.91842 10.06378 1.000 63.73206 149 GLU C CA 1
ATOM 5016 C C . GLU D 1 149 ? -4.44122 26.93686 11.56196 1.000 60.87851 149 GLU C C 1
ATOM 5017 O O . GLU D 1 149 ? -3.28709 26.82202 11.98860 1.000 56.81044 149 GLU C O 1
ATOM 5023 N N . ASN D 1 150 ? -5.48234 27.10092 12.38087 1.000 61.55184 150 ASN C N 1
ATOM 5024 C CA . ASN D 1 150 ? -5.25237 27.14668 13.82282 1.000 60.76058 150 ASN C CA 1
ATOM 5025 C C . ASN D 1 150 ? -4.69506 25.82287 14.33624 1.000 56.29391 150 ASN C C 1
ATOM 5026 O O . ASN D 1 150 ? -3.76393 25.80485 15.15219 1.000 51.10554 150 ASN C O 1
ATOM 5031 N N . LEU D 1 151 ? -5.25313 24.70407 13.86979 1.000 56.22935 151 LEU C N 1
ATOM 5032 C CA . LEU D 1 151 ? -4.79356 23.40212 14.33741 1.000 52.04650 151 LEU C CA 1
ATOM 5033 C C . LEU D 1 151 ? -3.36998 23.12561 13.86919 1.000 55.53737 151 LEU C C 1
ATOM 5034 O O . LEU D 1 151 ? -2.56251 22.56338 14.62200 1.000 51.59249 151 LEU C O 1
ATOM 5039 N N . GLN D 1 152 ? -3.04058 23.52616 12.63518 1.000 51.35993 152 GLN C N 1
ATOM 5040 C CA . GLN D 1 152 ? -1.66643 23.39736 12.15955 1.000 55.39925 152 GLN C CA 1
ATOM 5041 C C . GLN D 1 152 ? -0.70520 24.15004 13.06736 1.000 52.54734 152 GLN C C 1
ATOM 5042 O O . GLN D 1 152 ? 0.38593 23.65718 13.37897 1.000 48.83312 152 GLN C O 1
ATOM 5048 N N . ARG D 1 153 ? -1.09437 25.35949 13.47574 1.000 52.22004 153 ARG C N 1
ATOM 5049 C CA . ARG D 1 153 ? -0.33991 26.13827 14.45124 1.000 53.93584 153 ARG C CA 1
ATOM 5050 C C . ARG D 1 153 ? -0.09330 25.33424 15.72293 1.000 49.72031 153 ARG C C 1
ATOM 5051 O O . ARG D 1 153 ? 1.03491 25.26517 16.22934 1.000 45.13497 153 ARG C O 1
ATOM 5059 N N . LEU D 1 154 ? -1.15216 24.72296 16.25578 1.000 48.63958 154 LEU C N 1
ATOM 5060 C CA . LEU D 1 154 ? -1.01059 23.92270 17.46331 1.000 46.95573 154 LEU C CA 1
ATOM 5061 C C . LEU D 1 154 ? -0.11363 22.71755 17.21650 1.000 43.13741 154 LEU C C 1
ATOM 5062 O O . LEU D 1 154 ? 0.66379 22.32141 18.09410 1.000 40.80919 154 LEU C O 1
ATOM 5067 N N . TYR D 1 155 ? -0.20064 22.12533 16.02390 1.000 40.77708 155 TYR C N 1
ATOM 5068 C CA . TYR D 1 155 ? 0.65154 20.98516 15.71263 1.000 42.48667 155 TYR C CA 1
ATOM 5069 C C . TYR D 1 155 ? 2.11993 21.39349 15.68389 1.000 44.71974 155 TYR C C 1
ATOM 5070 O O . TYR D 1 155 ? 2.96943 20.73390 16.30221 1.000 38.13992 155 TYR C O 1
ATOM 5079 N N . GLU D 1 156 ? 2.43554 22.48799 14.97113 1.000 41.02443 156 GLU C N 1
ATOM 5080 C CA . GLU D 1 156 ? 3.82134 22.95129 14.89868 1.000 43.83353 156 GLU C CA 1
ATOM 5081 C C . GLU D 1 156 ? 4.37858 23.22363 16.28839 1.000 40.73767 156 GLU C C 1
ATOM 5082 O O . GLU D 1 156 ? 5.51891 22.84977 16.59486 1.000 40.71025 156 GLU C O 1
ATOM 5084 N N . GLN D 1 157 ? 3.58212 23.85917 17.14703 1.000 40.23183 157 GLN C N 1
ATOM 5085 C CA . GLN D 1 157 ? 4.00980 24.07043 18.52526 1.000 40.39449 157 GLN C CA 1
ATOM 5086 C C . GLN D 1 157 ? 4.21755 22.73952 19.24633 1.000 39.95523 157 GLN C C 1
ATOM 5087 O O . GLN D 1 157 ? 5.17825 22.57945 20.00739 1.000 38.78215 157 GLN C O 1
ATOM 5089 N N . SER D 1 158 ? 3.34058 21.76530 18.99990 1.000 38.70935 158 SER C N 1
ATOM 5090 C CA . SER D 1 158 ? 3.40250 20.48088 19.68933 1.000 36.41975 158 SER C CA 1
ATOM 5091 C C . SER D 1 158 ? 4.57239 19.61282 19.23665 1.000 37.40674 158 SER C C 1
ATOM 5092 O O . SER D 1 158 ? 4.84612 18.59004 19.87709 1.000 33.22687 158 SER C O 1
ATOM 5095 N N . MET D 1 159 ? 5.27581 20.00311 18.17295 1.000 36.63640 159 MET C N 1
ATOM 5096 C CA . MET D 1 159 ? 6.36996 19.19821 17.64350 1.000 36.16225 159 MET C CA 1
ATOM 5097 C C . MET D 1 159 ? 7.60012 19.24492 18.54664 1.000 38.19723 159 MET C C 1
ATOM 5098 O O . MET D 1 159 ? 8.56526 18.50681 18.31749 1.000 37.30290 159 MET C O 1
ATOM 5103 N N . GLU D 1 160 ? 7.59328 20.11192 19.55670 1.000 36.79582 160 GLU C N 1
ATOM 5104 C CA . GLU D 1 160 ? 8.63083 20.06447 20.57745 1.000 39.19721 160 GLU C CA 1
ATOM 5105 C C . GLU D 1 160 ? 8.65056 18.70464 21.27273 1.000 38.84252 160 GLU C C 1
ATOM 5106 O O . GLU D 1 160 ? 9.70355 18.24755 21.73063 1.000 38.55967 160 GLU C O 1
ATOM 5112 N N . MET D 1 161 ? 7.50091 18.04093 21.33836 1.000 37.24369 161 MET C N 1
ATOM 5113 C CA . MET D 1 161 ? 7.37130 16.70352 21.89925 1.000 36.74298 161 MET C CA 1
ATOM 5114 C C . MET D 1 161 ? 7.62025 15.65868 20.81401 1.000 35.42154 161 MET C C 1
ATOM 5115 O O . MET D 1 161 ? 7.01477 15.72382 19.74636 1.000 37.85297 161 MET C O 1
ATOM 5120 N N . THR D 1 162 ? 8.49360 14.69240 21.08363 1.000 38.16874 162 THR C N 1
ATOM 5121 C CA . THR D 1 162 ? 8.72597 13.60406 20.14055 1.000 38.96961 162 THR C CA 1
ATOM 5122 C C . THR D 1 162 ? 8.45521 12.24783 20.78909 1.000 37.90475 162 THR C C 1
ATOM 5123 O O . THR D 1 162 ? 8.57765 12.07267 22.00631 1.000 40.76286 162 THR C O 1
ATOM 5127 N N . ILE D 1 163 ? 8.11340 11.28686 19.93836 1.000 40.67757 163 ILE C N 1
ATOM 5128 C CA . ILE D 1 163 ? 7.70047 9.94141 20.31584 1.000 41.49480 163 ILE C CA 1
ATOM 5129 C C . ILE D 1 163 ? 8.63762 8.97041 19.61403 1.000 40.90660 163 ILE C C 1
ATOM 5130 O O . ILE D 1 163 ? 8.96697 9.16612 18.43963 1.000 43.35745 163 ILE C O 1
ATOM 5135 N N . GLY D 1 164 ? 9.08203 7.93102 20.32680 1.000 42.25904 164 GLY C N 1
ATOM 5136 C CA . GLY D 1 164 ? 9.99899 6.96288 19.76425 1.000 46.13550 164 GLY C CA 1
ATOM 5137 C C . GLY D 1 164 ? 9.52827 5.54660 20.04605 1.000 45.78234 164 GLY C C 1
ATOM 5138 O O . GLY D 1 164 ? 8.55437 5.32946 20.77257 1.000 44.94872 164 GLY C O 1
ATOM 5139 N N . LYS D 1 165 ? 10.24195 4.58107 19.45250 1.000 48.71837 165 LYS C N 1
ATOM 5140 C CA . LYS D 1 165 ? 9.89171 3.16945 19.63156 1.000 45.57462 165 LYS C CA 1
ATOM 5141 C C . LYS D 1 165 ? 9.83938 2.79406 21.10725 1.000 45.60638 165 LYS C C 1
ATOM 5142 O O . LYS D 1 165 ? 8.93487 2.06957 21.54435 1.000 46.13416 165 LYS C O 1
ATOM 5144 N N . GLU D 1 166 ? 10.78943 3.30252 21.89626 1.000 45.70032 166 GLU C N 1
ATOM 5145 C CA . GLU D 1 166 ? 10.83065 3.00493 23.32167 1.000 51.46903 166 GLU C CA 1
ATOM 5146 C C . GLU D 1 166 ? 9.53434 3.37139 24.04697 1.000 51.25654 166 GLU C C 1
ATOM 5147 O O . GLU D 1 166 ? 9.26090 2.79987 25.10817 1.000 50.89641 166 GLU C O 1
ATOM 5149 N N . ASP D 1 167 ? 8.73034 4.30080 23.50635 1.000 44.97389 167 ASP C N 1
ATOM 5150 C CA . ASP D 1 167 ? 7.51193 4.72100 24.20416 1.000 46.90852 167 ASP C CA 1
ATOM 5151 C C . ASP D 1 167 ? 6.45353 3.62283 24.17949 1.000 46.29476 167 ASP C C 1
ATOM 5152 O O . ASP D 1 167 ? 5.76379 3.39512 25.18103 1.000 43.31709 167 ASP C O 1
ATOM 5157 N N . PHE D 1 168 ? 6.32881 2.91350 23.05273 1.000 46.79142 168 PHE C N 1
ATOM 5158 C CA . PHE D 1 168 ? 5.37037 1.81994 22.95196 1.000 45.73184 168 PHE C CA 1
ATOM 5159 C C . PHE D 1 168 ? 5.86529 0.53821 23.60157 1.000 51.42621 168 PHE C C 1
ATOM 5160 O O . PHE D 1 168 ? 5.04299 -0.29889 23.98510 1.000 56.44513 168 PHE C O 1
ATOM 5168 N N . GLN D 1 169 ? 7.17965 0.35891 23.73684 1.000 51.83606 169 GLN C N 1
ATOM 5169 C CA . GLN D 1 169 ? 7.66614 -0.79749 24.48064 1.000 58.76828 169 GLN C CA 1
ATOM 5170 C C . GLN D 1 169 ? 7.33764 -0.66144 25.96369 1.000 60.72299 169 GLN C C 1
ATOM 5171 O O . GLN D 1 169 ? 6.90923 -1.62873 26.60265 1.000 61.80078 169 GLN C O 1
ATOM 5173 N N . HIS D 1 170 ? 7.50417 0.54383 26.51623 1.000 59.69351 170 HIS C N 1
ATOM 5174 C CA . HIS D 1 170 ? 7.46118 0.77617 27.95508 1.000 61.10151 170 HIS C CA 1
ATOM 5175 C C . HIS D 1 170 ? 6.06155 1.00367 28.49383 1.000 62.67089 170 HIS C C 1
ATOM 5176 O O . HIS D 1 170 ? 5.89113 1.03984 29.71783 1.000 69.89084 170 HIS C O 1
ATOM 5183 N N . VAL D 1 171 ? 5.06470 1.17634 27.62438 1.000 62.46947 171 VAL C N 1
ATOM 5184 C CA . VAL D 1 171 ? 3.75027 1.60193 28.08450 1.000 60.02189 171 VAL C CA 1
ATOM 5185 C C . VAL D 1 171 ? 3.07780 0.46633 28.84690 1.000 63.53612 171 VAL C C 1
ATOM 5186 O O . VAL D 1 171 ? 3.12640 -0.70526 28.44066 1.000 61.98565 171 VAL C O 1
ATOM 5190 N N . GLY D 1 172 ? 2.47626 0.80804 29.98418 1.000 69.55713 172 GLY C N 1
ATOM 5191 C CA . GLY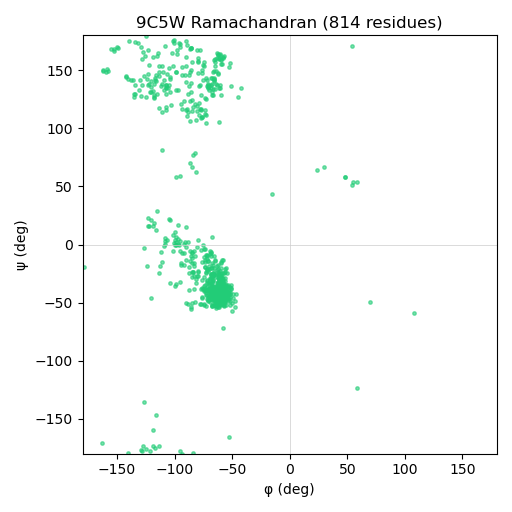 D 1 172 ? 1.95201 -0.18306 30.90585 1.000 68.21252 172 GLY C CA 1
ATOM 5192 C C . GLY D 1 172 ? 2.97213 -0.59167 31.95463 1.000 74.33545 172 GLY C C 1
ATOM 5193 O O . GLY D 1 172 ? 4.12701 -0.14981 31.90299 1.000 75.28208 172 GLY C O 1
ATOM 5195 N N . ALA E 1 2 ? 38.02639 18.65635 18.65748 1.000 66.95480 2 ALA D N 1
ATOM 5196 C CA . ALA E 1 2 ? 36.65507 18.62158 18.16032 1.000 67.36540 2 ALA D CA 1
ATOM 5197 C C . ALA E 1 2 ? 35.64567 18.31423 19.28191 1.000 66.07035 2 ALA D C 1
ATOM 5198 O O . ALA E 1 2 ? 36.02038 17.90086 20.37950 1.000 68.02194 2 ALA D O 1
ATOM 5200 N N . GLU E 1 3 ? 34.36156 18.51258 18.99047 1.000 61.74283 3 GLU D N 1
ATOM 5201 C CA . GLU E 1 3 ? 33.30508 18.51136 20.00030 1.000 61.05528 3 GLU D CA 1
ATOM 5202 C C . GLU E 1 3 ? 32.11856 17.70582 19.49703 1.000 52.34100 3 GLU D C 1
ATOM 5203 O O . GLU E 1 3 ? 31.59807 17.98581 18.41110 1.000 48.39440 3 GLU D O 1
ATOM 5209 N N . ALA E 1 4 ? 31.67920 16.72866 20.29768 1.000 51.65622 4 ALA D N 1
ATOM 5210 C CA . ALA E 1 4 ? 30.48745 15.96123 19.94663 1.000 47.53512 4 ALA D CA 1
ATOM 5211 C C . ALA E 1 4 ? 29.29581 16.88375 19.71338 1.000 46.37474 4 ALA D C 1
ATOM 5212 O O . ALA E 1 4 ? 28.59970 16.77349 18.69607 1.000 46.17925 4 ALA D O 1
ATOM 5214 N N . SER E 1 5 ? 29.07879 17.83829 20.61422 1.000 44.05983 5 SER D N 1
ATOM 5215 C CA . SER E 1 5 ? 27.93652 18.75447 20.51992 1.000 42.16278 5 SER D CA 1
ATOM 5216 C C . SER E 1 5 ? 28.34704 20.09639 19.90813 1.000 41.31997 5 SER D C 1
ATOM 5217 O O . SER E 1 5 ? 28.15045 21.15693 20.51259 1.000 40.36707 5 SER D O 1
ATOM 5220 N N . ILE E 1 6 ? 28.89496 20.06259 18.68564 1.000 39.98409 6 ILE D N 1
ATOM 5221 C CA . ILE E 1 6 ? 29.38183 21.29142 18.05791 1.000 36.06972 6 ILE D CA 1
ATOM 5222 C C . ILE E 1 6 ? 28.22391 22.25187 17.80075 1.000 34.58035 6 ILE D C 1
ATOM 5223 O O . ILE E 1 6 ? 27.12808 21.84254 17.39717 1.000 36.59288 6 ILE D O 1
ATOM 5228 N N . ALA E 1 7 ? 28.45430 23.54156 18.06316 1.000 31.98660 7 ALA D N 1
ATOM 5229 C CA . ALA E 1 7 ? 27.42495 24.54883 17.82805 1.000 33.46636 7 ALA D CA 1
ATOM 5230 C C . ALA E 1 7 ? 27.20026 24.74222 16.33000 1.000 33.73976 7 ALA D C 1
ATOM 5231 O O . ALA E 1 7 ? 28.15889 24.88271 15.56664 1.000 34.45294 7 ALA D O 1
ATOM 5233 N N . VAL E 1 8 ? 25.93619 24.74906 15.91038 1.000 32.73026 8 VAL D N 1
ATOM 5234 C CA . VAL E 1 8 ? 25.55573 25.03102 14.52457 1.000 30.92140 8 VAL D CA 1
ATOM 5235 C C . VAL E 1 8 ? 25.13634 26.48824 14.44255 1.000 31.32492 8 VAL D C 1
ATOM 5236 O O . VAL E 1 8 ? 24.34690 26.95926 15.27226 1.000 30.58098 8 VAL D O 1
ATOM 5240 N N . ILE E 1 9 ? 25.63738 27.20910 13.44691 1.000 26.48233 9 ILE D N 1
ATOM 5241 C CA . ILE E 1 9 ? 25.18040 28.57704 13.21225 1.000 32.03043 9 ILE D CA 1
ATOM 5242 C C . ILE E 1 9 ? 24.79580 28.70046 11.74666 1.000 31.60773 9 ILE D C 1
ATOM 5243 O O . ILE E 1 9 ? 25.08095 27.82707 10.93768 1.000 30.74792 9 ILE D O 1
ATOM 5248 N N . ASP E 1 10 ? 24.15613 29.81198 11.39885 1.000 31.24476 10 ASP D N 1
ATOM 5249 C CA . ASP E 1 10 ? 23.77812 30.00553 10.00523 1.000 27.33968 10 ASP D CA 1
ATOM 5250 C C . ASP E 1 10 ? 24.25362 31.37727 9.56115 1.000 29.89245 10 ASP D C 1
ATOM 5251 O O . ASP E 1 10 ? 24.91383 32.10558 10.31408 1.000 28.13573 10 ASP D O 1
ATOM 5256 N N . ALA E 1 11 ? 23.92342 31.71899 8.31432 1.000 29.67760 11 ALA D N 1
ATOM 5257 C CA . ALA E 1 11 ? 24.34718 32.99657 7.75923 1.000 28.10156 11 ALA D CA 1
ATOM 5258 C C . ALA E 1 11 ? 23.87740 34.16591 8.61749 1.000 28.25954 11 ALA D C 1
ATOM 5259 O O . ALA E 1 11 ? 24.57140 35.18719 8.69633 1.000 28.16782 11 ALA D O 1
ATOM 5261 N N . THR E 1 12 ? 22.72484 34.03385 9.28269 1.000 28.90622 12 THR D N 1
ATOM 5262 C CA . THR E 1 12 ? 22.22180 35.15068 10.08294 1.000 29.65335 12 THR D CA 1
ATOM 5263 C C . THR E 1 12 ? 23.11299 35.42495 11.28319 1.000 32.00596 12 THR D C 1
ATOM 5264 O O . THR E 1 12 ? 23.26216 36.58198 11.67642 1.000 30.68316 12 THR D O 1
ATOM 5268 N N . VAL E 1 13 ? 23.72221 34.39350 11.86856 1.000 31.35408 13 VAL D N 1
ATOM 5269 C CA . VAL E 1 13 ? 24.66125 34.63193 12.96051 1.000 30.83375 13 VAL D CA 1
ATOM 5270 C C . VAL E 1 13 ? 25.93919 35.27450 12.43447 1.000 30.93475 13 VAL D C 1
ATOM 5271 O O . VAL E 1 13 ? 26.43293 36.25525 12.99550 1.000 28.13461 13 VAL D O 1
ATOM 5275 N N . PHE E 1 14 ? 26.50356 34.72473 11.35561 1.000 28.93059 14 PHE D N 1
ATOM 5276 C CA . PHE E 1 14 ? 27.76777 35.25754 10.85216 1.000 28.00438 14 PHE D CA 1
ATOM 5277 C C . PHE E 1 14 ? 27.58409 36.67914 10.33473 1.000 27.21165 14 PHE D C 1
ATOM 5278 O O . PHE E 1 14 ? 28.31741 37.59500 10.72515 1.000 28.86646 14 PHE D O 1
ATOM 5286 N N . MET E 1 15 ? 26.60454 36.88965 9.45926 1.000 26.43198 15 MET D N 1
ATOM 5287 C CA . MET E 1 15 ? 26.37933 38.23189 8.92290 1.000 30.13388 15 MET D CA 1
ATOM 5288 C C . MET E 1 15 ? 25.88488 39.18999 10.01225 1.000 31.00259 15 MET D C 1
ATOM 5289 O O . MET E 1 15 ? 26.02520 40.41574 9.87379 1.000 29.29731 15 MET D O 1
ATOM 5294 N N . GLY E 1 16 ? 25.33650 38.65296 11.11043 1.000 28.11694 16 GLY D N 1
ATOM 5295 C CA . GLY E 1 16 ? 24.83846 39.48335 12.19694 1.000 30.11141 16 GLY D CA 1
ATOM 5296 C C . GLY E 1 16 ? 25.89678 40.34980 12.85428 1.000 29.80192 16 GLY D C 1
ATOM 5297 O O . GLY E 1 16 ? 25.55687 41.37523 13.44997 1.000 30.33254 16 GLY D O 1
ATOM 5298 N N . MET E 1 17 ? 27.17456 39.96028 12.77016 1.000 30.43500 17 MET D N 1
ATOM 5299 C CA . MET E 1 17 ? 28.26225 40.81223 13.24357 1.000 32.07085 17 MET D CA 1
ATOM 5300 C C . MET E 1 17 ? 28.28479 42.17137 12.54938 1.000 32.79487 17 MET D C 1
ATOM 5301 O O . MET E 1 17 ? 28.97234 43.08573 13.00820 1.000 32.98358 17 MET D O 1
ATOM 5306 N N . HIS E 1 18 ? 27.54298 42.33135 11.46226 1.000 31.17148 18 HIS D N 1
ATOM 5307 C CA . HIS E 1 18 ? 27.48921 43.59340 10.74578 1.000 36.20065 18 HIS D CA 1
ATOM 5308 C C . HIS E 1 18 ? 26.06497 44.11357 10.63872 1.000 37.44855 18 HIS D C 1
ATOM 5309 O O . HIS E 1 18 ? 25.79897 45.01896 9.84585 1.000 38.42323 18 HIS D O 1
ATOM 5316 N N . HIS E 1 19 ? 25.15165 43.57808 11.44845 1.000 35.48825 19 HIS D N 1
ATOM 5317 C CA . HIS E 1 19 ? 23.77372 44.04060 11.40815 1.000 36.91940 19 HIS D CA 1
ATOM 5318 C C . HIS E 1 19 ? 23.67888 45.48438 11.87110 1.000 37.50088 19 HIS D C 1
ATOM 5319 O O . HIS E 1 19 ? 24.38194 45.90595 12.79212 1.000 41.40270 19 HIS D O 1
ATOM 5326 N N . SER E 1 20 ? 22.78579 46.24223 11.24235 1.000 37.78257 20 SER D N 1
ATOM 5327 C CA . SER E 1 20 ? 22.55211 47.60446 11.70431 1.000 43.76761 20 SER D CA 1
ATOM 5328 C C . SER E 1 20 ? 21.83834 47.63325 13.05186 1.000 45.04794 20 SER D C 1
ATOM 5329 O O . SER E 1 20 ? 21.90100 48.64488 13.75316 1.000 43.85444 20 SER D O 1
ATOM 5332 N N . ASP E 1 21 ? 21.15533 46.55675 13.41802 1.000 44.21465 21 ASP D N 1
ATOM 5333 C CA . ASP E 1 21 ? 20.49851 46.46194 14.71385 1.000 42.35875 21 ASP D CA 1
ATOM 5334 C C . ASP E 1 21 ? 21.55049 46.11965 15.75779 1.000 42.14721 21 ASP D C 1
ATOM 5335 O O . ASP E 1 21 ? 22.06715 44.99460 15.76450 1.000 41.57498 21 ASP D O 1
ATOM 5340 N N . PRO E 1 22 ? 21.86666 47.04111 16.67226 1.000 40.32694 22 PRO D N 1
ATOM 5341 C CA . PRO E 1 22 ? 22.97449 46.78461 17.60584 1.000 41.39680 22 PRO D CA 1
ATOM 5342 C C . PRO E 1 22 ? 22.69769 45.63614 18.55534 1.000 41.36805 22 PRO D C 1
ATOM 5343 O O . PRO E 1 22 ? 23.64614 45.01334 19.04356 1.000 40.37129 22 PRO D O 1
ATOM 5347 N N . GLU E 1 23 ? 21.42746 45.34863 18.84915 1.000 39.09561 23 GLU D N 1
ATOM 5348 C CA . GLU E 1 23 ? 21.10160 44.15432 19.61810 1.000 41.23184 23 GLU D CA 1
ATOM 5349 C C . GLU E 1 23 ? 21.53859 42.90683 18.87248 1.000 35.96300 23 GLU D C 1
ATOM 5350 O O . GLU E 1 23 ? 22.19674 42.02420 19.43536 1.000 36.29106 23 GLU D O 1
ATOM 5356 N N . VAL E 1 24 ? 21.14549 42.80687 17.60624 1.000 36.53117 24 VAL D N 1
ATOM 5357 C CA . VAL E 1 24 ? 21.53135 41.66099 16.78975 1.000 36.90309 24 VAL D CA 1
ATOM 5358 C C . VAL E 1 24 ? 23.04481 41.55760 16.71725 1.000 37.34001 24 VAL D C 1
ATOM 5359 O O . VAL E 1 24 ? 23.61918 40.48554 16.93126 1.000 32.84161 24 VAL D O 1
ATOM 5363 N N . ARG E 1 25 ? 23.71742 42.67646 16.44034 1.000 34.93223 25 ARG D N 1
ATOM 5364 C CA . ARG E 1 25 ? 25.16193 42.60972 16.27464 1.000 33.46745 25 ARG D CA 1
ATOM 5365 C C . ARG E 1 25 ? 25.83445 42.23293 17.58220 1.000 34.30350 25 ARG D C 1
ATOM 5366 O O . ARG E 1 25 ? 26.78160 41.44175 17.59036 1.000 36.00352 25 ARG D O 1
ATOM 5374 N N . ALA E 1 26 ? 25.35351 42.78401 18.70205 1.000 38.20229 26 ALA D N 1
ATOM 5375 C CA . ALA E 1 26 ? 25.93572 42.43204 19.99370 1.000 37.87059 26 ALA D CA 1
ATOM 5376 C C . ALA E 1 26 ? 25.77543 40.94458 20.28290 1.000 36.61143 26 ALA D C 1
ATOM 5377 O O . ALA E 1 26 ? 26.68622 40.31473 20.83395 1.000 38.73848 26 ALA D O 1
ATOM 5379 N N . GLN E 1 27 ? 24.61816 40.36914 19.94272 1.000 34.02544 27 GLN D N 1
ATOM 5380 C CA . GLN E 1 27 ? 24.43799 38.92697 20.12518 1.000 37.55123 27 GLN D CA 1
ATOM 5381 C C . GLN E 1 27 ? 25.41961 38.14131 19.26190 1.000 37.90094 27 GLN D C 1
ATOM 5382 O O . GLN E 1 27 ? 26.05488 37.19383 19.73968 1.000 36.85737 27 GLN D O 1
ATOM 5388 N N . SER E 1 28 ? 25.55683 38.51301 17.98096 1.000 32.78085 28 SER D N 1
ATOM 5389 C CA . SER E 1 28 ? 26.49767 37.78561 17.13129 1.000 34.22539 28 SER D CA 1
ATOM 5390 C C . SER E 1 28 ? 27.92358 37.91693 17.65623 1.000 35.97619 28 SER D C 1
ATOM 5391 O O . SER E 1 28 ? 28.66003 36.92498 17.71152 1.000 34.52339 28 SER D O 1
ATOM 5394 N N . LEU E 1 29 ? 28.32297 39.12865 18.07026 1.000 35.07550 29 LEU D N 1
ATOM 5395 C CA . LEU E 1 29 ? 29.66664 39.31457 18.60854 1.000 39.25839 29 LEU D CA 1
ATOM 5396 C C . LEU E 1 29 ? 29.85969 38.51105 19.88529 1.000 37.66401 29 LEU D C 1
ATOM 5397 O O . LEU E 1 29 ? 30.92259 37.92323 20.10095 1.000 42.17488 29 LEU D O 1
ATOM 5402 N N . GLY E 1 30 ? 28.85144 38.48866 20.75046 1.000 36.73043 30 GLY D N 1
ATOM 5403 C CA . GLY E 1 30 ? 28.92479 37.63821 21.92333 1.000 41.45563 30 GLY D CA 1
ATOM 5404 C C . GLY E 1 30 ? 29.13798 36.17622 21.57145 1.000 40.68980 30 GLY D C 1
ATOM 5405 O O . GLY E 1 30 ? 29.91656 35.47733 22.22749 1.000 38.85744 30 GLY D O 1
ATOM 5406 N N . PHE E 1 31 ? 28.45662 35.69081 20.52992 1.000 34.20068 31 PHE D N 1
ATOM 5407 C CA . PHE E 1 31 ? 28.66136 34.30220 20.14347 1.000 39.43076 31 PHE D CA 1
ATOM 5408 C C . PHE E 1 31 ? 30.09981 34.07289 19.71351 1.000 38.43221 31 PHE D C 1
ATOM 5409 O O . PHE E 1 31 ? 30.75264 33.13777 20.17990 1.000 35.12476 31 PHE D O 1
ATOM 5417 N N . PHE E 1 32 ? 30.61071 34.91337 18.80987 1.000 39.30731 32 PHE D N 1
ATOM 5418 C CA . PHE E 1 32 ? 31.94607 34.65177 18.29349 1.000 37.92157 32 PHE D CA 1
ATOM 5419 C C . PHE E 1 32 ? 32.99700 34.87563 19.36906 1.000 41.43281 32 PHE D C 1
ATOM 5420 O O . PHE E 1 32 ? 34.00553 34.16485 19.39157 1.000 40.45609 32 PHE D O 1
ATOM 5428 N N . GLY E 1 33 ? 32.73188 35.77824 20.32047 1.000 41.17512 33 GLY D N 1
ATOM 5429 C CA . GLY E 1 33 ? 33.62553 35.92555 21.45730 1.000 44.38818 33 GLY D CA 1
ATOM 5430 C C . GLY E 1 33 ? 33.67831 34.68916 22.33811 1.000 43.43999 33 GLY D C 1
ATOM 5431 O O . GLY E 1 33 ? 34.75191 34.28821 22.79686 1.000 44.65945 33 GLY D O 1
ATOM 5432 N N . ALA E 1 34 ? 32.52629 34.06066 22.58681 1.000 38.04335 34 ALA D N 1
ATOM 5433 C CA . ALA E 1 34 ? 32.54225 32.86057 23.41728 1.000 39.88531 34 ALA D CA 1
ATOM 5434 C C . ALA E 1 34 ? 33.10185 31.64437 22.67661 1.000 37.85088 34 ALA D C 1
ATOM 5435 O O . ALA E 1 34 ? 33.66454 30.74075 23.30933 1.000 38.47837 34 ALA D O 1
ATOM 5437 N N . PHE E 1 35 ? 32.97843 31.60225 21.35314 1.000 38.74260 35 PHE D N 1
ATOM 5438 C CA . PHE E 1 35 ? 33.34331 30.41784 20.58663 1.000 40.02313 35 PHE D CA 1
ATOM 5439 C C . PHE E 1 35 ? 34.60700 30.57811 19.75239 1.000 40.40184 35 PHE D C 1
ATOM 5440 O O . PHE E 1 35 ? 34.98419 29.63028 19.05041 1.000 37.62340 35 PHE D O 1
ATOM 5448 N N . TYR E 1 36 ? 35.28842 31.72890 19.83730 1.000 41.72710 36 TYR D N 1
ATOM 5449 C CA . TYR E 1 36 ? 36.45273 31.98519 18.98866 1.000 40.82046 36 TYR D CA 1
ATOM 5450 C C . TYR E 1 36 ? 37.49174 30.86739 19.07449 1.000 42.33707 36 TYR D C 1
ATOM 5451 O O . TYR E 1 36 ? 38.11811 30.52233 18.06883 1.000 44.44409 36 TYR D O 1
ATOM 5460 N N . SER E 1 37 ? 37.68783 30.28258 20.25665 1.000 39.46713 37 SER D N 1
ATOM 5461 C CA . SER E 1 37 ? 38.63634 29.18617 20.40300 1.000 42.49235 37 SER D CA 1
ATOM 5462 C C . SER E 1 37 ? 37.95786 27.82224 20.53814 1.000 44.12920 37 SER D C 1
ATOM 5463 O O . SER E 1 37 ? 38.57513 26.86917 21.02245 1.000 44.45036 37 SER D O 1
ATOM 5466 N N . ARG E 1 38 ? 36.71911 27.69552 20.08015 1.000 43.85891 38 ARG D N 1
ATOM 5467 C CA . ARG E 1 38 ? 36.03693 26.41125 20.04222 1.000 42.63906 38 ARG D CA 1
ATOM 5468 C C . ARG E 1 38 ? 35.62249 26.09559 18.60989 1.000 41.06488 38 ARG D C 1
ATOM 5469 O O . ARG E 1 38 ? 35.89272 26.86100 17.67744 1.000 40.54383 38 ARG D O 1
ATOM 5477 N N . GLN E 1 39 ? 34.93830 24.96196 18.44811 1.000 39.15651 39 GLN D N 1
ATOM 5478 C CA . GLN E 1 39 ? 34.43307 24.52093 17.15500 1.000 38.08311 39 GLN D CA 1
ATOM 5479 C C . GLN E 1 39 ? 33.03233 25.06549 16.91762 1.000 37.70200 39 GLN D C 1
ATOM 5480 O O . GLN E 1 39 ? 32.19697 25.08771 17.82695 1.000 36.83127 39 GLN D O 1
ATOM 5486 N N . VAL E 1 40 ? 32.78023 25.48389 15.68463 1.000 31.72597 40 VAL D N 1
ATOM 5487 C CA . VAL E 1 40 ? 31.46648 25.93003 15.23273 1.000 29.30563 40 VAL D CA 1
ATOM 5488 C C . VAL E 1 40 ? 31.26537 25.33022 13.85032 1.000 31.70574 40 VAL D C 1
ATOM 5489 O O . VAL E 1 40 ? 32.22297 25.23595 13.07282 1.000 32.13217 40 VAL D O 1
ATOM 5493 N N . MET E 1 41 ? 30.04431 24.89135 13.54626 1.000 29.48619 41 MET D N 1
ATOM 5494 C CA . MET E 1 41 ? 29.77186 24.27830 12.25194 1.000 29.97995 41 MET D CA 1
ATOM 5495 C C . MET E 1 41 ? 28.95475 25.21407 11.36806 1.000 29.67780 41 MET D C 1
ATOM 5496 O O . MET E 1 41 ? 28.02627 25.89121 11.83169 1.000 29.23505 41 MET D O 1
ATOM 5501 N N . MET E 1 42 ? 29.34742 25.27527 10.09414 1.000 29.53273 42 MET D N 1
ATOM 5502 C CA . MET E 1 42 ? 28.65579 26.06095 9.08797 1.000 28.11302 42 MET D CA 1
ATOM 5503 C C . MET E 1 42 ? 28.52251 25.20119 7.84240 1.000 31.96016 42 MET D C 1
ATOM 5504 O O . MET E 1 42 ? 29.52133 24.64122 7.36878 1.000 30.81562 42 MET D O 1
ATOM 5509 N N . SER E 1 43 ? 27.30940 25.10299 7.30188 1.000 27.18411 43 SER D N 1
ATOM 5510 C CA . SER E 1 43 ? 27.11174 24.34060 6.06983 1.000 29.02079 43 SER D CA 1
ATOM 5511 C C . SER E 1 43 ? 27.65520 25.09939 4.85396 1.000 29.19320 43 SER D C 1
ATOM 5512 O O . SER E 1 43 ? 27.79334 26.32306 4.87170 1.000 26.26906 43 SER D O 1
ATOM 5515 N N . PHE E 1 44 ? 27.97720 24.34733 3.78377 1.000 28.03535 44 PHE D N 1
ATOM 5516 C CA . PHE E 1 44 ? 28.36358 24.98302 2.52116 1.000 27.14943 44 PHE D CA 1
ATOM 5517 C C . PHE E 1 44 ? 27.31282 25.99641 2.06387 1.000 27.06546 44 PHE D C 1
ATOM 5518 O O . PHE E 1 44 ? 27.65300 27.08979 1.59268 1.000 25.21222 44 PHE D O 1
ATOM 5526 N N . GLY E 1 45 ? 26.03134 25.65004 2.20890 1.000 25.37714 45 GLY D N 1
ATOM 5527 C CA . GLY E 1 45 ? 24.97905 26.56532 1.79609 1.000 26.07146 45 GLY D CA 1
ATOM 5528 C C . GLY E 1 45 ? 24.99157 27.86616 2.57951 1.000 26.88538 45 GLY D C 1
ATOM 5529 O O . GLY E 1 45 ? 24.78655 28.94265 2.01626 1.000 24.84976 45 GLY D O 1
ATOM 5530 N N . GLN E 1 46 ? 25.24445 27.78915 3.88823 1.000 24.65112 46 GLN D N 1
ATOM 5531 C CA . GLN E 1 46 ? 25.23933 29.00970 4.68832 1.000 27.79589 46 GLN D CA 1
ATOM 5532 C C . GLN E 1 46 ? 26.42309 29.90692 4.32536 1.000 25.83719 46 GLN D C 1
ATOM 5533 O O . GLN E 1 46 ? 26.29092 31.13956 4.29182 1.000 26.00223 46 GLN D O 1
ATOM 5539 N N . ILE E 1 47 ? 27.58342 29.30582 4.04721 1.000 25.43710 47 ILE D N 1
ATOM 5540 C CA . ILE E 1 47 ? 28.73337 30.07287 3.55122 1.000 26.51272 47 ILE D CA 1
ATOM 5541 C C . ILE E 1 47 ? 28.39571 30.77123 2.22867 1.000 25.92554 47 ILE D C 1
ATOM 5542 O O . ILE E 1 47 ? 28.69608 31.95509 2.03348 1.000 26.44928 47 ILE D O 1
ATOM 5547 N N . GLY E 1 48 ? 27.77070 30.04513 1.29908 1.000 26.05615 48 GLY D N 1
ATOM 5548 C CA . GLY E 1 48 ? 27.36676 30.65799 0.03418 1.000 24.71088 48 GLY D CA 1
ATOM 5549 C C . GLY E 1 48 ? 26.40070 31.81812 0.21197 1.000 25.47201 48 GLY D C 1
ATOM 5550 O O . GLY E 1 48 ? 26.52313 32.84421 -0.46120 1.000 25.83880 48 GLY D O 1
ATOM 5551 N N . ILE E 1 49 ? 25.42274 31.67270 1.11967 1.000 27.65485 49 ILE D N 1
ATOM 5552 C CA . ILE E 1 49 ? 24.47078 32.76130 1.36827 1.000 27.93256 49 ILE D CA 1
ATOM 5553 C C . ILE E 1 49 ? 25.19626 34.04119 1.79546 1.000 27.07388 49 ILE D C 1
ATOM 5554 O O . ILE E 1 49 ? 24.86040 35.13999 1.32960 1.000 27.88858 49 ILE D O 1
ATOM 5559 N N . CYS E 1 50 ? 26.19660 33.92408 2.68367 1.000 27.05512 50 CYS D N 1
ATOM 5560 C CA . CYS E 1 50 ? 26.97909 35.09568 3.10255 1.000 28.18917 50 CYS D CA 1
ATOM 5561 C C . CYS E 1 50 ? 27.63028 35.78101 1.90071 1.000 28.48615 50 CYS D C 1
ATOM 5562 O O . CYS E 1 50 ? 27.48062 36.99323 1.70721 1.000 29.80361 50 CYS D O 1
ATOM 5565 N N . ASP E 1 51 ? 28.34504 35.01059 1.07187 1.000 24.87180 51 ASP D N 1
ATOM 5566 C CA . ASP E 1 51 ? 28.97254 35.58052 -0.11858 1.000 27.77437 51 ASP D CA 1
ATOM 5567 C C . ASP E 1 51 ? 27.93819 36.18352 -1.06147 1.000 29.28723 51 ASP D C 1
ATOM 5568 O O . ASP E 1 51 ? 28.16755 37.25341 -1.64248 1.000 29.81677 51 ASP D O 1
ATOM 5573 N N . ALA E 1 52 ? 26.81427 35.48651 -1.26214 1.000 27.54341 52 ALA D N 1
ATOM 5574 C CA . ALA E 1 52 ? 25.76987 36.00229 -2.14460 1.000 27.38211 52 ALA D CA 1
ATOM 5575 C C . ALA E 1 52 ? 25.27131 37.36115 -1.66570 1.000 29.37892 52 ALA D C 1
ATOM 5576 O O . ALA E 1 52 ? 24.95160 38.23810 -2.48004 1.000 31.81756 52 ALA D O 1
ATOM 5578 N N . ILE E 1 53 ? 25.20283 37.55204 -0.34981 1.000 29.21599 53 ILE D N 1
ATOM 5579 C CA . ILE E 1 53 ? 24.81797 38.84979 0.20172 1.000 29.28632 53 ILE D CA 1
ATOM 5580 C C . ILE E 1 53 ? 25.89629 39.89462 -0.09822 1.000 30.36617 53 ILE D C 1
ATOM 5581 O O . ILE E 1 53 ? 25.60191 40.99877 -0.56504 1.000 31.78719 53 ILE D O 1
ATOM 5586 N N . ILE E 1 54 ? 27.16678 39.53929 0.10910 1.000 27.79728 54 ILE D N 1
ATOM 5587 C CA . ILE E 1 54 ? 28.24806 40.52082 0.02631 1.000 29.01954 54 ILE D CA 1
ATOM 5588 C C . ILE E 1 54 ? 28.54577 40.90203 -1.41581 1.000 29.08500 54 ILE D C 1
ATOM 5589 O O . ILE E 1 54 ? 28.83931 42.06855 -1.71061 1.000 29.39808 54 ILE D O 1
ATOM 5594 N N . TRP E 1 55 ? 28.48831 39.93459 -2.34236 1.000 29.27600 55 TRP D N 1
ATOM 5595 C CA . TRP E 1 55 ? 28.88101 40.22679 -3.71817 1.000 30.57688 55 TRP D CA 1
ATOM 5596 C C . TRP E 1 55 ? 27.91003 41.16382 -4.42099 1.000 33.60350 55 TRP D C 1
ATOM 5597 O O . TRP E 1 55 ? 28.21269 41.63255 -5.52504 1.000 31.70991 55 TRP D O 1
ATOM 5608 N N . LYS E 1 56 ? 26.75782 41.44594 -3.81791 1.000 33.23509 56 LYS D N 1
ATOM 5609 C CA . LYS E 1 56 ? 25.88907 42.49455 -4.33344 1.000 34.95292 56 LYS D CA 1
ATOM 5610 C C . LYS E 1 56 ? 26.30800 43.88945 -3.88542 1.000 34.31224 56 LYS D C 1
ATOM 5611 O O . LYS E 1 56 ? 25.75905 44.87332 -4.39098 1.000 35.80882 56 LYS D O 1
ATOM 5617 N N . LYS E 1 57 ? 27.24404 44.00749 -2.95689 1.000 33.58612 57 LYS D N 1
ATOM 5618 C CA . LYS E 1 57 ? 27.68207 45.31713 -2.49905 1.000 34.35685 57 LYS D CA 1
ATOM 5619 C C . LYS E 1 57 ? 28.78094 45.86353 -3.40736 1.000 37.31648 57 LYS D C 1
ATOM 5620 O O . LYS E 1 57 ? 29.33957 45.15924 -4.24778 1.000 37.85777 57 LYS D O 1
ATOM 5626 N N . SER E 1 58 ? 29.09993 47.13760 -3.21411 1.000 38.91930 58 SER D N 1
ATOM 5627 C CA . SER E 1 58 ? 30.10249 47.79465 -4.03459 1.000 41.34052 58 SER D CA 1
ATOM 5628 C C . SER E 1 58 ? 31.47932 47.17111 -3.82067 1.000 40.34252 58 SER D C 1
ATOM 5629 O O . SER E 1 58 ? 31.76383 46.55046 -2.78945 1.000 37.11082 58 SER D O 1
ATOM 5632 N N . ARG E 1 59 ? 32.34111 47.35250 -4.82382 1.000 40.89098 59 ARG D N 1
ATOM 5633 C CA . ARG E 1 59 ? 33.72085 46.88181 -4.73095 1.000 39.97773 59 ARG D CA 1
ATOM 5634 C C . ARG E 1 59 ? 34.39353 47.38363 -3.45450 1.000 40.30478 59 ARG D C 1
ATOM 5635 O O . ARG E 1 59 ? 34.97556 46.59699 -2.69944 1.000 39.96262 59 ARG D O 1
ATOM 5643 N N . HIS E 1 60 ? 34.33246 48.70146 -3.21239 1.000 37.24760 60 HIS D N 1
ATOM 5644 C CA . HIS E 1 60 ? 34.88783 49.29882 -1.99672 1.000 41.84557 60 HIS D CA 1
ATOM 5645 C C . HIS E 1 60 ? 34.41615 48.57778 -0.73681 1.000 40.63998 60 HIS D C 1
ATOM 5646 O O . HIS E 1 60 ? 35.22130 48.22926 0.13391 1.000 41.94819 60 HIS D O 1
ATOM 5653 N N . LEU E 1 61 ? 33.10552 48.36815 -0.60720 1.000 40.02809 61 LEU D N 1
ATOM 5654 C CA . LEU E 1 61 ? 32.59539 47.75279 0.61769 1.000 41.17402 61 LEU D CA 1
ATOM 5655 C C . LEU E 1 61 ? 33.07860 46.31049 0.76235 1.000 38.03524 61 LEU D C 1
ATOM 5656 O O . LEU E 1 61 ? 33.47205 45.90011 1.85828 1.000 36.09254 61 LEU D O 1
ATOM 5661 N N . GLN E 1 62 ? 33.08423 45.53272 -0.33035 1.000 38.09938 62 GLN D N 1
ATOM 5662 C CA . GLN E 1 62 ? 33.62629 44.17300 -0.26492 1.000 37.48261 62 GLN D CA 1
ATOM 5663 C C . GLN E 1 62 ? 35.09934 44.17588 0.13865 1.000 37.96097 62 GLN D C 1
ATOM 5664 O O . GLN E 1 62 ? 35.53022 43.35174 0.95506 1.000 34.99837 62 GLN D O 1
ATOM 5670 N N . ASP E 1 63 ? 35.88940 45.08676 -0.43888 1.000 34.44908 63 ASP D N 1
ATOM 5671 C CA . ASP E 1 63 ? 37.32640 45.10927 -0.17599 1.000 35.68198 63 ASP D CA 1
ATOM 5672 C C . ASP E 1 63 ? 37.64179 45.35630 1.29696 1.000 37.02592 63 ASP D C 1
ATOM 5673 O O . ASP E 1 63 ? 38.62557 44.81769 1.82092 1.000 37.45988 63 ASP D O 1
ATOM 5678 N N . VAL E 1 64 ? 36.86066 46.20407 1.97232 1.000 35.02657 64 VAL D N 1
ATOM 5679 C CA . VAL E 1 64 ? 37.10194 46.40282 3.40140 1.000 37.25426 64 VAL D CA 1
ATOM 5680 C C . VAL E 1 64 ? 36.43953 45.33414 4.26665 1.000 39.55221 64 VAL D C 1
ATOM 5681 O O . VAL E 1 64 ? 36.79711 45.19919 5.44688 1.000 39.92035 64 VAL D O 1
ATOM 5685 N N . TYR E 1 65 ? 35.48862 44.57025 3.72769 1.000 36.83107 65 TYR D N 1
ATOM 5686 C CA . TYR E 1 65 ? 34.80847 43.57459 4.54756 1.000 35.82528 65 TYR D CA 1
ATOM 5687 C C . TYR E 1 65 ? 35.51708 42.21921 4.51955 1.000 37.96012 65 TYR D C 1
ATOM 5688 O O . TYR E 1 65 ? 35.75574 41.62121 5.57397 1.000 34.24268 65 TYR D O 1
ATOM 5697 N N . TYR E 1 66 ? 35.83080 41.70977 3.32680 1.000 34.30692 66 TYR D N 1
ATOM 5698 C CA . TYR E 1 66 ? 36.30628 40.33367 3.21856 1.000 37.59939 66 TYR D CA 1
ATOM 5699 C C . TYR E 1 66 ? 37.57362 40.03031 4.02525 1.000 36.27323 66 TYR D C 1
ATOM 5700 O O . TYR E 1 66 ? 37.71327 38.87635 4.46556 1.000 34.18779 66 TYR D O 1
ATOM 5709 N N . PRO E 1 67 ? 38.51707 40.95602 4.24173 1.000 37.61368 67 PRO D N 1
ATOM 5710 C CA . PRO E 1 67 ? 39.67079 40.59877 5.09074 1.000 39.95366 67 PRO D CA 1
ATOM 5711 C C . PRO E 1 67 ? 39.26543 40.05755 6.46067 1.000 38.81063 67 PRO D C 1
ATOM 5712 O O . PRO E 1 67 ? 39.83804 39.06126 6.92735 1.000 41.56286 67 PRO D O 1
ATOM 5716 N N . PHE E 1 68 ? 38.25806 40.66227 7.09504 1.000 35.56543 68 PHE D N 1
ATOM 5717 C CA . PHE E 1 68 ? 37.79671 40.17602 8.39163 1.000 38.11015 68 PHE D CA 1
ATOM 5718 C C . PHE E 1 68 ? 37.20295 38.77594 8.28946 1.000 35.36550 68 PHE D C 1
ATOM 5719 O O . PHE E 1 68 ? 37.54464 37.88959 9.08019 1.000 36.21869 68 PHE D O 1
ATOM 5727 N N . MET E 1 69 ? 36.25576 38.58090 7.36756 1.000 35.19756 69 MET D N 1
ATOM 5728 C CA . MET E 1 69 ? 35.63473 37.26770 7.18260 1.000 37.30251 69 MET D CA 1
ATOM 5729 C C . MET E 1 69 ? 36.68565 36.19741 6.92959 1.000 33.62388 69 MET D C 1
ATOM 5730 O O . MET E 1 69 ? 36.64180 35.10920 7.51545 1.000 31.28487 69 MET D O 1
ATOM 5735 N N . ASP E 1 70 ? 37.65253 36.50234 6.06494 1.000 32.47717 70 ASP D N 1
ATOM 5736 C CA . ASP E 1 70 ? 38.60814 35.48059 5.65317 1.000 33.36593 70 ASP D CA 1
ATOM 5737 C C . ASP E 1 70 ? 39.58803 35.15517 6.77185 1.000 33.87796 70 ASP D C 1
ATOM 5738 O O . ASP E 1 70 ? 39.91124 33.98374 6.99623 1.000 36.00425 70 ASP D O 1
ATOM 5743 N N . VAL E 1 71 ? 40.06703 36.17046 7.49072 1.000 34.47743 71 VAL D N 1
ATOM 5744 C CA . VAL E 1 71 ? 40.96036 35.89313 8.60803 1.000 35.72323 71 VAL D CA 1
ATOM 5745 C C . VAL E 1 71 ? 40.20521 35.15293 9.71534 1.000 35.45664 71 VAL D C 1
ATOM 5746 O O . VAL E 1 71 ? 40.73868 34.21732 10.32361 1.000 37.17509 71 VAL D O 1
ATOM 5750 N N . LEU E 1 72 ? 38.94623 35.52827 9.97866 1.000 32.25269 72 LEU D N 1
ATOM 5751 C CA . LEU E 1 72 ? 38.16635 34.79920 10.97959 1.000 30.68013 72 LEU D CA 1
ATOM 5752 C C . LEU E 1 72 ? 38.01325 33.32664 10.60099 1.000 32.07524 72 LEU D C 1
ATOM 5753 O O . LEU E 1 72 ? 38.28778 32.43725 11.41302 1.000 33.48591 72 LEU D O 1
ATOM 5758 N N . HIS E 1 73 ? 37.56843 33.04877 9.36628 1.000 31.18331 73 HIS D N 1
ATOM 5759 C CA . HIS E 1 73 ? 37.42914 31.66027 8.91784 1.000 30.34594 73 HIS D CA 1
ATOM 5760 C C . HIS E 1 73 ? 38.76368 30.92026 8.94788 1.000 32.80642 73 HIS D C 1
ATOM 5761 O O . HIS E 1 73 ? 38.78884 29.69240 9.09420 1.000 31.64761 73 HIS D O 1
ATOM 5768 N N . THR E 1 74 ? 39.87701 31.64118 8.79035 1.000 29.71271 74 THR D N 1
ATOM 5769 C CA . THR E 1 74 ? 41.18507 30.99338 8.85116 1.000 35.29082 74 THR D CA 1
ATOM 5770 C C . THR E 1 74 ? 41.58374 30.68379 10.29314 1.000 33.97782 74 THR D C 1
ATOM 5771 O O . THR E 1 74 ? 41.91557 29.53831 10.62089 1.000 31.31855 74 THR D O 1
ATOM 5775 N N . ASP E 1 75 ? 41.50609 31.68319 11.17835 1.000 32.66336 75 ASP D N 1
ATOM 5776 C CA . ASP E 1 75 ? 42.09569 31.55944 12.50622 1.000 35.34450 75 ASP D CA 1
ATOM 5777 C C . ASP E 1 75 ? 41.19987 30.82966 13.49623 1.000 38.68649 75 ASP D C 1
ATOM 5778 O O . ASP E 1 75 ? 41.70929 30.25400 14.46387 1.000 39.05403 75 ASP D O 1
ATOM 5783 N N . MET E 1 76 ? 39.88248 30.88120 13.29901 1.000 36.72669 76 MET D N 1
ATOM 5784 C CA . MET E 1 76 ? 38.92802 30.16277 14.12151 1.000 37.08031 76 MET D CA 1
ATOM 5785 C C . MET E 1 76 ? 38.62499 28.81972 13.46998 1.000 36.34791 76 MET D C 1
ATOM 5786 O O . MET E 1 76 ? 38.61052 28.70161 12.24633 1.000 35.08958 76 MET D O 1
ATOM 5791 N N . ASP E 1 77 ? 38.38485 27.80381 14.29909 1.000 37.44917 77 ASP D N 1
ATOM 5792 C CA . ASP E 1 77 ? 38.12333 26.44467 13.81691 1.000 37.76416 77 ASP D CA 1
ATOM 5793 C C . ASP E 1 77 ? 36.66423 26.26512 13.37674 1.000 35.79988 77 ASP D C 1
ATOM 5794 O O . ASP E 1 77 ? 35.89575 25.48559 13.94126 1.000 36.50153 77 ASP D O 1
ATOM 5799 N N . ILE E 1 78 ? 36.27283 27.01550 12.35963 1.000 34.36200 78 ILE D N 1
ATOM 5800 C CA . ILE E 1 78 ? 34.93296 26.85955 11.79668 1.000 33.05640 78 ILE D CA 1
ATOM 5801 C C . ILE E 1 78 ? 34.93696 25.63615 10.88817 1.000 34.01896 78 ILE D C 1
ATOM 5802 O O . ILE E 1 78 ? 35.74351 25.55152 9.95261 1.000 34.42159 78 ILE D O 1
ATOM 5807 N N . GLN E 1 79 ? 34.06919 24.66763 11.19864 1.000 32.72104 79 GLN D N 1
ATOM 5808 C CA . GLN E 1 79 ? 33.96942 23.40956 10.46458 1.000 33.35754 79 GLN D CA 1
ATOM 5809 C C . GLN E 1 79 ? 32.97273 23.60771 9.33512 1.000 33.77292 79 GLN D C 1
ATOM 5810 O O . GLN E 1 79 ? 31.77034 23.76944 9.57786 1.000 31.70410 79 GLN D O 1
ATOM 5816 N N . ARG E 1 80 ? 33.46515 23.60783 8.10990 1.000 31.48482 80 ARG D N 1
ATOM 5817 C CA . ARG E 1 80 ? 32.63666 23.85552 6.94443 1.000 31.71462 80 ARG D CA 1
ATOM 5818 C C . ARG E 1 80 ? 32.35368 22.52700 6.25694 1.000 33.74625 80 ARG D C 1
ATOM 5819 O O . ARG E 1 80 ? 33.28167 21.83133 5.84009 1.000 36.94359 80 ARG D O 1
ATOM 5827 N N . GLN E 1 81 ? 31.08215 22.16451 6.14262 1.000 34.49579 81 GLN D N 1
ATOM 5828 C CA . GLN E 1 81 ? 30.77613 20.80202 5.73204 1.000 33.75106 81 GLN D CA 1
ATOM 5829 C C . GLN E 1 81 ? 29.43662 20.75953 5.02082 1.000 32.50892 81 GLN D C 1
ATOM 5830 O O . GLN E 1 81 ? 28.65064 21.70617 5.05963 1.000 29.54791 81 GLN D O 1
ATOM 5836 N N . GLY E 1 82 ? 29.18635 19.62971 4.36784 1.000 34.52841 82 GLY D N 1
ATOM 5837 C CA . GLY E 1 82 ? 27.91464 19.37800 3.73788 1.000 31.70204 82 GLY D CA 1
ATOM 5838 C C . GLY E 1 82 ? 27.01482 18.56697 4.65445 1.000 36.10462 82 GLY D C 1
ATOM 5839 O O . GLY E 1 82 ? 27.41341 18.12246 5.72828 1.000 36.66687 82 GLY D O 1
ATOM 5840 N N . TYR E 1 83 ? 25.77487 18.40657 4.21786 1.000 31.36301 83 TYR D N 1
ATOM 5841 C CA . TYR E 1 83 ? 24.82568 17.57811 4.93363 1.000 31.66045 83 TYR D CA 1
ATOM 5842 C C . TYR E 1 83 ? 24.98937 16.11677 4.52389 1.000 32.48451 83 TYR D C 1
ATOM 5843 O O . TYR E 1 83 ? 25.51108 15.80310 3.45369 1.000 30.19471 83 TYR D O 1
ATOM 5852 N N . CYS E 1 84 ? 24.54486 15.21324 5.39442 1.000 34.07529 84 CYS D N 1
ATOM 5853 C CA . CYS E 1 84 ? 24.64485 13.78716 5.12038 1.000 32.52682 84 CYS D CA 1
ATOM 5854 C C . CYS E 1 84 ? 23.29190 13.24216 4.66162 1.000 35.85726 84 CYS D C 1
ATOM 5855 O O . CYS E 1 84 ? 22.26536 13.93200 4.66952 1.000 36.18097 84 CYS D O 1
ATOM 5858 N N . ASN E 1 85 ? 23.29466 11.96164 4.28827 1.000 37.72416 85 ASN D N 1
ATOM 5859 C CA . ASN E 1 85 ? 22.15469 11.38816 3.58948 1.000 39.58890 85 ASN D CA 1
ATOM 5860 C C . ASN E 1 85 ? 20.93021 11.26186 4.49209 1.000 39.09754 85 ASN D C 1
ATOM 5861 O O . ASN E 1 85 ? 19.79925 11.47077 4.03755 1.000 35.54311 85 ASN D O 1
ATOM 5866 N N . LYS E 1 86 ? 21.12559 10.90478 5.76687 1.000 38.12390 86 LYS D N 1
ATOM 5867 C CA . LYS E 1 86 ? 19.99322 10.90040 6.69142 1.000 39.58150 86 LYS D CA 1
ATOM 5868 C C . LYS E 1 86 ? 19.37300 12.28943 6.80669 1.000 37.02677 86 LYS D C 1
ATOM 5869 O O . LYS E 1 86 ? 18.15434 12.41442 6.96692 1.000 36.08889 86 LYS D O 1
ATOM 5875 N N . VAL E 1 87 ? 20.18733 13.34347 6.70918 1.000 35.75479 87 VAL D N 1
ATOM 5876 C CA . VAL E 1 87 ? 19.64698 14.69609 6.80086 1.000 31.25053 87 VAL D CA 1
ATOM 5877 C C . VAL E 1 87 ? 18.85872 15.03537 5.54136 1.000 33.88044 87 VAL D C 1
ATOM 5878 O O . VAL E 1 87 ? 17.79709 15.67078 5.60999 1.000 30.82359 87 VAL D O 1
ATOM 5882 N N . LEU E 1 88 ? 19.35035 14.59980 4.37481 1.000 30.39182 88 LEU D N 1
ATOM 5883 C CA . LEU E 1 88 ? 18.62943 14.84499 3.12894 1.000 35.33542 88 LEU D CA 1
ATOM 5884 C C . LEU E 1 88 ? 17.24509 14.20688 3.16648 1.000 37.17090 88 LEU D C 1
ATOM 5885 O O . LEU E 1 88 ? 16.24355 14.84945 2.83311 1.000 37.06559 88 LEU D O 1
ATOM 5890 N N . LYS E 1 89 ? 17.16820 12.94955 3.60201 1.000 35.54097 89 LYS D N 1
ATOM 5891 C CA . LYS E 1 89 ? 15.88365 12.25412 3.64201 1.000 38.89451 89 LYS D CA 1
ATOM 5892 C C . LYS E 1 89 ? 14.92413 12.90696 4.63175 1.000 36.81133 89 LYS D C 1
ATOM 5893 O O . LYS E 1 89 ? 13.72493 13.05586 4.34650 1.000 32.65424 89 LYS D O 1
ATOM 5895 N N . ARG E 1 90 ? 15.43080 13.28517 5.80645 1.000 34.98551 90 ARG D N 1
ATOM 5896 C CA . ARG E 1 90 ? 14.58398 13.92357 6.81281 1.000 36.52326 90 ARG D CA 1
ATOM 5897 C C . ARG E 1 90 ? 14.02495 15.24011 6.28570 1.000 38.45462 90 ARG D C 1
ATOM 5898 O O . ARG E 1 90 ? 12.83824 15.53805 6.46012 1.000 38.66063 90 ARG D O 1
ATOM 5906 N N . ALA E 1 91 ? 14.86708 16.02947 5.61752 1.000 34.45656 91 ALA D N 1
ATOM 5907 C CA . ALA E 1 91 ? 14.41774 17.29130 5.03922 1.000 35.05727 91 ALA D CA 1
ATOM 5908 C C . ALA E 1 91 ? 13.32278 17.07451 4.00648 1.000 39.70984 91 ALA D C 1
ATOM 5909 O O . ALA E 1 91 ? 12.40663 17.89642 3.88299 1.000 40.84754 91 ALA D O 1
ATOM 5911 N N . CYS E 1 92 ? 13.40163 15.97294 3.25111 1.000 39.99297 92 CYS D N 1
ATOM 5912 C CA . CYS E 1 92 ? 12.36933 15.65537 2.27239 1.000 42.86916 92 CYS D CA 1
ATOM 5913 C C . CYS E 1 92 ? 11.05884 15.23549 2.92577 1.000 42.92302 92 CYS D C 1
ATOM 5914 O O . CYS E 1 92 ? 10.00294 15.35667 2.29742 1.000 48.22111 92 CYS D O 1
ATOM 5917 N N . LEU E 1 93 ? 11.09237 14.75795 4.16653 1.000 46.20848 93 LEU D N 1
ATOM 5918 C CA . LEU E 1 93 ? 9.87999 14.29664 4.83745 1.000 48.97511 93 LEU D CA 1
ATOM 5919 C C . LEU E 1 93 ? 9.22782 15.35060 5.73059 1.000 49.71933 93 LEU D C 1
ATOM 5920 O O . LEU E 1 93 ? 8.13760 15.09929 6.25102 1.000 52.17662 93 LEU D O 1
ATOM 5925 N N . GLU E 1 94 ? 9.85090 16.51475 5.90763 1.000 48.82201 94 GLU D N 1
ATOM 5926 C CA . GLU E 1 94 ? 9.21998 17.60123 6.64632 1.000 52.20154 94 GLU D CA 1
ATOM 5927 C C . GLU E 1 94 ? 7.94364 18.04536 5.92890 1.000 62.32387 94 GLU D C 1
ATOM 5928 O O . GLU E 1 94 ? 7.86799 17.99766 4.69352 1.000 62.43851 94 GLU D O 1
ATOM 5934 N N . PRO E 1 95 ? 6.92098 18.49685 6.67976 1.000 67.93582 95 PRO D N 1
ATOM 5935 C CA . PRO E 1 95 ? 5.63169 18.91810 6.11287 1.000 67.80019 95 PRO D CA 1
ATOM 5936 C C . PRO E 1 95 ? 5.74950 20.04504 5.07916 1.000 71.96839 95 PRO D C 1
ATOM 5937 O O . PRO E 1 95 ? 6.56684 20.95616 5.24339 1.000 74.21008 95 PRO D O 1
ATOM 5941 N N . ARG E 1 99 ? 6.75733 25.84866 3.26850 1.000 71.07381 99 ARG D N 1
ATOM 5942 C CA . ARG E 1 99 ? 7.03571 27.11012 3.93978 1.000 63.78727 99 ARG D CA 1
ATOM 5943 C C . ARG E 1 99 ? 8.48977 27.55538 3.73057 1.000 60.84851 99 ARG D C 1
ATOM 5944 O O . ARG E 1 99 ? 8.74343 28.62165 3.17740 1.000 62.72192 99 ARG D O 1
ATOM 5946 N N . LEU E 1 100 ? 9.43870 26.72779 4.15514 1.000 49.98524 100 LEU D N 1
ATOM 5947 C CA . LEU E 1 100 ? 10.84011 27.12236 4.23521 1.000 49.52524 100 LEU D CA 1
ATOM 5948 C C . LEU E 1 100 ? 11.58352 26.82933 2.93815 1.000 43.35531 100 LEU D C 1
ATOM 5949 O O . LEU E 1 100 ? 11.21815 25.92484 2.18327 1.000 43.29538 100 LEU D O 1
ATOM 5954 N N . SER E 1 101 ? 12.64087 27.60834 2.69317 1.000 40.04886 101 SER D N 1
ATOM 5955 C CA . SER E 1 101 ? 13.56012 27.32874 1.59606 1.000 38.50467 101 SER D CA 1
ATOM 5956 C C . SER E 1 101 ? 14.22644 25.97252 1.79770 1.000 35.31462 101 SER D C 1
ATOM 5957 O O . SER E 1 101 ? 14.27676 25.42566 2.90344 1.000 33.97708 101 SER D O 1
ATOM 5960 N N . VAL E 1 102 ? 14.75553 25.43545 0.70361 1.000 34.24247 102 VAL D N 1
ATOM 5961 C CA . VAL E 1 102 ? 15.40499 24.13231 0.76448 1.000 33.91905 102 VAL D CA 1
ATOM 5962 C C . VAL E 1 102 ? 16.57928 24.18085 1.72578 1.000 30.80082 102 VAL D C 1
ATOM 5963 O O . VAL E 1 102 ? 16.73832 23.30417 2.58266 1.000 27.88835 102 VAL D O 1
ATOM 5967 N N . GLU E 1 103 ? 17.40926 25.22525 1.61727 1.000 31.39547 103 GLU D N 1
ATOM 5968 C CA . GLU E 1 103 ? 18.55428 25.33203 2.51275 1.000 28.94700 103 GLU D CA 1
ATOM 5969 C C . GLU E 1 103 ? 18.10757 25.37037 3.97333 1.000 31.59334 103 GLU D C 1
ATOM 5970 O O . GLU E 1 103 ? 18.75047 24.76286 4.84151 1.000 31.80747 103 GLU D O 1
ATOM 5976 N N . LYS E 1 104 ? 16.98988 26.04589 4.26833 1.000 28.22537 104 LYS D N 1
ATOM 5977 C CA . LYS E 1 104 ? 16.52131 26.07256 5.65319 1.000 29.01769 104 LYS D CA 1
ATOM 5978 C C . LYS E 1 104 ? 15.99461 24.71003 6.08635 1.000 33.14468 104 LYS D C 1
ATOM 5979 O O . LYS E 1 104 ? 16.22110 24.28801 7.22495 1.000 28.93937 104 LYS D O 1
ATOM 5985 N N . ARG E 1 105 ? 15.26793 24.01348 5.20242 1.000 31.41665 105 ARG D N 1
ATOM 5986 C CA . ARG E 1 105 ? 14.78497 22.68513 5.55889 1.000 31.82567 105 ARG D CA 1
ATOM 5987 C C . ARG E 1 105 ? 15.94950 21.73340 5.81869 1.000 32.29733 105 ARG D C 1
ATOM 5988 O O . ARG E 1 105 ? 15.89196 20.89841 6.73143 1.000 32.32836 105 ARG D O 1
ATOM 5996 N N . LEU E 1 106 ? 17.02633 21.86107 5.04095 1.000 28.68653 106 LEU D N 1
ATOM 5997 C CA . LEU E 1 106 ? 18.20535 21.04091 5.28179 1.000 29.67150 106 LEU D CA 1
ATOM 5998 C C . LEU E 1 106 ? 18.87328 21.42443 6.58975 1.000 30.78385 106 LEU D C 1
ATOM 5999 O O . LEU E 1 106 ? 19.35366 20.55479 7.32726 1.000 28.14363 106 LEU D O 1
ATOM 6004 N N . LEU E 1 107 ? 18.93004 22.72572 6.88587 1.000 31.18506 107 LEU D N 1
ATOM 6005 C CA . LEU E 1 107 ? 19.55072 23.17556 8.12639 1.000 27.95034 107 LEU D CA 1
ATOM 6006 C C . LEU E 1 107 ? 18.77647 22.66179 9.33966 1.000 28.42054 107 LEU D C 1
ATOM 6007 O O . LEU E 1 107 ? 19.36569 22.13727 10.29322 1.000 30.72934 107 LEU D O 1
ATOM 6012 N N . VAL E 1 108 ? 17.44656 22.79789 9.31092 1.000 27.16689 108 VAL D N 1
ATOM 6013 C CA . VAL E 1 108 ? 16.60035 22.27793 10.37782 1.000 28.40486 108 VAL D CA 1
ATOM 6014 C C . VAL E 1 108 ? 16.81751 20.78228 10.54042 1.000 32.39934 108 VAL D C 1
ATOM 6015 O O . VAL E 1 108 ? 17.00388 20.28299 11.65150 1.000 28.89331 108 VAL D O 1
ATOM 6019 N N . ALA E 1 109 ? 16.78812 20.04288 9.43175 1.000 27.81800 109 ALA D N 1
ATOM 6020 C CA . ALA E 1 109 ? 16.93539 18.59440 9.51373 1.000 30.00832 109 ALA D CA 1
ATOM 6021 C C . ALA E 1 109 ? 18.29670 18.21279 10.07793 1.000 31.05648 109 ALA D C 1
ATOM 6022 O O . ALA E 1 109 ? 18.41599 17.22943 10.81784 1.000 28.08251 109 ALA D O 1
ATOM 6024 N N . HIS E 1 110 ? 19.33686 18.97260 9.72629 1.000 25.88755 110 HIS D N 1
ATOM 6025 C CA . HIS E 1 110 ? 20.67128 18.71595 10.26083 1.000 28.85355 110 HIS D CA 1
ATOM 6026 C C . HIS E 1 110 ? 20.70072 18.86745 11.78103 1.000 31.63867 110 HIS D C 1
ATOM 6027 O O . HIS E 1 110 ? 21.21812 17.99898 12.50277 1.000 30.11162 110 HIS D O 1
ATOM 6034 N N . VAL E 1 111 ? 20.15387 19.97751 12.28184 1.000 28.27776 111 VAL D N 1
ATOM 6035 C CA . VAL E 1 111 ? 20.11933 20.22301 13.71880 1.000 28.33134 111 VAL D CA 1
ATOM 6036 C C . VAL E 1 111 ? 19.33897 19.12417 14.42483 1.000 31.69860 111 VAL D C 1
ATOM 6037 O O . VAL E 1 111 ? 19.77951 18.58656 15.44793 1.000 31.85023 111 VAL D O 1
ATOM 6041 N N . VAL E 1 112 ? 18.15969 18.78508 13.89577 1.000 27.67472 112 VAL D N 1
ATOM 6042 C CA . VAL E 1 112 ? 17.32315 17.78323 14.54326 1.000 32.55249 112 VAL D CA 1
ATOM 6043 C C . VAL E 1 112 ? 17.94730 16.40026 14.42315 1.000 30.54212 112 VAL D C 1
ATOM 6044 O O . VAL E 1 112 ? 17.98019 15.64607 15.39269 1.000 31.31549 112 VAL D O 1
ATOM 6048 N N . GLU E 1 113 ? 18.45192 16.04017 13.24047 1.000 31.40269 113 GLU D N 1
ATOM 6049 C CA . GLU E 1 113 ? 19.02841 14.70504 13.06765 1.000 31.23418 113 GLU D CA 1
ATOM 6050 C C . GLU E 1 113 ? 20.19689 14.46932 14.02549 1.000 30.99913 113 GLU D C 1
ATOM 6051 O O . GLU E 1 113 ? 20.25205 13.44353 14.69795 1.000 28.91784 113 GLU D O 1
ATOM 6057 N N . HIS E 1 114 ? 21.14991 15.39848 14.09245 1.000 32.59032 114 HIS D N 1
ATOM 6058 C CA . HIS E 1 114 ? 22.32103 15.20258 14.94150 1.000 31.94242 114 HIS D CA 1
ATOM 6059 C C . HIS E 1 114 ? 22.14540 15.77655 16.34873 1.000 36.80267 114 HIS D C 1
ATOM 6060 O O . HIS E 1 114 ? 23.06930 15.66629 17.16849 1.000 33.27685 114 HIS D O 1
ATOM 6067 N N . GLN E 1 115 ? 20.98237 16.35893 16.65470 1.000 32.91164 115 GLN D N 1
ATOM 6068 C CA . GLN E 1 115 ? 20.67743 16.87276 17.99804 1.000 33.65739 115 GLN D CA 1
ATOM 6069 C C . GLN E 1 115 ? 21.74779 17.84700 18.49103 1.000 33.70320 115 GLN D C 1
ATOM 6070 O O . GLN E 1 115 ? 22.27864 17.71820 19.59557 1.000 34.71368 115 GLN D O 1
ATOM 6076 N N . LEU E 1 116 ? 22.07608 18.86598 17.62582 1.000 32.96847 116 LEU D N 1
ATOM 6077 C CA . LEU E 1 116 ? 23.15481 19.80674 17.87672 1.000 32.72384 116 LEU D CA 1
ATOM 6078 C C . LEU E 1 116 ? 22.62742 21.12057 18.43897 1.000 34.48586 116 LEU D C 1
ATOM 6079 O O . LEU E 1 116 ? 21.51619 21.54225 18.11561 1.000 32.12815 116 LEU D O 1
ATOM 6084 N N . PRO E 1 117 ? 23.39136 21.80362 19.28482 1.000 34.00624 117 PRO D N 1
ATOM 6085 C CA . PRO E 1 117 ? 22.95390 23.13069 19.73565 1.000 32.79704 117 PRO D CA 1
ATOM 6086 C C . PRO E 1 117 ? 23.00742 24.09847 18.56509 1.000 32.54731 117 PRO D C 1
ATOM 6087 O O . PRO E 1 117 ? 23.94574 24.07321 17.76696 1.000 31.15740 117 PRO D O 1
ATOM 6091 N N . PHE E 1 118 ? 21.97146 24.92929 18.44040 1.000 28.76849 118 PHE D N 1
ATOM 6092 C CA . PHE E 1 118 ? 21.74545 25.70808 17.22456 1.000 30.98217 118 PHE D CA 1
ATOM 6093 C C . PHE E 1 118 ? 21.53867 27.17916 17.56535 1.000 34.49332 118 PHE D C 1
ATOM 6094 O O . PHE E 1 118 ? 20.71283 27.51625 18.42296 1.000 31.96117 118 PHE D O 1
ATOM 6102 N N . TYR E 1 119 ? 22.30195 28.05259 16.90568 1.000 31.87556 119 TYR D N 1
ATOM 6103 C CA . TYR E 1 119 ? 22.22917 29.48953 17.13214 1.000 31.66532 119 TYR D CA 1
ATOM 6104 C C . TYR E 1 119 ? 21.78342 30.16804 15.84742 1.000 31.82965 119 TYR D C 1
ATOM 6105 O O . TYR E 1 119 ? 22.37174 29.94301 14.78741 1.000 28.44125 119 TYR D O 1
ATOM 6114 N N . THR E 1 120 ? 20.75944 31.00853 15.94505 1.000 31.67320 120 THR D N 1
ATOM 6115 C CA . THR E 1 120 ? 20.24844 31.66690 14.75243 1.000 29.06366 120 THR D CA 1
ATOM 6116 C C . THR E 1 120 ? 19.48197 32.91119 15.15776 1.000 33.59778 120 THR D C 1
ATOM 6117 O O . THR E 1 120 ? 18.91516 32.97571 16.25320 1.000 33.39028 120 THR D O 1
ATOM 6121 N N . HIS E 1 121 ? 19.48322 33.89979 14.26495 1.000 31.27483 121 HIS D N 1
ATOM 6122 C CA . HIS E 1 121 ? 18.62832 35.07265 14.37778 1.000 32.65188 121 HIS D CA 1
ATOM 6123 C C . HIS E 1 121 ? 17.38300 34.95550 13.50666 1.000 36.71222 121 HIS D C 1
ATOM 6124 O O . HIS E 1 121 ? 16.58404 35.89318 13.46743 1.000 37.15591 121 HIS D O 1
ATOM 6131 N N . ASP E 1 122 ? 17.23019 33.84880 12.77469 1.000 35.05982 122 ASP D N 1
ATOM 6132 C CA . ASP E 1 122 ? 16.19970 33.70679 11.74725 1.000 34.85663 122 ASP D CA 1
ATOM 6133 C C . ASP E 1 122 ? 14.84441 33.46557 12.40295 1.000 33.84771 122 ASP D C 1
ATOM 6134 O O . ASP E 1 122 ? 14.59745 32.38021 12.92681 1.000 33.03693 122 ASP D O 1
ATOM 6139 N N . ASP E 1 123 ? 13.94523 34.45441 12.32540 1.000 38.28529 123 ASP D N 1
ATOM 6140 C CA . ASP E 1 123 ? 12.65212 34.33485 13.00207 1.000 42.46102 123 ASP D CA 1
ATOM 6141 C C . ASP E 1 123 ? 11.81868 33.17135 12.46695 1.000 43.03202 123 ASP D C 1
ATOM 6142 O O . ASP E 1 123 ? 11.02174 32.59044 13.21359 1.000 41.68563 123 ASP D O 1
ATOM 6147 N N . SER E 1 124 ? 11.99207 32.79667 11.19457 1.000 38.94970 124 SER D N 1
ATOM 6148 C CA . SER E 1 124 ? 11.20467 31.68254 10.66853 1.000 40.20266 124 SER D CA 1
ATOM 6149 C C . SER E 1 124 ? 11.67951 30.32884 11.19839 1.000 39.20449 124 SER D C 1
ATOM 6150 O O . SER E 1 124 ? 10.95404 29.34003 11.07121 1.000 39.01358 124 SER D O 1
ATOM 6153 N N . LEU E 1 125 ? 12.87160 30.25087 11.78212 1.000 36.14159 125 LEU D N 1
ATOM 6154 C CA . LEU E 1 125 ? 13.29240 29.02825 12.45507 1.000 33.64906 125 LEU D CA 1
ATOM 6155 C C . LEU E 1 125 ? 13.09476 29.08576 13.97138 1.000 41.58830 125 LEU D C 1
ATOM 6156 O O . LEU E 1 125 ? 12.76246 28.06890 14.58423 1.000 38.42888 125 LEU D O 1
ATOM 6161 N N . ARG E 1 126 ? 13.26041 30.25327 14.59180 1.000 36.99430 126 ARG D N 1
ATOM 6162 C CA . ARG E 1 126 ? 13.17626 30.34075 16.04806 1.000 41.74195 126 ARG D CA 1
ATOM 6163 C C . ARG E 1 126 ? 11.78569 30.02649 16.58761 1.000 44.01842 126 ARG D C 1
ATOM 6164 O O . ARG E 1 126 ? 11.66395 29.62563 17.74824 1.000 43.91414 126 ARG D O 1
ATOM 6172 N N . GLU E 1 127 ? 10.74481 30.18534 15.78022 1.000 43.77776 127 GLU D N 1
ATOM 6173 C CA . GLU E 1 127 ? 9.37912 29.90348 16.20021 1.000 49.41514 127 GLU D CA 1
ATOM 6174 C C . GLU E 1 127 ? 8.96271 28.45076 15.98145 1.000 46.57586 127 GLU D C 1
ATOM 6175 O O . GLU E 1 127 ? 7.80945 28.10969 16.27350 1.000 49.15538 127 GLU D O 1
ATOM 6181 N N . LEU E 1 128 ? 9.85508 27.59182 15.48434 1.000 42.12926 128 LEU D N 1
ATOM 6182 C CA . LEU E 1 128 ? 9.48837 26.21098 15.16936 1.000 43.86252 128 LEU D CA 1
ATOM 6183 C C . LEU E 1 128 ? 9.58458 25.34301 16.42154 1.000 45.84203 128 LEU D C 1
ATOM 6184 O O . LEU E 1 128 ? 10.63866 25.28437 17.06990 1.000 40.09608 128 LEU D O 1
ATOM 6189 N N . GLY E 1 129 ? 8.48298 24.66750 16.76141 1.000 43.44651 129 GLY D N 1
ATOM 6190 C CA . GLY E 1 129 ? 8.48815 23.82500 17.94421 1.000 40.28882 129 GLY D CA 1
ATOM 6191 C C . GLY E 1 129 ? 9.50611 22.70809 17.84707 1.000 42.67377 129 GLY D C 1
ATOM 6192 O O . GLY E 1 129 ? 10.17284 22.36915 18.83355 1.000 39.14927 129 GLY D O 1
ATOM 6193 N N . LEU E 1 130 ? 9.66552 22.14530 16.64687 1.000 37.36286 130 LEU D N 1
ATOM 6194 C CA . LEU E 1 130 ? 10.63037 21.07548 16.44542 1.000 36.47270 130 LEU D CA 1
ATOM 6195 C C . LEU E 1 130 ? 12.03697 21.49327 16.86060 1.000 42.33939 130 LEU D C 1
ATOM 6196 O O . LEU E 1 130 ? 12.85366 20.64142 17.23073 1.000 40.78557 130 LEU D O 1
ATOM 6201 N N . LEU E 1 131 ? 12.35070 22.79043 16.77618 1.000 39.91463 131 LEU D N 1
ATOM 6202 C CA . LEU E 1 131 ? 13.69366 23.27806 17.06057 1.000 37.07074 131 LEU D CA 1
ATOM 6203 C C . LEU E 1 131 ? 13.87186 23.74414 18.49318 1.000 39.97090 131 LEU D C 1
ATOM 6204 O O . LEU E 1 131 ? 15.01769 23.93005 18.92211 1.000 38.15761 131 LEU D O 1
ATOM 6209 N N . LYS E 1 132 ? 12.77893 23.96536 19.22868 1.000 35.48298 132 LYS D N 1
ATOM 6210 C CA . LYS E 1 132 ? 12.89950 24.45419 20.60181 1.000 39.25218 132 LYS D CA 1
ATOM 6211 C C . LYS E 1 132 ? 13.85218 23.63948 21.46388 1.000 39.93936 132 LYS D C 1
ATOM 6212 O O . LYS E 1 132 ? 14.55259 24.24877 22.29238 1.000 43.52515 132 LYS D O 1
ATOM 6218 N N . PRO E 1 133 ? 13.94141 22.30760 21.36565 1.000 42.53130 133 PRO D N 1
ATOM 6219 C CA . PRO E 1 133 ? 14.89450 21.59722 22.23560 1.000 40.98685 133 PRO D CA 1
ATOM 6220 C C . PRO E 1 133 ? 16.34855 21.89746 21.90932 1.000 38.53308 133 PRO D C 1
ATOM 6221 O O . PRO E 1 133 ? 17.21408 21.63019 22.75352 1.000 39.55793 133 PRO D O 1
ATOM 6225 N N . PHE E 1 134 ? 16.64184 22.47433 20.73497 1.000 32.66148 134 PHE D N 1
ATOM 6226 C CA . PHE E 1 134 ? 18.01354 22.71347 20.30722 1.000 35.01694 134 PHE D CA 1
ATOM 6227 C C . PHE E 1 134 ? 18.41393 24.18682 20.22105 1.000 38.57274 134 PHE D C 1
ATOM 6228 O O . PHE E 1 134 ? 19.61512 24.47495 20.21877 1.000 34.51002 134 PHE D O 1
ATOM 6236 N N . LEU E 1 135 ? 17.46281 25.12155 20.16072 1.000 39.10737 135 LEU D N 1
ATOM 6237 C CA . LEU E 1 135 ? 17.81525 26.53955 20.09230 1.000 37.89703 135 LEU D CA 1
ATOM 6238 C C . LEU E 1 135 ? 18.47853 27.00163 21.38581 1.000 37.17182 135 LEU D C 1
ATOM 6239 O O . LEU E 1 135 ? 17.99923 26.71246 22.48409 1.000 35.77991 135 LEU D O 1
ATOM 6244 N N . LYS E 1 136 ? 19.57471 27.74068 21.25308 1.000 40.49129 136 LYS D N 1
ATOM 6245 C CA . LYS E 1 136 ? 20.38272 28.16441 22.38680 1.000 37.15369 136 LYS D CA 1
ATOM 6246 C C . LYS E 1 136 ? 20.34958 29.68418 22.49726 1.000 40.80850 136 LYS D C 1
ATOM 6247 O O . LYS E 1 136 ? 20.28592 30.39542 21.49055 1.000 37.29351 136 LYS D O 1
ATOM 6253 N N . THR E 1 137 ? 20.38842 30.19356 23.72101 1.000 40.71576 137 THR D N 1
ATOM 6254 C CA . THR E 1 137 ? 20.41477 31.63881 23.86477 1.000 38.63537 137 THR D CA 1
ATOM 6255 C C . THR E 1 137 ? 21.81343 32.16038 23.54640 1.000 43.85906 137 THR D C 1
ATOM 6256 O O . THR E 1 137 ? 22.81880 31.47226 23.74881 1.000 44.54828 137 THR D O 1
ATOM 6260 N N . PHE E 1 138 ? 21.86928 33.36932 22.99876 1.000 43.15682 138 PHE D N 1
ATOM 6261 C CA . PHE E 1 138 ? 23.14877 33.92422 22.58545 1.000 43.37132 138 PHE D CA 1
ATOM 6262 C C . PHE E 1 138 ? 23.98489 34.29289 23.80875 1.000 44.77053 138 PHE D C 1
ATOM 6263 O O . PHE E 1 138 ? 23.45172 34.82278 24.78172 1.000 43.44082 138 PHE D O 1
ATOM 6271 N N . PRO E 1 139 ? 25.28699 33.99517 23.79717 1.000 43.17540 139 PRO D N 1
ATOM 6272 C CA . PRO E 1 139 ? 26.13435 34.33401 24.94781 1.000 46.72713 139 PRO D CA 1
ATOM 6273 C C . PRO E 1 139 ? 26.24430 35.83900 25.11330 1.000 53.12734 139 PRO D C 1
ATOM 6274 O O . PRO E 1 139 ? 26.31413 36.58275 24.13234 1.000 53.59081 139 PRO D O 1
ATOM 6278 N N . ALA E 1 140 ? 26.26079 36.28453 26.36724 1.000 55.66926 140 ALA D N 1
ATOM 6279 C CA . ALA E 1 140 ? 26.43309 37.69980 26.66525 1.000 61.53879 140 ALA D CA 1
ATOM 6280 C C . ALA E 1 140 ? 27.81382 38.18156 26.22946 1.000 62.94414 140 ALA D C 1
ATOM 6281 O O . ALA E 1 140 ? 28.75301 37.39932 26.06038 1.000 63.02948 140 ALA D O 1
ATOM 6283 N N . SER E 1 141 ? 27.93256 39.49205 26.05429 1.000 71.53591 141 SER D N 1
ATOM 6284 C CA . SER E 1 141 ? 29.19362 40.08418 25.62772 1.000 72.51989 141 SER D CA 1
ATOM 6285 C C . SER E 1 141 ? 29.93727 40.69010 26.81737 1.000 73.92614 141 SER D C 1
ATOM 6286 O O . SER E 1 141 ? 30.80150 40.04397 27.41126 1.000 71.87588 141 SER D O 1
ATOM 6288 N N . SER E 1 145 ? 36.81165 43.25896 23.86462 1.000 102.22848 145 SER D N 1
ATOM 6289 C CA . SER E 1 145 ? 37.98314 42.52939 23.38104 1.000 98.35956 145 SER D CA 1
ATOM 6290 C C . SER E 1 145 ? 37.62088 41.10904 22.94193 1.000 93.53076 145 SER D C 1
ATOM 6291 O O . SER E 1 145 ? 38.09045 40.12790 23.52134 1.000 93.79613 145 SER D O 1
ATOM 6293 N N . VAL E 1 146 ? 36.79601 41.01454 21.89773 1.000 80.68192 146 VAL D N 1
ATOM 6294 C CA . VAL E 1 146 ? 36.26213 39.72847 21.45900 1.000 74.09115 146 VAL D CA 1
ATOM 6295 C C . VAL E 1 146 ? 37.30518 38.92634 20.67689 1.000 71.20687 146 VAL D C 1
ATOM 6296 O O . VAL E 1 146 ? 37.38857 37.70030 20.81496 1.000 72.77260 146 VAL D O 1
ATOM 6300 N N . PHE E 1 147 ? 38.11420 39.58797 19.85662 1.000 65.13246 147 PHE D N 1
ATOM 6301 C CA . PHE E 1 147 ? 39.07932 38.94633 18.97642 1.000 57.67143 147 PHE D CA 1
ATOM 6302 C C . PHE E 1 147 ? 40.50246 39.38084 19.31583 1.000 60.21015 147 PHE D C 1
ATOM 6303 O O . PHE E 1 147 ? 40.70692 40.41823 19.95691 1.000 59.10993 147 PHE D O 1
ATOM 6311 N N . PRO E 1 148 ? 41.51470 38.62280 18.88794 1.000 55.67234 148 PRO D N 1
ATOM 6312 C CA . PRO E 1 148 ? 42.89328 39.11904 18.99355 1.000 52.99703 148 PRO D CA 1
ATOM 6313 C C . PRO E 1 148 ? 43.04328 40.44804 18.26552 1.000 53.95733 148 PRO D C 1
ATOM 6314 O O . PRO E 1 148 ? 42.22920 40.81624 17.41534 1.000 56.12945 148 PRO D O 1
ATOM 6318 N N . GLU E 1 149 ? 44.11630 41.16790 18.60294 1.000 50.57011 149 GLU D N 1
ATOM 6319 C CA . GLU E 1 149 ? 44.22539 42.57624 18.21602 1.000 54.76002 149 GLU D CA 1
ATOM 6320 C C . GLU E 1 149 ? 44.15251 42.76734 16.70231 1.000 52.97501 149 GLU D C 1
ATOM 6321 O O . GLU E 1 149 ? 43.52129 43.71489 16.21914 1.000 54.71625 149 GLU D O 1
ATOM 6323 N N . ASN E 1 150 ? 44.80208 41.89729 15.93545 1.000 49.65599 150 ASN D N 1
ATOM 6324 C CA . ASN E 1 150 ? 44.80849 42.08982 14.49027 1.000 54.04533 150 ASN D CA 1
ATOM 6325 C C . ASN E 1 150 ? 43.42458 41.85006 13.90642 1.000 51.58885 150 ASN D C 1
ATOM 6326 O O . ASN E 1 150 ? 42.91202 42.66617 13.12929 1.000 48.35594 150 ASN D O 1
ATOM 6331 N N . LEU E 1 151 ? 42.81176 40.72243 14.26123 1.000 50.58401 151 LEU D N 1
ATOM 6332 C CA . LEU E 1 151 ? 41.45839 40.45251 13.80756 1.000 47.16762 151 LEU D CA 1
ATOM 6333 C C . LEU E 1 151 ? 40.50959 41.56326 14.23039 1.000 46.25413 151 LEU D C 1
ATOM 6334 O O . LEU E 1 151 ? 39.64033 41.97756 13.45441 1.000 45.07059 151 LEU D O 1
ATOM 6339 N N . GLN E 1 152 ? 40.66916 42.07041 15.45450 1.000 49.64258 152 GLN D N 1
ATOM 6340 C CA . GLN E 1 152 ? 39.80663 43.14871 15.91063 1.000 46.32474 152 GLN D CA 1
ATOM 6341 C C . GLN E 1 152 ? 39.96141 44.38632 15.03831 1.000 46.46841 152 GLN D C 1
ATOM 6342 O O . GLN E 1 152 ? 38.96431 45.02518 14.68098 1.000 44.88095 152 GLN D O 1
ATOM 6348 N N . ARG E 1 153 ? 41.19967 44.74469 14.67690 1.000 45.67774 153 ARG D N 1
ATOM 6349 C CA . ARG E 1 153 ? 41.37290 45.87699 13.77143 1.000 45.06814 153 ARG D CA 1
ATOM 6350 C C . ARG E 1 153 ? 40.67443 45.60683 12.44041 1.000 45.93960 153 ARG D C 1
ATOM 6351 O O . ARG E 1 153 ? 39.94375 46.46599 11.92782 1.000 45.64874 153 ARG D O 1
ATOM 6353 N N . LEU E 1 154 ? 40.83863 44.39780 11.89213 1.000 42.73420 154 LEU D N 1
ATOM 6354 C CA . LEU E 1 154 ? 40.13645 44.06093 10.65643 1.000 41.63185 154 LEU D CA 1
ATOM 6355 C C . LEU E 1 154 ? 38.63050 44.16102 10.84467 1.000 39.77468 154 LEU D C 1
ATOM 6356 O O . LEU E 1 154 ? 37.91927 44.64591 9.95749 1.000 37.03055 154 LEU D O 1
ATOM 6361 N N . TYR E 1 155 ? 38.12209 43.72018 11.99969 1.000 37.84081 155 TYR D N 1
ATOM 6362 C CA . TYR E 1 155 ? 36.68338 43.80569 12.22808 1.000 37.35956 155 TYR D CA 1
ATOM 6363 C C . TYR E 1 155 ? 36.22331 45.25865 12.21548 1.000 40.10168 155 TYR D C 1
ATOM 6364 O O . TYR E 1 155 ? 35.23419 45.60356 11.55775 1.000 37.78287 155 TYR D O 1
ATOM 6373 N N . GLU E 1 156 ? 36.95860 46.13209 12.90928 1.000 39.30766 156 GLU D N 1
ATOM 6374 C CA . GLU E 1 156 ? 36.59297 47.54448 12.94234 1.000 42.08308 156 GLU D CA 1
ATOM 6375 C C . GLU E 1 156 ? 36.60678 48.15545 11.54213 1.000 40.87553 156 GLU D C 1
ATOM 6376 O O . GLU E 1 156 ? 35.68479 48.89263 11.17983 1.000 41.89459 156 GLU D O 1
ATOM 6382 N N . GLN E 1 157 ? 37.63796 47.86212 10.73947 1.000 41.42971 157 GLN D N 1
ATOM 6383 C CA . GLN E 1 157 ? 37.64572 48.31367 9.34645 1.000 42.43133 157 GLN D CA 1
ATOM 6384 C C . GLN E 1 157 ? 36.42012 47.80697 8.59292 1.000 41.49442 157 GLN D C 1
ATOM 6385 O O . GLN E 1 157 ? 35.74261 48.56801 7.89002 1.000 41.72197 157 GLN D O 1
ATOM 6391 N N . SER E 1 158 ? 36.13153 46.51382 8.71828 1.000 41.87532 158 SER D N 1
ATOM 6392 C CA . SER E 1 158 ? 35.02903 45.89630 7.99305 1.000 38.86805 158 SER D CA 1
ATOM 6393 C C . SER E 1 158 ? 33.67344 46.43525 8.41227 1.000 41.96523 158 SER D C 1
ATOM 6394 O O . SER E 1 158 ? 32.68443 46.15604 7.72233 1.000 38.25835 158 SER D O 1
ATOM 6397 N N . MET E 1 159 ? 33.59342 47.16358 9.53952 1.000 37.46387 159 MET D N 1
ATOM 6398 C CA . MET E 1 159 ? 32.28946 47.61398 10.02080 1.000 40.05767 159 MET D CA 1
ATOM 6399 C C . MET E 1 159 ? 31.71809 48.74200 9.17422 1.000 42.20898 159 MET D C 1
ATOM 6400 O O . MET E 1 159 ? 30.59038 49.18987 9.42570 1.000 43.42839 159 MET D O 1
ATOM 6405 N N . GLU E 1 160 ? 32.48669 49.20916 8.18809 1.000 41.12741 160 GLU D N 1
ATOM 6406 C CA . GLU E 1 160 ? 31.96241 50.10837 7.16850 1.000 41.90026 160 GLU D CA 1
ATOM 6407 C C . GLU E 1 160 ? 30.84102 49.44142 6.38790 1.000 44.19417 160 GLU D C 1
ATOM 6408 O O . GLU E 1 160 ? 29.94641 50.12148 5.86883 1.000 39.73795 160 GLU D O 1
ATOM 6414 N N . MET E 1 161 ? 30.86997 48.11701 6.31261 1.000 41.59736 161 MET D N 1
ATOM 6415 C CA . MET E 1 161 ? 29.83826 47.33905 5.65037 1.000 41.14653 161 MET D CA 1
ATOM 6416 C C . MET E 1 161 ? 28.71618 47.07111 6.63721 1.000 41.85723 161 MET D C 1
ATOM 6417 O O . MET E 1 161 ? 28.97437 46.64859 7.76447 1.000 44.14932 161 MET D O 1
ATOM 6422 N N . THR E 1 162 ? 27.48075 47.31454 6.22359 1.000 39.36959 162 THR D N 1
ATOM 6423 C CA . THR E 1 162 ? 26.33724 47.11156 7.09724 1.000 41.60943 162 THR D CA 1
ATOM 6424 C C . THR E 1 162 ? 25.35286 46.14064 6.45135 1.000 45.43104 162 THR D C 1
ATOM 6425 O O . THR E 1 162 ? 25.20507 46.10236 5.22689 1.000 44.89310 162 THR D O 1
ATOM 6429 N N . ILE E 1 163 ? 24.69197 45.34783 7.29946 1.000 41.63493 163 ILE D N 1
ATOM 6430 C CA . ILE E 1 163 ? 23.77271 44.28763 6.90097 1.000 41.51420 163 ILE D CA 1
ATOM 6431 C C . ILE E 1 163 ? 22.42778 44.54567 7.57315 1.000 45.33038 163 ILE D C 1
ATOM 6432 O O . ILE E 1 163 ? 22.37404 44.97600 8.73176 1.000 45.30373 163 ILE D O 1
ATOM 6437 N N . GLY E 1 164 ? 21.33732 44.27683 6.85495 1.000 43.71077 164 GLY D N 1
ATOM 6438 C CA . GLY E 1 164 ? 20.01115 44.47072 7.40420 1.000 46.18917 164 GLY D CA 1
ATOM 6439 C C . GLY E 1 164 ? 19.07779 43.35766 6.97826 1.000 48.47989 164 GLY D C 1
ATOM 6440 O O . GLY E 1 164 ? 19.47124 42.43845 6.25178 1.000 45.69311 164 GLY D O 1
ATOM 6441 N N . LYS E 1 165 ? 17.81958 43.46830 7.43526 1.000 48.34862 165 LYS D N 1
ATOM 6442 C CA . LYS E 1 165 ? 16.82479 42.44548 7.12532 1.000 48.72532 165 LYS D CA 1
ATOM 6443 C C . LYS E 1 165 ? 16.59895 42.32186 5.61960 1.000 52.23617 165 LYS D C 1
ATOM 6444 O O . LYS E 1 165 ? 16.35107 41.21666 5.12238 1.000 49.39876 165 LYS D O 1
ATOM 6447 N N . GLU E 1 166 ? 16.72658 43.42710 4.87509 1.000 47.33395 166 GLU D N 1
ATOM 6448 C CA . GLU E 1 166 ? 16.57129 43.36741 3.42570 1.000 51.75129 166 GLU D CA 1
ATOM 6449 C C . GLU E 1 166 ? 17.58684 42.43064 2.76734 1.000 48.69057 166 GLU D C 1
ATOM 6450 O O . GLU E 1 166 ? 17.27038 41.79870 1.75659 1.000 48.44998 166 GLU D O 1
ATOM 6452 N N . ASP E 1 167 ? 18.79768 42.31542 3.31996 1.000 46.46256 167 ASP D N 1
ATOM 6453 C CA . ASP E 1 167 ? 19.82253 41.49069 2.68340 1.000 42.00830 167 ASP D CA 1
ATOM 6454 C C . ASP E 1 167 ? 19.43211 40.02015 2.65265 1.000 44.99901 167 ASP D C 1
ATOM 6455 O O . ASP E 1 167 ? 19.71213 39.32141 1.67004 1.000 46.63129 167 ASP D O 1
ATOM 6460 N N . PHE E 1 168 ? 18.80824 39.52237 3.72510 1.000 47.36793 168 PHE D N 1
ATOM 6461 C CA . PHE E 1 168 ? 18.36408 38.12657 3.75423 1.000 50.67331 168 PHE D CA 1
ATOM 6462 C C . PHE E 1 168 ? 17.05996 37.93128 3.00536 1.000 50.71361 168 PHE D C 1
ATOM 6463 O O . PHE E 1 168 ? 16.78234 36.82547 2.53083 1.000 57.53380 168 PHE D O 1
ATOM 6471 N N . GLN E 1 169 ? 16.24770 38.98390 2.92189 1.000 51.09146 169 GLN D N 1
ATOM 6472 C CA . GLN E 1 169 ? 15.00042 38.92072 2.17227 1.000 55.86394 169 GLN D CA 1
ATOM 6473 C C . GLN E 1 169 ? 15.26194 38.67741 0.69045 1.000 57.71983 169 GLN D C 1
ATOM 6474 O O . GLN E 1 169 ? 14.53782 37.91530 0.03797 1.000 58.67168 169 GLN D O 1
ATOM 6480 N N . HIS E 1 170 ? 16.29803 39.31614 0.14306 1.000 57.50893 170 HIS D N 1
ATOM 6481 C CA . HIS E 1 170 ? 16.55800 39.31548 -1.29094 1.000 58.61310 170 HIS D CA 1
ATOM 6482 C C . HIS E 1 170 ? 17.62804 38.31091 -1.70496 1.000 54.31600 170 HIS D C 1
ATOM 6483 O O . HIS E 1 170 ? 18.08671 38.34476 -2.84884 1.000 53.00778 170 HIS D O 1
ATOM 6490 N N . VAL E 1 171 ? 18.02778 37.41870 -0.80633 1.000 58.94004 171 VAL D N 1
ATOM 6491 C CA . VAL E 1 171 ? 18.89313 36.29020 -1.12597 1.000 58.36179 171 VAL D CA 1
ATOM 6492 C C . VAL E 1 171 ? 18.11564 35.00846 -0.85794 1.000 64.48502 171 VAL D C 1
ATOM 6493 O O . VAL E 1 171 ? 17.32447 34.93700 0.09169 1.000 66.73816 171 VAL D O 1
ATOM 6497 N N . GLY E 1 172 ? 18.31171 34.01209 -1.71748 1.000 73.22296 172 GLY D N 1
ATOM 6498 C CA . GLY E 1 172 ? 17.72949 32.69347 -1.51678 1.000 74.18585 172 GLY D CA 1
ATOM 6499 C C . GLY E 1 172 ? 16.21758 32.64530 -1.39134 1.000 79.10162 172 GLY D C 1
ATOM 6500 O O . GLY E 1 172 ? 15.53245 33.64475 -1.62448 1.000 82.63948 172 GLY D O 1
#

Foldseek 3Di:
DDDLQAEEEALQLVQLCQAPDVVSNQLSLLQCLVDQAHEYEYEPVRVVLNVVLLVVDDPVLSVLAVVLVVVSPVNGNYHYYHADPQLLVQLVVVPPCPVPDSVVSSSQSRCLVSVHAYEYPDPVPCPDPSCVVRYDDGHDGDCRDPPVSSVSSVSSNVDHDYPCSSVPD/DAEEEALQLVQLCQAPDVVSNLLSLLQCLVDQAHEYEYEPVRVVLNVLLLVPDDPVLNVLAVVLVVVSPVNGHYHYYHADPQLVVQLVVCVVCVVDDPVVSSVQSRCLVVVHQYEYPDPSQCPDPSRVVRDDDGGDGDVSDPDVSVVSSVSNSVDHDYPVSNVPGD/DAEEEALQLVQLCLAPPVVSVQLSLLQCLVDQAHEYEYEPVRVVLNVVLLVVDDPVLNVLAVVLVVVSPVNGHYHYYHQDPQLVVQLVPDPDQDDSVVSSVLSRCQVVVHAYEHPDPVQCPDPSCVVRYDGRGGQQRDPVVSSVSSVSSSVDYDYPVSNVPD/DAEEEALQLVQLCQAPPVVSNQLSLLQCLVDQAHEYEYEPVRVVLNVLLLVPDDPVLSVLAVVLVVVSPVRGNYHYYHADPQLVVQLVVPDPDDPVVSSVLSRCLVVVHAYEHPDPVQVPDPSCVSRDDGRGGDVRDPDVSVVSSVSSSVDHDYPVSVVPRD/DDLQAEEEALQLVQQCQAPPVVSNQLSLLQCLVDQAHEYEYEPVRVVLNVVLLVVDDPVLNVLAVVLVVVSPVRGRYHYYHADDQLVVQLVPDDPDDSVVSSVLSRCLVSVHAYEYPDPVPVPDPSCVSRYDGRGGDVRDPPVSVVSSVSSSVDHDYPVSSVPTD

Secondary structure (DSSP, 8-state):
--EEE-HHHHHHTTBSSHHHHHHHHHHHHHHTTSEEEEEHHHHHHHHHHHTTS-HHHHHHHHHHHHHHHHHSEEEEE---HHHHHHHHH-GGGGGS-HHHHHHHHHHHHHT--EE---HHHHT-TTTGGGBPPPPPP---S-HHHHHHHHHHTTS-B-HHHHHH--/--EEE-HHHHHHTTBSSHHHHHHHHHHHHHHTTSEEEEEHHHHHHHHHHHTTS-HHHHHHHHHHHHHHHHHTEEEEEPPPHHHHHHHHHS-----HHHHHHHHHHHHTT--EE---HHHHT-GGGTTTB-PPP----S-HHHHHHHHHHTTS-B-HHHHH--/--EEE-HHHHHHTTBSSHHHHHHHHHHHHHHTTSEEEEEHHHHHHHHHHHTTS-HHHHHHHHHHHHHHHHHSEEEEE---HHHHHHHHT---S-HHHHHHHHHHHHHT--EE---HHHHT-GGGTTTB-PPP----S-HHHHHHHHHHTTS-B-HHHHHH--/--TTPEEE-HHHHHHTTBSSHHHHHHHHHHHHHHTTS-EEEEHHHHHHHHHHHTTS-HHHHHHHHHHHHHHHHHS-EEEE---HHHHHHHHH-----HHHHHHHHHHHHHT--EE---HHHHT-GGGTTTB-PPPP---S-HHHHHHHHHHTTS-B-HHHHHT--/---TT-EEE-HHHHHHTTBSSHHHHHHHHHHHHHHTTS-EEEEHHHHHHHHHHHTTS-HHHHHHHHHHHHHHHHHS-EEEE---HHHHHHHHH-TT-TTS-HHHHHHHHHHHHHT--EE---HHHHT-TTTGGGB-PPP-----S-HHHHHHHHHHTTS-B-TTHHHH-

Nearest PDB structures (foldseek):
  7by2-assembly1_B-2  TM=7.143E-01  e=1.261E-03  Klebsiella pneumoniae
  1wx0-assembly1_C  TM=2.855E-01  e=4.075E+00  Thermus thermophilus HB8
  7r7s-assembly1_D  TM=1.907E-01  e=1.660E+00  Homo sapiens
  5c18-assembl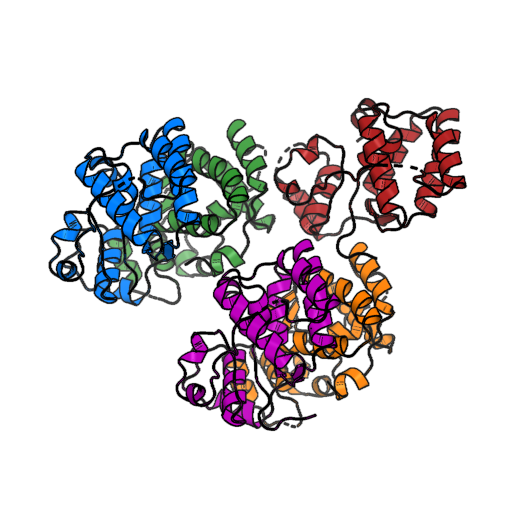y1_E  TM=2.181E-01  e=4.326E+00  Homo sapiens
  7by2-assembly1_B-2  TM=7.266E-01  e=1.517E-03  Klebsiella pneumoniae

Solvent-accessible surface area: 33488 Å² total; per-residue (Å²): 202,89,48,105,68,25,2,0,0,3,2,16,0,0,0,0,0,0,24,68,60,90,144,35,62,32,18,0,24,5,0,0,30,53,12,42,104,111,28,0,1,0,1,19,5,8,2,0,20,2,3,3,2,0,7,107,44,42,4,89,42,0,43,36,0,13,57,0,2,9,11,0,3,46,83,3,88,7,68,42,67,28,23,54,63,145,0,2,45,68,0,31,131,23,119,127,8,70,108,15,58,2,21,62,21,4,1,0,0,8,0,13,46,82,127,14,28,0,17,1,48,23,115,40,0,86,120,26,53,88,0,118,104,41,34,56,124,38,34,96,70,69,119,39,17,66,90,105,3,36,61,43,8,108,55,0,47,103,0,74,0,17,70,49,19,48,118,36,39,116,54,4,0,0,3,2,18,0,0,0,0,0,3,35,70,57,84,141,34,65,30,60,0,21,3,0,0,26,45,15,42,102,142,87,0,2,1,2,14,4,7,2,0,22,2,3,2,2,0,7,118,47,61,71,100,46,0,77,22,0,13,47,0,2,10,17,0,3,46,91,4,48,5,71,34,53,28,20,60,82,52,0,2,46,52,0,42,138,25,107,100,1,58,106,25,58,5,22,64,20,3,2,0,0,9,0,17,62,79,129,20,31,0,16,0,43,23,112,32,1,88,123,22,52,82,0,114,104,40,33,63,125,22,36,92,70,63,124,35,9,70,120,84,5,38,139,32,2,112,94,0,59,99,1,78,1,15,69,102,18,49,147,106,28,72,108,45,2,0,0,3,1,17,0,0,0,0,0,6,30,73,56,93,117,24,68,62,63,0,14,8,0,0,33,46,15,18,77,132,88,0,0,0,1,17,4,6,2,0,22,2,2,3,2,0,6,125,50,59,77,97,42,0,77,17,0,14,31,0,2,9,6,0,3,28,16,3,69,6,64,38,73,32,19,57,72,76,0,2,51,93,0,34,153,30,136,84,119,38,62,7,24,60,27,4,1,5,1,9,0,17,53,77,128,18,23,0,16,0,30,24,102,41,1,89,128,55,50,98,0,118,95,33,34,84,129,19,36,139,125,85,40,18,25,45,20,4,21,15,0,6,97,55,0,93,99,2,81,1,18,79,82,28,55,95,77,50,125,53,3,0,0,2,2,17,0,0,0,0,0,4,25,52,61,21,105,27,10,29,60,0,10,1,0,0,28,50,15,41,106,134,84,0,4,0,1,14,5,7,1,0,19,1,2,3,3,0,7,94,47,60,75,96,42,0,80,39,0,15,56,0,2,9,14,0,4,45,87,5,63,6,68,34,56,26,20,57,57,54,0,2,66,107,6,38,95,140,73,108,42,60,5,24,62,25,4,2,21,5,7,0,29,54,75,133,20,22,1,16,1,33,23,111,36,0,110,141,50,62,67,2,74,90,29,37,88,120,23,37,93,121,133,30,16,68,164,92,3,40,141,24,0,30,41,0,26,24,1,61,1,19,79,37,26,52,67,12,30,59,43,44,11,31,1,2,0,0,3,2,19,0,0,0,0,0,5,30,74,56,89,133,27,70,48,75,0,32,2,0,0,31,52,12,42,106,110,22,0,0,0,0,130,28,6,41,35,39,1,27,39,3,0,159,132,51,60,144,101,48,10,77,32,0,38,53,0,12,77,41,0,25,106,82,3,85,4,53,113,12,27,51,20,112,44,0,96,53,22,6,92,58,23,83,151,41,42,105,35,64,66,29,2,4,0,3,0,17,35,22,44,4,26,0,19,1,32,21,110,39,0,98,124,41,1,23,0,86,62,34,35,81,128,31,34,101,114,143,38,11,69,90,102,3,41,46,30,4,106,103,0,74,94,1,79,2,18,98,51,26,51,134,123,22,111

Organism: NCBI:txid2745500

InterPro domains:
  IPR045685 Protein of unknown function DUF6190 [PF19689] (6-167)

Sequence (824 aa):
MAEASIAVIDATVFMGMHHSDPEVRAQSLGFFGAFYSRQVMMSFGQIGICDAIIWKKSRHLQDVYYPFMDVLHTDMDIQRQGYCNKVLKRACLEPDWARLSVEKRLLVAHVVEHQLPFYTHDDSLRELGLLKPFLKTFPASASVFPENLQRLYEQSMEMTIGKEDFQHVSIAVIDATVFMGMHHSDPEVRAQSLGFFGAFYSRQVMMSFGQIGICDAIIWKKSRHLQDVYYPFMDVLHTDMDIQRQGYCNKVLKRACLEPDWARLSVEKRLLVAHVVEHQLPFYTHDDSLRELGLLKPFLKTFPASASVFPENLQRLYEQSMEMTIGKEDFQHVGSIAVIDATVFMGMHHSDPEVRAQSLGFFGAFYSRQVMMSFGQIGICDAIIWKKSRHLQDVYYPFMDVLHTDMDIQRQGYCNKVLKRACLEPDRLSVEKRLLVAHVVEHQLPFYTHDDSLRELGLLKPFLKTFPASSVFPENLQRLYEQSMEMTIGKEDFQHVSIAVIDATVFMGMHHSDPEVRAQSLGFFGAFYSRQVMMSFGQIGICDAIIWKKSRHLQDVYYPFMDVLHTDMDIQRQGYCNKVLKRACLEARLSVEKRLLVAHVVEHQLPFYTHDDSLRELGLLKPFLKTFPASSVFPENLQRLYEQSMEMTIGKEDFQHVGAEASIAVIDATVFMGMHHSDPEVRAQSLGFFGAFYSRQVMMSFGQIGICDAIIWKKSRHLQDVYYPFMDVLHTDMDIQRQGYCNKVLKRACLEPRLSVEKRLLVAHVVEHQLPFYTHDDSLRELGLLKPFLKTFPASSVFPENLQRLYEQSMEMTIGKEDFQHVG